Protein 4YE5 (pdb70)

Solvent-accessible surface area: 47043 Å² total

Radius of gyration: 37.93 Å; Cα contacts (8 Å, |Δi|>4): 2425; chains: 2; bounding box: 102×105×97 Å

Nearest PDB structures (foldseek):
  4ye5-assembly1_A  TM=1.002E+00  e=8.505E-103  Bifidobacterium adolescentis ATCC 15703
  4ye5-assembly2_B  TM=9.402E-01  e=5.310E-91  Bifidobacterium adolescentis ATCC 15703
  6i1h-assembly2_B  TM=8.668E-01  e=1.711E-26  Chlamydia trachomatis
  6syn-assembly1_A  TM=7.199E-01  e=2.274E-30  Yersinia pestis
  2z2m-assembly2_E  TM=8.566E-01  e=3.763E-21  Streptococcus pneumoniae

Structure (mmCIF, N/CA/C/O backbone):
data_4YE5
#
_entry.id   4YE5
#
_cell.length_a   85.956
_cell.length_b   85.709
_cell.length_c   227.476
_cell.angle_alpha   90.00
_cell.angle_beta   90.00
_cell.angle_gamma   90.00
#
_symmetry.space_group_name_H-M   'P 21 21 21'
#
loop_
_entity.id
_entity.type
_entity.pdbx_description
1 polymer 'Peptidoglycan synthetase penicillin-binding protein 3'
2 non-polymer GLYCEROL
3 non-polymer 'ACETATE ION'
4 water water
#
loop_
_atom_site.group_PDB
_atom_site.id
_atom_site.type_symbol
_atom_site.label_atom_id
_atom_site.label_alt_id
_atom_site.label_comp_id
_atom_site.label_asym_id
_atom_site.label_entity_id
_atom_site.label_seq_id
_atom_site.pdbx_PDB_ins_code
_atom_site.Cartn_x
_atom_site.Cartn_y
_atom_site.Cartn_z
_atom_site.occupancy
_atom_site.B_iso_or_equiv
_atom_site.auth_seq_id
_atom_site.auth_comp_id
_atom_site.auth_asym_id
_atom_site.auth_atom_id
_atom_site.pdbx_PDB_model_num
ATOM 1 N N . SER A 1 21 ? 8.802 42.038 110.976 1.00 70.21 55 SER A N 1
ATOM 2 C CA . SER A 1 21 ? 9.700 41.906 109.831 1.00 65.02 55 SER A CA 1
ATOM 3 C C . SER A 1 21 ? 9.893 43.235 109.090 1.00 67.50 55 SER A C 1
ATOM 4 O O . SER A 1 21 ? 9.457 44.295 109.555 1.00 62.84 55 SER A O 1
ATOM 6 N N . ARG A 1 22 ? 10.549 43.161 107.933 1.00 72.30 56 ARG A N 1
ATOM 7 C CA . ARG A 1 22 ? 10.836 44.332 107.106 1.00 72.11 56 ARG A CA 1
ATOM 8 C C . ARG A 1 22 ? 9.564 45.039 106.626 1.00 69.81 56 ARG A C 1
ATOM 9 O O . ARG A 1 22 ? 8.626 44.402 106.131 1.00 65.14 56 ARG A O 1
ATOM 11 N N . THR A 1 23 ? 9.548 46.359 106.778 1.00 69.71 57 THR A N 1
ATOM 12 C CA . THR A 1 23 ? 8.400 47.178 106.406 1.00 71.34 57 THR A CA 1
ATOM 13 C C . THR A 1 23 ? 8.847 48.501 105.777 1.00 70.57 57 THR A C 1
ATOM 14 O O . THR A 1 23 ? 9.936 49.006 106.059 1.00 66.40 57 THR A O 1
ATOM 18 N N . THR A 1 24 ? 7.997 49.053 104.920 1.00 65.31 58 THR A N 1
ATOM 19 C CA . THR A 1 24 ? 8.350 50.231 104.150 1.00 55.47 58 THR A CA 1
ATOM 20 C C . THR A 1 24 ? 7.184 51.202 104.121 1.00 47.08 58 THR A C 1
ATOM 21 O O . THR A 1 24 ? 6.065 50.820 103.783 1.00 38.83 58 THR A O 1
ATOM 25 N N . THR A 1 25 ? 7.437 52.458 104.479 1.00 40.18 59 THR A N 1
ATOM 26 C CA . THR A 1 25 ? 6.388 53.456 104.444 1.00 41.84 59 THR A CA 1
ATOM 27 C C . THR A 1 25 ? 6.645 54.475 103.347 1.00 44.48 59 THR A C 1
ATOM 28 O O . THR A 1 25 ? 7.740 55.028 103.229 1.00 45.70 59 THR A O 1
ATOM 32 N N . VAL A 1 26 ? 5.624 54.710 102.535 1.00 41.07 60 VAL A N 1
ATOM 33 C CA . VAL A 1 26 ? 5.723 55.672 101.454 1.00 29.77 60 VAL A CA 1
ATOM 34 C C . VAL A 1 26 ? 4.836 56.857 101.790 1.00 30.13 60 VAL A C 1
ATOM 35 O O . VAL A 1 26 ? 3.657 56.695 102.086 1.00 28.78 60 VAL A O 1
ATOM 39 N N . THR A 1 27 ? 5.407 58.053 101.741 1.00 29.53 61 THR A N 1
ATOM 40 C CA . THR A 1 27 ? 4.646 59.280 101.985 1.00 25.31 61 THR A CA 1
ATOM 41 C C . THR A 1 27 ? 3.862 59.708 100.754 1.00 23.93 61 THR A C 1
ATOM 42 O O . THR A 1 27 ? 4.406 59.793 99.655 1.00 26.69 61 THR A O 1
ATOM 46 N N . LEU A 1 28 ? 2.571 59.957 100.937 1.00 24.55 62 LEU A N 1
ATOM 47 C CA . LEU A 1 28 ? 1.761 60.536 99.880 1.00 26.80 62 LEU A CA 1
ATOM 48 C C . LEU A 1 28 ? 1.653 62.035 100.187 1.00 31.06 62 LEU A C 1
ATOM 49 O O . LEU A 1 28 ? 0.877 62.442 101.044 1.00 27.47 62 LEU A O 1
ATOM 54 N N . LYS A 1 29 ? 2.461 62.849 99.520 1.00 30.94 63 LYS A N 1
ATOM 55 C CA . LYS A 1 29 ? 2.513 64.269 99.875 1.00 28.12 63 LYS A CA 1
ATOM 56 C C . LYS A 1 29 ? 1.258 65.019 99.428 1.00 28.18 63 LYS A C 1
ATOM 57 O O . LYS A 1 29 ? 0.841 64.902 98.282 1.00 26.78 63 LYS A O 1
ATOM 63 N N . ALA A 1 30 ? 0.643 65.766 100.348 1.00 24.41 64 ALA A N 1
ATOM 64 C CA . ALA A 1 30 ? -0.475 66.642 100.004 1.00 28.71 64 ALA A CA 1
ATOM 65 C C . ALA A 1 30 ? -0.016 67.737 99.034 1.00 27.35 64 ALA A C 1
ATOM 66 O O . ALA A 1 30 ? 1.087 68.268 99.173 1.00 22.49 64 ALA A O 1
ATOM 68 N N . ARG A 1 31 ? -0.860 68.068 98.056 1.00 26.22 65 ARG A N 1
ATOM 69 C CA . ARG A 1 31 ? -0.564 69.171 97.134 1.00 25.78 65 ARG A CA 1
ATOM 70 C C . ARG A 1 31 ? -0.978 70.511 97.744 1.00 27.67 65 ARG A C 1
ATOM 71 O O . ARG A 1 31 ? -2.040 70.634 98.371 1.00 22.91 65 ARG A O 1
ATOM 79 N N . ARG A 1 32 ? -0.132 71.512 97.560 1.00 22.27 66 ARG A N 1
ATOM 80 C CA . ARG A 1 32 ? -0.379 72.817 98.154 1.00 25.02 66 ARG A CA 1
ATOM 81 C C . ARG A 1 32 ? -1.567 73.531 97.509 1.00 23.43 66 ARG A C 1
ATOM 82 O O . ARG A 1 32 ? -1.716 73.532 96.291 1.00 23.39 66 ARG A O 1
ATOM 90 N N . GLY A 1 33 ? -2.415 74.138 98.334 1.00 22.48 67 GLY A N 1
ATOM 91 C CA . GLY A 1 33 ? -3.537 74.911 97.834 1.00 26.29 67 GLY A CA 1
ATOM 92 C C . GLY A 1 33 ? -3.137 76.203 97.137 1.00 23.64 67 GLY A C 1
ATOM 93 O O . GLY A 1 33 ? -1.981 76.624 97.183 1.00 22.94 67 GLY A O 1
ATOM 94 N N . LYS A 1 34 ? -4.098 76.816 96.459 1.00 20.91 68 LYS A N 1
ATOM 95 C CA . LYS A 1 34 ? -3.850 78.068 95.750 1.00 24.67 68 LYS A CA 1
ATOM 96 C C . LYS A 1 34 ? -4.100 79.290 96.638 1.00 21.01 68 LYS A C 1
ATOM 97 O O . LYS A 1 34 ? -4.786 79.214 97.668 1.00 22.21 68 LYS A O 1
ATOM 103 N N . ILE A 1 35 ? -3.530 80.411 96.225 1.00 19.15 69 ILE A N 1
ATOM 104 C CA . ILE A 1 35 ? -3.912 81.711 96.764 1.00 20.41 69 ILE A CA 1
ATOM 105 C C . ILE A 1 35 ? -4.560 82.489 95.631 1.00 22.41 69 ILE A C 1
ATOM 106 O O . ILE A 1 35 ? -4.033 82.531 94.514 1.00 22.45 69 ILE A O 1
ATOM 119 N N . ASP A 1 37 ? -7.125 86.125 94.512 1.00 18.48 71 ASP A N 1
ATOM 120 C CA . ASP A 1 37 ? -7.571 87.444 94.956 1.00 18.25 71 ASP A CA 1
ATOM 121 C C . ASP A 1 37 ? -9.073 87.357 95.232 1.00 25.80 71 ASP A C 1
ATOM 122 O O . ASP A 1 37 ? -9.692 86.289 95.063 1.00 23.39 71 ASP A O 1
ATOM 127 N N . THR A 1 38 ? -9.653 88.485 95.617 1.00 21.93 72 THR A N 1
ATOM 128 C CA . THR A 1 38 ? -11.051 88.555 96.015 1.00 23.27 72 THR A CA 1
ATOM 129 C C . THR A 1 38 ? -12.037 88.037 94.953 1.00 24.59 72 THR A C 1
ATOM 130 O O . THR A 1 38 ? -13.129 87.607 95.296 1.00 21.67 72 THR A O 1
ATOM 134 N N . ASN A 1 39 ? -11.645 88.071 93.680 1.00 25.87 73 ASN A N 1
ATOM 135 C CA . ASN A 1 39 ? -12.514 87.614 92.594 1.00 28.06 73 ASN A CA 1
ATOM 136 C C . ASN A 1 39 ? -12.163 86.228 92.056 1.00 29.46 73 ASN A C 1
ATOM 137 O O . ASN A 1 39 ? -12.683 85.817 91.031 1.00 26.96 73 ASN A O 1
ATOM 142 N N . GLY A 1 40 ? -11.253 85.525 92.717 1.00 20.86 74 GLY A N 1
ATOM 143 C CA . GLY A 1 40 ? -10.925 84.170 92.294 1.00 20.58 74 GLY A CA 1
ATOM 144 C C . GLY A 1 40 ? -9.736 84.128 91.345 1.00 29.96 74 GLY A C 1
ATOM 145 O O . GLY A 1 40 ? -9.351 83.063 90.889 1.00 26.79 74 GLY A O 1
ATOM 146 N N . ALA A 1 41 ? -9.155 85.283 91.026 1.00 25.67 75 ALA A N 1
ATOM 147 C CA . ALA A 1 41 ? -7.989 85.288 90.151 1.00 29.09 75 ALA A CA 1
ATOM 148 C C . ALA A 1 41 ? -6.832 84.620 90.887 1.00 27.13 75 ALA A C 1
ATOM 149 O O . ALA A 1 41 ? -6.558 84.938 92.035 1.00 20.99 75 ALA A O 1
ATOM 151 N N . ILE A 1 42 ? -6.171 83.671 90.235 1.00 24.59 76 ILE A N 1
ATOM 152 C CA . ILE A 1 42 ? -5.111 82.903 90.877 1.00 23.77 76 ILE A CA 1
ATOM 153 C C . ILE A 1 42 ? -3.825 83.715 91.049 1.00 26.75 76 ILE A C 1
ATOM 154 O O . ILE A 1 42 ? -3.352 84.336 90.105 1.00 29.83 76 ILE A O 1
ATOM 159 N N . LEU A 1 43 ? -3.280 83.723 92.268 1.00 24.34 77 LEU A N 1
ATOM 160 C CA . LEU A 1 43 ? -2.077 84.507 92.585 1.00 21.04 77 LEU A CA 1
ATOM 161 C C . LEU A 1 43 ? -0.875 83.620 92.879 1.00 21.84 77 LEU A C 1
ATOM 162 O O . LEU A 1 43 ? 0.273 84.027 92.675 1.00 21.12 77 LEU A O 1
ATOM 167 N N . ALA A 1 44 ? -1.144 82.414 93.377 1.00 20.90 78 ALA A N 1
ATOM 168 C CA . ALA A 1 44 ? -0.089 81.454 93.700 1.00 20.08 78 ALA A CA 1
ATOM 169 C C . ALA A 1 44 ? -0.629 80.062 93.461 1.00 22.13 78 ALA A C 1
ATOM 170 O O . ALA A 1 44 ? -1.747 79.753 93.876 1.00 21.71 78 ALA A O 1
ATOM 172 N N . GLN A 1 45 ? 0.157 79.226 92.799 1.00 23.97 79 GLN A N 1
ATOM 173 C CA . GLN A 1 45 ? -0.210 77.819 92.675 1.00 32.04 79 GLN A CA 1
ATOM 174 C C . GLN A 1 45 ? 0.975 76.927 92.367 1.00 24.18 79 GLN A C 1
ATOM 175 O O . GLN A 1 45 ? 1.962 77.354 91.756 1.00 25.53 79 GLN A O 1
ATOM 181 N N . SER A 1 46 ? 0.858 75.675 92.795 1.00 23.10 80 SER A N 1
ATOM 182 C CA . SER A 1 46 ? 1.941 74.716 92.665 1.00 26.38 80 SER A CA 1
ATOM 183 C C . SER A 1 46 ? 1.780 73.874 91.395 1.00 26.99 80 SER A C 1
ATOM 184 O O . SER A 1 46 ? 0.669 73.625 90.935 1.00 33.81 80 SER A O 1
ATOM 187 N N . VAL A 1 47 ? 2.903 73.450 90.833 1.00 37.90 81 VAL A N 1
ATOM 188 C CA . VAL A 1 47 ? 2.922 72.609 89.641 1.00 37.91 81 VAL A CA 1
ATOM 189 C C . VAL A 1 47 ? 2.967 71.152 90.078 1.00 33.22 81 VAL A C 1
ATOM 190 O O . VAL A 1 47 ? 3.894 70.749 90.783 1.00 30.17 81 VAL A O 1
ATOM 194 N N . GLU A 1 48 ? 1.976 70.363 89.678 1.00 31.25 82 GLU A N 1
ATOM 195 C CA . GLU A 1 48 ? 1.983 68.943 90.014 1.00 27.93 82 GLU A CA 1
ATOM 196 C C . GLU A 1 48 ? 2.884 68.139 89.081 1.00 31.09 82 GLU A C 1
ATOM 197 O O . GLU A 1 48 ? 2.461 67.737 88.004 1.00 36.28 82 GLU A O 1
ATOM 203 N N . ARG A 1 49 ? 4.130 67.927 89.501 1.00 29.44 83 ARG A N 1
ATOM 204 C CA . ARG A 1 49 ? 5.068 67.045 88.807 1.00 31.94 83 ARG A CA 1
ATOM 205 C C . ARG A 1 49 ? 5.707 66.145 89.863 1.00 33.07 83 ARG A C 1
ATOM 206 O O . ARG A 1 49 ? 5.595 66.417 91.067 1.00 31.34 83 ARG A O 1
ATOM 214 N N . TYR A 1 50 ? 6.389 65.091 89.420 1.00 31.52 84 TYR A N 1
ATOM 215 C CA . TYR A 1 50 ? 6.915 64.087 90.343 1.00 24.28 84 TYR A CA 1
ATOM 216 C C . TYR A 1 50 ? 8.332 63.666 90.020 1.00 28.09 84 TYR A C 1
ATOM 217 O O . TYR A 1 50 ? 8.742 63.637 88.859 1.00 36.37 84 TYR A O 1
ATOM 226 N N . THR A 1 51 ? 9.094 63.339 91.054 1.00 26.01 85 THR A N 1
ATOM 227 C CA . THR A 1 51 ? 10.328 62.603 90.828 1.00 26.89 85 THR A CA 1
ATOM 228 C C . THR A 1 51 ? 10.049 61.132 91.131 1.00 27.86 85 THR A C 1
ATOM 229 O O . THR A 1 51 ? 9.488 60.807 92.185 1.00 27.88 85 THR A O 1
ATOM 233 N N . ILE A 1 52 ? 10.402 60.250 90.201 1.00 28.40 86 ILE A N 1
ATOM 234 C CA . ILE A 1 52 ? 10.186 58.818 90.401 1.00 28.69 86 ILE A CA 1
ATOM 235 C C . ILE A 1 52 ? 11.436 58.211 91.021 1.00 31.61 86 ILE A C 1
ATOM 236 O O . ILE A 1 52 ? 12.537 58.319 90.465 1.00 30.14 86 ILE A O 1
ATOM 241 N N . ILE A 1 53 ? 11.256 57.593 92.186 1.00 25.86 87 ILE A N 1
ATOM 242 C CA . ILE A 1 53 ? 12.357 57.048 92.971 1.00 23.95 87 ILE A CA 1
ATOM 243 C C . ILE A 1 53 ? 12.301 55.528 92.998 1.00 26.50 87 ILE A C 1
ATOM 244 O O . ILE A 1 53 ? 11.231 54.948 93.167 1.00 23.33 87 ILE A O 1
ATOM 249 N N . GLY A 1 54 ? 13.452 54.882 92.839 1.00 27.05 88 GLY A N 1
ATOM 250 C CA . GLY A 1 54 ? 13.554 53.449 93.063 1.00 30.20 88 GLY A CA 1
ATOM 251 C C . GLY A 1 54 ? 14.327 53.108 94.333 1.00 33.05 88 GLY A C 1
ATOM 252 O O . GLY A 1 54 ? 15.181 53.877 94.789 1.00 30.18 88 GLY A O 1
ATOM 253 N N . ASN A 1 55 ? 14.000 51.959 94.917 1.00 28.13 89 ASN A N 1
ATOM 254 C CA . ASN A 1 55 ? 14.734 51.388 96.043 1.00 29.17 89 ASN A CA 1
ATOM 255 C C . ASN A 1 55 ? 15.511 50.160 95.549 1.00 26.19 89 ASN A C 1
ATOM 256 O O . ASN A 1 55 ? 14.957 49.059 95.448 1.00 33.25 89 ASN A O 1
ATOM 261 N N . PRO A 1 56 ? 16.810 50.344 95.259 1.00 34.61 90 PRO A N 1
ATOM 262 C CA . PRO A 1 56 ? 17.623 49.288 94.638 1.00 30.90 90 PRO A CA 1
ATOM 263 C C . PRO A 1 56 ? 17.585 47.954 95.379 1.00 28.19 90 PRO A C 1
ATOM 264 O O . PRO A 1 56 ? 17.397 46.914 94.757 1.00 29.61 90 PRO A O 1
ATOM 268 N N . GLU A 1 57 ? 17.720 47.970 96.697 1.00 33.39 91 GLU A N 1
ATOM 269 C CA . GLU A 1 57 ? 17.782 46.693 97.404 1.00 38.23 91 GLU A CA 1
ATOM 270 C C . GLU A 1 57 ? 16.427 45.970 97.430 1.00 27.91 91 GLU A C 1
ATOM 271 O O . GLU A 1 57 ? 16.386 44.748 97.362 1.00 26.66 91 GLU A O 1
ATOM 277 N N . GLN A 1 58 ? 15.326 46.727 97.509 1.00 30.88 92 GLN A N 1
ATOM 278 C CA . GLN A 1 58 ? 14.004 46.121 97.366 1.00 30.91 92 GLN A CA 1
ATOM 279 C C . GLN A 1 58 ? 13.766 45.634 95.946 1.00 25.14 92 GLN A C 1
ATOM 280 O O . GLN A 1 58 ? 13.124 44.609 95.754 1.00 24.93 92 GLN A O 1
ATOM 286 N N . ALA A 1 59 ? 14.261 46.372 94.950 1.00 24.99 93 ALA A N 1
ATOM 287 C CA . ALA A 1 59 ? 14.143 45.917 93.560 1.00 24.65 93 ALA A CA 1
ATOM 288 C C . ALA A 1 59 ? 14.879 44.592 93.364 1.00 29.35 93 ALA A C 1
ATOM 289 O O . ALA A 1 59 ? 14.392 43.684 92.679 1.00 26.24 93 ALA A O 1
ATOM 291 N N . GLN A 1 60 ? 16.046 44.474 93.989 1.00 28.74 94 GLN A N 1
ATOM 292 C CA . GLN A 1 60 ? 16.871 43.268 93.830 1.00 27.69 94 GLN A CA 1
ATOM 293 C C . GLN A 1 60 ? 16.210 42.058 94.459 1.00 25.76 94 GLN A C 1
ATOM 294 O O . GLN A 1 60 ? 16.374 40.953 93.972 1.00 25.72 94 GLN A O 1
ATOM 300 N N . ALA A 1 61 ? 15.442 42.275 95.528 1.00 30.16 95 ALA A N 1
ATOM 301 C CA . ALA A 1 61 ? 14.678 41.198 96.172 1.00 29.10 95 ALA A CA 1
ATOM 302 C C . ALA A 1 61 ? 13.384 40.842 95.423 1.00 30.14 95 ALA A C 1
ATOM 303 O O . ALA A 1 61 ? 12.728 39.849 95.746 1.00 29.21 95 ALA A O 1
ATOM 305 N N . PHE A 1 62 ? 13.008 41.653 94.433 1.00 33.32 96 PHE A N 1
ATOM 306 C CA . PHE A 1 62 ? 11.709 41.499 93.750 1.00 24.14 96 PHE A CA 1
ATOM 307 C C . PHE A 1 62 ? 11.587 40.197 92.963 1.00 28.89 96 PHE A C 1
ATOM 308 O O . PHE A 1 62 ? 12.482 39.825 92.211 1.00 26.76 96 PHE A O 1
ATOM 316 N N . ILE A 1 63 ? 10.473 39.495 93.152 1.00 23.81 97 ILE A N 1
ATOM 317 C CA . ILE A 1 63 ? 10.138 38.337 92.326 1.00 24.29 97 ILE A CA 1
ATOM 318 C C . ILE A 1 63 ? 8.746 38.545 91.733 1.00 27.41 97 ILE A C 1
ATOM 319 O O . ILE A 1 63 ? 7.778 38.603 92.479 1.00 26.29 97 ILE A O 1
ATOM 324 N N . PRO A 1 64 ? 8.646 38.682 90.396 1.00 26.01 98 PRO A N 1
ATOM 325 C CA . PRO A 1 64 ? 7.337 39.000 89.802 1.00 25.39 98 PRO A CA 1
ATOM 326 C C . PRO A 1 64 ? 6.367 37.815 89.897 1.00 23.26 98 PRO A C 1
ATOM 327 O O . PRO A 1 64 ? 6.758 36.658 89.793 1.00 22.90 98 PRO A O 1
ATOM 331 N N . THR A 1 65 ? 5.098 38.145 90.094 1.00 23.96 99 THR A N 1
ATOM 332 C CA . THR A 1 65 ? 4.034 37.165 90.214 1.00 24.90 99 THR A CA 1
ATOM 333 C C . THR A 1 65 ? 3.464 36.818 88.845 1.00 23.39 99 THR A C 1
ATOM 334 O O . THR A 1 65 ? 3.108 37.702 88.070 1.00 23.67 99 THR A O 1
ATOM 338 N N . THR A 1 66 ? 3.385 35.525 88.561 1.00 22.95 100 THR A N 1
ATOM 339 C CA . THR A 1 66 ? 2.838 35.034 87.304 1.00 29.04 100 THR A CA 1
ATOM 340 C C . THR A 1 66 ? 1.310 35.143 87.311 1.00 34.49 100 THR A C 1
ATOM 341 O O . THR A 1 66 ? 0.651 34.766 88.294 1.00 28.24 100 THR A O 1
ATOM 345 N N . CYS A 1 67 ? 0.749 35.699 86.234 1.00 28.11 101 CYS A N 1
ATOM 346 C CA . CYS A 1 67 ? -0.705 35.821 86.122 1.00 28.88 101 CYS A CA 1
ATOM 347 C C . CYS A 1 67 ? -1.316 34.444 85.907 1.00 29.19 101 CYS A C 1
ATOM 348 O O . CYS A 1 67 ? -0.842 33.675 85.078 1.00 28.64 101 CYS A O 1
ATOM 351 N N . THR A 1 68 ? -2.333 34.106 86.695 1.00 27.34 102 THR A N 1
ATOM 352 C CA . THR A 1 68 ? -2.975 32.799 86.587 1.00 26.65 102 THR A CA 1
ATOM 353 C C . THR A 1 68 ? -4.435 33.050 86.892 1.00 25.09 102 THR A C 1
ATOM 354 O O . THR A 1 68 ? -4.827 34.182 87.149 1.00 26.49 102 THR A O 1
ATOM 358 N N . LYS A 1 69 ? -5.254 32.014 86.901 1.00 27.87 103 LYS A N 1
ATOM 359 C CA . LYS A 1 69 ? -6.652 32.262 87.238 1.00 33.93 103 LYS A CA 1
ATOM 360 C C . LYS A 1 69 ? -6.779 32.582 88.725 1.00 30.25 103 LYS A C 1
ATOM 361 O O . LYS A 1 69 ? -7.769 33.154 89.152 1.00 31.83 103 LYS A O 1
ATOM 367 N N . GLN A 1 70 ? -5.761 32.240 89.511 1.00 28.82 104 GLN A N 1
ATOM 368 C CA . GLN A 1 70 ? -5.807 32.537 90.947 1.00 26.35 104 GLN A CA 1
ATOM 369 C C . GLN A 1 70 ? -5.460 33.979 91.316 1.00 26.14 104 GLN A C 1
ATOM 370 O O . GLN A 1 70 ? -5.916 34.506 92.336 1.00 34.82 104 GLN A O 1
ATOM 376 N N . THR A 1 71 ? -4.633 34.623 90.505 1.00 25.53 105 THR A N 1
ATOM 377 C CA . THR A 1 71 ? -4.165 35.972 90.834 1.00 27.09 105 THR A CA 1
ATOM 378 C C . THR A 1 71 ? -5.063 37.088 90.285 1.00 31.71 105 THR A C 1
ATOM 379 O O . THR A 1 71 ? -5.024 38.236 90.764 1.00 29.83 105 THR A O 1
ATOM 383 N N . GLY A 1 72 ? -5.881 36.763 89.289 1.00 36.85 106 GLY A N 1
ATOM 384 C CA . GLY A 1 72 ? -6.581 37.812 88.568 1.00 35.71 106 GLY A CA 1
ATOM 385 C C . GLY A 1 72 ? -5.548 38.786 88.016 1.00 35.06 106 GLY A C 1
ATOM 386 O O . GLY A 1 72 ? -4.611 38.382 87.328 1.00 42.33 106 GLY A O 1
ATOM 387 N N . SER A 1 73 ? -5.685 40.056 88.376 1.00 34.07 107 SER A N 1
ATOM 388 C CA . SER A 1 73 ? -4.801 41.098 87.880 1.00 39.87 107 SER A CA 1
ATOM 389 C C . SER A 1 73 ? -3.770 41.445 88.942 1.00 37.11 107 SER A C 1
ATOM 390 O O . SER A 1 73 ? -3.008 42.395 88.790 1.00 32.51 107 SER A O 1
ATOM 393 N N . ASN A 1 74 ? -3.757 40.675 90.029 1.00 32.32 108 ASN A N 1
ATOM 394 C CA . ASN A 1 74 ? -2.777 40.885 91.093 1.00 32.23 108 ASN A CA 1
ATOM 395 C C . ASN A 1 74 ? -1.484 40.144 90.758 1.00 32.41 108 ASN A C 1
ATOM 396 O O . ASN A 1 74 ? -1.113 39.160 91.411 1.00 27.85 108 ASN A O 1
ATOM 401 N N . CYS A 1 75 ? -0.805 40.623 89.724 1.00 23.63 109 CYS A N 1
ATOM 402 C CA . CYS A 1 75 ? 0.317 39.889 89.147 1.00 23.36 109 CYS A CA 1
ATOM 403 C C . CYS A 1 75 ? 1.096 40.825 88.238 1.00 25.14 109 CYS A C 1
ATOM 404 O O . CYS A 1 75 ? 0.755 42.011 88.092 1.00 25.78 109 CYS A O 1
ATOM 407 N N . HIS A 1 76 ? 2.148 40.296 87.628 1.00 23.92 110 HIS A N 1
ATOM 408 C CA . HIS A 1 76 ? 2.993 41.119 86.793 1.00 26.27 110 HIS A CA 1
ATOM 409 C C . HIS A 1 76 ? 3.071 40.473 85.420 1.00 27.92 110 HIS A C 1
ATOM 410 O O . HIS A 1 76 ? 3.254 39.259 85.294 1.00 25.96 110 HIS A O 1
ATOM 417 N N . GLN A 1 77 ? 2.896 41.290 84.388 1.00 24.89 111 GLN A N 1
ATOM 418 C CA . GLN A 1 77 ? 2.982 40.799 83.018 1.00 32.34 111 GLN A CA 1
ATOM 419 C C . GLN A 1 77 ? 3.435 41.901 82.064 1.00 30.10 111 GLN A C 1
ATOM 420 O O . GLN A 1 77 ? 3.288 43.081 82.343 1.00 28.64 111 GLN A O 1
ATOM 426 N N . ILE A 1 78 ? 4.018 41.490 80.949 1.00 36.84 112 ILE A N 1
ATOM 427 C CA . ILE A 1 78 ? 4.369 42.421 79.889 1.00 40.48 112 ILE A CA 1
ATOM 428 C C . ILE A 1 78 ? 3.841 41.820 78.595 1.00 38.56 112 ILE A C 1
ATOM 429 O O . ILE A 1 78 ? 4.175 40.681 78.259 1.00 35.48 112 ILE A O 1
ATOM 434 N N . ASN A 1 79 ? 2.981 42.570 77.908 1.00 38.93 113 ASN A N 1
ATOM 435 C CA . ASN A 1 79 ? 2.345 42.086 76.688 1.00 43.82 113 ASN A CA 1
ATOM 436 C C . ASN A 1 79 ? 1.660 40.747 76.913 1.00 43.93 113 ASN A C 1
ATOM 437 O O . ASN A 1 79 ? 1.721 39.864 76.065 1.00 49.67 113 ASN A O 1
ATOM 442 N N . GLY A 1 80 ? 1.033 40.594 78.076 1.00 40.68 114 GLY A N 1
ATOM 443 C CA . GLY A 1 80 ? 0.255 39.405 78.380 1.00 37.36 114 GLY A CA 1
ATOM 444 C C . GLY A 1 80 ? 1.036 38.152 78.743 1.00 44.24 114 GLY A C 1
ATOM 445 O O . GLY A 1 80 ? 0.473 37.057 78.752 1.00 49.78 114 GLY A O 1
ATOM 446 N N . LYS A 1 81 ? 2.324 38.304 79.042 1.00 35.78 115 LYS A N 1
ATOM 447 C CA . LYS A 1 81 ? 3.191 37.164 79.362 1.00 34.68 115 LYS A CA 1
ATOM 448 C C . LYS A 1 81 ? 4.009 37.474 80.621 1.00 27.89 115 LYS A C 1
ATOM 449 O O . LYS A 1 81 ? 4.209 38.644 80.952 1.00 26.18 115 LYS A O 1
ATOM 455 N N . PRO A 1 82 ? 4.486 36.429 81.322 1.00 31.96 116 PRO A N 1
ATOM 456 C CA . PRO A 1 82 ? 5.299 36.650 82.527 1.00 33.26 116 PRO A CA 1
ATOM 457 C C . PRO A 1 82 ? 6.550 37.474 82.236 1.00 34.00 116 PRO A C 1
ATOM 458 O O . PRO A 1 82 ? 7.050 37.481 81.102 1.00 31.03 116 PRO A O 1
ATOM 462 N N . VAL A 1 83 ? 7.039 38.162 83.259 1.00 26.71 117 VAL A N 1
ATOM 463 C CA . VAL A 1 83 ? 8.172 39.072 83.110 1.00 27.73 117 VAL A CA 1
ATOM 464 C C . VAL A 1 83 ? 9.423 38.276 82.689 1.00 32.24 117 VAL A C 1
ATOM 465 O O . VAL A 1 83 ? 10.186 38.720 81.830 1.00 33.51 117 VAL A O 1
ATOM 469 N N . GLY A 1 84 ? 9.612 37.096 83.279 1.00 27.55 118 GLY A N 1
ATOM 470 C CA . GLY A 1 84 ? 10.645 36.172 82.819 1.00 30.84 118 GLY A CA 1
ATOM 471 C C . GLY A 1 84 ? 12.009 36.287 83.483 1.00 30.74 118 GLY A C 1
ATOM 472 O O . GLY A 1 84 ? 12.848 35.423 83.310 1.00 35.77 118 GLY A O 1
ATOM 473 N N . VAL A 1 85 ? 12.234 37.361 84.234 1.00 28.18 119 VAL A N 1
ATOM 474 C CA . VAL A 1 85 ? 13.467 37.526 84.998 1.00 33.60 119 VAL A CA 1
ATOM 475 C C . VAL A 1 85 ? 13.071 37.976 86.393 1.00 31.26 119 VAL A C 1
ATOM 476 O O . VAL A 1 85 ? 11.883 38.126 86.661 1.00 29.35 119 VAL A O 1
ATOM 480 N N . THR A 1 86 ? 14.051 38.190 87.271 1.00 27.96 120 THR A N 1
ATOM 481 C CA . THR A 1 86 ? 13.783 38.635 88.640 1.00 26.58 120 THR A CA 1
ATOM 482 C C . THR A 1 86 ? 14.601 39.852 88.980 1.00 28.80 120 THR A C 1
ATOM 483 O O . THR A 1 86 ? 15.434 40.300 88.181 1.00 29.40 120 THR A O 1
ATOM 487 N N . GLY A 1 87 ? 14.348 40.410 90.163 1.00 25.18 121 GLY A N 1
ATOM 488 C CA . GLY A 1 87 ? 15.174 41.482 90.693 1.00 24.63 121 GLY A CA 1
ATOM 489 C C . GLY A 1 87 ? 15.156 42.763 89.886 1.00 26.72 121 GLY A C 1
ATOM 490 O O . GLY A 1 87 ? 14.129 43.125 89.302 1.00 25.13 121 GLY A O 1
ATOM 491 N N . ALA A 1 88 ? 16.296 43.459 89.871 1.00 26.18 122 ALA A N 1
ATOM 492 C CA . ALA A 1 88 ? 16.433 44.745 89.171 1.00 26.76 122 ALA A CA 1
ATOM 493 C C . ALA A 1 88 ? 16.022 44.618 87.724 1.00 24.92 122 ALA A C 1
ATOM 494 O O . ALA A 1 88 ? 15.369 45.513 87.165 1.00 25.86 122 ALA A O 1
ATOM 496 N N . ALA A 1 89 ? 16.408 43.497 87.125 1.00 27.97 123 ALA A N 1
ATOM 497 C CA . ALA A 1 89 ? 16.092 43.240 85.733 1.00 29.88 123 ALA A CA 1
ATOM 498 C C . ALA A 1 89 ? 14.575 43.229 85.543 1.00 30.08 123 ALA A C 1
ATOM 499 O O . ALA A 1 89 ? 14.071 43.823 84.600 1.00 25.43 123 ALA A O 1
ATOM 501 N N . ALA A 1 90 ? 13.846 42.579 86.449 1.00 30.00 124 ALA A N 1
ATOM 502 C CA . ALA A 1 90 ? 12.385 42.525 86.332 1.00 25.89 124 ALA A CA 1
ATOM 503 C C . ALA A 1 90 ? 11.732 43.897 86.529 1.00 28.50 124 ALA A C 1
ATOM 504 O O . ALA A 1 90 ? 10.840 44.287 85.764 1.00 23.37 124 ALA A O 1
ATOM 506 N N . VAL A 1 91 ? 12.177 44.634 87.545 1.00 23.58 125 VAL A N 1
ATOM 507 C CA . VAL A 1 91 ? 11.637 45.959 87.791 1.00 23.43 125 VAL A CA 1
ATOM 508 C C . VAL A 1 91 ? 11.908 46.860 86.593 1.00 30.23 125 VAL A C 1
ATOM 509 O O . VAL A 1 91 ? 11.032 47.631 86.170 1.00 23.72 125 VAL A O 1
ATOM 513 N N . ALA A 1 92 ? 13.116 46.760 86.040 1.00 28.87 126 ALA A N 1
ATOM 514 C CA . ALA A 1 92 ? 13.503 47.617 84.918 1.00 34.85 126 ALA A CA 1
ATOM 515 C C . ALA A 1 92 ? 12.625 47.359 83.691 1.00 24.32 126 ALA A C 1
ATOM 516 O O . ALA A 1 92 ? 12.186 48.295 83.035 1.00 32.93 126 ALA A O 1
ATOM 518 N N . ARG A 1 93 ? 12.361 46.086 83.403 1.00 27.94 127 ARG A N 1
ATOM 519 C CA . ARG A 1 93 ? 11.525 45.706 82.259 1.00 29.23 127 ARG A CA 1
ATOM 520 C C . ARG A 1 93 ? 10.105 46.228 82.383 1.00 32.03 127 ARG A C 1
ATOM 521 O O . ARG A 1 93 ? 9.492 46.653 81.400 1.00 30.76 127 ARG A O 1
ATOM 529 N N . LEU A 1 94 ? 9.567 46.164 83.593 1.00 23.53 128 LEU A N 1
ATOM 530 C CA . LEU A 1 94 ? 8.224 46.668 83.843 1.00 23.27 128 LEU A CA 1
ATOM 531 C C . LEU A 1 94 ? 8.183 48.182 83.676 1.00 23.33 128 LEU A C 1
ATOM 532 O O . LEU A 1 94 ? 7.244 48.738 83.104 1.00 28.67 128 LEU A O 1
ATOM 537 N N . LEU A 1 95 ? 9.219 48.851 84.160 1.00 23.41 129 LEU A N 1
ATOM 538 C CA . LEU A 1 95 ? 9.238 50.311 84.209 1.00 23.42 129 LEU A CA 1
ATOM 539 C C . LEU A 1 95 ? 9.563 50.948 82.872 1.00 28.50 129 LEU A C 1
ATOM 540 O O . LEU A 1 95 ? 9.072 52.038 82.569 1.00 29.82 129 LEU A O 1
ATOM 545 N N . ALA A 1 96 ? 10.439 50.297 82.115 1.00 28.66 130 ALA A N 1
ATOM 546 C CA . ALA A 1 96 ? 11.012 50.900 80.902 1.00 34.43 130 ALA A CA 1
ATOM 547 C C . ALA A 1 96 ? 9.998 51.537 79.933 1.00 31.74 130 ALA A C 1
ATOM 548 O O . ALA A 1 96 ? 10.148 52.712 79.576 1.00 33.89 130 ALA A O 1
ATOM 550 N N . PRO A 1 97 ? 8.952 50.789 79.523 1.00 34.64 131 PRO A N 1
ATOM 551 C CA . PRO A 1 97 ? 7.991 51.412 78.596 1.00 35.84 131 PRO A CA 1
ATOM 552 C C . PRO A 1 97 ? 7.170 52.535 79.213 1.00 39.20 131 PRO A C 1
ATOM 553 O O . PRO A 1 97 ? 6.697 53.422 78.498 1.00 34.65 131 PRO A O 1
ATOM 557 N N . VAL A 1 98 ? 6.982 52.502 80.526 1.00 31.04 132 VAL A N 1
ATOM 558 C CA . VAL A 1 98 ? 6.190 53.545 81.159 1.00 28.05 132 VAL A CA 1
ATOM 559 C C . VAL A 1 98 ? 6.977 54.840 81.253 1.00 27.48 132 VAL A C 1
ATOM 560 O O . VAL A 1 98 ? 6.440 55.923 81.021 1.00 35.19 132 VAL A O 1
ATOM 564 N N . LEU A 1 99 ? 8.257 54.731 81.588 1.00 28.05 133 LEU A N 1
ATOM 565 C CA . LEU A 1 99 ? 9.108 55.912 81.741 1.00 33.61 133 LEU A CA 1
ATOM 566 C C . LEU A 1 99 ? 9.746 56.357 80.413 1.00 34.90 133 LEU A C 1
ATOM 567 O O . LEU A 1 99 ? 10.377 57.412 80.346 1.00 37.67 133 LEU A O 1
ATOM 572 N N . GLY A 1 100 ? 9.564 55.559 79.366 1.00 31.30 134 GLY A N 1
ATOM 573 C CA . GLY A 1 100 ? 10.203 55.819 78.085 1.00 35.36 134 GLY A CA 1
ATOM 574 C C . GLY A 1 100 ? 11.710 55.797 78.223 1.00 41.32 134 GLY A C 1
ATOM 575 O O . GLY A 1 100 ? 12.406 56.660 77.705 1.00 44.97 134 GLY A O 1
ATOM 584 N N . ASP A 1 102 ? 15.476 53.225 78.731 1.00 37.42 136 ASP A N 1
ATOM 585 C CA . ASP A 1 102 ? 16.084 51.957 78.357 1.00 37.71 136 ASP A CA 1
ATOM 586 C C . ASP A 1 102 ? 16.186 51.007 79.563 1.00 34.65 136 ASP A C 1
ATOM 587 O O . ASP A 1 102 ? 16.594 51.408 80.662 1.00 35.68 136 ASP A O 1
ATOM 592 N N . ALA A 1 103 ? 15.770 49.761 79.358 1.00 32.39 137 ALA A N 1
ATOM 593 C CA . ALA A 1 103 ? 15.695 48.785 80.438 1.00 34.48 137 ALA A CA 1
ATOM 594 C C . ALA A 1 103 ? 17.071 48.491 81.030 1.00 38.44 137 ALA A C 1
ATOM 595 O O . ALA A 1 103 ? 17.206 48.301 82.235 1.00 35.15 137 ALA A O 1
ATOM 597 N N . THR A 1 104 ? 18.091 48.452 80.177 1.00 38.12 138 THR A N 1
ATOM 598 C CA . THR A 1 104 ? 19.455 48.212 80.632 1.00 40.61 138 THR A CA 1
ATOM 599 C C . THR A 1 104 ? 19.891 49.296 81.602 1.00 37.96 138 THR A C 1
ATOM 600 O O . THR A 1 104 ? 20.409 49.008 82.676 1.00 47.06 138 THR A O 1
ATOM 604 N N . GLU A 1 105 ? 19.649 50.548 81.235 1.00 34.80 139 GLU A N 1
ATOM 605 C CA . GLU A 1 105 ? 20.006 51.664 82.095 1.00 32.86 139 GLU A CA 1
ATOM 606 C C . GLU A 1 105 ? 19.254 51.643 83.428 1.00 39.59 139 GLU A C 1
ATOM 607 O O . GLU A 1 105 ? 19.841 51.889 84.483 1.00 37.96 139 GLU A O 1
ATOM 613 N N . LEU A 1 106 ? 17.949 51.381 83.377 1.00 34.63 140 LEU A N 1
ATOM 614 C CA . LEU A 1 106 ? 17.166 51.287 84.601 1.00 31.70 140 LEU A CA 1
ATOM 615 C C . LEU A 1 106 ? 17.688 50.141 85.475 1.00 26.19 140 LEU A C 1
ATOM 616 O O . LEU A 1 106 ? 17.806 50.274 86.690 1.00 34.88 140 LEU A O 1
ATOM 621 N N . GLY A 1 107 ? 17.995 49.018 84.845 1.00 27.47 141 GLY A N 1
ATOM 622 C CA . GLY A 1 107 ? 18.491 47.857 85.565 1.00 32.90 141 GLY A CA 1
ATOM 623 C C . GLY A 1 107 ? 19.788 48.144 86.298 1.00 41.42 141 GLY A C 1
ATOM 624 O O . GLY A 1 107 ? 20.018 47.634 87.403 1.00 41.14 141 GLY A O 1
ATOM 625 N N . ALA A 1 108 ? 20.639 48.958 85.677 1.00 43.69 142 ALA A N 1
ATOM 626 C CA . ALA A 1 108 ? 21.906 49.361 86.281 1.00 43.49 142 ALA A CA 1
ATOM 627 C C . ALA A 1 108 ? 21.686 50.287 87.477 1.00 39.24 142 ALA A C 1
ATOM 628 O O . ALA A 1 108 ? 22.326 50.137 88.521 1.00 44.95 142 ALA A O 1
ATOM 630 N N . LYS A 1 109 ? 20.791 51.255 87.330 1.00 32.74 143 LYS A N 1
ATOM 631 C CA . LYS A 1 109 ? 20.476 52.126 88.453 1.00 34.90 143 LYS A CA 1
ATOM 632 C C . LYS A 1 109 ? 19.905 51.347 89.643 1.00 33.21 143 LYS A C 1
ATOM 633 O O . LYS A 1 109 ? 20.117 51.721 90.808 1.00 34.99 143 LYS A O 1
ATOM 639 N N . LEU A 1 110 ? 19.185 50.265 89.358 1.00 27.68 144 LEU A N 1
ATOM 640 C CA . LEU A 1 110 ? 18.532 49.504 90.427 1.00 34.90 144 LEU A CA 1
ATOM 641 C C . LEU A 1 110 ? 19.445 48.410 90.976 1.00 38.36 144 LEU A C 1
ATOM 642 O O . LEU A 1 110 ? 19.090 47.692 91.919 1.00 36.29 144 LEU A O 1
ATOM 647 N N . SER A 1 111 ? 20.621 48.287 90.371 1.00 35.90 145 SER A N 1
ATOM 648 C CA . SER A 1 111 ? 21.581 47.263 90.759 1.00 36.22 145 SER A CA 1
ATOM 649 C C . SER A 1 111 ? 22.663 47.822 91.679 1.00 42.97 145 SER A C 1
ATOM 650 O O . SER A 1 111 ? 23.583 47.101 92.064 1.00 49.63 145 SER A O 1
ATOM 653 N N . ILE A 1 112 ? 22.551 49.100 92.033 1.00 41.51 146 ILE A N 1
ATOM 654 C CA . ILE A 1 112 ? 23.481 49.695 92.995 1.00 46.42 146 ILE A CA 1
ATOM 655 C C . ILE A 1 112 ? 23.112 49.337 94.434 1.00 51.57 146 ILE A C 1
ATOM 656 O O . ILE A 1 112 ? 22.161 48.596 94.685 1.00 48.38 146 ILE A O 1
ATOM 661 N N . SER A 1 113 ? 23.876 49.869 95.380 1.00 54.79 147 SER A N 1
ATOM 662 C CA . SER A 1 113 ? 23.642 49.585 96.784 1.00 52.37 147 SER A CA 1
ATOM 663 C C . SER A 1 113 ? 22.806 50.697 97.395 1.00 44.37 147 SER A C 1
ATOM 664 O O . SER A 1 113 ? 22.784 51.821 96.895 1.00 46.70 147 SER A O 1
ATOM 667 N N . GLY A 1 114 ? 22.118 50.391 98.484 1.00 42.24 148 GLY A N 1
ATOM 668 C CA . GLY A 1 114 ? 21.325 51.403 99.155 1.00 40.07 148 GLY A CA 1
ATOM 669 C C . GLY A 1 114 ? 19.838 51.242 98.902 1.00 40.79 148 GLY A C 1
ATOM 670 O O . GLY A 1 114 ? 19.399 50.314 98.222 1.00 37.87 148 GLY A O 1
ATOM 671 N N . GLN A 1 115 ? 19.063 52.170 99.444 1.00 41.71 149 GLN A N 1
ATOM 672 C CA . GLN A 1 115 ? 17.616 52.087 99.388 1.00 43.16 149 GLN A CA 1
ATOM 673 C C . GLN A 1 115 ? 17.035 53.223 98.577 1.00 39.00 149 GLN A C 1
ATOM 674 O O . GLN A 1 115 ? 15.834 53.467 98.622 1.00 38.38 149 GLN A O 1
ATOM 680 N N . TYR A 1 116 ? 17.886 53.920 97.829 1.00 34.90 150 TYR A N 1
ATOM 681 C CA . TYR A 1 116 ? 17.461 55.144 97.159 1.00 33.09 150 TYR A CA 1
ATOM 682 C C . TYR A 1 116 ? 18.200 55.401 95.844 1.00 39.90 150 TYR A C 1
ATOM 683 O O . TYR A 1 116 ? 19.428 55.321 95.784 1.00 45.06 150 TYR A O 1
ATOM 692 N N . VAL A 1 117 ? 17.442 55.713 94.795 1.00 37.12 151 VAL A N 1
ATOM 693 C CA . VAL A 1 117 ? 18.014 56.128 93.510 1.00 35.72 151 VAL A CA 1
ATOM 694 C C . VAL A 1 117 ? 16.954 56.891 92.711 1.00 36.80 151 VAL A C 1
ATOM 695 O O . VAL A 1 117 ? 15.797 56.487 92.667 1.00 33.00 151 VAL A O 1
ATOM 699 N N . VAL A 1 118 ? 17.331 58.022 92.122 1.00 36.28 152 VAL A N 1
ATOM 700 C CA . VAL A 1 118 ? 16.418 58.735 91.235 1.00 38.51 152 VAL A CA 1
ATOM 701 C C . VAL A 1 118 ? 16.354 58.001 89.909 1.00 36.54 152 VAL A C 1
ATOM 702 O O . VAL A 1 118 ? 17.390 57.675 89.329 1.00 36.47 152 VAL A O 1
ATOM 706 N N . LEU A 1 119 ? 15.144 57.720 89.434 1.00 34.44 153 LEU A N 1
ATOM 707 C CA . LEU A 1 119 ? 14.983 57.024 88.161 1.00 31.57 153 LEU A CA 1
ATOM 708 C C . LEU A 1 119 ? 14.612 58.009 87.067 1.00 34.43 153 LEU A C 1
ATOM 709 O O . LEU A 1 119 ? 15.055 57.877 85.924 1.00 34.55 153 LEU A O 1
ATOM 714 N N . LYS A 1 120 ? 13.778 58.983 87.416 1.00 33.32 154 LYS A N 1
ATOM 715 C CA . LYS A 1 120 ? 13.392 60.028 86.474 1.00 35.08 154 LYS A CA 1
ATOM 716 C C . LYS A 1 120 ? 12.804 61.232 87.189 1.00 35.89 154 LYS A C 1
ATOM 717 O O . LYS A 1 120 ? 12.005 61.083 88.121 1.00 31.23 154 LYS A O 1
ATOM 723 N N . LYS A 1 121 ? 13.207 62.421 86.744 1.00 37.31 155 LYS A N 1
ATOM 724 C CA . LYS A 1 121 ? 12.725 63.677 87.306 1.00 36.43 155 LYS A CA 1
ATOM 725 C C . LYS A 1 121 ? 11.602 64.230 86.446 1.00 34.75 155 LYS A C 1
ATOM 726 O O . LYS A 1 121 ? 11.495 63.875 85.269 1.00 38.09 155 LYS A O 1
ATOM 732 N N . ASP A 1 122 ? 10.775 65.095 87.034 1.00 32.05 156 ASP A N 1
ATOM 733 C CA . ASP A 1 122 ? 9.818 65.898 86.276 1.00 41.19 156 ASP A CA 1
ATOM 734 C C . ASP A 1 122 ? 8.810 65.082 85.431 1.00 44.54 156 ASP A C 1
ATOM 735 O O . ASP A 1 122 ? 8.515 65.426 84.283 1.00 43.51 156 ASP A O 1
ATOM 740 N N . VAL A 1 123 ? 8.280 63.997 85.988 1.00 39.02 157 VAL A N 1
ATOM 741 C CA . VAL A 1 123 ? 7.261 63.230 85.273 1.00 33.24 157 VAL A CA 1
ATOM 742 C C . VAL A 1 123 ? 5.854 63.739 85.607 1.00 33.67 157 VAL A C 1
ATOM 743 O O . VAL A 1 123 ? 5.624 64.357 86.661 1.00 32.54 157 VAL A O 1
ATOM 747 N N . THR A 1 124 ? 4.917 63.473 84.704 1.00 26.78 158 THR A N 1
ATOM 748 C CA . THR A 1 124 ? 3.543 63.956 84.836 1.00 25.88 158 THR A CA 1
ATOM 749 C C . THR A 1 124 ? 2.709 63.097 85.772 1.00 28.19 158 THR A C 1
ATOM 750 O O . THR A 1 124 ? 3.044 61.938 86.029 1.00 30.52 158 THR A O 1
ATOM 754 N N . PRO A 1 125 ? 1.608 63.668 86.283 1.00 32.22 159 PRO A N 1
ATOM 755 C CA . PRO A 1 125 ? 0.637 62.913 87.069 1.00 31.80 159 PRO A CA 1
ATOM 756 C C . PRO A 1 125 ? 0.147 61.660 86.341 1.00 31.84 159 PRO A C 1
ATOM 757 O O . PRO A 1 125 ? -0.057 60.636 86.989 1.00 28.88 159 PRO A O 1
ATOM 761 N N . ALA A 1 126 ? -0.050 61.744 85.025 1.00 31.57 160 ALA A N 1
ATOM 762 C CA . ALA A 1 126 ? -0.517 60.594 84.251 1.00 32.67 160 ALA A CA 1
ATOM 763 C C . ALA A 1 126 ? 0.485 59.437 84.303 1.00 28.27 160 ALA A C 1
ATOM 764 O O . ALA A 1 126 ? 0.109 58.270 84.467 1.00 29.78 160 ALA A O 1
ATOM 766 N N . VAL A 1 127 ? 1.765 59.758 84.144 1.00 27.75 161 VAL A N 1
ATOM 767 C CA . VAL A 1 127 ? 2.802 58.736 84.207 1.00 26.76 161 VAL A CA 1
ATOM 768 C C . VAL A 1 127 ? 2.863 58.144 85.624 1.00 28.13 161 VAL A C 1
ATOM 769 O O . VAL A 1 127 ? 2.945 56.924 85.783 1.00 24.91 161 VAL A O 1
ATOM 773 N N . LYS A 1 128 ? 2.811 59.011 86.641 1.00 25.49 162 LYS A N 1
ATOM 774 C CA . LYS A 1 128 ? 2.770 58.570 88.042 1.00 30.13 162 LYS A CA 1
ATOM 775 C C . LYS A 1 128 ? 1.650 57.547 88.266 1.00 30.72 162 LYS A C 1
ATOM 776 O O . LYS A 1 128 ? 1.863 56.508 88.884 1.00 27.98 162 LYS A O 1
ATOM 782 N N . ARG A 1 129 ? 0.463 57.832 87.740 1.00 32.38 163 ARG A N 1
ATOM 783 C CA . ARG A 1 129 ? -0.642 56.875 87.822 1.00 35.32 163 ARG A CA 1
ATOM 784 C C . ARG A 1 129 ? -0.342 55.562 87.102 1.00 33.03 163 ARG A C 1
ATOM 785 O O . ARG A 1 129 ? -0.647 54.477 87.610 1.00 33.55 163 ARG A O 1
ATOM 793 N N . LYS A 1 130 ? 0.263 55.641 85.924 1.00 27.65 164 LYS A N 1
ATOM 794 C CA . LYS A 1 130 ? 0.617 54.413 85.221 1.00 28.38 164 LYS A CA 1
ATOM 795 C C . LYS A 1 130 ? 1.612 53.559 86.015 1.00 28.47 164 LYS A C 1
ATOM 796 O O . LYS A 1 130 ? 1.543 52.324 85.988 1.00 28.27 164 LYS A O 1
ATOM 802 N N . ILE A 1 131 ? 2.550 54.212 86.697 1.00 26.95 165 ILE A N 1
ATOM 803 C CA . ILE A 1 131 ? 3.543 53.472 87.484 1.00 28.33 165 ILE A CA 1
ATOM 804 C C . ILE A 1 131 ? 2.825 52.719 88.604 1.00 22.27 165 ILE A C 1
ATOM 805 O O . ILE A 1 131 ? 3.173 51.579 88.927 1.00 25.33 165 ILE A O 1
ATOM 810 N N A SER A 1 132 ? 1.809 53.359 89.180 0.40 27.16 166 SER A N 1
ATOM 811 N N B SER A 1 132 ? 1.821 53.352 89.203 0.60 26.07 166 SER A N 1
ATOM 812 C CA A SER A 1 132 ? 1.077 52.777 90.305 0.40 31.30 166 SER A CA 1
ATOM 813 C CA B SER A 1 132 ? 1.090 52.725 90.307 0.60 32.52 166 SER A CA 1
ATOM 814 C C A SER A 1 132 ? 0.299 51.528 89.903 0.40 36.57 166 SER A C 1
ATOM 815 C C B SER A 1 132 ? 0.441 51.425 89.875 0.60 38.07 166 SER A C 1
ATOM 816 O O A SER A 1 132 ? -0.075 50.732 90.759 0.40 42.18 166 SER A O 1
ATOM 817 O O B SER A 1 132 ? 0.309 50.488 90.666 0.60 41.98 166 SER A O 1
ATOM 822 N N . LYS A 1 133 ? 0.074 51.350 88.600 1.00 34.08 167 LYS A N 1
ATOM 823 C CA . LYS A 1 133 ? -0.576 50.146 88.091 1.00 39.91 167 LYS A CA 1
ATOM 824 C C . LYS A 1 133 ? 0.401 48.995 87.838 1.00 37.50 167 LYS A C 1
ATOM 825 O O . LYS A 1 133 ? -0.017 47.878 87.566 1.00 33.31 167 LYS A O 1
ATOM 831 N N . LEU A 1 134 ? 1.703 49.255 87.929 1.00 29.65 168 LEU A N 1
ATOM 832 C CA . LEU A 1 134 ? 2.678 48.190 87.684 1.00 27.15 168 LEU A CA 1
ATOM 833 C C . LEU A 1 134 ? 2.813 47.222 88.858 1.00 24.32 168 LEU A C 1
ATOM 834 O O . LEU A 1 134 ? 3.550 46.234 88.762 1.00 25.59 168 LEU A O 1
ATOM 839 N N . ASN A 1 135 ? 2.112 47.500 89.961 1.00 22.66 169 ASN A N 1
ATOM 840 C CA . ASN A 1 135 ? 2.147 46.636 91.157 1.00 26.24 169 ASN A CA 1
ATOM 841 C C . ASN A 1 135 ? 3.572 46.472 91.722 1.00 24.90 169 ASN A C 1
ATOM 842 O O . ASN A 1 135 ? 3.990 45.362 92.087 1.00 22.88 169 ASN A O 1
ATOM 847 N N . LEU A 1 136 ? 4.285 47.593 91.765 1.00 30.00 170 LEU A N 1
ATOM 848 C CA . LEU A 1 136 ? 5.627 47.715 92.337 1.00 39.82 170 LEU A CA 1
ATOM 849 C C . LEU A 1 136 ? 5.642 48.666 93.541 1.00 45.24 170 LEU A C 1
ATOM 850 O O . LEU A 1 136 ? 6.610 49.417 93.717 1.00 37.77 170 LEU A O 1
ATOM 855 N N . GLY A 1 137 ? 4.586 48.693 94.351 1.00 41.66 171 GLY A N 1
ATOM 856 C CA . GLY A 1 137 ? 4.557 49.654 95.457 1.00 24.03 171 GLY A CA 1
ATOM 857 C C . GLY A 1 137 ? 5.565 49.239 96.507 1.00 25.58 171 GLY A C 1
ATOM 858 O O . GLY A 1 137 ? 5.774 48.055 96.737 1.00 34.04 171 GLY A O 1
ATOM 859 N N . GLY A 1 138 ? 6.199 50.209 97.143 1.00 38.68 172 GLY A N 1
ATOM 860 C CA . GLY A 1 138 ? 7.319 49.916 98.004 1.00 41.30 172 GLY A CA 1
ATOM 861 C C . GLY A 1 138 ? 8.604 50.086 97.216 1.00 45.44 172 GLY A C 1
ATOM 862 O O . GLY A 1 138 ? 9.510 50.784 97.650 1.00 52.55 172 GLY A O 1
ATOM 863 N N . ILE A 1 139 ? 8.677 49.472 96.038 1.00 23.65 173 ILE A N 1
ATOM 864 C CA . ILE A 1 139 ? 9.938 49.452 95.287 1.00 26.56 173 ILE A CA 1
ATOM 865 C C . ILE A 1 139 ? 10.152 50.740 94.511 1.00 28.99 173 ILE A C 1
ATOM 866 O O . ILE A 1 139 ? 11.251 51.287 94.477 1.00 28.89 173 ILE A O 1
ATOM 871 N N . VAL A 1 140 ? 9.090 51.221 93.888 1.00 23.08 174 VAL A N 1
ATOM 872 C CA . VAL A 1 140 ? 9.147 52.468 93.147 1.00 22.89 174 VAL A CA 1
ATOM 873 C C . VAL A 1 140 ? 8.072 53.394 93.726 1.00 22.72 174 VAL A C 1
ATOM 874 O O . VAL A 1 140 ? 6.960 52.954 94.018 1.00 23.52 174 VAL A O 1
ATOM 878 N N . TYR A 1 141 ? 8.410 54.659 93.919 1.00 22.70 175 TYR A N 1
ATOM 879 C CA . TYR A 1 141 ? 7.423 55.631 94.383 1.00 23.85 175 TYR A CA 1
ATOM 880 C C . TYR A 1 141 ? 7.674 57.019 93.803 1.00 24.39 175 TYR A C 1
ATOM 881 O O . TYR A 1 141 ? 8.754 57.318 93.257 1.00 25.38 175 TYR A O 1
ATOM 890 N N . ALA A 1 142 ? 6.655 57.856 93.919 1.00 24.50 176 ALA A N 1
ATOM 891 C CA . ALA A 1 142 ? 6.672 59.193 93.351 1.00 26.23 176 ALA A CA 1
ATOM 892 C C . ALA A 1 142 ? 6.851 60.251 94.441 1.00 32.30 176 ALA A C 1
ATOM 893 O O . ALA A 1 142 ? 6.158 60.229 95.456 1.00 30.62 176 ALA A O 1
ATOM 895 N N . GLU A 1 143 ? 7.776 61.184 94.224 1.00 31.11 177 GLU A N 1
ATOM 896 C CA . GLU A 1 143 ? 7.934 62.315 95.137 1.00 32.37 177 GLU A CA 1
ATOM 897 C C . GLU A 1 143 ? 7.435 63.597 94.472 1.00 28.53 177 GLU A C 1
ATOM 898 O O . GLU A 1 143 ? 7.980 64.026 93.463 1.00 24.29 177 GLU A O 1
ATOM 904 N N . LEU A 1 144 ? 6.377 64.176 95.031 1.00 29.85 178 LEU A N 1
ATOM 905 C CA . LEU A 1 144 ? 5.759 65.388 94.496 1.00 32.99 178 LEU A CA 1
ATOM 906 C C . LEU A 1 144 ? 6.712 66.587 94.555 1.00 33.78 178 LEU A C 1
ATOM 907 O O . LEU A 1 144 ? 7.307 66.855 95.593 1.00 31.99 178 LEU A O 1
ATOM 912 N N . SER A 1 145 ? 6.870 67.289 93.436 1.00 31.52 179 SER A N 1
ATOM 913 C CA . SER A 1 145 ? 7.781 68.430 93.381 1.00 36.01 179 SER A CA 1
ATOM 914 C C . SER A 1 145 ? 7.092 69.632 94.021 1.00 31.26 179 SER A C 1
ATOM 915 O O . SER A 1 145 ? 5.862 69.664 94.144 1.00 31.63 179 SER A O 1
ATOM 918 N N . ASN A 1 146 ? 7.867 70.639 94.405 1.00 27.96 180 ASN A N 1
ATOM 919 C CA . ASN A 1 146 ? 7.268 71.765 95.136 1.00 27.82 180 ASN A CA 1
ATOM 920 C C . ASN A 1 146 ? 7.373 73.108 94.451 1.00 32.06 180 ASN A C 1
ATOM 921 O O . ASN A 1 146 ? 7.269 74.159 95.107 1.00 32.67 180 ASN A O 1
ATOM 926 N N . GLU A 1 147 ? 7.564 73.083 93.138 1.00 25.47 181 GLU A N 1
ATOM 927 C CA . GLU A 1 147 ? 7.609 74.319 92.373 1.00 30.10 181 GLU A CA 1
ATOM 928 C C . GLU A 1 147 ? 6.343 75.159 92.608 1.00 29.38 181 GLU A C 1
ATOM 929 O O . GLU A 1 147 ? 5.224 74.649 92.522 1.00 28.36 181 GLU A O 1
ATOM 935 N N . ARG A 1 148 ? 6.531 76.444 92.906 1.00 26.02 182 ARG A N 1
ATOM 936 C CA . ARG A 1 148 ? 5.421 77.355 93.208 1.00 24.96 182 ARG A CA 1
ATOM 937 C C . ARG A 1 148 ? 5.467 78.517 92.216 1.00 26.14 182 ARG A C 1
ATOM 938 O O . ARG A 1 148 ? 6.488 79.196 92.100 1.00 28.38 182 ARG A O 1
ATOM 946 N N . LEU A 1 149 ? 4.376 78.745 91.491 1.00 21.98 183 LEU A N 1
ATOM 947 C CA . LEU A 1 149 ? 4.348 79.812 90.490 1.00 26.27 183 LEU A CA 1
ATOM 948 C C . LEU A 1 149 ? 3.405 80.934 90.910 1.00 28.79 183 LEU A C 1
ATOM 949 O O . LEU A 1 149 ? 2.317 80.690 91.459 1.00 21.72 183 LEU A O 1
ATOM 954 N N . TYR A 1 150 ? 3.812 82.156 90.603 1.00 25.37 184 TYR A N 1
ATOM 955 C CA . TYR A 1 150 ? 3.026 83.339 90.930 1.00 24.04 184 TYR A CA 1
ATOM 956 C C . TYR A 1 150 ? 2.772 84.077 89.628 1.00 19.31 184 TYR A C 1
ATOM 957 O O . TYR A 1 150 ? 3.648 84.776 89.142 1.00 23.90 184 TYR A O 1
ATOM 966 N N . SER A 1 151 ? 1.575 83.921 89.063 1.00 22.57 185 SER A N 1
ATOM 967 C CA . SER A 1 151 ? 1.325 84.394 87.699 1.00 26.29 185 SER A CA 1
ATOM 968 C C . SER A 1 151 ? 1.421 85.904 87.526 1.00 24.42 185 SER A C 1
ATOM 969 O O . SER A 1 151 ? 1.645 86.376 86.419 1.00 21.96 185 SER A O 1
ATOM 972 N N . ASN A 1 152 ? 1.247 86.673 88.596 1.00 22.07 186 ASN A N 1
ATOM 973 C CA . ASN A 1 152 ? 1.364 88.133 88.467 1.00 23.22 186 ASN A CA 1
ATOM 974 C C . ASN A 1 152 ? 2.782 88.695 88.717 1.00 30.88 186 ASN A C 1
ATOM 975 O O . ASN A 1 152 ? 2.964 89.916 88.789 1.00 24.58 186 ASN A O 1
ATOM 980 N N . GLY A 1 153 ? 3.779 87.819 88.860 1.00 26.21 187 GLY A N 1
ATOM 981 C CA . GLY A 1 153 ? 5.167 88.267 88.984 1.00 24.86 187 GLY A CA 1
ATOM 982 C C . GLY A 1 153 ? 5.464 89.113 90.224 1.00 22.84 187 GLY A C 1
ATOM 983 O O . GLY A 1 153 ? 5.428 88.624 91.357 1.00 22.69 187 GLY A O 1
ATOM 984 N N . THR A 1 154 ? 5.742 90.393 90.006 1.00 23.21 188 THR A N 1
ATOM 985 C CA . THR A 1 154 ? 6.065 91.317 91.096 1.00 21.21 188 THR A CA 1
ATOM 986 C C . THR A 1 154 ? 4.874 91.848 91.884 1.00 22.62 188 THR A C 1
ATOM 987 O O . THR A 1 154 ? 5.063 92.456 92.954 1.00 23.06 188 THR A O 1
ATOM 991 N N . LEU A 1 155 ? 3.659 91.669 91.358 1.00 22.28 189 LEU A N 1
ATOM 992 C CA . LEU A 1 155 ? 2.471 92.191 92.050 1.00 23.99 189 LEU A CA 1
ATOM 993 C C . LEU A 1 155 ? 2.421 91.695 93.494 1.00 25.21 189 LEU A C 1
ATOM 994 O O . LEU A 1 155 ? 2.503 90.500 93.736 1.00 17.50 189 LEU A O 1
ATOM 1007 N N . GLY A 1 157 ? 4.487 91.197 95.714 1.00 18.62 191 GLY A N 1
ATOM 1008 C CA . GLY A 1 157 ? 5.427 90.085 95.835 1.00 19.39 191 GLY A CA 1
ATOM 1009 C C . GLY A 1 157 ? 5.807 89.744 97.265 1.00 21.76 191 GLY A C 1
ATOM 1010 O O . GLY A 1 157 ? 5.814 88.577 97.650 1.00 20.71 191 GLY A O 1
ATOM 1011 N N . SER A 1 158 ? 6.099 90.754 98.074 1.00 17.18 192 SER A N 1
ATOM 1012 C CA . SER A 1 158 ? 6.564 90.478 99.428 1.00 23.25 192 SER A CA 1
ATOM 1013 C C . SER A 1 158 ? 5.389 90.211 100.349 1.00 22.00 192 SER A C 1
ATOM 1014 O O . SER A 1 158 ? 5.547 89.585 101.422 1.00 20.75 192 SER A O 1
ATOM 1017 N N . LEU A 1 159 ? 4.203 90.666 99.949 1.00 16.85 193 LEU A N 1
ATOM 1018 C CA . LEU A 1 159 ? 2.994 90.323 100.706 1.00 20.79 193 LEU A CA 1
ATOM 1019 C C . LEU A 1 159 ? 2.628 88.841 100.518 1.00 22.58 193 LEU A C 1
ATOM 1020 O O . LEU A 1 159 ? 2.175 88.187 101.447 1.00 19.32 193 LEU A O 1
ATOM 1025 N N . LEU A 1 160 ? 2.761 88.344 99.296 1.00 17.13 194 LEU A N 1
ATOM 1026 C CA . LEU A 1 160 ? 2.537 86.925 99.024 1.00 22.88 194 LEU A CA 1
ATOM 1027 C C . LEU A 1 160 ? 3.622 86.103 99.713 1.00 21.79 194 LEU A C 1
ATOM 1028 O O . LEU A 1 160 ? 3.343 85.086 100.326 1.00 20.87 194 LEU A O 1
ATOM 1033 N N . GLY A 1 161 ? 4.865 86.571 99.626 1.00 21.20 195 GLY A N 1
ATOM 1034 C CA . GLY A 1 161 ? 5.974 85.911 100.282 1.00 18.34 195 GLY A CA 1
ATOM 1035 C C . GLY A 1 161 ? 6.590 84.842 99.393 1.00 18.61 195 GLY A C 1
ATOM 1036 O O . GLY A 1 161 ? 6.993 85.129 98.252 1.00 21.32 195 GLY A O 1
ATOM 1037 N N . GLY A 1 162 ? 6.646 83.608 99.901 1.00 18.94 196 GLY A N 1
ATOM 1038 C CA . GLY A 1 162 ? 7.251 82.512 99.153 1.00 19.22 196 GLY A CA 1
ATOM 1039 C C . GLY A 1 162 ? 7.326 81.229 99.969 1.00 23.67 196 GLY A C 1
ATOM 1040 O O . GLY A 1 162 ? 7.029 81.227 101.173 1.00 23.38 196 GLY A O 1
ATOM 1041 N N . VAL A 1 163 ? 7.703 80.137 99.309 1.00 23.75 197 VAL A N 1
ATOM 1042 C CA . VAL A 1 163 ? 7.892 78.849 99.981 1.00 29.90 197 VAL A CA 1
ATOM 1043 C C . VAL A 1 163 ? 9.346 78.363 99.865 1.00 31.98 197 VAL A C 1
ATOM 1044 O O . VAL A 1 163 ? 10.082 78.788 98.974 1.00 30.82 197 VAL A O 1
ATOM 1048 N N . ASP A 1 164 ? 9.774 77.481 100.763 1.00 33.81 198 ASP A N 1
ATOM 1049 C CA . ASP A 1 164 ? 11.115 76.899 100.628 1.00 35.49 198 ASP A CA 1
ATOM 1050 C C . ASP A 1 164 ? 11.099 75.689 99.680 1.00 33.04 198 ASP A C 1
ATOM 1051 O O . ASP A 1 164 ? 10.060 75.367 99.118 1.00 29.27 198 ASP A O 1
ATOM 1056 N N . ALA A 1 165 ? 12.240 75.019 99.505 1.00 36.90 199 ALA A N 1
ATOM 1057 C CA . ALA A 1 165 ? 12.318 73.890 98.559 1.00 33.25 199 ALA A CA 1
ATOM 1058 C C . ALA A 1 165 ? 11.410 72.712 98.907 1.00 34.33 199 ALA A C 1
ATOM 1059 O O . ALA A 1 165 ? 11.112 71.883 98.053 1.00 38.79 199 ALA A O 1
ATOM 1061 N N . ASP A 1 166 ? 10.974 72.642 100.160 1.00 31.71 200 ASP A N 1
ATOM 1062 C CA . ASP A 1 166 ? 10.029 71.626 100.609 1.00 32.96 200 ASP A CA 1
ATOM 1063 C C . ASP A 1 166 ? 8.568 72.075 100.483 1.00 38.05 200 ASP A C 1
ATOM 1064 O O . ASP A 1 166 ? 7.651 71.381 100.934 1.00 36.14 200 ASP A O 1
ATOM 1069 N N . GLY A 1 167 ? 8.350 73.248 99.897 1.00 39.71 201 GLY A N 1
ATOM 1070 C CA . GLY A 1 167 ? 7.000 73.755 99.723 1.00 32.38 201 GLY A CA 1
ATOM 1071 C C . GLY A 1 167 ? 6.384 74.349 100.978 1.00 33.27 201 GLY A C 1
ATOM 1072 O O . GLY A 1 167 ? 5.185 74.626 101.015 1.00 37.91 201 GLY A O 1
ATOM 1073 N N . LYS A 1 168 ? 7.194 74.558 102.011 1.00 27.77 202 LYS A N 1
ATOM 1074 C CA . LYS A 1 168 ? 6.699 75.191 103.228 1.00 28.38 202 LYS A CA 1
ATOM 1075 C C . LYS A 1 168 ? 6.710 76.728 103.124 1.00 22.15 202 LYS A C 1
ATOM 1076 O O . LYS A 1 168 ? 7.711 77.319 102.720 1.00 24.88 202 LYS A O 1
ATOM 1082 N N . GLY A 1 169 ? 5.610 77.370 103.500 1.00 23.91 203 GLY A N 1
ATOM 1083 C CA . GLY A 1 169 ? 5.545 78.838 103.490 1.00 24.97 203 GLY A CA 1
ATOM 1084 C C . GLY A 1 169 ? 6.497 79.485 104.485 1.00 26.60 203 GLY A C 1
ATOM 1085 O O . GLY A 1 169 ? 6.414 79.208 105.674 1.00 29.71 203 GLY A O 1
ATOM 1086 N N . VAL A 1 170 ? 7.418 80.330 104.013 1.00 24.51 204 VAL A N 1
ATOM 1087 C CA . VAL A 1 170 ? 8.390 80.956 104.915 1.00 23.68 204 VAL A CA 1
ATOM 1088 C C . VAL A 1 170 ? 8.344 82.501 104.961 1.00 29.65 204 VAL A C 1
ATOM 1089 O O . VAL A 1 170 ? 9.140 83.128 105.663 1.00 24.99 204 VAL A O 1
ATOM 1093 N N . ALA A 1 171 ? 7.410 83.106 104.234 1.00 24.30 205 ALA A N 1
ATOM 1094 C CA . ALA A 1 171 ? 7.199 84.554 104.317 1.00 23.48 205 ALA A CA 1
ATOM 1095 C C . ALA A 1 171 ? 5.799 84.872 103.846 1.00 23.13 205 ALA A C 1
ATOM 1096 O O . ALA A 1 171 ? 5.195 84.062 103.147 1.00 21.83 205 ALA A O 1
ATOM 1098 N N . GLY A 1 172 ? 5.298 86.054 104.224 1.00 23.14 206 GLY A N 1
ATOM 1099 C CA . GLY A 1 172 ? 4.058 86.582 103.688 1.00 21.59 206 GLY A CA 1
ATOM 1100 C C . GLY A 1 172 ? 2.857 85.695 103.938 1.00 19.89 206 GLY A C 1
ATOM 1101 O O . GLY A 1 172 ? 2.791 84.978 104.929 1.00 20.49 206 GLY A O 1
ATOM 1102 N N . ILE A 1 173 ? 1.884 85.781 103.042 1.00 18.47 207 ILE A N 1
ATOM 1103 C CA . ILE A 1 173 ? 0.659 85.002 103.152 1.00 20.14 207 ILE A CA 1
ATOM 1104 C C . ILE A 1 173 ? 0.924 83.474 103.111 1.00 19.38 207 ILE A C 1
ATOM 1105 O O . ILE A 1 173 ? 0.244 82.698 103.790 1.00 19.34 207 ILE A O 1
ATOM 1110 N N . GLU A 1 174 ? 1.942 83.065 102.360 1.00 20.13 208 GLU A N 1
ATOM 1111 C CA . GLU A 1 174 ? 2.321 81.634 102.294 1.00 23.96 208 GLU A CA 1
ATOM 1112 C C . GLU A 1 174 ? 2.594 81.097 103.689 1.00 22.72 208 GLU A C 1
ATOM 1113 O O . GLU A 1 174 ? 2.211 79.984 104.033 1.00 25.18 208 GLU A O 1
ATOM 1119 N N . GLN A 1 175 ? 3.245 81.914 104.509 1.00 22.37 209 GLN A N 1
ATOM 1120 C CA . GLN A 1 175 ? 3.578 81.504 105.859 1.00 22.97 209 GLN A CA 1
ATOM 1121 C C . GLN A 1 175 ? 2.356 81.602 106.763 1.00 28.43 209 GLN A C 1
ATOM 1122 O O . GLN A 1 175 ? 2.037 80.674 107.500 1.00 25.43 209 GLN A O 1
ATOM 1136 N N . GLU A 1 177 ? -0.818 81.518 106.129 1.00 22.53 211 GLU A N 1
ATOM 1137 C CA . GLU A 1 177 ? -1.878 80.568 105.796 1.00 23.21 211 GLU A CA 1
ATOM 1138 C C . GLU A 1 177 ? -1.315 79.169 105.534 1.00 27.38 211 GLU A C 1
ATOM 1139 O O . GLU A 1 177 ? -1.967 78.348 104.899 1.00 24.25 211 GLU A O 1
ATOM 1145 N N . ASN A 1 178 ? -0.110 78.909 106.025 1.00 25.43 212 ASN A N 1
ATOM 1146 C CA . ASN A 1 178 ? 0.599 77.674 105.696 1.00 30.57 212 ASN A CA 1
ATOM 1147 C C . ASN A 1 178 ? -0.171 76.418 106.086 1.00 30.50 212 ASN A C 1
ATOM 1148 O O . ASN A 1 178 ? -0.219 75.461 105.320 1.00 28.77 212 ASN A O 1
ATOM 1153 N N . LYS A 1 179 ? -0.774 76.428 107.269 1.00 27.96 213 LYS A N 1
ATOM 1154 C CA . LYS A 1 179 ? -1.487 75.252 107.759 1.00 35.91 213 LYS A CA 1
ATOM 1155 C C . LYS A 1 179 ? -2.597 74.885 106.784 1.00 37.83 213 LYS A C 1
ATOM 1156 O O . LYS A 1 179 ? -2.660 73.750 106.299 1.00 28.98 213 LYS A O 1
ATOM 1162 N N . THR A 1 180 ? -3.438 75.869 106.478 1.00 30.15 214 THR A N 1
ATOM 1163 C CA . THR A 1 180 ? -4.523 75.725 105.515 1.00 30.77 214 THR A CA 1
ATOM 1164 C C . THR A 1 180 ? -4.021 75.297 104.139 1.00 32.24 214 THR A C 1
ATOM 1165 O O . THR A 1 180 ? -4.563 74.362 103.538 1.00 31.40 214 THR A O 1
ATOM 1169 N N . LEU A 1 181 ? -2.994 75.982 103.634 1.00 24.16 215 LEU A N 1
ATOM 1170 C CA . LEU A 1 181 ? -2.449 75.682 102.296 1.00 20.97 215 LEU A CA 1
ATOM 1171 C C . LEU A 1 181 ? -1.723 74.320 102.168 1.00 23.38 215 LEU A C 1
ATOM 1172 O O . LEU A 1 181 ? -1.675 73.738 101.088 1.00 28.88 215 LEU A O 1
ATOM 1177 N N . THR A 1 182 ? -1.121 73.846 103.252 1.00 24.59 216 THR A N 1
ATOM 1178 C CA . THR A 1 182 ? -0.290 72.636 103.193 1.00 31.99 216 THR A CA 1
ATOM 1179 C C . THR A 1 182 ? -1.107 71.346 103.075 1.00 31.27 216 THR A C 1
ATOM 1180 O O . THR A 1 182 ? -0.737 70.435 102.335 1.00 33.25 216 THR A O 1
ATOM 1184 N N . GLY A 1 183 ? -2.221 71.279 103.793 1.00 30.36 217 GLY A N 1
ATOM 1185 C CA . GLY A 1 183 ? -3.003 70.051 103.856 1.00 31.69 217 GLY A CA 1
ATOM 1186 C C . GLY A 1 183 ? -2.324 69.040 104.765 1.00 35.71 217 GLY A C 1
ATOM 1187 O O . GLY A 1 183 ? -1.539 69.412 105.643 1.00 29.64 217 GLY A O 1
ATOM 1188 N N . ARG A 1 184 ? -2.614 67.755 104.566 1.00 34.30 218 ARG A N 1
ATOM 1189 C CA . ARG A 1 184 ? -2.040 66.720 105.424 1.00 32.76 218 ARG A CA 1
ATOM 1190 C C . ARG A 1 184 ? -1.597 65.529 104.587 1.00 31.26 218 ARG A C 1
ATOM 1191 O O . ARG A 1 184 ? -2.394 64.956 103.855 1.00 24.34 218 ARG A O 1
ATOM 1199 N N . ASP A 1 185 ? -0.322 65.186 104.693 1.00 29.82 219 ASP A N 1
ATOM 1200 C CA . ASP A 1 185 ? 0.247 64.063 103.971 1.00 30.87 219 ASP A CA 1
ATOM 1201 C C . ASP A 1 185 ? -0.497 62.763 104.298 1.00 34.40 219 ASP A C 1
ATOM 1202 O O . ASP A 1 185 ? -1.062 62.601 105.383 1.00 31.06 219 ASP A O 1
ATOM 1207 N N . GLY A 1 186 ? -0.519 61.849 103.340 1.00 34.44 220 GLY A N 1
ATOM 1208 C CA . GLY A 1 186 ? -1.005 60.503 103.604 1.00 30.27 220 GLY A CA 1
ATOM 1209 C C . GLY A 1 186 ? 0.167 59.553 103.570 1.00 35.78 220 GLY A C 1
ATOM 1210 O O . GLY A 1 186 ? 1.322 60.001 103.543 1.00 27.18 220 GLY A O 1
ATOM 1211 N N . TYR A 1 187 ? -0.107 58.243 103.562 1.00 29.21 221 TYR A N 1
ATOM 1212 C CA . TYR A 1 187 ? 0.980 57.285 103.475 1.00 25.37 221 TYR A CA 1
ATOM 1213 C C . TYR A 1 187 ? 0.495 55.892 103.034 1.00 25.49 221 TYR A C 1
ATOM 1214 O O . TYR A 1 187 ? -0.709 55.616 103.030 1.00 25.75 221 TYR A O 1
ATOM 1223 N N . GLN A 1 188 ? 1.445 55.040 102.659 1.00 27.29 222 GLN A N 1
ATOM 1224 C CA . GLN A 1 188 ? 1.192 53.624 102.362 1.00 28.43 222 GLN A CA 1
ATOM 1225 C C . GLN A 1 188 ? 2.261 52.819 103.066 1.00 31.44 222 GLN A C 1
ATOM 1226 O O . GLN A 1 188 ? 3.431 53.198 103.066 1.00 32.79 222 GLN A O 1
ATOM 1232 N N . VAL A 1 189 ? 1.872 51.694 103.653 1.00 28.55 223 VAL A N 1
ATOM 1233 C CA . VAL A 1 189 ? 2.844 50.824 104.287 1.00 29.93 223 VAL A CA 1
ATOM 1234 C C . VAL A 1 189 ? 2.877 49.494 103.549 1.00 31.35 223 VAL A C 1
ATOM 1235 O O . VAL A 1 189 ? 1.834 48.901 103.296 1.00 28.90 223 VAL A O 1
ATOM 1239 N N . TYR A 1 190 ? 4.069 49.036 103.180 1.00 27.80 224 TYR A N 1
ATOM 1240 C CA . TYR A 1 190 ? 4.205 47.799 102.411 1.00 26.33 224 TYR A CA 1
ATOM 1241 C C . TYR A 1 190 ? 4.970 46.753 103.200 1.00 33.94 224 TYR A C 1
ATOM 1242 O O . TYR A 1 190 ? 5.939 47.086 103.856 1.00 33.49 224 TYR A O 1
ATOM 1251 N N . GLN A 1 191 ? 4.556 45.490 103.128 1.00 27.13 225 GLN A N 1
ATOM 1252 C CA . GLN A 1 191 ? 5.391 44.437 103.679 1.00 31.61 225 GLN A CA 1
ATOM 1253 C C . GLN A 1 191 ? 6.320 43.980 102.568 1.00 37.01 225 GLN A C 1
ATOM 1254 O O . GLN A 1 191 ? 5.881 43.348 101.615 1.00 42.88 225 GLN A O 1
ATOM 1260 N N . GLN A 1 192 ? 7.600 44.315 102.665 1.00 40.85 226 GLN A N 1
ATOM 1261 C CA . GLN A 1 192 ? 8.512 43.959 101.584 1.00 50.98 226 GLN A CA 1
ATOM 1262 C C . GLN A 1 192 ? 9.328 42.732 101.941 1.00 55.53 226 GLN A C 1
ATOM 1263 O O . GLN A 1 192 ? 9.915 42.095 101.067 1.00 61.12 226 GLN A O 1
ATOM 1269 N N . GLY A 1 193 ? 9.347 42.396 103.226 1.00 50.72 227 GLY A N 1
ATOM 1270 C CA . GLY A 1 193 ? 10.027 41.199 103.673 1.00 49.51 227 GLY A CA 1
ATOM 1271 C C . GLY A 1 193 ? 9.151 39.961 103.541 1.00 50.72 227 GLY A C 1
ATOM 1272 O O . GLY A 1 193 ? 8.164 39.963 102.797 1.00 43.69 227 GLY A O 1
ATOM 1273 N N . ASN A 1 194 ? 9.521 38.908 104.267 1.00 40.39 228 ASN A N 1
ATOM 1274 C CA . ASN A 1 194 ? 8.735 37.686 104.331 1.00 48.15 228 ASN A CA 1
ATOM 1275 C C . ASN A 1 194 ? 8.353 37.375 105.765 1.00 52.33 228 ASN A C 1
ATOM 1276 O O . ASN A 1 194 ? 9.036 36.616 106.444 1.00 65.30 228 ASN A O 1
ATOM 1281 N N . SER A 1 195 ? 7.257 37.964 106.220 1.00 50.07 229 SER A N 1
ATOM 1282 C CA . SER A 1 195 ? 6.758 37.762 107.580 1.00 45.20 229 SER A CA 1
ATOM 1283 C C . SER A 1 195 ? 6.099 36.404 107.730 1.00 44.22 229 SER A C 1
ATOM 1284 O O . SER A 1 195 ? 6.009 35.860 108.831 1.00 50.27 229 SER A O 1
ATOM 1287 N N . GLY A 1 196 ? 5.624 35.861 106.616 1.00 35.07 230 GLY A N 1
ATOM 1288 C CA . GLY A 1 196 ? 4.798 34.669 106.658 1.00 37.99 230 GLY A CA 1
ATOM 1289 C C . GLY A 1 196 ? 3.298 34.933 106.786 1.00 44.20 230 GLY A C 1
ATOM 1290 O O . GLY A 1 196 ? 2.514 33.980 106.717 1.00 43.59 230 GLY A O 1
ATOM 1291 N N . VAL A 1 197 ? 2.878 36.192 106.980 1.00 34.16 231 VAL A N 1
ATOM 1292 C CA . VAL A 1 197 ? 1.431 36.471 107.018 1.00 32.11 231 VAL A CA 1
ATOM 1293 C C . VAL A 1 197 ? 0.874 37.294 105.837 1.00 35.40 231 VAL A C 1
ATOM 1294 O O . VAL A 1 197 ? -0.342 37.368 105.658 1.00 31.22 231 VAL A O 1
ATOM 1298 N N . GLU A 1 198 ? 1.747 37.940 105.073 1.00 30.15 232 GLU A N 1
ATOM 1299 C CA . GLU A 1 198 ? 1.361 38.561 103.809 1.00 29.17 232 GLU A CA 1
ATOM 1300 C C . GLU A 1 198 ? 2.475 38.262 102.817 1.00 30.58 232 GLU A C 1
ATOM 1301 O O . GLU A 1 198 ? 3.608 38.055 103.220 1.00 28.48 232 GLU A O 1
ATOM 1307 N N . ILE A 1 199 ? 2.165 38.227 101.530 1.00 27.55 233 ILE A N 1
ATOM 1308 C CA . ILE A 1 199 ? 3.214 38.011 100.549 1.00 26.83 233 ILE A CA 1
ATOM 1309 C C . ILE A 1 199 ? 4.021 39.309 100.387 1.00 26.47 233 ILE A C 1
ATOM 1310 O O . ILE A 1 199 ? 3.505 40.397 100.664 1.00 26.53 233 ILE A O 1
ATOM 1315 N N . PRO A 1 200 ? 5.293 39.190 99.963 1.00 26.17 234 PRO A N 1
ATOM 1316 C CA . PRO A 1 200 ? 6.149 40.367 99.734 1.00 28.03 234 PRO A CA 1
ATOM 1317 C C . PRO A 1 200 ? 5.465 41.355 98.801 1.00 25.32 234 PRO A C 1
ATOM 1318 O O . PRO A 1 200 ? 4.893 40.939 97.791 1.00 27.32 234 PRO A O 1
ATOM 1322 N N . GLY A 1 201 ? 5.505 42.641 99.127 1.00 25.32 235 GLY A N 1
ATOM 1323 C CA . GLY A 1 201 ? 4.908 43.649 98.270 1.00 24.82 235 GLY A CA 1
ATOM 1324 C C . GLY A 1 201 ? 3.493 44.049 98.693 1.00 25.04 235 GLY A C 1
ATOM 1325 O O . GLY A 1 201 ? 2.933 45.030 98.183 1.00 28.42 235 GLY A O 1
ATOM 1326 N N . THR A 1 202 ? 2.903 43.306 99.624 1.00 25.63 236 THR A N 1
ATOM 1327 C CA . THR A 1 202 ? 1.535 43.604 100.059 1.00 26.00 236 THR A CA 1
ATOM 1328 C C . THR A 1 202 ? 1.418 44.955 100.777 1.00 26.18 236 THR A C 1
ATOM 1329 O O . THR A 1 202 ? 2.143 45.225 101.732 1.00 31.16 236 THR A O 1
ATOM 1341 N N . THR A 1 204 ? -0.279 46.879 103.434 1.00 27.71 238 THR A N 1
ATOM 1342 C CA . THR A 1 204 ? -1.122 46.496 104.577 1.00 34.87 238 THR A CA 1
ATOM 1343 C C . THR A 1 204 ? -1.886 47.639 105.217 1.00 43.93 238 THR A C 1
ATOM 1344 O O . THR A 1 204 ? -2.836 47.420 105.969 1.00 38.50 238 THR A O 1
ATOM 1348 N N . GLU A 1 205 ? -1.469 48.866 104.938 1.00 41.32 239 GLU A N 1
ATOM 1349 C CA . GLU A 1 205 ? -2.277 50.000 105.350 1.00 42.56 239 GLU A CA 1
ATOM 1350 C C . GLU A 1 205 ? -1.989 51.215 104.495 1.00 42.35 239 GLU A C 1
ATOM 1351 O O . GLU A 1 205 ? -0.914 51.345 103.888 1.00 27.21 239 GLU A O 1
ATOM 1357 N N . SER A 1 206 ? -2.979 52.087 104.414 1.00 35.97 240 SER A N 1
ATOM 1358 C CA . SER A 1 206 ? -2.787 53.330 103.717 1.00 37.85 240 SER A CA 1
ATOM 1359 C C . SER A 1 206 ? -3.705 54.366 104.325 1.00 40.28 240 SER A C 1
ATOM 1360 O O . SER A 1 206 ? -4.724 54.036 104.937 1.00 33.80 240 SER A O 1
ATOM 1363 N N . LYS A 1 207 ? -3.312 55.619 104.159 1.00 35.30 241 LYS A N 1
ATOM 1364 C CA . LYS A 1 207 ? -4.099 56.752 104.599 1.00 32.67 241 LYS A CA 1
ATOM 1365 C C . LYS A 1 207 ? -3.968 57.784 103.489 1.00 30.25 241 LYS A C 1
ATOM 1366 O O . LYS A 1 207 ? -2.861 58.127 103.102 1.00 25.72 241 LYS A O 1
ATOM 1372 N N . ASP A 1 208 ? -5.098 58.237 102.955 1.00 35.63 242 ASP A N 1
ATOM 1373 C CA . ASP A 1 208 ? -5.106 59.212 101.870 1.00 40.83 242 ASP A CA 1
ATOM 1374 C C . ASP A 1 208 ? -4.573 60.555 102.323 1.00 35.89 242 ASP A C 1
ATOM 1375 O O . ASP A 1 208 ? -4.813 60.972 103.456 1.00 34.56 242 ASP A O 1
ATOM 1380 N N . ALA A 1 209 ? -3.865 61.236 101.428 1.00 29.73 243 ALA A N 1
ATOM 1381 C CA . ALA A 1 209 ? -3.515 62.639 101.649 1.00 28.66 243 ALA A CA 1
ATOM 1382 C C . ALA A 1 209 ? -4.778 63.480 101.615 1.00 31.96 243 ALA A C 1
ATOM 1383 O O . ALA A 1 209 ? -5.738 63.139 100.925 1.00 33.46 243 ALA A O 1
ATOM 1385 N N . VAL A 1 210 ? -4.780 64.583 102.360 1.00 35.23 244 VAL A N 1
ATOM 1386 C CA . VAL A 1 210 ? -5.802 65.604 102.201 1.00 33.50 244 VAL A CA 1
ATOM 1387 C C . VAL A 1 210 ? -5.061 66.809 101.632 1.00 29.16 244 VAL A C 1
ATOM 1388 O O . VAL A 1 210 ? -4.158 67.346 102.274 1.00 26.67 244 VAL A O 1
ATOM 1392 N N . ASN A 1 211 ? -5.395 67.198 100.410 1.00 26.09 245 ASN A N 1
ATOM 1393 C CA . ASN A 1 211 ? -4.635 68.247 99.740 1.00 31.24 245 ASN A CA 1
ATOM 1394 C C . ASN A 1 211 ? -4.950 69.578 100.401 1.00 28.94 245 ASN A C 1
ATOM 1395 O O . ASN A 1 211 ? -5.960 69.691 101.094 1.00 27.76 245 ASN A O 1
ATOM 1400 N N . GLY A 1 212 ? -4.079 70.564 100.230 1.00 31.99 246 GLY A N 1
ATOM 1401 C CA . GLY A 1 212 ? -4.293 71.849 100.884 1.00 28.13 246 GLY A CA 1
ATOM 1402 C C . GLY A 1 212 ? -5.570 72.503 100.411 1.00 27.43 246 GLY A C 1
ATOM 1403 O O . GLY A 1 212 ? -6.040 72.233 99.307 1.00 29.39 246 GLY A O 1
ATOM 1404 N N . SER A 1 213 ? -6.131 73.378 101.237 1.00 27.07 247 SER A N 1
ATOM 1405 C CA . SER A 1 213 ? -7.289 74.155 100.826 1.00 31.80 247 SER A CA 1
ATOM 1406 C C . SER A 1 213 ? -6.828 75.436 100.122 1.00 31.74 247 SER A C 1
ATOM 1407 O O . SER A 1 213 ? -5.674 75.830 100.255 1.00 26.02 247 SER A O 1
ATOM 1410 N N . ASP A 1 214 ? -7.712 76.060 99.353 1.00 30.38 248 ASP A N 1
ATOM 1411 C CA . ASP A 1 214 ? -7.374 77.307 98.668 1.00 27.18 248 ASP A CA 1
ATOM 1412 C C . ASP A 1 214 ? -7.780 78.501 99.525 1.00 28.49 248 ASP A C 1
ATOM 1413 O O . ASP A 1 214 ? -8.760 78.440 100.262 1.00 28.46 248 ASP A O 1
ATOM 1418 N N . VAL A 1 215 ? -7.026 79.586 99.402 1.00 23.75 249 VAL A N 1
ATOM 1419 C CA . VAL A 1 215 ? -7.239 80.778 100.204 1.00 21.83 249 VAL A CA 1
ATOM 1420 C C . VAL A 1 215 ? -7.593 81.940 99.284 1.00 22.47 249 VAL A C 1
ATOM 1421 O O . VAL A 1 215 ? -6.869 82.229 98.319 1.00 21.87 249 VAL A O 1
ATOM 1425 N N . THR A 1 216 ? -8.710 82.596 99.572 1.00 21.61 250 THR A N 1
ATOM 1426 C CA . THR A 1 216 ? -9.128 83.793 98.842 1.00 20.98 250 THR A CA 1
ATOM 1427 C C . THR A 1 216 ? -8.887 85.045 99.688 1.00 22.92 250 THR A C 1
ATOM 1428 O O . THR A 1 216 ? -9.370 85.128 100.823 1.00 20.43 250 THR A O 1
ATOM 1432 N N . LEU A 1 217 ? -8.140 86.006 99.137 1.00 20.03 251 LEU A N 1
ATOM 1433 C CA . LEU A 1 217 ? -7.805 87.253 99.837 1.00 18.47 251 LEU A CA 1
ATOM 1434 C C . LEU A 1 217 ? -8.918 88.271 99.636 1.00 22.67 251 LEU A C 1
ATOM 1435 O O . LEU A 1 217 ? -9.694 88.150 98.696 1.00 19.06 251 LEU A O 1
ATOM 1440 N N . THR A 1 218 ? -8.986 89.275 100.506 1.00 20.61 252 THR A N 1
ATOM 1441 C CA . THR A 1 218 ? -9.833 90.434 100.245 1.00 20.31 252 THR A CA 1
ATOM 1442 C C . THR A 1 218 ? -9.175 91.382 99.223 1.00 20.27 252 THR A C 1
ATOM 1443 O O . THR A 1 218 ? -9.838 92.269 98.680 1.00 20.06 252 THR A O 1
ATOM 1447 N N . ILE A 1 219 ? -7.875 91.199 98.988 1.00 17.26 253 ILE A N 1
ATOM 1448 C CA . ILE A 1 219 ? -7.140 92.037 98.040 1.00 19.69 253 ILE A CA 1
ATOM 1449 C C . ILE A 1 219 ? -7.729 91.889 96.640 1.00 20.45 253 ILE A C 1
ATOM 1450 O O . ILE A 1 219 ? -7.998 90.779 96.188 1.00 18.91 253 ILE A O 1
ATOM 1455 N N . ASP A 1 220 ? -7.920 93.015 95.963 1.00 19.96 254 ASP A N 1
ATOM 1456 C CA . ASP A 1 220 ? -8.342 93.030 94.558 1.00 17.98 254 ASP A CA 1
ATOM 1457 C C . ASP A 1 220 ? -7.121 93.311 93.694 1.00 18.92 254 ASP A C 1
ATOM 1458 O O . ASP A 1 220 ? -6.459 94.329 93.871 1.00 16.43 254 ASP A O 1
ATOM 1463 N N . ARG A 1 221 ? -6.866 92.414 92.745 1.00 17.80 255 ARG A N 1
ATOM 1464 C CA . ARG A 1 221 ? -5.679 92.440 91.885 1.00 22.70 255 ARG A CA 1
ATOM 1465 C C . ARG A 1 221 ? -5.581 93.774 91.149 1.00 17.07 255 ARG A C 1
ATOM 1466 O O . ARG A 1 221 ? -4.503 94.339 91.037 1.00 19.21 255 ARG A O 1
ATOM 1474 N N . ASP A 1 222 ? -6.710 94.280 90.655 1.00 17.76 256 ASP A N 1
ATOM 1475 C CA . ASP A 1 222 ? -6.724 95.548 89.910 1.00 20.72 256 ASP A CA 1
ATOM 1476 C C . ASP A 1 222 ? -6.464 96.763 90.802 1.00 18.18 256 ASP A C 1
ATOM 1477 O O . ASP A 1 222 ? -5.742 97.686 90.412 1.00 20.75 256 ASP A O 1
ATOM 1482 N N . VAL A 1 223 ? -7.045 96.788 91.994 1.00 17.51 257 VAL A N 1
ATOM 1483 C CA . VAL A 1 223 ? -6.749 97.903 92.909 1.00 15.84 257 VAL A CA 1
ATOM 1484 C C . VAL A 1 223 ? -5.290 97.831 93.387 1.00 19.07 257 VAL A C 1
ATOM 1485 O O . VAL A 1 223 ? -4.600 98.849 93.492 1.00 19.49 257 VAL A O 1
ATOM 1489 N N . GLN A 1 224 ? -4.828 96.625 93.697 1.00 15.63 258 GLN A N 1
ATOM 1490 C CA . GLN A 1 224 ? -3.453 96.446 94.158 1.00 17.58 258 GLN A CA 1
ATOM 1491 C C . GLN A 1 224 ? -2.475 96.888 93.071 1.00 15.52 258 GLN A C 1
ATOM 1492 O O . GLN A 1 224 ? -1.509 97.602 93.331 1.00 15.28 258 GLN A O 1
ATOM 1498 N N . TRP A 1 225 ? -2.733 96.467 91.844 1.00 15.97 259 TRP A N 1
ATOM 1499 C CA . TRP A 1 225 ? -1.854 96.828 90.731 1.00 16.24 259 TRP A CA 1
ATOM 1500 C C . TRP A 1 225 ? -1.821 98.334 90.536 1.00 18.80 259 TRP A C 1
ATOM 1501 O O . TRP A 1 225 ? -0.743 98.910 90.380 1.00 16.43 259 TRP A O 1
ATOM 1512 N N . TYR A 1 226 ? -2.988 98.978 90.542 1.00 15.90 260 TYR A N 1
ATOM 1513 C CA . TYR A 1 226 ? -3.000 100.435 90.321 1.00 15.69 260 TYR A CA 1
ATOM 1514 C C . TYR A 1 226 ? -2.318 101.188 91.469 1.00 16.87 260 TYR A C 1
ATOM 1515 O O . TYR A 1 226 ? -1.636 102.201 91.270 1.00 16.37 260 TYR A O 1
ATOM 1524 N N . THR A 1 227 ? -2.506 100.695 92.690 1.00 16.70 261 THR A N 1
ATOM 1525 C CA . THR A 1 227 ? -1.903 101.359 93.832 1.00 15.93 261 THR A CA 1
ATOM 1526 C C . THR A 1 227 ? -0.370 101.254 93.758 1.00 17.49 261 THR A C 1
ATOM 1527 O O . THR A 1 227 ? 0.338 102.232 94.022 1.00 15.17 261 THR A O 1
ATOM 1531 N N . GLU A 1 228 ? 0.132 100.080 93.378 1.00 14.80 262 GLU A N 1
ATOM 1532 C CA . GLU A 1 228 ? 1.578 99.908 93.202 1.00 16.54 262 GLU A CA 1
ATOM 1533 C C . GLU A 1 228 ? 2.100 100.792 92.069 1.00 15.94 262 GLU A C 1
ATOM 1534 O O . GLU A 1 228 ? 3.183 101.372 92.171 1.00 18.81 262 GLU A O 1
ATOM 1540 N N . LYS A 1 229 ? 1.309 100.911 91.010 1.00 15.54 263 LYS A N 1
ATOM 1541 C CA . LYS A 1 229 ? 1.636 101.788 89.890 1.00 15.88 263 LYS A CA 1
ATOM 1542 C C . LYS A 1 229 ? 1.689 103.276 90.330 1.00 15.42 263 LYS A C 1
ATOM 1543 O O . LYS A 1 229 ? 2.598 104.026 89.956 1.00 17.45 263 LYS A O 1
ATOM 1549 N N . VAL A 1 230 ? 0.718 103.699 91.132 1.00 15.44 264 VAL A N 1
ATOM 1550 C CA . VAL A 1 230 ? 0.732 105.066 91.649 1.00 15.81 264 VAL A CA 1
ATOM 1551 C C . VAL A 1 230 ? 1.970 105.300 92.508 1.00 16.69 264 VAL A C 1
ATOM 1552 O O . VAL A 1 230 ? 2.623 106.341 92.421 1.00 15.92 264 VAL A O 1
ATOM 1556 N N . LEU A 1 231 ? 2.318 104.325 93.336 1.00 15.45 265 LEU A N 1
ATOM 1557 C CA . LEU A 1 231 ? 3.521 104.488 94.158 1.00 14.16 265 LEU A CA 1
ATOM 1558 C C . LEU A 1 231 ? 4.794 104.542 93.306 1.00 17.77 265 LEU A C 1
ATOM 1559 O O . LEU A 1 231 ? 5.727 105.289 93.626 1.00 18.13 265 LEU A O 1
ATOM 1564 N N A SER A 1 232 ? 4.831 103.745 92.242 0.51 15.28 266 SER A N 1
ATOM 1565 N N B SER A 1 232 ? 4.853 103.760 92.232 0.49 19.55 266 SER A N 1
ATOM 1566 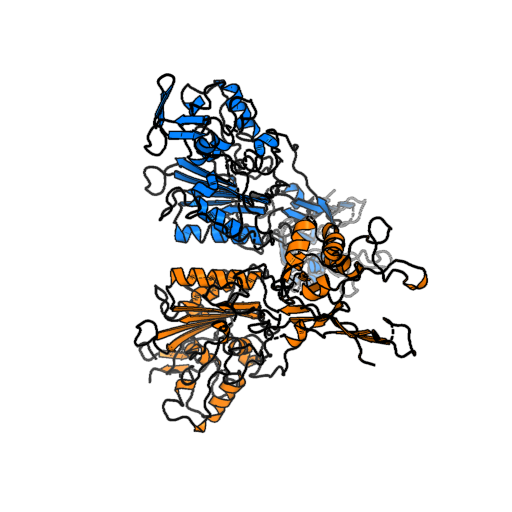C CA A SER A 1 232 ? 5.984 103.740 91.343 0.51 19.98 266 SER A CA 1
ATOM 1567 C CA B SER A 1 232 ? 6.052 103.791 91.388 0.49 19.49 266 SER A CA 1
ATOM 1568 C C A SER A 1 232 ? 6.091 105.078 90.607 0.51 19.09 266 SER A C 1
ATOM 1569 C C B SER A 1 232 ? 6.116 105.078 90.557 0.49 18.76 266 SER A C 1
ATOM 1570 O O A SER A 1 232 ? 7.152 105.682 90.559 0.51 18.87 266 SER A O 1
ATOM 1571 O O B SER A 1 232 ? 7.183 105.650 90.388 0.49 19.20 266 SER A O 1
ATOM 1576 N N . ASP A 1 233 ? 4.972 105.546 90.061 1.00 19.81 267 ASP A N 1
ATOM 1577 C CA . ASP A 1 233 ? 4.941 106.825 89.360 1.00 22.29 267 ASP A CA 1
ATOM 1578 C C . ASP A 1 233 ? 5.293 107.958 90.335 1.00 24.37 267 ASP A C 1
ATOM 1579 O O . ASP A 1 233 ? 5.982 108.912 89.965 1.00 22.83 267 ASP A O 1
ATOM 1584 N N . SER A 1 234 ? 4.834 107.847 91.582 1.00 18.88 268 SER A N 1
ATOM 1585 C CA . SER A 1 234 ? 5.145 108.854 92.594 1.00 17.74 268 SER A CA 1
ATOM 1586 C C . SER A 1 234 ? 6.630 108.870 92.967 1.00 17.96 268 SER A C 1
ATOM 1587 O O . SER A 1 234 ? 7.184 109.921 93.328 1.00 20.07 268 SER A O 1
ATOM 1590 N N . GLU A 1 235 ? 7.278 107.714 92.907 1.00 15.12 269 GLU A N 1
ATOM 1591 C CA . GLU A 1 235 ? 8.727 107.667 93.113 1.00 19.22 269 GLU A CA 1
ATOM 1592 C C . GLU A 1 235 ? 9.460 108.413 91.969 1.00 19.68 269 GLU A C 1
ATOM 1593 O O . GLU A 1 235 ? 10.455 109.118 92.191 1.00 21.55 269 GLU A O 1
ATOM 1599 N N . ASN A 1 236 ? 8.976 108.246 90.738 1.00 23.10 270 ASN A N 1
ATOM 1600 C CA . ASN A 1 236 ? 9.568 108.952 89.596 1.00 22.17 270 ASN A CA 1
ATOM 1601 C C . ASN A 1 236 ? 9.372 110.459 89.693 1.00 21.59 270 ASN A C 1
ATOM 1602 O O . ASN A 1 236 ? 10.273 111.237 89.391 1.00 28.53 270 ASN A O 1
ATOM 1607 N N . LYS A 1 237 ? 8.194 110.869 90.141 1.00 18.12 271 LYS A N 1
ATOM 1608 C CA . LYS A 1 237 ? 7.883 112.293 90.299 1.00 25.71 271 LYS A CA 1
ATOM 1609 C C . LYS A 1 237 ? 8.547 112.962 91.510 1.00 27.75 271 LYS A C 1
ATOM 1610 O O . LYS A 1 237 ? 9.075 114.064 91.391 1.00 25.05 271 LYS A O 1
ATOM 1616 N N . TYR A 1 238 ? 8.499 112.304 92.670 1.00 22.85 272 TYR A N 1
ATOM 1617 C CA . TYR A 1 238 ? 8.846 112.948 93.951 1.00 17.23 272 TYR A CA 1
ATOM 1618 C C . TYR A 1 238 ? 10.056 112.345 94.651 1.00 23.66 272 TYR A C 1
ATOM 1619 O O . TYR A 1 238 ? 10.523 112.881 95.663 1.00 22.38 272 TYR A O 1
ATOM 1628 N N . HIS A 1 239 ? 10.536 111.215 94.136 1.00 23.16 273 HIS A N 1
ATOM 1629 C CA . HIS A 1 239 ? 11.784 110.608 94.606 1.00 24.53 273 HIS A CA 1
ATOM 1630 C C . HIS A 1 239 ? 11.853 110.293 96.103 1.00 19.93 273 HIS A C 1
ATOM 1631 O O . HIS A 1 239 ? 12.931 110.342 96.697 1.00 21.19 273 HIS A O 1
ATOM 1638 N N . SER A 1 240 ? 10.709 109.958 96.696 1.00 18.13 274 SER A N 1
ATOM 1639 C CA . SER A 1 240 ? 10.661 109.521 98.085 1.00 20.81 274 SER A CA 1
ATOM 1640 C C . SER A 1 240 ? 11.595 108.356 98.310 1.00 20.48 274 SER A C 1
ATOM 1641 O O . SER A 1 240 ? 11.812 107.553 97.401 1.00 22.86 274 SER A O 1
ATOM 1644 N N . ALA A 1 241 ? 12.160 108.249 99.515 1.00 15.93 275 ALA A N 1
ATOM 1645 C CA . ALA A 1 241 ? 12.991 107.078 99.821 1.00 22.13 275 ALA A CA 1
ATOM 1646 C C . ALA A 1 241 ? 12.136 105.808 99.700 1.00 23.85 275 ALA A C 1
ATOM 1647 O O . ALA A 1 241 ? 12.616 104.755 99.287 1.00 19.41 275 ALA A O 1
ATOM 1649 N N . TRP A 1 242 ? 10.864 105.921 100.062 1.00 16.38 276 TRP A N 1
ATOM 1650 C CA . TRP A 1 242 ? 9.921 104.814 99.905 1.00 18.29 276 TRP A CA 1
ATOM 1651 C C . TRP A 1 242 ? 8.526 105.358 100.082 1.00 19.24 276 TRP A C 1
ATOM 1652 O O . TRP A 1 242 ? 8.359 106.479 100.568 1.00 14.68 276 TRP A O 1
ATOM 1663 N N . GLY A 1 243 ? 7.533 104.584 99.653 1.00 14.45 277 GLY A N 1
ATOM 1664 C CA . GLY A 1 243 ? 6.146 104.970 99.842 1.00 14.29 277 GLY A CA 1
ATOM 1665 C C . GLY A 1 243 ? 5.345 103.714 100.128 1.00 16.43 277 GLY A C 1
ATOM 1666 O O . GLY A 1 243 ? 5.683 102.635 99.623 1.00 14.29 277 GLY A O 1
ATOM 1667 N N . ILE A 1 244 ? 4.316 103.840 100.960 1.00 16.06 278 ILE A N 1
ATOM 1668 C CA . ILE A 1 244 ? 3.399 102.720 101.204 1.00 14.66 278 ILE A CA 1
ATOM 1669 C C . ILE A 1 244 ? 1.976 103.262 101.135 1.00 16.92 278 ILE A C 1
ATOM 1670 O O . ILE A 1 244 ? 1.753 104.446 101.358 1.00 14.52 278 ILE A O 1
ATOM 1675 N N . ALA A 1 245 ? 1.012 102.408 100.805 1.00 13.39 279 ALA A N 1
ATOM 1676 C CA . ALA A 1 245 ? -0.367 102.851 100.634 1.00 13.09 279 ALA A CA 1
ATOM 1677 C C . ALA A 1 245 ? -1.280 101.709 100.978 1.00 17.44 279 ALA A C 1
ATOM 1678 O O . ALA A 1 245 ? -0.926 100.535 100.779 1.00 16.64 279 ALA A O 1
ATOM 1688 N N . VAL A 1 247 ? -5.675 100.597 100.997 1.00 14.02 281 VAL A N 1
ATOM 1689 C CA . VAL A 1 247 ? -7.069 100.920 100.727 1.00 14.16 281 VAL A CA 1
ATOM 1690 C C . VAL A 1 247 ? -7.950 99.974 101.539 1.00 15.60 281 VAL A C 1
ATOM 1691 O O . VAL A 1 247 ? -7.812 98.750 101.433 1.00 15.92 281 VAL A O 1
ATOM 1695 N N . GLN A 1 248 ? -8.846 100.526 102.348 1.00 14.85 282 GLN A N 1
ATOM 1696 C CA . GLN A 1 248 ? -9.735 99.714 103.175 1.00 15.51 282 GLN A CA 1
ATOM 1697 C C . GLN A 1 248 ? -11.215 100.011 102.888 1.00 15.88 282 GLN A C 1
ATOM 1698 O O . GLN A 1 248 ? -11.599 101.174 102.732 1.00 15.58 282 GLN A O 1
ATOM 1704 N N . ASP A 1 249 ? -12.030 98.963 102.797 1.00 16.57 283 ASP A N 1
ATOM 1705 C CA . ASP A 1 249 ? -13.486 99.116 102.666 1.00 19.01 283 ASP A CA 1
ATOM 1706 C C . ASP A 1 249 ? -14.103 99.527 103.999 1.00 22.06 283 ASP A C 1
ATOM 1707 O O . ASP A 1 249 ? -14.005 98.788 104.984 1.00 21.07 283 ASP A O 1
ATOM 1712 N N . VAL A 1 250 ? -14.759 100.685 104.022 1.00 17.69 284 VAL A N 1
ATOM 1713 C CA . VAL A 1 250 ? -15.262 101.265 105.265 1.00 19.98 284 VAL A CA 1
ATOM 1714 C C . VAL A 1 250 ? -16.195 100.345 106.036 1.00 21.63 284 VAL A C 1
ATOM 1715 O O . VAL A 1 250 ? -16.022 100.137 107.233 1.00 28.06 284 VAL A O 1
ATOM 1719 N N . GLN A 1 251 ? -17.196 99.794 105.371 1.00 20.42 285 GLN A N 1
ATOM 1720 C CA . GLN A 1 251 ? -18.223 99.094 106.135 1.00 29.10 285 GLN A CA 1
ATOM 1721 C C . GLN A 1 251 ? -17.800 97.712 106.635 1.00 33.29 285 GLN A C 1
ATOM 1722 O O . GLN A 1 251 ? -18.253 97.273 107.684 1.00 30.84 285 GLN A O 1
ATOM 1728 N N . SER A 1 252 ? -16.904 97.045 105.911 1.00 24.92 286 SER A N 1
ATOM 1729 C CA . SER A 1 252 ? -16.525 95.680 106.277 1.00 23.26 286 SER A CA 1
ATOM 1730 C C . SER A 1 252 ? -15.181 95.569 107.008 1.00 24.58 286 SER A C 1
ATOM 1731 O O . SER A 1 252 ? -14.954 94.609 107.734 1.00 29.25 286 SER A O 1
ATOM 1734 N N . GLY A 1 253 ? -14.298 96.541 106.810 1.00 21.24 287 GLY A N 1
ATOM 1735 C CA . GLY A 1 253 ? -12.936 96.432 107.294 1.00 19.71 287 GLY A CA 1
ATOM 1736 C C . GLY A 1 253 ? -12.040 95.575 106.413 1.00 21.33 287 GLY A C 1
ATOM 1737 O O . GLY A 1 253 ? -10.909 95.269 106.786 1.00 21.13 287 GLY A O 1
ATOM 1738 N N . ASP A 1 254 ? -12.535 95.187 105.241 1.00 19.69 288 ASP A N 1
ATOM 1739 C CA . ASP A 1 254 ? -11.738 94.402 104.289 1.00 18.42 288 ASP A CA 1
ATOM 1740 C C . ASP A 1 254 ? -10.649 95.217 103.631 1.00 27.11 288 ASP A C 1
ATOM 1741 O O . ASP A 1 254 ? -10.863 96.376 103.272 1.00 17.12 288 ASP A O 1
ATOM 1746 N N . ILE A 1 255 ? -9.491 94.589 103.441 1.00 17.29 289 ILE A N 1
ATOM 1747 C CA . ILE A 1 255 ? -8.335 95.268 102.855 1.00 19.73 289 ILE A CA 1
ATOM 1748 C C . ILE A 1 255 ? -8.261 95.016 101.352 1.00 19.76 289 ILE A C 1
ATOM 1749 O O . ILE A 1 255 ? -8.045 93.898 100.923 1.00 20.84 289 ILE A O 1
ATOM 1754 N N . LEU A 1 256 ? -8.460 96.059 100.552 1.00 19.41 290 LEU A N 1
ATOM 1755 C CA . LEU A 1 256 ? -8.520 95.881 99.104 1.00 16.94 290 LEU A CA 1
ATOM 1756 C C . LEU A 1 256 ? -7.162 96.023 98.451 1.00 18.34 290 LEU A C 1
ATOM 1757 O O . LEU A 1 256 ? -6.963 95.533 97.333 1.00 16.10 290 LEU A O 1
ATOM 1762 N N . ALA A 1 257 ? -6.255 96.743 99.119 1.00 15.25 291 ALA A N 1
ATOM 1763 C CA . ALA A 1 257 ? -4.870 96.876 98.667 1.00 17.27 291 ALA A CA 1
ATOM 1764 C C . ALA A 1 257 ? -3.979 97.229 99.839 1.00 17.87 291 ALA A C 1
ATOM 1765 O O . ALA A 1 257 ? -4.381 97.982 100.729 1.00 14.64 291 ALA A O 1
ATOM 1767 N N . LEU A 1 258 ? -2.756 96.700 99.818 1.00 14.83 292 LEU A N 1
ATOM 1768 C CA . LEU A 1 258 ? -1.756 97.011 100.832 1.00 14.76 292 LEU A CA 1
ATOM 1769 C C . LEU A 1 258 ? -0.425 96.955 100.122 1.00 18.10 292 LEU A C 1
ATOM 1770 O O . LEU A 1 258 ? 0.070 95.865 99.801 1.00 15.24 292 LEU A O 1
ATOM 1775 N N . ALA A 1 259 ? 0.148 98.121 99.860 1.00 16.09 293 ALA A N 1
ATOM 1776 C CA . ALA A 1 259 ? 1.180 98.227 98.826 1.00 14.88 293 ALA A CA 1
ATOM 1777 C C . ALA A 1 259 ? 2.388 99.016 99.286 1.00 17.38 293 ALA A C 1
ATOM 1778 O O . ALA A 1 259 ? 2.275 99.887 100.157 1.00 14.43 293 ALA A O 1
ATOM 1780 N N . ASP A 1 260 ? 3.550 98.701 98.714 1.00 16.01 294 ASP A N 1
ATOM 1781 C CA . ASP A 1 260 ? 4.742 99.496 98.963 1.00 14.83 294 ASP A CA 1
ATOM 1782 C C . ASP A 1 260 ? 5.453 99.768 97.633 1.00 15.05 294 ASP A C 1
ATOM 1783 O O . ASP A 1 260 ? 5.103 99.185 96.604 1.00 15.20 294 ASP A O 1
ATOM 1788 N N . SER A 1 261 ? 6.408 100.688 97.656 1.00 15.13 295 SER A N 1
ATOM 1789 C CA . SER A 1 261 ? 7.122 101.101 96.447 1.00 17.21 295 SER A CA 1
ATOM 1790 C C . SER A 1 261 ? 8.275 100.167 96.090 1.00 20.20 295 SER A C 1
ATOM 1791 O O . SER A 1 261 ? 8.965 100.392 95.099 1.00 19.34 295 SER A O 1
ATOM 1794 N N . ASP A 1 262 ? 8.535 99.140 96.888 1.00 16.33 296 ASP A N 1
ATOM 1795 C CA . ASP A 1 262 ? 9.637 98.244 96.495 1.00 24.84 296 ASP A CA 1
ATOM 1796 C C . ASP A 1 262 ? 9.142 97.277 95.434 1.00 28.55 296 ASP A C 1
ATOM 1797 O O . ASP A 1 262 ? 7.951 97.000 95.341 1.00 24.68 296 ASP A O 1
ATOM 1802 N N . THR A 1 263 ? 10.052 96.746 94.639 1.00 25.19 297 THR A N 1
ATOM 1803 C CA . THR A 1 263 ? 9.649 95.868 93.552 1.00 28.42 297 THR A CA 1
ATOM 1804 C C . THR A 1 263 ? 10.336 94.513 93.694 1.00 29.66 297 THR A C 1
ATOM 1805 O O . THR A 1 263 ? 11.539 94.409 93.517 1.00 28.12 297 THR A O 1
ATOM 1809 N N . THR A 1 264 ? 9.583 93.483 94.075 1.00 24.34 298 THR A N 1
ATOM 1810 C CA . THR A 1 264 ? 10.164 92.149 94.212 1.00 23.38 298 THR A CA 1
ATOM 1811 C C . THR A 1 264 ? 9.258 91.109 93.565 1.00 23.43 298 THR A C 1
ATOM 1812 O O . THR A 1 264 ? 8.023 91.205 93.651 1.00 23.53 298 THR A O 1
ATOM 1816 N N . GLU A 1 265 ? 9.864 90.131 92.896 1.00 21.18 299 GLU A N 1
ATOM 1817 C CA . GLU A 1 265 ? 9.119 88.998 92.354 1.00 22.26 299 GLU A CA 1
ATOM 1818 C C . GLU A 1 265 ? 8.533 88.183 93.500 1.00 21.64 299 GLU A C 1
ATOM 1819 O O . GLU A 1 265 ? 9.240 87.882 94.469 1.00 26.19 299 GLU A O 1
ATOM 1825 N N . ALA A 1 266 ? 7.250 87.824 93.401 1.00 19.65 300 ALA A N 1
ATOM 1826 C CA . ALA A 1 266 ? 6.655 86.965 94.419 1.00 25.09 300 ALA A CA 1
ATOM 1827 C C . ALA A 1 266 ? 7.415 85.642 94.445 1.00 25.67 300 ALA A C 1
ATOM 1828 O O . ALA A 1 266 ? 7.746 85.106 93.393 1.00 19.00 300 ALA A O 1
ATOM 1830 N N . GLY A 1 267 ? 7.712 85.127 95.637 1.00 19.55 301 GLY A N 1
ATOM 1831 C CA . GLY A 1 267 ? 8.409 83.844 95.735 1.00 25.62 301 GLY A CA 1
ATOM 1832 C C . GLY A 1 267 ? 9.927 83.896 95.588 1.00 27.50 301 GLY A C 1
ATOM 1833 O O . GLY A 1 267 ? 10.592 82.882 95.743 1.00 27.67 301 GLY A O 1
ATOM 1834 N N . SER A 1 268 ? 10.475 85.075 95.302 1.00 26.78 302 SER A N 1
ATOM 1835 C CA . SER A 1 268 ? 11.925 85.247 95.164 1.00 24.79 302 SER A CA 1
ATOM 1836 C C . SER A 1 268 ? 12.628 85.325 96.524 1.00 27.52 302 SER A C 1
ATOM 1837 O O . SER A 1 268 ? 11.981 85.477 97.559 1.00 24.30 302 SER A O 1
ATOM 1840 N N . ASP A 1 269 ? 13.959 85.226 96.519 1.00 30.16 303 ASP A N 1
ATOM 1841 C CA . ASP A 1 269 ? 14.754 85.380 97.744 1.00 26.06 303 ASP A CA 1
ATOM 1842 C C . ASP A 1 269 ? 14.494 86.745 98.376 1.00 21.43 303 ASP A C 1
ATOM 1843 O O . ASP A 1 269 ? 14.373 86.867 99.599 1.00 33.47 303 ASP A O 1
ATOM 1848 N N . GLN A 1 270 ? 14.437 87.770 97.532 1.00 22.06 304 GLN A N 1
ATOM 1849 C CA . GLN A 1 270 ? 14.132 89.143 97.966 1.00 30.68 304 GLN A CA 1
ATOM 1850 C C . GLN A 1 270 ? 12.813 89.193 98.720 1.00 30.86 304 GLN A C 1
ATOM 1851 O O . GLN A 1 270 ? 12.701 89.835 99.767 1.00 28.63 304 GLN A O 1
ATOM 1857 N N . ALA A 1 271 ? 11.800 88.537 98.161 1.00 26.20 305 ALA A N 1
ATOM 1858 C CA . ALA A 1 271 ? 10.467 88.555 98.766 1.00 27.18 305 ALA A CA 1
ATOM 1859 C C . ALA A 1 271 ? 10.497 87.821 100.087 1.00 29.83 305 ALA A C 1
ATOM 1860 O O . ALA A 1 271 ? 9.868 88.236 101.047 1.00 30.75 305 ALA A O 1
ATOM 1862 N N . LYS A 1 272 ? 11.261 86.731 100.141 1.00 30.38 306 LYS A N 1
ATOM 1863 C CA . LYS A 1 272 ? 11.344 85.929 101.355 1.00 29.18 306 LYS A CA 1
ATOM 1864 C C . LYS A 1 272 ? 12.231 86.572 102.426 1.00 29.70 306 LYS A C 1
ATOM 1865 O O . LYS A 1 272 ? 12.155 86.208 103.596 1.00 31.28 306 LYS A O 1
ATOM 1879 N N . GLY A 1 274 ? 12.226 89.551 103.774 1.00 34.05 308 GLY A N 1
ATOM 1880 C CA . GLY A 1 274 ? 11.567 90.374 104.765 1.00 29.05 308 GLY A CA 1
ATOM 1881 C C . GLY A 1 274 ? 10.154 90.730 104.352 1.00 26.26 308 GLY A C 1
ATOM 1882 O O . GLY A 1 274 ? 9.811 90.697 103.164 1.00 27.80 308 GLY A O 1
ATOM 1883 N N . ALA A 1 275 ? 9.345 91.070 105.346 1.00 26.52 309 ALA A N 1
ATOM 1884 C CA . ALA A 1 275 ? 7.985 91.540 105.134 1.00 28.25 309 ALA A CA 1
ATOM 1885 C C . ALA A 1 275 ? 7.968 92.780 104.252 1.00 25.48 309 ALA A C 1
ATOM 1886 O O . ALA A 1 275 ? 8.950 93.540 104.194 1.00 18.96 309 ALA A O 1
ATOM 1888 N N . SER A 1 276 ? 6.841 92.981 103.582 1.00 17.46 310 SER A N 1
ATOM 1889 C CA . SER A 1 276 ? 6.572 94.223 102.877 1.00 19.99 310 SER A CA 1
ATOM 1890 C C . SER A 1 276 ? 6.769 95.368 103.842 1.00 16.86 310 SER A C 1
ATOM 1891 O O . SER A 1 276 ? 6.337 95.289 105.006 1.00 21.58 310 SER A O 1
ATOM 1894 N N . ARG A 1 277 ? 7.405 96.438 103.382 1.00 16.69 311 ARG A N 1
ATOM 1895 C CA . ARG A 1 277 ? 7.519 97.633 104.220 1.00 16.57 311 ARG A CA 1
ATOM 1896 C C . ARG A 1 277 ? 6.149 98.154 104.714 1.00 16.09 311 ARG A C 1
ATOM 1897 O O . ARG A 1 277 ? 6.045 98.677 105.811 1.00 16.55 311 ARG A O 1
ATOM 1905 N N . ALA A 1 278 ? 5.106 98.031 103.892 1.00 15.94 312 ALA A N 1
ATOM 1906 C CA . ALA A 1 278 ? 3.752 98.414 104.326 1.00 18.11 312 ALA A CA 1
ATOM 1907 C C . ALA A 1 278 ? 3.323 97.665 105.593 1.00 20.45 312 ALA A C 1
ATOM 1908 O O . ALA A 1 278 ? 2.650 98.227 106.460 1.00 20.77 312 ALA A O 1
ATOM 1910 N N . VAL A 1 279 ? 3.716 96.395 105.706 1.00 16.27 313 VAL A N 1
ATOM 1911 C CA . VAL A 1 279 ? 3.403 95.601 106.902 1.00 16.82 313 VAL A CA 1
ATOM 1912 C C . VAL A 1 279 ? 4.238 95.998 108.119 1.00 23.22 313 VAL A C 1
ATOM 1913 O O . VAL A 1 279 ? 3.706 96.134 109.232 1.00 21.75 313 VAL A O 1
ATOM 1917 N N . SER A 1 280 ? 5.550 96.178 107.922 1.00 17.46 314 SER A N 1
ATOM 1918 C CA . SER A 1 280 ? 6.471 96.336 109.058 1.00 18.12 314 SER A CA 1
ATOM 1919 C C . SER A 1 280 ? 6.716 97.767 109.557 1.00 20.15 314 SER A C 1
ATOM 1920 O O . SER A 1 280 ? 6.991 97.979 110.736 1.00 25.29 314 SER A O 1
ATOM 1923 N N . GLU A 1 281 ? 6.648 98.749 108.667 1.00 17.24 315 GLU A N 1
ATOM 1924 C CA . GLU A 1 281 ? 7.040 100.108 109.046 1.00 17.43 315 GLU A CA 1
ATOM 1925 C C . GLU A 1 281 ? 6.183 100.687 110.186 1.00 24.05 315 GLU A C 1
ATOM 1926 O O . GLU A 1 281 ? 4.953 100.606 110.151 1.00 20.14 315 GLU A O 1
ATOM 1932 N N . THR A 1 282 ? 6.823 101.268 111.201 1.00 20.47 316 THR A N 1
ATOM 1933 C CA . THR A 1 282 ? 6.069 102.032 112.185 1.00 20.17 316 THR A CA 1
ATOM 1934 C C . THR A 1 282 ? 6.616 103.454 112.248 1.00 25.94 316 THR A C 1
ATOM 1935 O O . THR A 1 282 ? 7.762 103.694 111.905 1.00 18.61 316 THR A O 1
ATOM 1939 N N . PHE A 1 283 ? 5.786 104.394 112.681 1.00 16.80 317 PHE A N 1
ATOM 1940 C CA . PHE A 1 283 ? 6.142 105.808 112.650 1.00 19.14 317 PHE A CA 1
ATOM 1941 C C . PHE A 1 283 ? 5.145 106.558 113.513 1.00 25.86 317 PHE A C 1
ATOM 1942 O O . PHE A 1 283 ? 4.029 106.066 113.756 1.00 18.95 317 PHE A O 1
ATOM 1950 N N . GLU A 1 284 ? 5.531 107.751 113.956 1.00 16.10 318 GLU A N 1
ATOM 1951 C CA . GLU A 1 284 ? 4.592 108.635 114.623 1.00 18.53 318 GLU A CA 1
ATOM 1952 C C . GLU A 1 284 ? 3.660 109.157 113.567 1.00 20.14 318 GLU A C 1
ATOM 1953 O O . GLU A 1 284 ? 4.113 109.540 112.480 1.00 19.98 318 GLU A O 1
ATOM 1959 N N . PRO A 1 285 ? 2.344 109.175 113.867 1.00 16.92 319 PRO A N 1
ATOM 1960 C CA . PRO A 1 285 ? 1.370 109.617 112.866 1.00 19.89 319 PRO A CA 1
ATOM 1961 C C . PRO A 1 285 ? 1.298 111.144 112.725 1.00 21.47 319 PRO A C 1
ATOM 1962 O O . PRO A 1 285 ? 0.690 111.607 111.769 1.00 14.44 319 PRO A O 1
ATOM 1966 N N . GLY A 1 286 ? 1.892 111.901 113.649 1.00 21.29 320 GLY A N 1
ATOM 1967 C CA . GLY A 1 286 ? 1.793 113.350 113.598 1.00 17.13 320 GLY A CA 1
ATOM 1968 C C . GLY A 1 286 ? 0.344 113.833 113.691 1.00 19.32 320 GLY A C 1
ATOM 1969 O O . GLY A 1 286 ? -0.491 113.192 114.331 1.00 20.05 320 GLY A O 1
ATOM 1970 N N . SER A 1 287 ? 0.032 114.930 113.008 1.00 15.94 321 SER A N 1
ATOM 1971 C CA . SER A 1 287 ? -1.247 115.630 113.190 1.00 15.27 321 SER A CA 1
ATOM 1972 C C . SER A 1 287 ? -2.500 114.783 112.876 1.00 21.70 321 SER A C 1
ATOM 1973 O O . SER A 1 287 ? -3.585 115.066 113.381 1.00 16.56 321 SER A O 1
ATOM 1976 N N . ILE A 1 288 ? -2.358 113.728 112.070 1.00 17.58 322 ILE A N 1
ATOM 1977 C CA . ILE A 1 288 ? -3.485 112.809 111.876 1.00 17.36 322 ILE A CA 1
ATOM 1978 C C . ILE A 1 288 ? -3.961 112.262 113.231 1.00 16.43 322 ILE A C 1
ATOM 1979 O O . ILE A 1 288 ? -5.148 112.038 113.443 1.00 18.94 322 ILE A O 1
ATOM 1984 N N . GLY A 1 289 ? -3.018 112.065 114.146 1.00 14.89 323 GLY A N 1
ATOM 1985 C CA . GLY A 1 289 ? -3.332 111.653 115.507 1.00 18.81 323 GLY A CA 1
ATOM 1986 C C . GLY A 1 289 ? -4.262 112.574 116.302 1.00 20.93 323 GLY A C 1
ATOM 1987 O O . GLY A 1 289 ? -4.850 112.139 117.307 1.00 20.33 323 GLY A O 1
ATOM 1988 N N . LYS A 1 290 ? -4.401 113.831 115.871 1.00 19.04 324 LYS A N 1
ATOM 1989 C CA . LYS A 1 290 ? -5.307 114.766 116.545 1.00 17.98 324 LYS A CA 1
ATOM 1990 C C . LYS A 1 290 ? -6.742 114.278 116.418 1.00 22.90 324 LYS A C 1
ATOM 1991 O O . LYS A 1 290 ? -7.592 114.611 117.256 1.00 19.51 324 LYS A O 1
ATOM 1997 N N . VAL A 1 291 ? -7.032 113.526 115.352 1.00 18.88 325 VAL A N 1
ATOM 1998 C CA . VAL A 1 291 ? -8.390 112.990 115.178 1.00 15.36 325 VAL A CA 1
ATOM 1999 C C . VAL A 1 291 ? -8.785 112.138 116.376 1.00 19.91 325 VAL A C 1
ATOM 2000 O O . VAL A 1 291 ? -9.911 112.228 116.873 1.00 22.47 325 VAL A O 1
ATOM 2004 N N . LEU A 1 292 ? -7.842 111.332 116.854 1.00 15.63 326 LEU A N 1
ATOM 2005 C CA . LEU A 1 292 ? -8.115 110.428 117.978 1.00 19.65 326 LEU A CA 1
ATOM 2006 C C . LEU A 1 292 ? -8.328 111.182 119.282 1.00 24.31 326 LEU A C 1
ATOM 2007 O O . LEU A 1 292 ? -9.274 110.891 120.033 1.00 24.54 326 LEU A O 1
ATOM 2012 N N . ALA A 1 293 ? -7.450 112.139 119.575 1.00 22.45 327 ALA A N 1
ATOM 2013 C CA . ALA A 1 293 ? -7.549 112.858 120.858 1.00 26.02 327 ALA A CA 1
ATOM 2014 C C . ALA A 1 293 ? -8.795 113.739 120.924 1.00 21.55 327 ALA A C 1
ATOM 2015 O O . ALA A 1 293 ? -9.463 113.829 121.969 1.00 28.90 327 ALA A O 1
ATOM 2025 N N . SER A 1 295 ? -11.617 113.384 119.148 1.00 17.04 329 SE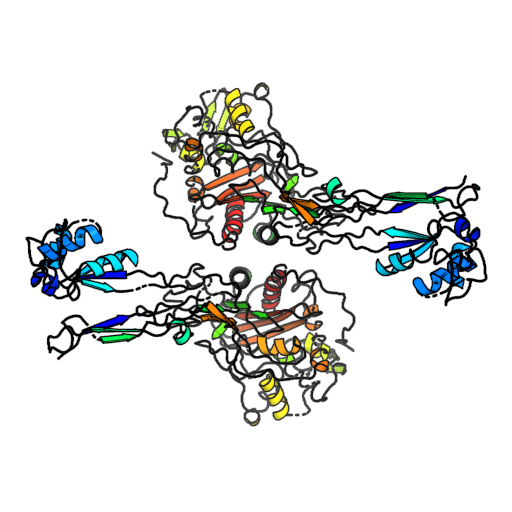R A N 1
ATOM 2026 C CA . SER A 1 295 ? -12.768 112.510 119.280 1.00 18.14 329 SER A CA 1
ATOM 2027 C C . SER A 1 295 ? -13.044 112.244 120.762 1.00 22.60 329 SER A C 1
ATOM 2028 O O . SER A 1 295 ? -14.210 112.267 121.209 1.00 24.30 329 SER A O 1
ATOM 2031 N N . GLY A 1 296 ? -11.971 112.005 121.518 1.00 23.18 330 GLY A N 1
ATOM 2032 C CA . GLY A 1 296 ? -12.065 111.787 122.959 1.00 26.75 330 GLY A CA 1
ATOM 2033 C C . GLY A 1 296 ? -12.647 113.003 123.689 1.00 27.19 330 GLY A C 1
ATOM 2034 O O . GLY A 1 296 ? -13.516 112.866 124.557 1.00 30.67 330 GLY A O 1
ATOM 2043 N N . LEU A 1 298 ? -14.626 115.355 122.538 1.00 30.16 332 LEU A N 1
ATOM 2044 C CA . LEU A 1 298 ? -16.049 115.481 122.240 1.00 30.09 332 LEU A CA 1
ATOM 2045 C C . LEU A 1 298 ? -16.832 114.430 123.009 1.00 29.33 332 LEU A C 1
ATOM 2046 O O . LEU A 1 298 ? -17.813 114.747 123.647 1.00 30.04 332 LEU A O 1
ATOM 2051 N N . GLN A 1 299 ? -16.384 113.178 122.934 1.00 26.63 333 GLN A N 1
ATOM 2052 C CA . GLN A 1 299 ? -17.063 112.076 123.594 1.00 27.05 333 GLN A CA 1
ATOM 2053 C C . GLN A 1 299 ? -17.256 112.320 125.092 1.00 35.16 333 GLN A C 1
ATOM 2054 O O . GLN A 1 299 ? -18.318 112.012 125.641 1.00 32.00 333 GLN A O 1
ATOM 2060 N N . LEU A 1 300 ? -16.226 112.868 125.733 1.00 29.55 334 LEU A N 1
ATOM 2061 C CA . LEU A 1 300 ? -16.219 113.088 127.174 1.00 31.52 334 LEU A CA 1
ATOM 2062 C C . LEU A 1 300 ? -16.967 114.355 127.530 1.00 32.76 334 LEU A C 1
ATOM 2063 O O . LEU A 1 300 ? -17.166 114.650 128.709 1.00 32.78 334 LEU A O 1
ATOM 2068 N N . GLY A 1 301 ? -17.359 115.118 126.508 1.00 28.66 335 GLY A N 1
ATOM 2069 C CA . GLY A 1 301 ? -18.081 116.360 126.725 1.00 30.72 335 GLY A CA 1
ATOM 2070 C C . GLY A 1 301 ? -17.166 117.450 127.260 1.00 32.61 335 GLY A C 1
ATOM 2071 O O . GLY A 1 301 ? -17.607 118.392 127.918 1.00 32.13 335 GLY A O 1
ATOM 2072 N N . LEU A 1 302 ? -15.877 117.316 126.986 1.00 31.68 336 LEU A N 1
ATOM 2073 C CA . LEU A 1 302 ? -14.914 118.317 127.433 1.00 35.76 336 LEU A CA 1
ATOM 2074 C C . LEU A 1 302 ? -15.073 119.578 126.621 1.00 34.73 336 LEU A C 1
ATOM 2075 O O . LEU A 1 302 ? -14.958 120.678 127.142 1.00 34.36 336 LEU A O 1
ATOM 2080 N N . HIS A 1 303 ? -15.349 119.411 125.335 1.00 30.98 337 HIS A N 1
ATOM 2081 C CA . HIS A 1 303 ? -15.666 120.548 124.483 1.00 35.27 337 HIS A CA 1
ATOM 2082 C C . HIS A 1 303 ? -16.740 120.147 123.488 1.00 36.46 337 HIS A C 1
ATOM 2083 O O . HIS A 1 303 ? -17.026 118.956 123.322 1.00 31.44 337 HIS A O 1
ATOM 2090 N N . LYS A 1 304 ? -17.359 121.143 122.860 1.00 34.94 338 LYS A N 1
ATOM 2091 C CA . LYS A 1 304 ? -18.168 120.900 121.669 1.00 32.32 338 LYS A CA 1
ATOM 2092 C C . LYS A 1 304 ? -17.353 121.289 120.444 1.00 27.90 338 LYS A C 1
ATOM 2093 O O . LYS A 1 304 ? -16.420 122.092 120.536 1.00 27.86 338 LYS A O 1
ATOM 2099 N N . ILE A 1 305 ? -17.731 120.732 119.301 1.00 29.52 339 ILE A N 1
ATOM 2100 C CA . ILE A 1 305 ? -16.952 120.851 118.071 1.00 29.34 339 ILE A CA 1
ATOM 2101 C C . ILE A 1 305 ? -16.868 122.309 117.606 1.00 28.37 339 ILE A C 1
ATOM 2102 O O . ILE A 1 305 ? -15.914 122.712 116.948 1.00 28.14 339 ILE A O 1
ATOM 2107 N N . ASP A 1 306 ? -17.861 123.111 117.962 1.00 30.17 340 ASP A N 1
ATOM 2108 C CA . ASP A 1 306 ? -17.839 124.507 117.551 1.00 33.76 340 ASP A CA 1
ATOM 2109 C C . ASP A 1 306 ? -17.418 125.484 118.659 1.00 35.00 340 ASP A C 1
ATOM 2110 O O . ASP A 1 306 ? -17.641 126.682 118.529 1.00 36.17 340 ASP A O 1
ATOM 2115 N N . ASP A 1 307 ? -16.799 124.975 119.729 1.00 33.64 341 ASP A N 1
ATOM 2116 C CA . ASP A 1 307 ? -16.290 125.840 120.807 1.00 37.57 341 ASP A CA 1
ATOM 2117 C C . ASP A 1 307 ? -15.225 126.786 120.273 1.00 35.95 341 ASP A C 1
ATOM 2118 O O . ASP A 1 307 ? -14.407 126.395 119.452 1.00 29.34 341 ASP A O 1
ATOM 2123 N N . LYS A 1 308 ? -15.227 128.021 120.757 1.00 33.76 342 LYS A N 1
ATOM 2124 C CA . LYS A 1 308 ? -14.351 129.057 120.226 1.00 37.47 342 LYS A CA 1
ATOM 2125 C C . LYS A 1 308 ? -13.099 129.217 121.074 1.00 39.27 342 LYS A C 1
ATOM 2126 O O . LYS A 1 308 ? -13.173 129.312 122.300 1.00 37.72 342 LYS A O 1
ATOM 2132 N N . PHE A 1 309 ? -11.950 129.266 120.412 1.00 31.19 343 PHE A N 1
ATOM 2133 C CA . PHE A 1 309 ? -10.684 129.464 121.102 1.00 31.61 343 PHE A CA 1
ATOM 2134 C C . PHE A 1 309 ? -9.908 130.641 120.513 1.00 43.25 343 PHE A C 1
ATOM 2135 O O . PHE A 1 309 ? -10.048 130.977 119.330 1.00 38.62 343 PHE A O 1
ATOM 2143 N N . THR A 1 310 ? -9.089 131.259 121.358 1.00 39.46 344 THR A N 1
ATOM 2144 C CA . THR A 1 310 ? -8.046 132.164 120.901 1.00 38.46 344 THR A CA 1
ATOM 2145 C C . THR A 1 310 ? -6.728 131.420 121.000 1.00 38.39 344 THR A C 1
ATOM 2146 O O . THR A 1 310 ? -6.289 131.051 122.088 1.00 41.40 344 THR A O 1
ATOM 2150 N N . VAL A 1 311 ? -6.100 131.186 119.860 1.00 34.86 345 VAL A N 1
ATOM 2151 C CA . VAL A 1 311 ? -4.951 130.297 119.809 1.00 36.11 345 VAL A CA 1
ATOM 2152 C C . VAL A 1 311 ? -3.716 131.087 119.410 1.00 37.37 345 VAL A C 1
ATOM 2153 O O . VAL A 1 311 ? -3.565 131.451 118.249 1.00 37.22 345 VAL A O 1
ATOM 2157 N N . PRO A 1 312 ? -2.837 131.367 120.382 1.00 42.87 346 PRO A N 1
ATOM 2158 C CA . PRO A 1 312 ? -1.597 132.113 120.135 1.00 47.54 346 PRO A CA 1
ATOM 2159 C C . PRO A 1 312 ? -0.610 131.184 119.459 1.00 47.77 346 PRO A C 1
ATOM 2160 O O . PRO A 1 312 ? -0.909 129.992 119.355 1.00 44.33 346 PRO A O 1
ATOM 2164 N N . ASN A 1 313 ? 0.533 131.667 118.987 1.00 46.29 347 ASN A N 1
ATOM 2165 C CA . ASN A 1 313 ? 1.402 130.726 118.279 1.00 46.77 347 ASN A CA 1
ATOM 2166 C C . ASN A 1 313 ? 2.311 129.920 119.200 1.00 41.02 347 ASN A C 1
ATOM 2167 O O . ASN A 1 313 ? 2.982 128.998 118.765 1.00 39.05 347 ASN A O 1
ATOM 2172 N N . THR A 1 314 ? 2.337 130.264 120.480 1.00 44.04 348 THR A N 1
ATOM 2173 C CA . THR A 1 314 ? 2.987 129.388 121.442 1.00 46.70 348 THR A CA 1
ATOM 2174 C C . THR A 1 314 ? 2.163 129.340 122.703 1.00 39.92 348 THR A C 1
ATOM 2175 O O . THR A 1 314 ? 1.385 130.240 122.968 1.00 41.24 348 THR A O 1
ATOM 2179 N N . VAL A 1 315 ? 2.337 128.281 123.480 1.00 37.27 349 VAL A N 1
ATOM 2180 C CA . VAL A 1 315 ? 1.780 128.255 124.820 1.00 36.67 349 VAL A CA 1
ATOM 2181 C C . VAL A 1 315 ? 2.741 127.522 125.744 1.00 41.54 349 VAL A C 1
ATOM 2182 O O . VAL A 1 315 ? 3.397 126.560 125.344 1.00 42.41 349 VAL A O 1
ATOM 2186 N N . THR A 1 316 ? 2.848 128.010 126.973 1.00 45.32 350 THR A N 1
ATOM 2187 C CA . THR A 1 316 ? 3.718 127.390 127.952 1.00 51.21 350 THR A CA 1
ATOM 2188 C C . THR A 1 316 ? 2.902 126.790 129.092 1.00 49.61 350 THR A C 1
ATOM 2189 O O . THR A 1 316 ? 2.097 127.468 129.719 1.00 45.92 350 THR A O 1
ATOM 2193 N N . VAL A 1 317 ? 3.101 125.505 129.340 1.00 47.40 351 VAL A N 1
ATOM 2194 C CA . VAL A 1 317 ? 2.362 124.818 130.384 1.00 51.74 351 VAL A CA 1
ATOM 2195 C C . VAL A 1 317 ? 3.336 124.032 131.239 1.00 50.41 351 VAL A C 1
ATOM 2196 O O . VAL A 1 317 ? 4.141 123.260 130.715 1.00 50.35 351 VAL A O 1
ATOM 2200 N N . GLU A 1 318 ? 3.271 124.243 132.550 1.00 48.70 352 GLU A N 1
ATOM 2201 C CA . GLU A 1 318 ? 4.159 123.559 133.490 1.00 55.01 352 GLU A CA 1
ATOM 2202 C C . GLU A 1 318 ? 5.622 123.582 133.048 1.00 52.47 352 GLU A C 1
ATOM 2203 O O . GLU A 1 318 ? 6.287 122.544 133.026 1.00 54.95 352 GLU A O 1
ATOM 2209 N N . GLY A 1 319 ? 6.105 124.761 132.669 1.00 52.32 353 GLY A N 1
ATOM 2210 C CA . GLY A 1 319 ? 7.480 124.922 132.232 1.00 53.41 353 GLY A CA 1
ATOM 2211 C C . GLY A 1 319 ? 7.778 124.382 130.844 1.00 53.60 353 GLY A C 1
ATOM 2212 O O . GLY A 1 319 ? 8.918 124.430 130.387 1.00 54.55 353 GLY A O 1
ATOM 2213 N N . GLN A 1 320 ? 6.763 123.864 130.162 1.00 49.06 354 GLN A N 1
ATOM 2214 C CA . GLN A 1 320 ? 6.972 123.325 128.821 1.00 48.90 354 GLN A CA 1
ATOM 2215 C C . GLN A 1 320 ? 6.354 124.233 127.766 1.00 50.30 354 GLN A C 1
ATOM 2216 O O . GLN A 1 320 ? 5.216 124.674 127.914 1.00 52.23 354 GLN A O 1
ATOM 2222 N N . THR A 1 321 ? 7.104 124.508 126.702 1.00 45.71 355 THR A N 1
ATOM 2223 C CA . THR A 1 321 ? 6.620 125.389 125.646 1.00 44.90 355 THR A CA 1
ATOM 2224 C C . THR A 1 321 ? 6.288 124.619 124.380 1.00 47.15 355 THR A C 1
ATOM 2225 O O . THR A 1 321 ? 7.083 123.800 123.907 1.00 46.98 355 THR A O 1
ATOM 2229 N N . TYR A 1 322 ? 5.092 124.864 123.850 1.00 45.01 356 TYR A N 1
ATOM 2230 C CA . TYR A 1 322 ? 4.644 124.201 122.625 1.00 38.64 356 TYR A CA 1
ATOM 2231 C C . TYR A 1 322 ? 4.418 125.209 121.508 1.00 35.95 356 TYR A C 1
ATOM 2232 O O . TYR A 1 322 ? 3.916 126.309 121.747 1.00 34.57 356 TYR A O 1
ATOM 2241 N N . LYS A 1 323 ? 4.799 124.826 120.291 1.00 39.06 357 LYS A N 1
ATOM 2242 C CA . LYS A 1 323 ? 4.686 125.705 119.133 1.00 44.02 357 LYS A CA 1
ATOM 2243 C C . LYS A 1 323 ? 3.973 125.004 117.984 1.00 35.32 357 LYS A C 1
ATOM 2244 O O . LYS A 1 323 ? 4.021 123.779 117.862 1.00 37.16 357 LYS A O 1
ATOM 2250 N N . ASP A 1 324 ? 3.310 125.785 117.140 1.00 32.77 358 ASP A N 1
ATOM 2251 C CA . ASP A 1 324 ? 2.787 125.244 115.890 1.00 36.32 358 ASP A CA 1
ATOM 2252 C C . ASP A 1 324 ? 3.902 125.285 114.847 1.00 30.97 358 ASP A C 1
ATOM 2253 O O . ASP A 1 324 ? 4.904 125.963 115.045 1.00 33.29 358 ASP A O 1
ATOM 2258 N N . ALA A 1 325 ? 3.719 124.566 113.747 1.00 29.92 359 ALA A N 1
ATOM 2259 C CA . ALA A 1 325 ? 4.730 124.466 112.699 1.00 36.25 359 ALA A CA 1
ATOM 2260 C C . ALA A 1 325 ? 5.043 125.823 112.089 1.00 42.93 359 ALA A C 1
ATOM 2261 O O . ALA A 1 325 ? 6.151 126.063 111.603 1.00 47.05 359 ALA A O 1
ATOM 2263 N N . VAL A 1 326 ? 4.052 126.705 112.136 1.00 43.18 360 VAL A N 1
ATOM 2264 C CA . VAL A 1 326 ? 4.116 128.003 111.490 1.00 53.24 360 VAL A CA 1
ATOM 2265 C C . VAL A 1 326 ? 3.867 129.119 112.507 1.00 54.29 360 VAL A C 1
ATOM 2266 O O . VAL A 1 326 ? 3.059 128.961 113.422 1.00 53.46 360 VAL A O 1
ATOM 2270 N N . ASP A 1 327 ? 4.572 130.235 112.357 1.00 57.96 361 ASP A N 1
ATOM 2271 C CA . ASP A 1 327 ? 4.254 131.445 113.114 1.00 60.09 361 ASP A CA 1
ATOM 2272 C C . ASP A 1 327 ? 2.901 131.999 112.687 1.00 57.36 361 ASP A C 1
ATOM 2273 O O . ASP A 1 327 ? 2.678 132.284 111.512 1.00 62.61 361 ASP A O 1
ATOM 2278 N N . HIS A 1 328 ? 1.986 132.129 113.637 1.00 55.56 362 HIS A N 1
ATOM 2279 C CA . HIS A 1 328 ? 0.760 132.879 113.399 1.00 49.27 362 HIS A CA 1
ATOM 2280 C C . HIS A 1 328 ? 0.544 133.809 114.585 1.00 46.29 362 HIS A C 1
ATOM 2281 O O . HIS A 1 328 ? 1.341 133.812 115.514 1.00 44.84 362 HIS A O 1
ATOM 2288 N N . GLY A 1 329 ? -0.512 134.612 114.549 1.00 44.36 363 GLY A N 1
ATOM 2289 C CA . GLY A 1 329 ? -0.826 135.485 115.665 1.00 43.54 363 GLY A CA 1
ATOM 2290 C C . GLY A 1 329 ? -1.824 134.801 116.582 1.00 48.45 363 GLY A C 1
ATOM 2291 O O . GLY A 1 329 ? -1.898 133.574 116.613 1.00 49.59 363 GLY A O 1
ATOM 2292 N N . ASN A 1 330 ? -2.588 135.588 117.330 1.00 45.32 364 ASN A N 1
ATOM 2293 C CA . ASN A 1 330 ? -3.672 135.055 118.148 1.00 49.52 364 ASN A CA 1
ATOM 2294 C C . ASN A 1 330 ? -4.913 134.743 117.305 1.00 48.98 364 ASN A C 1
ATOM 2295 O O . ASN A 1 330 ? -5.756 135.609 117.085 1.00 52.20 364 ASN A O 1
ATOM 2300 N N . GLU A 1 331 ? -5.026 133.497 116.852 1.00 44.59 365 GLU A N 1
ATOM 2301 C CA . GLU A 1 331 ? -6.059 133.122 115.892 1.00 38.85 365 GLU A CA 1
ATOM 2302 C C . GLU A 1 331 ? -7.394 132.787 116.543 1.00 37.38 365 GLU A C 1
ATOM 2303 O O . GLU A 1 331 ? -7.437 132.227 117.643 1.00 34.60 365 GLU A O 1
ATOM 2309 N N . HIS A 1 332 ? -8.474 133.131 115.840 1.00 35.47 366 HIS A N 1
ATOM 2310 C CA . HIS A 1 332 ? -9.840 132.889 116.294 1.00 37.94 366 HIS A CA 1
ATOM 2311 C C . HIS A 1 332 ? -10.373 131.620 115.639 1.00 37.94 366 HIS A C 1
ATOM 2312 O O . HIS A 1 332 ? -11.111 131.682 114.655 1.00 36.05 366 HIS A O 1
ATOM 2319 N N . TRP A 1 333 ? -9.994 130.473 116.189 1.00 33.57 367 TRP A N 1
ATOM 2320 C CA . TRP A 1 333 ? -10.377 129.181 115.635 1.00 29.24 367 TRP A CA 1
ATOM 2321 C C . TRP A 1 333 ? -11.368 128.459 116.533 1.00 30.51 367 TRP A C 1
ATOM 2322 O O . TRP A 1 333 ? -11.288 128.561 117.759 1.00 28.29 367 TRP A O 1
ATOM 2333 N N . THR A 1 334 ? -12.300 127.733 115.925 1.00 26.64 368 THR A N 1
ATOM 2334 C CA . THR A 1 334 ? -13.122 126.795 116.680 1.00 26.90 368 THR A CA 1
ATOM 2335 C C . THR A 1 334 ? -12.344 125.506 116.896 1.00 29.89 368 THR A C 1
ATOM 2336 O O . THR A 1 334 ? -11.232 125.355 116.393 1.00 25.64 368 THR A O 1
ATOM 2340 N N . LEU A 1 335 ? -12.923 124.567 117.642 1.00 29.44 369 LEU A N 1
ATOM 2341 C CA . LEU A 1 335 ? -12.246 123.294 117.851 1.00 25.85 369 LEU A CA 1
ATOM 2342 C C . LEU A 1 335 ? -12.025 122.591 116.507 1.00 27.72 369 LEU A C 1
ATOM 2343 O O . LEU A 1 335 ? -10.959 122.030 116.269 1.00 23.13 369 LEU A O 1
ATOM 2348 N N . ALA A 1 336 ? -13.026 122.649 115.628 1.00 23.52 370 ALA A N 1
ATOM 2349 C CA . ALA A 1 336 ? -12.879 122.110 114.279 1.00 24.05 370 ALA A CA 1
ATOM 2350 C C . ALA A 1 336 ? -11.706 122.775 113.539 1.00 20.59 370 ALA A C 1
ATOM 2351 O O . ALA A 1 336 ? -10.932 122.104 112.849 1.00 23.46 370 ALA A O 1
ATOM 2353 N N . GLY A 1 337 ? -11.560 124.086 113.702 1.00 21.72 371 GLY A N 1
ATOM 2354 C CA . GLY A 1 337 ? -10.461 124.810 113.067 1.00 23.59 371 GLY A CA 1
ATOM 2355 C C . GLY A 1 337 ? -9.085 124.432 113.599 1.00 22.59 371 GLY A C 1
ATOM 2356 O O . GLY A 1 337 ? -8.100 124.444 112.861 1.00 25.15 371 GLY A O 1
ATOM 2357 N N . ILE A 1 338 ? -9.003 124.107 114.888 1.00 23.36 372 ILE A N 1
ATOM 2358 C CA . ILE A 1 338 ? -7.743 123.614 115.455 1.00 22.95 372 ILE A CA 1
ATOM 2359 C C . ILE A 1 338 ? -7.292 122.334 114.725 1.00 24.85 372 ILE A C 1
ATOM 2360 O O . ILE A 1 338 ? -6.091 122.139 114.450 1.00 19.97 372 ILE A O 1
ATOM 2365 N N . LEU A 1 339 ? -8.255 121.474 114.400 1.00 24.00 373 LEU A N 1
ATOM 2366 C CA . LEU A 1 339 ? -7.976 120.267 113.622 1.00 24.68 373 LEU A CA 1
ATOM 2367 C C . LEU A 1 339 ? -7.522 120.648 112.205 1.00 23.25 373 LEU A C 1
ATOM 2368 O O . LEU A 1 339 ? -6.478 120.202 111.719 1.00 20.91 373 LEU A O 1
ATOM 2373 N N . GLU A 1 340 ? -8.334 121.473 111.553 1.00 18.90 374 GLU A N 1
ATOM 2374 C CA . GLU A 1 340 ? -8.092 121.889 110.178 1.00 23.93 374 GLU A CA 1
ATOM 2375 C C . GLU A 1 340 ? -6.727 122.577 110.009 1.00 25.64 374 GLU A C 1
ATOM 2376 O O . GLU A 1 340 ? -6.032 122.399 108.996 1.00 20.47 374 GLU A O 1
ATOM 2382 N N . GLN A 1 341 ? -6.342 123.353 111.012 1.00 19.75 375 GLN A N 1
ATOM 2383 C CA . GLN A 1 341 ? -5.087 124.103 110.952 1.00 24.29 375 GLN A CA 1
ATOM 2384 C C . GLN A 1 341 ? -3.917 123.341 111.566 1.00 28.31 375 GLN A C 1
ATOM 2385 O O . GLN A 1 341 ? -2.821 123.873 111.659 1.00 21.81 375 GLN A O 1
ATOM 2391 N N . SER A 1 342 ? -4.147 122.095 111.978 1.00 22.18 376 SER A N 1
ATOM 2392 C CA . SER A 1 342 ? -3.087 121.289 112.579 1.00 21.03 376 SER A CA 1
ATOM 2393 C C . SER A 1 342 ? -2.416 122.004 113.766 1.00 25.26 376 SER A C 1
ATOM 2394 O O . SER A 1 342 ? -1.209 121.948 113.927 1.00 21.63 376 SER A O 1
ATOM 2397 N N . SER A 1 343 ? -3.194 122.665 114.606 1.00 23.56 377 SER A N 1
ATOM 2398 C CA . SER A 1 343 ? -2.590 123.446 115.682 1.00 21.90 377 SER A CA 1
ATOM 2399 C C . SER A 1 343 ? -2.334 122.627 116.943 1.00 24.15 377 SER A C 1
ATOM 2400 O O . SER A 1 343 ? -3.262 122.335 117.715 1.00 23.67 377 SER A O 1
ATOM 2403 N N . ASN A 1 344 ? -1.068 122.277 117.141 1.00 22.86 378 ASN A N 1
ATOM 2404 C CA . ASN A 1 344 ? -0.599 121.659 118.378 1.00 28.85 378 ASN A CA 1
ATOM 2405 C C . ASN A 1 344 ? -0.979 122.505 119.568 1.00 23.37 378 ASN A C 1
ATOM 2406 O O . ASN A 1 344 ? -1.415 121.997 120.601 1.00 34.20 378 ASN A O 1
ATOM 2411 N N . VAL A 1 345 ? -0.797 123.811 119.419 1.00 24.97 379 VAL A N 1
ATOM 2412 C CA . VAL A 1 345 ? -1.041 124.736 120.512 1.00 26.12 379 VAL A CA 1
ATOM 2413 C C . VAL A 1 345 ? -2.528 124.689 120.877 1.00 35.70 379 VAL A C 1
ATOM 2414 O O . VAL A 1 345 ? -2.879 124.554 122.043 1.00 27.00 379 VAL A O 1
ATOM 2418 N N . GLY A 1 346 ? -3.396 124.756 119.873 1.00 30.08 380 GLY A N 1
ATOM 2419 C CA . GLY A 1 346 ? -4.825 124.614 120.108 1.00 30.00 380 GLY A CA 1
ATOM 2420 C C . GLY A 1 346 ? -5.200 123.325 120.833 1.00 26.16 380 GLY A C 1
ATOM 2421 O O . GLY A 1 346 ? -6.068 123.331 121.708 1.00 30.52 380 GLY A O 1
ATOM 2430 N N . VAL A 1 348 ? -3.294 121.539 122.879 1.00 25.21 382 VAL A N 1
ATOM 2431 C CA . VAL A 1 348 ? -2.863 121.675 124.273 1.00 29.03 382 VAL A CA 1
ATOM 2432 C C . VAL A 1 348 ? -3.846 122.503 125.088 1.00 31.42 382 VAL A C 1
ATOM 2433 O O . VAL A 1 348 ? -4.214 122.127 126.202 1.00 29.74 382 VAL A O 1
ATOM 2437 N N . ILE A 1 349 ? -4.276 123.627 124.531 1.00 28.49 383 ILE A N 1
ATOM 2438 C CA . ILE A 1 349 ? -5.263 124.455 125.207 1.00 33.11 383 ILE A CA 1
ATOM 2439 C C . ILE A 1 349 ? -6.595 123.717 125.371 1.00 33.67 383 ILE A C 1
ATOM 2440 O O . ILE A 1 349 ? -7.137 123.649 126.472 1.00 36.53 383 ILE A O 1
ATOM 2445 N N . ALA A 1 350 ? -7.107 123.149 124.281 1.00 28.28 384 ALA A N 1
ATOM 2446 C CA . ALA A 1 350 ? -8.388 122.444 124.319 1.00 27.99 384 ALA A CA 1
ATOM 2447 C C . ALA A 1 350 ? -8.372 121.253 125.276 1.00 32.86 384 ALA A C 1
ATOM 2448 O O . ALA A 1 350 ? -9.369 120.958 125.918 1.00 33.63 384 ALA A O 1
ATOM 2450 N N . GLY A 1 351 ? -7.238 120.568 125.363 1.00 32.78 385 GLY A N 1
ATOM 2451 C CA . GLY A 1 351 ? -7.168 119.328 126.115 1.00 29.17 385 GLY A CA 1
ATOM 2452 C C . GLY A 1 351 ? -6.890 119.521 127.591 1.00 33.64 385 GLY A C 1
ATOM 2453 O O . GLY A 1 351 ? -6.659 118.548 128.310 1.00 32.51 385 GLY A O 1
ATOM 2454 N N . ASP A 1 352 ? -6.927 120.776 128.033 1.00 33.56 386 ASP A N 1
ATOM 2455 C CA . ASP A 1 352 ? -6.538 121.163 129.395 1.00 39.05 386 ASP A CA 1
ATOM 2456 C C . ASP A 1 352 ? -7.102 120.246 130.478 1.00 43.60 386 ASP A C 1
ATOM 2457 O O . ASP A 1 352 ? -6.372 119.823 131.382 1.00 43.96 386 ASP A O 1
ATOM 2462 N N . LYS A 1 353 ? -8.396 119.936 130.378 1.00 38.11 387 LYS A N 1
ATOM 2463 C CA . LYS A 1 353 ? -9.087 119.189 131.430 1.00 37.77 387 LYS A CA 1
ATOM 2464 C C . LYS A 1 353 ? -9.070 117.674 131.196 1.00 38.84 387 LYS A C 1
ATOM 2465 O O . LYS A 1 353 ? -9.514 116.900 132.044 1.00 39.59 387 LYS A O 1
ATOM 2479 N N . THR A 1 355 ? -7.679 114.248 131.431 1.00 35.24 389 THR A N 1
ATOM 2480 C CA . THR A 1 355 ? -6.675 113.616 132.283 1.00 35.58 389 THR A CA 1
ATOM 2481 C C . THR A 1 355 ? -5.806 112.679 131.474 1.00 34.65 389 THR A C 1
ATOM 2482 O O . THR A 1 355 ? -6.218 112.226 130.408 1.00 32.73 389 THR A O 1
ATOM 2486 N N . ASN A 1 356 ? -4.605 112.401 131.987 1.00 36.16 390 ASN A N 1
ATOM 2487 C CA . ASN A 1 356 ? -3.700 111.405 131.407 1.00 33.83 390 ASN A CA 1
ATOM 2488 C C . ASN A 1 356 ? -4.422 110.099 131.069 1.00 35.19 390 ASN A C 1
ATOM 2489 O O . ASN A 1 356 ? -4.247 109.539 129.987 1.00 34.38 390 ASN A O 1
ATOM 2494 N N . GLU A 1 357 ? -5.240 109.617 131.998 1.00 36.79 391 GLU A N 1
ATOM 2495 C CA . GLU A 1 357 ? -5.935 108.354 131.795 1.00 39.64 391 GLU A CA 1
ATOM 2496 C C . GLU A 1 357 ? -6.902 108.432 130.617 1.00 28.59 391 GLU A C 1
ATOM 2497 O O . GLU A 1 357 ? -6.985 107.505 129.817 1.00 29.53 391 GLU A O 1
ATOM 2503 N N . GLN A 1 358 ? -7.629 109.541 130.516 1.00 34.32 392 GLN A N 1
ATOM 2504 C CA . GLN A 1 358 ? -8.547 109.749 129.403 1.00 32.16 392 GLN A CA 1
ATOM 2505 C C . GLN A 1 358 ? -7.796 109.836 128.080 1.00 34.81 392 GLN A C 1
ATOM 2506 O O . GLN A 1 358 ? -8.214 109.244 127.084 1.00 28.72 392 GLN A O 1
ATOM 2512 N N . ARG A 1 359 ? -6.681 110.567 128.072 1.00 31.61 393 ARG A N 1
ATOM 2513 C CA . ARG A 1 359 ? -5.856 110.650 126.863 1.00 31.72 393 ARG A CA 1
ATOM 2514 C C . ARG A 1 359 ? -5.433 109.261 126.401 1.00 30.60 393 ARG A C 1
ATOM 2515 O O . ARG A 1 359 ? -5.655 108.900 125.249 1.00 25.73 393 ARG A O 1
ATOM 2523 N N . TYR A 1 360 ? -4.835 108.482 127.302 1.00 31.89 394 TYR A N 1
ATOM 2524 C CA . TYR A 1 360 ? -4.384 107.133 126.960 1.00 25.75 394 TYR A CA 1
ATOM 2525 C C . TYR A 1 360 ? -5.565 106.295 126.445 1.00 30.81 394 TYR A C 1
ATOM 2526 O O . TYR A 1 360 ? -5.456 105.605 125.431 1.00 25.12 394 TYR A O 1
ATOM 2535 N N . ASN A 1 361 ? -6.683 106.355 127.173 1.00 25.97 395 ASN A N 1
ATOM 2536 C CA . ASN A 1 361 ? -7.849 105.537 126.872 1.00 30.96 395 ASN A CA 1
ATOM 2537 C C . ASN A 1 361 ? -8.364 105.756 125.467 1.00 25.87 395 ASN A C 1
ATOM 2538 O O . ASN A 1 361 ? -8.619 104.804 124.754 1.00 23.48 395 ASN A O 1
ATOM 2543 N N . PHE A 1 362 ? -8.510 107.008 125.053 1.00 25.85 396 PHE A N 1
ATOM 2544 C CA . PHE A 1 362 ? -9.039 107.231 123.714 1.00 27.60 396 PHE A CA 1
ATOM 2545 C C . PHE A 1 362 ? -8.080 106.871 122.603 1.00 35.33 396 PHE A C 1
ATOM 2546 O O . PHE A 1 362 ? -8.492 106.312 121.598 1.00 41.16 396 PHE A O 1
ATOM 2554 N N . ILE A 1 363 ? -6.795 107.115 122.802 1.00 27.26 397 ILE A N 1
ATOM 2555 C CA . ILE A 1 363 ? -5.838 106.673 121.797 1.00 23.92 397 ILE A CA 1
ATOM 2556 C C . ILE A 1 363 ? -5.840 105.145 121.692 1.00 22.52 397 ILE A C 1
ATOM 2557 O O . ILE A 1 363 ? -5.954 104.583 120.600 1.00 19.26 397 ILE A O 1
ATOM 2562 N N . SER A 1 364 ? -5.758 104.479 122.836 1.00 20.99 398 SER A N 1
ATOM 2563 C CA . SER A 1 364 ? -5.771 103.022 122.880 1.00 23.20 398 SER A CA 1
ATOM 2564 C C . SER A 1 364 ? -7.076 102.452 122.308 1.00 21.64 398 SER A C 1
ATOM 2565 O O . SER A 1 364 ? -7.064 101.465 121.572 1.00 22.31 398 SER A O 1
ATOM 2568 N N . LYS A 1 365 ? -8.200 103.070 122.662 1.00 19.59 399 LYS A N 1
ATOM 2569 C CA . LYS A 1 365 ? -9.510 102.625 122.176 1.00 24.58 399 LYS A CA 1
ATOM 2570 C C . LYS A 1 365 ? -9.589 102.577 120.641 1.00 25.51 399 LYS A C 1
ATOM 2571 O O . LYS A 1 365 ? -10.334 101.773 120.079 1.00 22.53 399 LYS A O 1
ATOM 2577 N N . PHE A 1 366 ? -8.846 103.444 119.964 1.00 20.44 400 PHE A N 1
ATOM 2578 C CA . PHE A 1 366 ? -8.832 103.439 118.487 1.00 16.96 400 PHE A CA 1
ATOM 2579 C C . PHE A 1 366 ? -7.962 102.319 117.908 1.00 18.61 400 PHE A C 1
ATOM 2580 O O . PHE A 1 366 ? -7.819 102.195 116.682 1.00 21.47 400 PHE A O 1
ATOM 2588 N N . GLY A 1 367 ? -7.382 101.494 118.777 1.00 25.51 401 GLY A N 1
ATOM 2589 C CA . GLY A 1 367 ? -6.573 100.357 118.332 1.00 22.23 401 GLY A CA 1
ATOM 2590 C C . GLY A 1 367 ? -5.063 100.599 118.335 1.00 24.19 401 GLY A C 1
ATOM 2591 O O . GLY A 1 367 ? -4.283 99.737 117.911 1.00 19.84 401 GLY A O 1
ATOM 2592 N N . ILE A 1 368 ? -4.641 101.768 118.805 1.00 23.43 402 ILE A N 1
ATOM 2593 C CA . ILE A 1 368 ? -3.205 102.115 118.802 1.00 18.30 402 ILE A CA 1
ATOM 2594 C C . ILE A 1 368 ? -2.497 101.303 119.873 1.00 23.80 402 ILE A C 1
ATOM 2595 O O . ILE A 1 368 ? -2.997 101.191 120.992 1.00 23.12 402 ILE A O 1
ATOM 2600 N N . GLY A 1 369 ? -1.337 100.736 119.538 1.00 18.12 403 GLY A N 1
ATOM 2601 C CA . GLY A 1 369 ? -0.566 99.956 120.496 1.00 21.25 403 GLY A CA 1
ATOM 2602 C C . GLY A 1 369 ? -1.022 98.505 120.602 1.00 25.99 403 GLY A C 1
ATOM 2603 O O . GLY A 1 369 ? -0.490 97.735 121.391 1.00 27.24 403 GLY A O 1
ATOM 2604 N N . GLN A 1 370 ? -2.014 98.126 119.801 1.00 25.23 404 GLN A N 1
ATOM 2605 C CA . GLN A 1 370 ? -2.526 96.761 119.827 1.00 28.49 404 GLN A CA 1
ATOM 2606 C C . GLN A 1 370 ? -2.394 96.087 118.462 1.00 25.18 404 GLN A C 1
ATOM 2607 O O . GLN A 1 370 ? -2.448 96.748 117.414 1.00 20.49 404 GLN A O 1
ATOM 2613 N N . ALA A 1 371 ? -2.235 94.771 118.469 1.00 24.90 405 ALA A N 1
ATOM 2614 C CA . ALA A 1 371 ? -2.137 94.023 117.230 1.00 26.62 405 ALA A CA 1
ATOM 2615 C C . ALA A 1 371 ? -3.397 94.257 116.390 1.00 23.38 405 ALA A C 1
ATOM 2616 O O . ALA A 1 371 ? -4.502 94.352 116.927 1.00 26.73 405 ALA A O 1
ATOM 2618 N N . THR A 1 372 ? -3.240 94.391 115.080 1.00 20.31 406 THR A N 1
ATOM 2619 C CA . THR A 1 372 ? -4.415 94.494 114.205 1.00 26.35 406 THR A CA 1
ATOM 2620 C C . THR A 1 372 ? -5.258 93.223 114.259 1.00 25.33 406 THR A C 1
ATOM 2621 O O . THR A 1 372 ? -6.461 93.244 113.995 1.00 28.58 406 THR A O 1
ATOM 2625 N N . GLY A 1 373 ? -4.616 92.113 114.598 1.00 22.82 407 GLY A N 1
ATOM 2626 C CA . GLY A 1 373 ? -5.279 90.820 114.554 1.00 26.86 407 GLY A CA 1
ATOM 2627 C C . GLY A 1 373 ? -5.139 90.168 113.185 1.00 30.00 407 GLY A C 1
ATOM 2628 O O . GLY A 1 373 ? -5.561 89.038 112.995 1.00 25.84 407 GLY A O 1
ATOM 2629 N N . LEU A 1 374 ? -4.535 90.871 112.228 1.00 23.84 408 LEU A N 1
ATOM 2630 C CA . LEU A 1 374 ? -4.317 90.294 110.891 1.00 25.19 408 LEU A CA 1
ATOM 2631 C C . LEU A 1 374 ? -3.280 89.169 110.876 1.00 27.07 408 LEU A C 1
ATOM 2632 O O . LEU A 1 374 ? -3.279 88.335 109.967 1.00 30.01 408 LEU A O 1
ATOM 2637 N N . ASN A 1 375 ? -2.388 89.173 111.862 1.00 26.40 409 ASN A N 1
ATOM 2638 C CA . ASN A 1 375 ? -1.315 88.173 111.974 1.00 32.38 409 ASN A CA 1
ATOM 2639 C C . ASN A 1 375 ? -0.356 88.120 110.788 1.00 31.82 409 ASN A C 1
ATOM 2640 O O . ASN A 1 375 ? 0.162 87.060 110.459 1.00 30.18 409 ASN A O 1
ATOM 2645 N N . LEU A 1 376 ? -0.119 89.253 110.141 1.00 23.34 410 LEU A N 1
ATOM 2646 C CA . LEU A 1 376 ? 0.879 89.320 109.073 1.00 21.42 410 LEU A CA 1
ATOM 2647 C C . LEU A 1 376 ? 2.256 89.103 109.683 1.00 26.94 410 LEU A C 1
ATOM 2648 O O . LEU A 1 376 ? 2.563 89.681 110.734 1.00 27.81 410 LEU A O 1
ATOM 2653 N N . PRO A 1 377 ? 3.084 88.242 109.057 1.00 28.41 411 PRO A N 1
ATOM 2654 C CA . PRO A 1 377 ? 4.450 88.070 109.575 1.00 27.13 411 PRO A CA 1
ATOM 2655 C C . PRO A 1 377 ? 5.206 89.400 109.518 1.00 25.86 411 PRO A C 1
ATOM 2656 O O . PRO A 1 377 ? 5.117 90.097 108.510 1.00 22.57 411 PRO A O 1
ATOM 2660 N N . GLY A 1 378 ? 5.907 89.760 110.592 1.00 26.20 412 GLY A N 1
ATOM 2661 C CA . GLY A 1 378 ? 6.735 90.956 110.583 1.00 29.14 412 GLY A CA 1
ATOM 2662 C C . GLY A 1 378 ? 5.976 92.215 110.977 1.00 26.16 412 GLY A C 1
ATOM 2663 O O . GLY A 1 378 ? 6.530 93.309 110.995 1.00 28.06 412 GLY A O 1
ATOM 2664 N N . GLU A 1 379 ? 4.700 92.049 111.292 1.00 21.31 413 GLU A N 1
ATOM 2665 C CA . GLU A 1 379 ? 3.855 93.144 111.734 1.00 24.89 413 GLU A CA 1
ATOM 2666 C C . GLU A 1 379 ? 4.170 93.512 113.188 1.00 30.40 413 GLU A C 1
ATOM 2667 O O . GLU A 1 379 ? 4.278 92.633 114.033 1.00 25.91 413 GLU A O 1
ATOM 2673 N N . SER A 1 380 ? 4.296 94.802 113.484 1.00 24.01 414 SER A N 1
ATOM 2674 C CA . SER A 1 380 ? 4.534 95.255 114.865 1.00 32.42 414 SER A CA 1
ATOM 2675 C C . SER A 1 380 ? 3.229 95.695 115.537 1.00 30.90 414 SER A C 1
ATOM 2676 O O . SER A 1 380 ? 2.261 96.026 114.857 1.00 26.43 414 SER A O 1
ATOM 2679 N N . GLU A 1 381 ? 3.200 95.732 116.866 1.00 25.09 415 GLU A N 1
ATOM 2680 C CA . GLU A 1 381 ? 2.024 96.264 117.552 1.00 27.16 415 GLU A CA 1
ATOM 2681 C C . GLU A 1 381 ? 2.110 97.779 117.716 1.00 25.30 415 GLU A C 1
ATOM 2682 O O . GLU A 1 381 ? 1.161 98.407 118.174 1.00 28.54 415 GLU A O 1
ATOM 2688 N N . GLY A 1 382 ? 3.246 98.362 117.353 1.00 27.39 416 GLY A N 1
ATOM 2689 C CA . GLY A 1 382 ? 3.460 99.785 117.558 1.00 26.42 416 GLY A CA 1
ATOM 2690 C C . GLY A 1 382 ? 3.749 100.058 119.020 1.00 29.85 416 GLY A C 1
ATOM 2691 O O . GLY A 1 382 ? 3.768 99.145 119.840 1.00 27.86 416 GLY A O 1
ATOM 2692 N N . VAL A 1 383 ? 3.962 101.321 119.366 1.00 26.49 417 VAL A N 1
ATOM 2693 C CA . VAL A 1 383 ? 4.318 101.658 120.739 1.00 27.45 417 VAL A CA 1
ATOM 2694 C C . VAL A 1 383 ? 3.407 102.743 121.278 1.00 26.48 417 VAL A C 1
ATOM 2695 O O . VAL A 1 383 ? 3.265 103.793 120.672 1.00 24.12 417 VAL A O 1
ATOM 2699 N N . LEU A 1 384 ? 2.775 102.465 122.408 1.00 22.81 418 LEU A N 1
ATOM 2700 C CA . LEU A 1 384 ? 2.043 103.476 123.154 1.00 24.09 418 LEU A CA 1
ATOM 2701 C C . LEU A 1 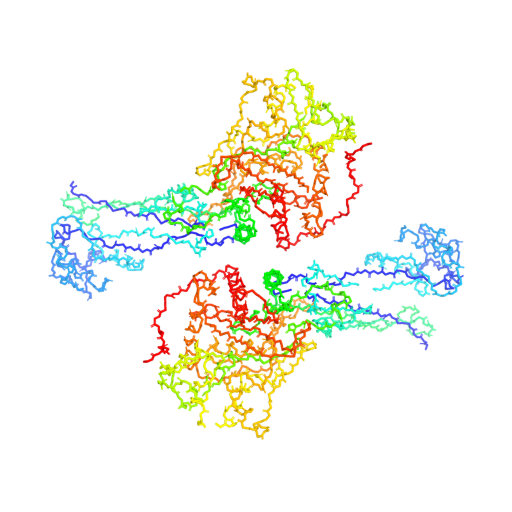384 ? 2.292 103.208 124.627 1.00 31.79 418 LEU A C 1
ATOM 2702 O O . LEU A 1 384 ? 1.785 102.228 125.175 1.00 32.45 418 LEU A O 1
ATOM 2707 N N . HIS A 1 385 ? 3.083 104.066 125.268 1.00 29.67 419 HIS A N 1
ATOM 2708 C CA . HIS A 1 385 ? 3.460 103.858 126.667 1.00 26.47 419 HIS A CA 1
ATOM 2709 C C . HIS A 1 385 ? 2.310 104.125 127.627 1.00 31.15 419 HIS A C 1
ATOM 2710 O O . HIS A 1 385 ? 1.505 105.023 127.387 1.00 30.42 419 HIS A O 1
ATOM 2717 N N . PRO A 1 386 ? 2.230 103.337 128.720 1.00 32.51 420 PRO A N 1
ATOM 2718 C CA . PRO A 1 386 ? 1.223 103.564 129.766 1.00 34.23 420 PRO A CA 1
ATOM 2719 C C . PRO A 1 386 ? 1.282 105.001 130.276 1.00 35.61 420 PRO A C 1
ATOM 2720 O O . PRO A 1 386 ? 2.369 105.575 130.366 1.00 33.66 420 PRO A O 1
ATOM 2724 N N . SER A 1 387 ? 0.125 105.579 130.581 1.00 33.43 421 SER A N 1
ATOM 2725 C CA . SER A 1 387 ? 0.064 106.993 130.944 1.00 40.36 421 SER A CA 1
ATOM 2726 C C . SER A 1 387 ? 0.858 107.341 132.202 1.00 44.41 421 SER A C 1
ATOM 2727 O O . SER A 1 387 ? 1.367 108.450 132.323 1.00 46.09 421 SER A O 1
ATOM 2730 N N . ASP A 1 388 ? 0.987 106.411 133.140 1.00 50.86 422 ASP A N 1
ATOM 2731 C CA . ASP A 1 388 ? 1.770 106.739 134.329 1.00 58.46 422 ASP A CA 1
ATOM 2732 C C . ASP A 1 388 ? 3.277 106.832 134.049 1.00 50.58 422 ASP A C 1
ATOM 2733 O O . ASP A 1 388 ? 4.032 107.297 134.892 1.00 54.47 422 ASP A O 1
ATOM 2738 N N . SER A 1 389 ? 3.706 106.415 132.861 1.00 38.40 423 SER A N 1
ATOM 2739 C CA . SER A 1 389 ? 5.112 106.558 132.476 1.00 39.10 423 SER A CA 1
ATOM 2740 C C . SER A 1 389 ? 5.372 107.861 131.729 1.00 42.70 423 SER A C 1
ATOM 2741 O O . SER A 1 389 ? 6.517 108.173 131.420 1.00 42.60 423 SER A O 1
ATOM 2744 N N . TRP A 1 390 ? 4.315 108.602 131.404 1.00 41.18 424 TRP A N 1
ATOM 2745 C CA . TRP A 1 390 ? 4.462 109.850 130.653 1.00 37.64 424 TRP A CA 1
ATOM 2746 C C . TRP A 1 390 ? 5.079 110.906 131.549 1.00 39.18 424 TRP A C 1
ATOM 2747 O O . TRP A 1 390 ? 4.882 110.883 132.760 1.00 38.27 424 TRP A O 1
ATOM 2758 N N . ASP A 1 391 ? 5.809 111.847 130.960 1.00 46.33 425 ASP A N 1
ATOM 2759 C CA . ASP A 1 391 ? 6.278 112.999 131.726 1.00 52.40 425 ASP A CA 1
ATOM 2760 C C . ASP A 1 391 ? 5.432 114.205 131.348 1.00 52.61 425 ASP A C 1
ATOM 2761 O O . ASP A 1 391 ? 4.506 114.079 130.547 1.00 48.63 425 ASP A O 1
ATOM 2766 N N . ARG A 1 392 ? 5.759 115.370 131.902 1.00 47.81 426 ARG A N 1
ATOM 2767 C CA . ARG A 1 392 ? 4.936 116.562 131.704 1.00 51.33 426 ARG A CA 1
ATOM 2768 C C . ARG A 1 392 ? 4.858 117.044 130.254 1.00 48.68 426 ARG A C 1
ATOM 2769 O O . ARG A 1 392 ? 3.925 117.758 129.885 1.00 53.62 426 ARG A O 1
ATOM 2777 N N . ARG A 1 393 ? 5.827 116.658 129.433 1.00 41.19 427 ARG A N 1
ATOM 2778 C CA . ARG A 1 393 ? 5.777 117.014 128.017 1.00 40.88 427 ARG A CA 1
ATOM 2779 C C . ARG A 1 393 ? 5.030 115.982 127.156 1.00 36.30 427 ARG A C 1
ATOM 2780 O O . ARG A 1 393 ? 4.132 116.329 126.381 1.00 33.58 427 ARG A O 1
ATOM 2788 N N . THR A 1 394 ? 5.398 114.713 127.289 1.00 36.27 428 THR A N 1
ATOM 2789 C CA . THR A 1 394 ? 4.815 113.675 126.443 1.00 35.85 428 THR A CA 1
ATOM 2790 C C . THR A 1 394 ? 3.319 113.501 126.698 1.00 33.40 428 THR A C 1
ATOM 2791 O O . THR A 1 394 ? 2.603 113.042 125.824 1.00 32.12 428 THR A O 1
ATOM 2795 N N . ARG A 1 395 ? 2.845 113.875 127.889 1.00 31.26 429 ARG A N 1
ATOM 2796 C CA . ARG A 1 395 ? 1.405 113.818 128.163 1.00 34.04 429 ARG A CA 1
ATOM 2797 C C . ARG A 1 395 ? 0.662 114.772 127.227 1.00 33.99 429 ARG A C 1
ATOM 2798 O O . ARG A 1 395 ? -0.524 114.589 126.960 1.00 33.73 429 ARG A O 1
ATOM 2806 N N . ASN A 1 396 ? 1.371 115.780 126.718 1.00 35.54 430 ASN A N 1
ATOM 2807 C CA . ASN A 1 396 ? 0.784 116.743 125.779 1.00 34.34 430 ASN A CA 1
ATOM 2808 C C . ASN A 1 396 ? 1.025 116.435 124.303 1.00 32.35 430 ASN A C 1
ATOM 2809 O O . ASN A 1 396 ? 0.116 116.561 123.467 1.00 29.23 430 ASN A O 1
ATOM 2814 N N . THR A 1 397 ? 2.242 116.015 123.971 1.00 24.28 431 THR A N 1
ATOM 2815 C CA . THR A 1 397 ? 2.557 115.642 122.586 1.00 22.76 431 THR A CA 1
ATOM 2816 C C . THR A 1 397 ? 1.689 114.473 122.107 1.00 24.23 431 THR A C 1
ATOM 2817 O O . THR A 1 397 ? 1.425 114.329 120.912 1.00 22.38 431 THR A O 1
ATOM 2821 N N . VAL A 1 398 ? 1.223 113.647 123.038 1.00 27.74 432 VAL A N 1
ATOM 2822 C CA . VAL A 1 398 ? 0.358 112.524 122.665 1.00 23.93 432 VAL A CA 1
ATOM 2823 C C . VAL A 1 398 ? -0.953 113.037 122.038 1.00 24.27 432 VAL A C 1
ATOM 2824 O O . VAL A 1 398 ? -1.603 112.327 121.266 1.00 24.45 432 VAL A O 1
ATOM 2828 N N . LEU A 1 399 ? -1.323 114.278 122.357 1.00 24.31 433 LEU A N 1
ATOM 2829 C CA . LEU A 1 399 ? -2.529 114.896 121.796 1.00 22.32 433 LEU A CA 1
ATOM 2830 C C . LEU A 1 399 ? -2.382 115.147 120.310 1.00 26.73 433 LEU A C 1
ATOM 2831 O O . LEU A 1 399 ? -3.376 115.193 119.588 1.00 25.26 433 LEU A O 1
ATOM 2836 N N . PHE A 1 400 ? -1.151 115.337 119.846 1.00 22.90 434 PHE A N 1
ATOM 2837 C CA . PHE A 1 400 ? -0.958 115.622 118.423 1.00 23.25 434 PHE A CA 1
ATOM 2838 C C . PHE A 1 400 ? -0.074 114.633 117.662 1.00 26.04 434 PHE A C 1
ATOM 2839 O O . PHE A 1 400 ? 0.701 115.013 116.787 1.00 23.14 434 PHE A O 1
ATOM 2847 N N . GLY A 1 401 ? -0.227 113.350 117.979 1.00 23.00 435 GLY A N 1
ATOM 2848 C CA . GLY A 1 401 ? 0.379 112.304 117.177 1.00 15.92 435 GLY A CA 1
ATOM 2849 C C . GLY A 1 401 ? 1.869 112.139 117.362 1.00 23.40 435 GLY A C 1
ATOM 2850 O O . GLY A 1 401 ? 2.522 111.624 116.468 1.00 19.54 435 GLY A O 1
ATOM 2851 N N . GLN A 1 402 ? 2.403 112.558 118.515 1.00 22.96 436 GLN A N 1
ATOM 2852 C CA . GLN A 1 402 ? 3.830 112.377 118.810 1.00 22.43 436 GLN A CA 1
ATOM 2853 C C . GLN A 1 402 ? 4.053 111.548 120.070 1.00 25.12 436 GLN A C 1
ATOM 2854 O O . GLN A 1 402 ? 3.269 111.602 121.024 1.00 25.26 436 GLN A O 1
ATOM 2860 N N . GLY A 1 403 ? 5.137 110.786 120.074 1.00 23.35 437 GLY A N 1
ATOM 2861 C CA . GLY A 1 403 ? 5.549 110.045 121.256 1.00 27.02 437 GLY A CA 1
ATOM 2862 C C . GLY A 1 403 ? 4.921 108.658 121.340 1.00 25.51 437 GLY A C 1
ATOM 2863 O O . GLY A 1 403 ? 5.077 107.957 122.342 1.00 24.08 437 GLY A O 1
ATOM 2864 N N . TYR A 1 404 ? 4.194 108.279 120.295 1.00 22.55 438 TYR A N 1
ATOM 2865 C CA . TYR A 1 404 ? 3.694 106.913 120.144 1.00 19.91 438 TYR A CA 1
ATOM 2866 C C . TYR A 1 404 ? 3.771 106.591 118.671 1.00 18.70 438 TYR A C 1
ATOM 2867 O O . TYR A 1 404 ? 3.852 107.507 117.854 1.00 20.19 438 TYR A O 1
ATOM 2876 N N . THR A 1 405 ? 3.792 105.309 118.319 1.00 16.78 439 THR A N 1
ATOM 2877 C CA . THR A 1 405 ? 3.974 104.952 116.913 1.00 16.02 439 THR A CA 1
ATOM 2878 C C . THR A 1 405 ? 2.877 104.015 116.433 1.00 22.72 439 THR A C 1
ATOM 2879 O O . THR A 1 405 ? 2.303 103.269 117.229 1.00 22.52 439 THR A O 1
ATOM 2883 N N . VAL A 1 406 ? 2.621 104.043 115.123 1.00 14.01 440 VAL A N 1
ATOM 2884 C CA . VAL A 1 406 ? 1.592 103.220 114.506 1.00 19.40 440 VAL A CA 1
ATOM 2885 C C . VAL A 1 406 ? 2.138 102.588 113.225 1.00 20.50 440 VAL A C 1
ATOM 2886 O O . VAL A 1 406 ? 3.115 103.078 112.668 1.00 17.56 440 VAL A O 1
ATOM 2890 N N . ASN A 1 407 ? 1.515 101.506 112.751 1.00 19.27 441 ASN A N 1
ATOM 2891 C CA . ASN A 1 407 ? 1.752 101.105 111.364 1.00 17.24 441 ASN A CA 1
ATOM 2892 C C . ASN A 1 407 ? 0.604 101.601 110.503 1.00 16.05 441 ASN A C 1
ATOM 2893 O O . ASN A 1 407 ? -0.384 102.149 111.027 1.00 13.26 441 ASN A O 1
ATOM 2898 N N . VAL A 1 408 ? 0.726 101.439 109.191 1.00 11.45 442 VAL A N 1
ATOM 2899 C CA . VAL A 1 408 ? -0.292 101.975 108.308 1.00 11.91 442 VAL A CA 1
ATOM 2900 C C . VAL A 1 408 ? -1.663 101.323 108.516 1.00 16.22 442 VAL A C 1
ATOM 2901 O O . VAL A 1 408 ? -2.697 101.985 108.344 1.00 14.88 442 VAL A O 1
ATOM 2913 N N . GLN A 1 410 ? -2.958 100.147 111.407 1.00 13.76 444 GLN A N 1
ATOM 2914 C CA . GLN A 1 410 ? -3.539 100.707 112.626 1.00 15.89 444 GLN A CA 1
ATOM 2915 C C . GLN A 1 410 ? -4.053 102.133 112.391 1.00 16.37 444 GLN A C 1
ATOM 2916 O O . GLN A 1 410 ? -5.139 102.498 112.839 1.00 16.96 444 GLN A O 1
ATOM 2922 N N . LEU A 1 411 ? -3.270 102.939 111.688 1.00 15.85 445 LEU A N 1
ATOM 2923 C CA . LEU A 1 411 ? -3.682 104.311 111.409 1.00 17.05 445 LEU A CA 1
ATOM 2924 C C . LEU A 1 411 ? -4.967 104.309 110.571 1.00 14.04 445 LEU A C 1
ATOM 2925 O O . LEU A 1 411 ? -5.904 105.059 110.822 1.00 15.46 445 LEU A O 1
ATOM 2930 N N . THR A 1 412 ? -5.003 103.424 109.585 1.00 15.28 446 THR A N 1
ATOM 2931 C CA . THR A 1 412 ? -6.099 103.356 108.652 1.00 13.68 446 THR A CA 1
ATOM 2932 C C . THR A 1 412 ? -7.359 102.858 109.367 1.00 17.06 446 THR A C 1
ATOM 2933 O O . THR A 1 412 ? -8.442 103.380 109.141 1.00 14.71 446 THR A O 1
ATOM 2937 N N . ASN A 1 413 ? -7.211 101.859 110.236 1.00 16.75 447 ASN A N 1
ATOM 2938 C CA . ASN A 1 413 ? -8.344 101.381 111.009 1.00 14.76 447 ASN A CA 1
ATOM 2939 C C . ASN A 1 413 ? -8.890 102.446 111.974 1.00 17.45 447 ASN A C 1
ATOM 2940 O O . ASN A 1 413 ? -10.099 102.548 112.161 1.00 18.59 447 ASN A O 1
ATOM 2945 N N . ALA A 1 414 ? -8.004 103.227 112.578 1.00 15.67 448 ALA A N 1
ATOM 2946 C CA . ALA A 1 414 ? -8.437 104.295 113.496 1.00 17.66 448 ALA A CA 1
ATOM 2947 C C . ALA A 1 414 ? -9.254 105.346 112.744 1.00 15.52 448 ALA A C 1
ATOM 2948 O O . ALA A 1 414 ? -10.306 105.788 113.198 1.00 18.33 448 ALA A O 1
ATOM 2950 N N . ILE A 1 415 ? -8.767 105.753 111.580 1.00 14.16 449 ILE A N 1
ATOM 2951 C CA . ILE A 1 415 ? -9.528 106.674 110.742 1.00 15.32 449 ILE A CA 1
ATOM 2952 C C . ILE A 1 415 ? -10.859 106.076 110.264 1.00 17.71 449 ILE A C 1
ATOM 2953 O O . ILE A 1 415 ? -11.870 106.785 110.155 1.00 13.95 449 ILE A O 1
ATOM 2958 N N A SER A 1 416 ? -10.873 104.775 109.995 0.57 17.01 450 SER A N 1
ATOM 2959 N N B SER A 1 416 ? -10.863 104.772 110.007 0.43 16.88 450 SER A N 1
ATOM 2960 C CA A SER A 1 416 ? -12.106 104.116 109.567 0.57 16.01 450 SER A CA 1
ATOM 2961 C CA B SER A 1 416 ? -12.079 104.083 109.573 0.43 16.33 450 SER A CA 1
ATOM 2962 C C A SER A 1 416 ? -13.206 104.290 110.613 0.57 17.03 450 SER A C 1
ATOM 2963 C C B SER A 1 416 ? -13.181 104.115 110.635 0.43 16.58 450 SER A C 1
ATOM 2964 O O A SER A 1 416 ? -14.397 104.329 110.276 0.57 15.95 450 SER A O 1
ATOM 2965 O O B SER A 1 416 ? -14.348 103.877 110.327 0.43 15.71 450 SER A O 1
ATOM 2970 N N . VAL A 1 417 ? -12.811 104.404 111.878 1.00 19.39 451 VAL A N 1
ATOM 2971 C CA . VAL A 1 417 ? -13.800 104.563 112.964 1.00 17.93 451 VAL A CA 1
ATOM 2972 C C . VAL A 1 417 ? -14.681 105.790 112.714 1.00 22.84 451 VAL A C 1
ATOM 2973 O O . VAL A 1 417 ? -15.903 105.746 112.914 1.00 20.09 451 VAL A O 1
ATOM 2977 N N . ILE A 1 418 ? -14.060 106.885 112.277 1.00 17.47 452 ILE A N 1
ATOM 2978 C CA . ILE A 1 418 ? -14.813 108.104 111.959 1.00 15.52 452 ILE A CA 1
ATOM 2979 C C . ILE A 1 418 ? -15.717 107.918 110.728 1.00 20.01 452 ILE A C 1
ATOM 2980 O O . ILE A 1 418 ? -16.789 108.521 110.615 1.00 20.29 452 ILE A O 1
ATOM 2985 N N . ALA A 1 419 ? -15.244 107.131 109.778 1.00 15.66 453 ALA A N 1
ATOM 2986 C CA . ALA A 1 419 ? -16.007 106.844 108.551 1.00 16.48 453 ALA A CA 1
ATOM 2987 C C . ALA A 1 419 ? -17.167 105.901 108.788 1.00 20.44 453 ALA A C 1
ATOM 2988 O O . ALA A 1 419 ? -18.160 105.911 108.040 1.00 20.55 453 ALA A O 1
ATOM 2990 N N . ASN A 1 420 ? -17.022 105.045 109.798 1.00 16.56 454 ASN A N 1
ATOM 2991 C CA . ASN A 1 420 ? -17.959 103.957 110.028 1.00 18.40 454 ASN A CA 1
ATOM 2992 C C . ASN A 1 420 ? -18.856 104.210 111.256 1.00 21.07 454 ASN A C 1
ATOM 2993 O O . ASN A 1 420 ? -19.139 103.300 112.038 1.00 19.05 454 ASN A O 1
ATOM 2998 N N . LYS A 1 421 ? -19.266 105.461 111.435 1.00 19.14 455 LYS A N 1
ATOM 2999 C CA . LYS A 1 421 ? -20.248 105.821 112.463 1.00 19.63 455 LYS A CA 1
ATOM 3000 C C . LYS A 1 421 ? -19.770 105.543 113.888 1.00 21.03 455 LYS A C 1
ATOM 3001 O O . LYS A 1 421 ? -20.588 105.314 114.781 1.00 20.36 455 LYS A O 1
ATOM 3007 N N . GLY A 1 422 ? -18.452 105.545 114.094 1.00 18.23 456 GLY A N 1
ATOM 3008 C CA . GLY A 1 422 ? -17.897 105.417 115.436 1.00 18.47 456 GLY A CA 1
ATOM 3009 C C . GLY A 1 422 ? -17.578 103.998 115.862 1.00 19.84 456 GLY A C 1
ATOM 3010 O O . GLY A 1 422 ? -17.214 103.751 117.019 1.00 19.06 456 GLY A O 1
ATOM 3011 N N . VAL A 1 423 ? -17.719 103.062 114.920 1.00 18.35 457 VAL A N 1
ATOM 3012 C CA . VAL A 1 423 ? -17.537 101.641 115.194 1.00 18.66 457 VAL A CA 1
ATOM 3013 C C . VAL A 1 423 ? -16.207 101.171 114.588 1.00 25.52 457 VAL A C 1
ATOM 3014 O O . VAL A 1 423 ? -15.878 101.496 113.445 1.00 16.67 457 VAL A O 1
ATOM 3018 N N . LYS A 1 424 ? -15.421 100.450 115.377 1.00 22.77 458 LYS A N 1
ATOM 3019 C CA . LYS A 1 424 ? -14.187 99.856 114.860 1.00 26.33 458 LYS A CA 1
ATOM 3020 C C . LYS A 1 424 ? -14.385 98.362 114.643 1.00 22.30 458 LYS A C 1
ATOM 3021 O O . LYS A 1 424 ? -14.749 97.633 115.573 1.00 21.04 458 LYS A O 1
ATOM 3027 N N . LYS A 1 425 ? -14.151 97.909 113.416 1.00 27.47 459 LYS A N 1
ATOM 3028 C CA . LYS A 1 425 ? -14.150 96.481 113.116 1.00 31.64 459 LYS A CA 1
ATOM 3029 C C . LYS A 1 425 ? -12.748 95.899 113.074 1.00 28.32 459 LYS A C 1
ATOM 3030 O O . LYS A 1 425 ? -11.789 96.601 112.771 1.00 26.82 459 LYS A O 1
ATOM 3036 N N . PRO A 1 426 ? -12.617 94.597 113.369 1.00 28.06 460 PRO A N 1
ATOM 3037 C CA . PRO A 1 426 ? -11.315 93.991 113.089 1.00 28.92 460 PRO A CA 1
ATOM 3038 C C . PRO A 1 426 ? -11.092 94.014 111.571 1.00 27.48 460 PRO A C 1
ATOM 3039 O O . PRO A 1 426 ? -12.021 93.743 110.818 1.00 26.44 460 PRO A O 1
ATOM 3043 N N . GLN A 1 427 ? -9.898 94.364 111.115 1.00 19.01 461 GLN A N 1
ATOM 3044 C CA . GLN A 1 427 ? -9.643 94.325 109.677 1.00 16.77 461 GLN A CA 1
ATOM 3045 C C . GLN A 1 427 ? -9.555 92.893 109.191 1.00 19.96 461 GLN A C 1
ATOM 3046 O O . GLN A 1 427 ? -9.292 91.983 109.980 1.00 18.60 461 GLN A O 1
ATOM 3052 N N . ARG A 1 428 ? -9.771 92.699 107.894 1.00 16.52 462 ARG A N 1
ATOM 3053 C CA . ARG A 1 428 ? -9.716 91.357 107.305 1.00 21.57 462 ARG A CA 1
ATOM 3054 C C . ARG A 1 428 ? -8.892 91.363 106.027 1.00 17.06 462 ARG A C 1
ATOM 3055 O O . ARG A 1 428 ? -9.024 92.265 105.215 1.00 17.65 462 ARG A O 1
ATOM 3063 N N . ILE A 1 429 ? -8.045 90.356 105.854 1.00 18.94 463 ILE A N 1
ATOM 3064 C CA . ILE A 1 429 ? -7.351 90.187 104.596 1.00 19.46 463 ILE A CA 1
ATOM 3065 C C . ILE A 1 429 ? -7.597 88.791 104.001 1.00 24.92 463 ILE A C 1
ATOM 3066 O O . ILE A 1 429 ? -7.462 88.597 102.781 1.00 20.77 463 ILE A O 1
ATOM 3071 N N . ILE A 1 430 ? -7.959 87.826 104.851 1.00 22.92 464 ILE A N 1
ATOM 3072 C CA . ILE A 1 430 ? -8.372 86.506 104.369 1.00 21.01 464 ILE A CA 1
ATOM 3073 C C . ILE A 1 430 ? -9.899 86.447 104.281 1.00 22.84 464 ILE A C 1
ATOM 3074 O O . ILE A 1 430 ? -10.586 86.456 105.296 1.00 24.01 464 ILE A O 1
ATOM 3079 N N . LYS A 1 431 ? -10.424 86.401 103.066 1.00 21.84 465 LYS A N 1
ATOM 3080 C CA . LYS A 1 431 ? -11.862 86.460 102.838 1.00 24.68 465 LYS A CA 1
ATOM 3081 C C . LYS A 1 431 ? -12.524 85.084 103.007 1.00 33.30 465 LYS A C 1
ATOM 3082 O O . LYS A 1 431 ? -13.553 84.953 103.678 1.00 28.08 465 LYS A O 1
ATOM 3088 N N . SER A 1 432 ? -11.936 84.060 102.398 1.00 23.45 466 SER A N 1
ATOM 3089 C CA . SER A 1 432 ? -12.513 82.716 102.480 1.00 27.79 466 SER A CA 1
ATOM 3090 C C . SER A 1 432 ? -11.507 81.595 102.275 1.00 32.95 466 SER A C 1
ATOM 3091 O O . SER A 1 432 ? -10.382 81.817 101.815 1.00 27.38 466 SER A O 1
ATOM 3094 N N . ILE A 1 433 ? -11.917 80.391 102.663 1.00 29.95 467 ILE A N 1
ATOM 3095 C CA . ILE A 1 433 ? -11.129 79.198 102.437 1.00 33.21 467 ILE A CA 1
ATOM 3096 C C . ILE A 1 433 ? -12.012 78.185 101.723 1.00 37.97 467 ILE A C 1
ATOM 3097 O O . ILE A 1 433 ? -13.156 77.975 102.131 1.00 34.98 467 ILE A O 1
ATOM 3102 N N . THR A 1 434 ? -11.497 77.591 100.642 1.00 31.28 468 THR A N 1
ATOM 3103 C CA . THR A 1 434 ? -12.235 76.593 99.874 1.00 33.27 468 THR A CA 1
ATOM 3104 C C . THR A 1 434 ? -11.609 75.223 100.108 1.00 34.84 468 THR A C 1
ATOM 3105 O O . THR A 1 434 ? -10.436 75.017 99.777 1.00 34.51 468 THR A O 1
ATOM 3109 N N . ASP A 1 435 ? -12.375 74.300 100.687 1.00 39.30 469 ASP A N 1
ATOM 3110 C CA . ASP A 1 435 ? -11.837 72.981 101.020 1.00 45.29 469 ASP A CA 1
ATOM 3111 C C . ASP A 1 435 ? -11.739 72.057 99.802 1.00 40.64 469 ASP A C 1
ATOM 3112 O O . ASP A 1 435 ? -12.055 72.462 98.686 1.00 39.72 469 ASP A O 1
ATOM 3117 N N . THR A 1 436 ? -11.294 70.825 100.024 1.00 41.73 470 THR A N 1
ATOM 3118 C CA . THR A 1 436 ? -11.065 69.878 98.930 1.00 47.56 470 THR A CA 1
ATOM 3119 C C . THR A 1 436 ? -12.357 69.398 98.259 1.00 51.81 470 THR A C 1
ATOM 3120 O O . THR A 1 436 ? -12.324 68.903 97.134 1.00 48.49 470 THR A O 1
ATOM 3124 N N . ALA A 1 437 ? -13.487 69.538 98.947 1.00 50.26 471 ALA A N 1
ATOM 3125 C CA . ALA A 1 437 ? -14.774 69.203 98.344 1.00 57.56 471 ALA A CA 1
ATOM 3126 C C . ALA A 1 437 ? -15.308 70.364 97.505 1.00 55.45 471 ALA A C 1
ATOM 3127 O O . ALA A 1 437 ? -16.307 70.228 96.810 1.00 56.89 471 ALA A O 1
ATOM 3129 N N . GLY A 1 438 ? -14.631 71.506 97.570 1.00 50.23 472 GLY A N 1
ATOM 3130 C CA . GLY A 1 438 ? -15.046 72.676 96.816 1.00 44.70 472 GLY A CA 1
ATOM 3131 C C . GLY A 1 438 ? -15.963 73.592 97.607 1.00 45.65 472 GLY A C 1
ATOM 3132 O O . GLY A 1 438 ? -16.529 74.545 97.064 1.00 46.77 472 GLY A O 1
ATOM 3133 N N . HIS A 1 439 ? -16.118 73.304 98.895 1.00 42.86 473 HIS A N 1
ATOM 3134 C CA . HIS A 1 439 ? -16.948 74.143 99.747 1.00 45.43 473 HIS A CA 1
ATOM 3135 C C . HIS A 1 439 ? -16.226 75.415 100.179 1.00 44.95 473 HIS A C 1
ATOM 3136 O O . HIS A 1 439 ? -15.152 75.338 100.784 1.00 39.48 473 HIS A O 1
ATOM 3143 N N . VAL A 1 440 ? -16.834 76.566 99.881 1.00 44.45 474 VAL A N 1
ATOM 3144 C CA . VAL A 1 440 ? -16.280 77.882 100.227 1.00 44.02 474 VAL A CA 1
ATOM 3145 C C . VAL A 1 440 ? -16.763 78.338 101.603 1.00 43.55 474 VAL A C 1
ATOM 3146 O O . VAL A 1 440 ? -17.953 78.562 101.806 1.00 45.79 474 VAL A O 1
ATOM 3150 N N . GLU A 1 441 ? -15.841 78.461 102.550 1.00 39.71 475 GLU A N 1
ATOM 3151 C CA . GLU A 1 441 ? -16.182 78.929 103.891 1.00 41.35 475 GLU A CA 1
ATOM 3152 C C . GLU A 1 441 ? -15.660 80.346 104.133 1.00 39.31 475 GLU A C 1
ATOM 3153 O O . GLU A 1 441 ? -14.447 80.554 104.240 1.00 37.50 475 GLU A O 1
ATOM 3159 N N . GLU A 1 442 ? -16.570 81.315 104.226 1.00 35.44 476 GLU A N 1
ATOM 3160 C CA . GLU A 1 442 ? -16.169 82.694 104.474 1.00 40.05 476 GLU A CA 1
ATOM 3161 C C . GLU A 1 442 ? -15.450 82.765 105.807 1.00 36.81 476 GLU A C 1
ATOM 3162 O O . GLU A 1 442 ? -15.841 82.103 106.757 1.00 36.17 476 GLU A O 1
ATOM 3168 N N . GLN A 1 443 ? -14.374 83.540 105.864 1.00 30.27 477 GLN A N 1
ATOM 3169 C CA . GLN A 1 443 ? -13.614 83.664 107.093 1.00 34.74 477 GLN A CA 1
ATOM 3170 C C . GLN A 1 443 ? -13.983 84.961 107.803 1.00 38.77 477 GLN A C 1
ATOM 3171 O O . GLN A 1 443 ? -14.309 85.960 107.170 1.00 35.15 477 GLN A O 1
ATOM 3177 N N . GLN A 1 444 ? -13.951 84.942 109.125 1.00 51.02 478 GLN A N 1
ATOM 3178 C CA . GLN A 1 444 ? -14.197 86.158 109.883 1.00 63.47 478 GLN A CA 1
ATOM 3179 C C . GLN A 1 444 ? -13.109 86.335 110.925 1.00 70.31 478 GLN A C 1
ATOM 3180 O O . GLN A 1 444 ? -12.806 85.411 111.681 1.00 71.56 478 GLN A O 1
ATOM 3186 N N . SER A 1 445 ? -12.512 87.521 110.949 1.00 68.94 479 SER A N 1
ATOM 3187 C CA . SER A 1 445 ? -11.445 87.816 111.895 1.00 69.28 479 SER A CA 1
ATOM 3188 C C . SER A 1 445 ? -11.895 87.613 113.341 1.00 69.24 479 SER A C 1
ATOM 3189 O O . SER A 1 445 ? -13.078 87.746 113.662 1.00 70.35 479 SER A O 1
ATOM 3192 N N . LYS A 1 446 ? -10.944 87.260 114.200 1.00 69.62 480 LYS A N 1
ATOM 3193 C CA . LYS A 1 446 ? -11.209 87.105 115.622 1.00 70.54 480 LYS A CA 1
ATOM 3194 C C . LYS A 1 446 ? -11.525 88.476 116.208 1.00 67.85 480 LYS A C 1
ATOM 3195 O O . LYS A 1 446 ? -11.229 89.500 115.596 1.00 65.20 480 LYS A O 1
ATOM 3197 N N . GLY A 1 447 ? -12.139 88.502 117.384 1.00 70.45 481 GLY A N 1
ATOM 3198 C CA . GLY A 1 447 ? -12.496 89.768 118.001 1.00 73.28 481 GLY A CA 1
ATOM 3199 C C . GLY A 1 447 ? -13.672 90.443 117.313 1.00 67.57 481 GLY A C 1
ATOM 3200 O O . GLY A 1 447 ? -13.954 90.198 116.140 1.00 67.57 481 GLY A O 1
ATOM 3201 N N . GLU A 1 448 ? -14.356 91.311 118.044 1.00 60.80 482 GLU A N 1
ATOM 3202 C CA . GLU A 1 448 ? -15.617 91.853 117.562 1.00 54.57 482 GLU A CA 1
ATOM 3203 C C . GLU A 1 448 ? -15.597 93.343 117.262 1.00 41.41 482 GLU A C 1
ATOM 3204 O O . GLU A 1 448 ? -14.693 94.078 117.675 1.00 38.87 482 GLU A O 1
ATOM 3210 N N . ALA A 1 449 ? -16.608 93.779 116.521 1.00 35.17 483 ALA A N 1
ATOM 3211 C CA . ALA A 1 449 ? -16.849 95.197 116.329 1.00 34.41 483 ALA A CA 1
ATOM 3212 C C . ALA A 1 449 ? -17.065 95.846 117.697 1.00 28.85 483 ALA A C 1
ATOM 3213 O O . ALA A 1 449 ? -17.746 95.289 118.549 1.00 32.24 483 ALA A O 1
ATOM 3215 N N . THR A 1 450 ? -16.472 97.014 117.918 1.00 27.29 484 THR A N 1
ATOM 3216 C CA . THR A 1 450 ? -16.686 97.718 119.177 1.00 30.10 484 THR A CA 1
ATOM 3217 C C . THR A 1 450 ? -17.011 99.172 118.903 1.00 24.98 484 THR A C 1
ATOM 3218 O O . THR A 1 450 ? -16.446 99.772 117.989 1.00 21.98 484 THR A O 1
ATOM 3222 N N . ARG A 1 451 ? -17.884 99.759 119.709 1.00 23.84 485 ARG A N 1
ATOM 3223 C CA . ARG A 1 451 ? -18.125 101.189 119.561 1.00 25.81 485 ARG A CA 1
ATOM 3224 C C . ARG A 1 451 ? -17.007 101.966 120.242 1.00 26.98 485 ARG A C 1
ATOM 3225 O O . ARG A 1 451 ? -16.777 101.797 121.445 1.00 23.10 485 ARG A O 1
ATOM 3233 N N . VAL A 1 452 ? -16.342 102.840 119.488 1.00 20.32 486 VAL A N 1
ATOM 3234 C CA . VAL A 1 452 ? -15.266 103.665 120.046 1.00 21.32 486 VAL A CA 1
ATOM 3235 C C . VAL A 1 452 ? -15.811 105.003 120.557 1.00 26.49 486 VAL A C 1
ATOM 3236 O O . VAL A 1 452 ? -15.425 105.470 121.635 1.00 23.25 486 VAL A O 1
ATOM 3240 N N . ILE A 1 453 ? -16.710 105.608 119.776 1.00 23.24 487 ILE A N 1
ATOM 3241 C CA . ILE A 1 453 ? -17.328 106.896 120.097 1.00 21.06 487 ILE A CA 1
ATOM 3242 C C . ILE A 1 453 ? -18.779 106.874 119.614 1.00 21.74 487 ILE A C 1
ATOM 3243 O O . ILE A 1 453 ? -19.145 106.044 118.767 1.00 21.43 487 ILE A O 1
ATOM 3248 N N . ASP A 1 454 ? -19.587 107.798 120.128 1.00 22.77 488 ASP A N 1
ATOM 3249 C CA . ASP A 1 454 ? -20.962 107.928 119.662 1.00 28.97 488 ASP A CA 1
ATOM 3250 C C . ASP A 1 454 ? -20.977 108.242 118.168 1.00 27.78 488 ASP A C 1
ATOM 3251 O O . ASP A 1 454 ? -20.069 108.909 117.661 1.00 25.42 488 ASP A O 1
ATOM 3256 N N . GLU A 1 455 ? -22.017 107.776 117.476 1.00 25.02 489 GLU A N 1
ATOM 3257 C CA . GLU A 1 455 ? -22.216 108.091 116.063 1.00 27.65 489 GLU A CA 1
ATOM 3258 C C . GLU A 1 455 ? -22.286 109.608 115.814 1.00 27.65 489 GLU A C 1
ATOM 3259 O O . GLU A 1 455 ? -21.780 110.123 114.814 1.00 24.12 489 GLU A O 1
ATOM 3265 N N . SER A 1 456 ? -22.887 110.337 116.739 1.00 25.03 490 SER A N 1
ATOM 3266 C CA . SER A 1 456 ? -22.985 111.774 116.564 1.00 24.03 490 SER A CA 1
ATOM 3267 C C . SER A 1 456 ? -21.580 112.420 116.663 1.00 26.28 490 SER A C 1
ATOM 3268 O O . SER A 1 456 ? -21.263 113.371 115.958 1.00 24.29 490 SER A O 1
ATOM 3271 N N . VAL A 1 457 ? -20.720 111.869 117.506 1.00 26.95 491 VAL A N 1
ATOM 3272 C CA . VAL A 1 457 ? -19.361 112.391 117.623 1.00 24.19 491 VAL A CA 1
ATOM 3273 C C . VAL A 1 457 ? -18.568 112.077 116.354 1.00 23.77 491 VAL A C 1
ATOM 3274 O O . VAL A 1 457 ? -17.841 112.929 115.834 1.00 24.46 491 VAL A O 1
ATOM 3278 N N . ALA A 1 458 ? -18.713 110.849 115.861 1.00 20.48 492 ALA A N 1
ATOM 3279 C CA . ALA A 1 458 ? -18.128 110.467 114.590 1.00 18.54 492 ALA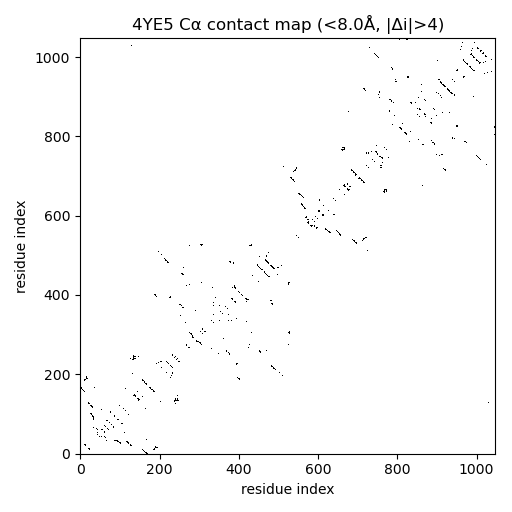 A CA 1
ATOM 3280 C C . ALA A 1 458 ? -18.565 111.405 113.450 1.00 19.19 492 ALA A C 1
ATOM 3281 O O . ALA A 1 458 ? -17.743 111.785 112.612 1.00 20.23 492 ALA A O 1
ATOM 3283 N N . SER A 1 459 ? -19.852 111.761 113.411 1.00 19.68 493 SER A N 1
ATOM 3284 C CA . SER A 1 459 ? -20.354 112.663 112.382 1.00 22.88 493 SER A CA 1
ATOM 3285 C C . SER A 1 459 ? -19.692 114.025 112.446 1.00 21.37 493 SER A C 1
ATOM 3286 O O . SER A 1 459 ? -19.398 114.621 111.415 1.00 22.33 493 SER A O 1
ATOM 3289 N N . GLN A 1 460 ? -19.521 114.543 113.656 1.00 24.02 494 GLN A N 1
ATOM 3290 C CA . GLN A 1 460 ? -18.921 115.869 113.832 1.00 24.62 494 GLN A CA 1
ATOM 3291 C C . GLN A 1 460 ? -17.448 115.863 113.441 1.00 20.20 494 GLN A C 1
ATOM 3292 O O . GLN A 1 460 ? -16.947 116.833 112.870 1.00 19.22 494 GLN A O 1
ATOM 3306 N N . LEU A 1 462 ? -16.099 113.748 111.222 1.00 18.42 496 LEU A N 1
ATOM 3307 C CA . LEU A 1 462 ? -16.078 113.597 109.770 1.00 16.21 496 LEU A CA 1
ATOM 3308 C C . LEU A 1 462 ? -16.254 114.969 109.108 1.00 17.96 496 LEU A C 1
ATOM 3309 O O . LEU A 1 462 ? -15.571 115.310 108.131 1.00 19.68 496 LEU A O 1
ATOM 3314 N N . ASN A 1 463 ? -17.188 115.745 109.650 1.00 21.50 497 ASN A N 1
ATOM 3315 C CA . ASN A 1 463 ? -17.431 117.116 109.222 1.00 18.73 497 ASN A CA 1
ATOM 3316 C C . ASN A 1 463 ? -16.156 117.984 109.375 1.00 18.21 497 ASN A C 1
ATOM 3317 O O . ASN A 1 463 ? -15.779 118.721 108.467 1.00 18.23 497 ASN A O 1
ATOM 3322 N N . ALA A 1 464 ? -15.482 117.880 110.514 1.00 23.94 498 ALA A N 1
ATOM 3323 C CA . ALA A 1 464 ? -14.236 118.637 110.727 1.00 23.13 498 ALA A CA 1
ATOM 3324 C C . ALA A 1 464 ? -13.117 118.143 109.803 1.00 20.95 498 ALA A C 1
ATOM 3325 O O . ALA A 1 464 ? -12.292 118.942 109.332 1.00 20.21 498 ALA A O 1
ATOM 3335 N N . GLU A 1 466 ? -13.653 116.907 106.810 1.00 16.83 500 GLU A N 1
ATOM 3336 C CA . GLU A 1 466 ? -13.977 117.429 105.502 1.00 18.01 500 GLU A CA 1
ATOM 3337 C C . GLU A 1 466 ? -13.491 118.885 105.382 1.00 20.21 500 GLU A C 1
ATOM 3338 O O . GLU A 1 466 ? -12.965 119.287 104.336 1.00 17.35 500 GLU A O 1
ATOM 3344 N N . SER A 1 467 ? -13.641 119.669 106.453 1.00 17.32 501 SER A N 1
ATOM 3345 C CA . SER A 1 467 ? -13.056 121.015 106.461 1.00 29.49 501 SER A CA 1
ATOM 3346 C C . SER A 1 467 ? -11.527 120.919 106.364 1.00 25.90 501 SER A C 1
ATOM 3347 O O . SER A 1 467 ? -10.891 121.714 105.669 1.00 21.66 501 SER A O 1
ATOM 3350 N N . SER A 1 468 ? -10.939 119.930 107.032 1.00 19.90 502 SER A N 1
ATOM 3351 C CA . SER A 1 468 ? -9.484 119.729 106.945 1.00 15.61 502 SER A CA 1
ATOM 3352 C C . SER A 1 468 ? -9.043 119.409 105.497 1.00 17.03 502 SER A C 1
ATOM 3353 O O . SER A 1 468 ? -8.024 119.907 105.049 1.00 18.11 502 SER A O 1
ATOM 3356 N N . ALA A 1 469 ? -9.812 118.588 104.775 1.00 16.91 503 ALA A N 1
ATOM 3357 C CA . ALA A 1 469 ? -9.506 118.279 103.361 1.00 19.90 503 ALA A CA 1
ATOM 3358 C C . ALA A 1 469 ? -9.615 119.528 102.470 1.00 16.57 503 ALA A C 1
ATOM 3359 O O . ALA A 1 469 ? -8.771 119.778 101.608 1.00 20.07 503 ALA A O 1
ATOM 3361 N N . GLU A 1 470 ? -10.664 120.304 102.674 1.00 16.36 504 GLU A N 1
ATOM 3362 C CA . GLU A 1 470 ? -10.860 121.516 101.881 1.00 21.45 504 GLU A CA 1
ATOM 3363 C C . GLU A 1 470 ? -9.719 122.514 102.070 1.00 25.46 504 GLU A C 1
ATOM 3364 O O . GLU A 1 470 ? -9.434 123.311 101.185 1.00 20.15 504 GLU A O 1
ATOM 3370 N N . HIS A 1 471 ? -9.063 122.461 103.220 1.00 22.90 505 HIS A N 1
ATOM 3371 C CA . HIS A 1 471 ? -7.887 123.298 103.460 1.00 26.31 505 HIS A CA 1
ATOM 3372 C C . HIS A 1 471 ? -6.792 123.107 102.380 1.00 20.84 505 HIS A C 1
ATOM 3373 O O . HIS A 1 471 ? -6.022 124.026 102.109 1.00 24.46 505 HIS A O 1
ATOM 3380 N N . TYR A 1 472 ? -6.746 121.922 101.769 1.00 20.55 506 TYR A N 1
ATOM 3381 C CA . TYR A 1 472 ? -5.746 121.586 100.742 1.00 16.16 506 TYR A CA 1
ATOM 3382 C C . TYR A 1 472 ? -6.339 121.407 99.340 1.00 19.07 506 TYR A C 1
ATOM 3383 O O . TYR A 1 472 ? -5.693 120.847 98.456 1.00 19.84 506 TYR A O 1
ATOM 3392 N N . ASN A 1 473 ? -7.549 121.905 99.117 1.00 17.14 507 ASN A N 1
ATOM 3393 C CA . ASN A 1 473 ? -8.217 121.589 97.864 1.00 21.80 507 ASN A CA 1
ATOM 3394 C C . ASN A 1 473 ? -7.673 122.341 96.652 1.00 24.92 507 ASN A C 1
ATOM 3395 O O . ASN A 1 473 ? -8.140 122.119 95.540 1.00 26.12 507 ASN A O 1
ATOM 3400 N N . THR A 1 474 ? -6.693 123.225 96.858 1.00 25.30 508 THR A N 1
ATOM 3401 C CA . THR A 1 474 ? -6.017 123.855 95.720 1.00 26.88 508 THR A CA 1
ATOM 3402 C C . THR A 1 474 ? -5.108 122.852 94.995 1.00 24.04 508 THR A C 1
ATOM 3403 O O . THR A 1 474 ? -4.769 123.055 93.827 1.00 24.79 508 THR A O 1
ATOM 3407 N N . PHE A 1 475 ? -4.705 121.777 95.681 1.00 20.82 509 PHE A N 1
ATOM 3408 C CA . PHE A 1 475 ? -3.823 120.773 95.070 1.00 18.85 509 PHE A CA 1
ATOM 3409 C C . PHE A 1 475 ? -4.205 119.310 95.365 1.00 21.48 509 PHE A C 1
ATOM 3410 O O . PHE A 1 475 ? -3.575 118.379 94.843 1.00 19.78 509 PHE A O 1
ATOM 3418 N N . VAL A 1 476 ? -5.226 119.098 96.197 1.00 20.96 510 VAL A N 1
ATOM 3419 C CA . VAL A 1 476 ? -5.687 117.725 96.481 1.00 20.06 510 VAL A CA 1
ATOM 3420 C C . VAL A 1 476 ? -7.182 117.659 96.144 1.00 20.63 510 VAL A C 1
ATOM 3421 O O . VAL A 1 476 ? -8.008 118.247 96.839 1.00 18.24 510 VAL A O 1
ATOM 3425 N N . LYS A 1 477 ? -7.521 116.964 95.065 1.00 20.03 511 LYS A N 1
ATOM 3426 C CA . LYS A 1 477 ? -8.873 117.006 94.515 1.00 20.30 511 LYS A CA 1
ATOM 3427 C C . LYS A 1 477 ? -9.206 115.670 93.886 1.00 22.79 511 LYS A C 1
ATOM 3428 O O . LYS A 1 477 ? -8.362 115.083 93.232 1.00 17.61 511 LYS A O 1
ATOM 3434 N N . VAL A 1 478 ? -10.447 115.215 94.050 1.00 18.77 512 VAL A N 1
ATOM 3435 C CA . VAL A 1 478 ? -10.972 114.148 93.216 1.00 18.74 512 VAL A CA 1
ATOM 3436 C C . VAL A 1 478 ? -12.274 114.699 92.660 1.00 22.91 512 VAL A C 1
ATOM 3437 O O . VAL A 1 478 ? -13.261 114.832 93.392 1.00 24.61 512 VAL A O 1
ATOM 3441 N N . ASP A 1 479 ? -12.258 115.055 91.377 1.00 22.15 513 ASP A N 1
ATOM 3442 C CA . ASP A 1 479 ? -13.361 115.804 90.775 1.00 28.73 513 ASP A CA 1
ATOM 3443 C C . ASP A 1 479 ? -14.699 115.084 90.951 1.00 25.82 513 ASP A C 1
ATOM 3444 O O . ASP A 1 479 ? -14.818 113.900 90.629 1.00 26.11 513 ASP A O 1
ATOM 3449 N N . GLY A 1 480 ? -15.676 115.796 91.500 1.00 27.51 514 GLY A N 1
ATOM 3450 C CA . GLY A 1 480 ? -17.001 115.246 91.728 1.00 32.60 514 GLY A CA 1
ATOM 3451 C C . GLY A 1 480 ? -17.194 114.642 93.114 1.00 32.77 514 GLY A C 1
ATOM 3452 O O . GLY A 1 480 ? -18.294 114.236 93.466 1.00 27.12 514 GLY A O 1
ATOM 3453 N N . TYR A 1 481 ? -16.141 114.570 93.923 1.00 24.29 515 TYR A N 1
ATOM 3454 C CA . TYR A 1 481 ? -16.288 113.864 95.198 1.00 22.14 515 TYR A CA 1
ATOM 3455 C C . TYR A 1 481 ? -15.799 114.654 96.396 1.00 27.52 515 TYR A C 1
ATOM 3456 O O . TYR A 1 481 ? -14.719 115.252 96.366 1.00 29.17 515 TYR A O 1
ATOM 3465 N N . ARG A 1 482 ? -16.584 114.628 97.463 1.00 23.60 516 ARG A N 1
ATOM 3466 C CA . ARG A 1 482 ? -16.170 115.236 98.729 1.00 23.12 516 ARG A CA 1
ATOM 3467 C C . ARG A 1 482 ? -15.245 114.288 99.479 1.00 23.18 516 ARG A C 1
ATOM 3468 O O . ARG A 1 482 ? -15.481 113.085 99.469 1.00 21.02 516 ARG A O 1
ATOM 3484 N N . ALA A 1 484 ? -12.971 113.607 103.267 1.00 17.32 518 ALA A N 1
ATOM 3485 C CA . ALA A 1 484 ? -12.694 113.973 104.647 1.00 18.94 518 ALA A CA 1
ATOM 3486 C C . ALA A 1 484 ? -11.308 113.414 104.902 1.00 20.40 518 ALA A C 1
ATOM 3487 O O . ALA A 1 484 ? -11.089 112.209 104.746 1.00 21.17 518 ALA A O 1
ATOM 3489 N N . ALA A 1 485 ? -10.373 114.272 105.288 1.00 16.67 519 ALA A N 1
ATOM 3490 C CA . ALA A 1 485 ? -8.991 113.809 105.369 1.00 20.23 519 ALA A CA 1
ATOM 3491 C C . ALA A 1 485 ? -8.182 114.569 106.388 1.00 19.51 519 ALA A C 1
ATOM 3492 O O . ALA A 1 485 ? -8.554 115.667 106.776 1.00 15.74 519 ALA A O 1
ATOM 3494 N N . LYS A 1 486 ? -7.046 114.002 106.779 1.00 13.10 520 LYS A N 1
ATOM 3495 C CA . LYS A 1 486 ? -6.071 114.723 107.586 1.00 15.47 520 LYS A CA 1
ATOM 3496 C C . LYS A 1 486 ? -4.672 114.451 107.072 1.00 14.42 520 LYS A C 1
ATOM 3497 O O . LYS A 1 486 ? -4.385 113.341 106.632 1.00 12.77 520 LYS A O 1
ATOM 3503 N N . SER A 1 487 ? -3.798 115.453 107.168 1.00 15.14 521 SER A N 1
ATOM 3504 C CA . SER A 1 487 ? -2.381 115.293 106.847 1.00 14.08 521 SER A CA 1
ATOM 3505 C C . SER A 1 487 ? -1.507 115.342 108.093 1.00 19.22 521 SER A C 1
ATOM 3506 O O . SER A 1 487 ? -1.923 115.865 109.133 1.00 15.41 521 SER A O 1
ATOM 3509 N N . GLY A 1 488 ? -0.276 114.834 107.972 1.00 16.24 522 GLY A N 1
ATOM 3510 C CA . GLY A 1 488 ? 0.705 114.949 109.037 1.00 13.15 522 GLY A CA 1
ATOM 3511 C C . GLY A 1 488 ? 2.130 114.791 108.513 1.00 15.53 522 GLY A C 1
ATOM 3512 O O . GLY A 1 488 ? 2.329 114.444 107.353 1.00 13.91 522 GLY A O 1
ATOM 3513 N N . THR A 1 489 ? 3.110 115.065 109.368 1.00 16.01 523 THR A N 1
ATOM 3514 C CA . THR A 1 489 ? 4.506 114.731 109.116 1.00 18.20 523 THR A CA 1
ATOM 3515 C C . THR A 1 489 ? 5.072 114.305 110.445 1.00 22.41 523 THR A C 1
ATOM 3516 O O . THR A 1 489 ? 4.507 114.626 111.500 1.00 21.00 523 THR A O 1
ATOM 3520 N N . ALA A 1 490 ? 6.199 113.602 110.396 1.00 16.61 524 ALA A N 1
ATOM 3521 C CA . ALA A 1 490 ? 6.890 113.176 111.594 1.00 21.57 524 ALA A CA 1
ATOM 3522 C C . ALA A 1 490 ? 8.332 112.875 111.243 1.00 21.90 524 ALA A C 1
ATOM 3523 O O . ALA A 1 490 ? 8.620 112.409 110.134 1.00 19.39 524 ALA A O 1
ATOM 3525 N N . GLU A 1 491 ? 9.239 113.139 112.179 1.00 17.10 525 GLU A N 1
ATOM 3526 C CA . GLU A 1 491 ? 10.624 112.740 111.994 1.00 20.44 525 GLU A CA 1
ATOM 3527 C C . GLU A 1 491 ? 10.765 111.222 112.121 1.00 24.33 525 GLU A C 1
ATOM 3528 O O . GLU A 1 491 ? 10.130 110.593 112.979 1.00 20.03 525 GLU A O 1
ATOM 3534 N N . VAL A 1 492 ? 11.571 110.648 111.232 1.00 18.92 526 VAL A N 1
ATOM 3535 C CA . VAL A 1 492 ? 11.896 109.231 111.258 1.00 19.94 526 VAL A CA 1
ATOM 3536 C C . VAL A 1 492 ? 13.417 109.110 111.156 1.00 26.39 526 VAL A C 1
ATOM 3537 O O . VAL A 1 492 ? 14.132 110.123 111.157 1.00 22.95 526 VAL A O 1
ATOM 3541 N N . ALA A 1 493 ? 13.904 107.873 111.099 1.00 21.77 527 ALA A N 1
ATOM 3542 C CA . ALA A 1 493 ? 15.339 107.584 111.080 1.00 26.04 527 ALA A CA 1
ATOM 3543 C C . ALA A 1 493 ? 16.003 108.265 109.883 1.00 21.08 527 ALA A C 1
ATOM 3544 O O . ALA A 1 493 ? 15.578 108.075 108.733 1.00 21.05 527 ALA A O 1
ATOM 3546 N N . GLY A 1 494 ? 17.010 109.090 110.147 1.00 21.46 528 GLY A N 1
ATOM 3547 C CA . GLY A 1 494 ? 17.696 109.825 109.092 1.00 21.88 528 GLY A CA 1
ATOM 3548 C C . GLY A 1 494 ? 18.386 108.918 108.083 1.00 28.62 528 GLY A C 1
ATOM 3549 O O . GLY A 1 494 ? 19.034 107.947 108.460 1.00 25.86 528 GLY A O 1
ATOM 3550 N N . ALA A 1 495 ? 18.260 109.234 106.798 1.00 22.74 529 ALA A N 1
ATOM 3551 C CA . ALA A 1 495 ? 18.798 108.380 105.745 1.00 26.35 529 ALA A CA 1
ATOM 3552 C C . ALA A 1 495 ? 19.141 109.191 104.515 1.00 24.22 529 ALA A C 1
ATOM 3553 O O . ALA A 1 495 ? 18.637 110.309 104.337 1.00 26.46 529 ALA A O 1
ATOM 3555 N N . ASN A 1 496 ? 20.009 108.618 103.688 1.00 26.73 530 ASN A N 1
ATOM 3556 C CA . ASN A 1 496 ? 20.390 109.177 102.391 1.00 30.00 530 ASN A CA 1
ATOM 3557 C C . ASN A 1 496 ? 20.870 110.626 102.420 1.00 33.23 530 ASN A C 1
ATOM 3558 O O . ASN A 1 496 ? 20.459 111.436 101.587 1.00 40.64 530 ASN A O 1
ATOM 3563 N N . GLY A 1 497 ? 21.740 110.957 103.369 1.00 32.68 531 GLY A N 1
ATOM 3564 C CA . GLY A 1 497 ? 22.338 112.285 103.396 1.00 33.86 531 GLY A CA 1
ATOM 3565 C C . GLY A 1 497 ? 21.444 113.385 103.968 1.00 32.89 531 GLY A C 1
ATOM 3566 O O . GLY A 1 497 ? 21.904 114.504 104.180 1.00 40.08 531 GLY A O 1
ATOM 3567 N N . GLN A 1 498 ? 20.179 113.071 104.227 1.00 32.27 532 GLN A N 1
ATOM 3568 C CA . GLN A 1 498 ? 19.280 114.013 104.901 1.00 35.64 532 GLN A CA 1
ATOM 3569 C C . GLN A 1 498 ? 19.637 114.092 106.379 1.00 32.53 532 GLN A C 1
ATOM 3570 O O . GLN A 1 498 ? 19.540 113.097 107.085 1.00 24.35 532 GLN A O 1
ATOM 3576 N N . LEU A 1 499 ? 19.998 115.277 106.850 1.00 25.91 533 LEU A N 1
ATOM 3577 C CA . LEU A 1 499 ? 20.258 115.492 108.265 1.00 26.89 533 LEU A CA 1
ATOM 3578 C C . LEU A 1 499 ? 19.082 115.001 109.119 1.00 25.58 533 LEU A C 1
ATOM 3579 O O . LEU A 1 499 ? 19.260 114.283 110.107 1.00 28.84 533 LEU A O 1
ATOM 3584 N N . THR A 1 500 ? 17.876 115.377 108.720 1.00 24.23 534 THR A N 1
ATOM 3585 C CA . THR A 1 500 ? 16.684 114.960 109.426 1.00 23.02 534 THR A CA 1
ATOM 3586 C C . THR A 1 500 ? 15.752 114.388 108.364 1.00 27.72 534 THR A C 1
ATOM 3587 O O . THR A 1 500 ? 15.509 115.030 107.350 1.00 28.71 534 THR A O 1
ATOM 3591 N N . SER A 1 501 ? 15.266 113.167 108.562 1.00 23.03 535 SER A N 1
ATOM 3592 C CA . SER A 1 501 ? 14.297 112.609 107.623 1.00 18.86 535 SER A CA 1
ATOM 3593 C C . SER A 1 501 ? 12.904 112.739 108.198 1.00 17.90 535 SER A C 1
ATOM 3594 O O . SER A 1 501 ? 12.722 112.726 109.422 1.00 22.23 535 SER A O 1
ATOM 3597 N N . ILE A 1 502 ? 11.919 112.860 107.317 1.00 16.85 536 ILE A N 1
ATOM 3598 C CA . ILE A 1 502 ? 10.532 112.909 107.750 1.00 18.86 536 ILE A CA 1
ATOM 3599 C C . ILE A 1 502 ? 9.677 111.992 106.881 1.00 24.07 536 ILE A C 1
ATOM 3600 O O . ILE A 1 502 ? 10.097 111.586 105.800 1.00 20.46 536 ILE A O 1
ATOM 3605 N N . ILE A 1 503 ? 8.491 111.641 107.374 1.00 16.51 537 ILE A N 1
ATOM 3606 C CA . ILE A 1 503 ? 7.476 111.058 106.527 1.00 15.19 537 ILE A CA 1
ATOM 3607 C C . ILE A 1 503 ? 6.402 112.111 106.330 1.00 19.16 537 ILE A C 1
ATOM 3608 O O . ILE A 1 503 ? 6.215 112.979 107.194 1.00 18.31 537 ILE A O 1
ATOM 3613 N N . SER A 1 504 ? 5.739 112.037 105.181 1.00 18.04 538 SER A N 1
ATOM 3614 C CA . SER A 1 504 ? 4.492 112.737 104.896 1.00 17.02 538 SER A CA 1
ATOM 3615 C C . SER A 1 504 ? 3.388 111.683 104.923 1.00 19.66 538 SER A C 1
ATOM 3616 O O . SER A 1 504 ? 3.463 110.700 104.185 1.00 13.79 538 SER A O 1
ATOM 3619 N N . ASP A 1 505 ? 2.374 111.866 105.768 1.00 16.88 539 ASP A N 1
ATOM 3620 C CA . ASP A 1 505 ? 1.255 110.923 105.795 1.00 14.60 539 ASP A CA 1
ATOM 3621 C C . ASP A 1 505 ? -0.052 111.632 105.527 1.00 16.15 539 ASP A C 1
ATOM 3622 O O . ASP A 1 505 ? -0.174 112.847 105.723 1.00 11.56 539 ASP A O 1
ATOM 3627 N N . TYR A 1 506 ? -1.030 110.873 105.059 1.00 12.88 540 TYR A N 1
ATOM 3628 C CA . TYR A 1 506 ? -2.280 111.473 104.635 1.00 14.23 540 TYR A CA 1
ATOM 3629 C C . TYR A 1 506 ? -3.284 110.353 104.587 1.00 15.72 540 TYR A C 1
ATOM 3630 O O . TYR A 1 506 ? -2.997 109.299 104.041 1.00 14.78 540 TYR A O 1
ATOM 3639 N N . SER A 1 507 ? -4.451 110.570 105.179 1.00 12.18 541 SER A N 1
ATOM 3640 C CA . SER A 1 507 ? -5.468 109.550 105.197 1.00 13.43 541 SER A CA 1
ATOM 3641 C C . SER A 1 507 ? -6.800 110.196 104.834 1.00 17.21 541 SER A C 1
ATOM 3642 O O . SER A 1 507 ? -7.200 111.208 105.417 1.00 17.04 541 SER A O 1
ATOM 3645 N N . THR A 1 508 ? -7.473 109.591 103.862 1.00 16.40 542 THR A N 1
ATOM 3646 C CA . THR A 1 508 ? -8.665 110.154 103.274 1.00 13.34 542 THR A CA 1
ATOM 3647 C C . THR A 1 508 ? -9.851 109.191 103.357 1.00 12.56 542 THR A C 1
ATOM 3648 O O . THR A 1 508 ? -9.714 107.990 103.084 1.00 15.11 542 THR A O 1
ATOM 3652 N N . ILE A 1 509 ? -11.008 109.732 103.714 1.00 13.87 543 ILE A N 1
ATOM 3653 C CA . ILE A 1 509 ? -12.270 108.992 103.685 1.00 15.92 543 ILE A CA 1
ATOM 3654 C C . ILE A 1 509 ? -13.019 109.503 102.471 1.00 20.77 543 ILE A C 1
ATOM 3655 O O . ILE A 1 509 ? -13.169 110.708 102.307 1.00 17.85 543 ILE A O 1
ATOM 3660 N N . ILE A 1 510 ? -13.479 108.604 101.608 1.00 13.32 544 ILE A N 1
ATOM 3661 C CA . ILE A 1 510 ? -14.095 109.049 100.367 1.00 16.19 544 ILE A CA 1
ATOM 3662 C C . ILE A 1 510 ? -15.235 108.099 99.923 1.00 16.01 544 ILE A C 1
ATOM 3663 O O . ILE A 1 510 ? -15.142 106.889 100.117 1.00 20.35 544 ILE A O 1
ATOM 3668 N N . PRO A 1 511 ? -16.362 108.651 99.422 1.00 18.77 545 PRO A N 1
ATOM 3669 C CA . PRO A 1 511 ? -16.726 110.078 99.499 1.00 19.55 545 PRO A CA 1
ATOM 3670 C C . PRO A 1 511 ? -17.196 110.438 100.903 1.00 26.99 545 PRO A C 1
ATOM 3671 O O . PRO A 1 511 ? -17.788 109.583 101.574 1.00 22.45 545 PRO A O 1
ATOM 3675 N N . ALA A 1 512 ? -16.942 111.673 101.338 1.00 21.43 546 ALA A N 1
ATOM 3676 C CA . ALA A 1 512 ? -17.294 112.085 102.700 1.00 23.93 546 ALA A CA 1
ATOM 3677 C C . ALA A 1 512 ? -18.786 111.931 103.023 1.00 28.09 546 ALA A C 1
ATOM 3678 O O . ALA A 1 512 ? -19.156 111.679 104.171 1.00 23.88 546 ALA A O 1
ATOM 3680 N N . ASP A 1 513 ? -19.642 112.083 102.020 1.00 23.05 547 ASP A N 1
ATOM 3681 C CA . ASP A 1 513 ? -21.081 112.104 102.294 1.00 26.60 547 ASP A CA 1
ATOM 3682 C C . ASP A 1 513 ? -21.736 110.711 102.271 1.00 29.07 547 ASP A C 1
ATOM 3683 O O . ASP A 1 513 ? -22.913 110.574 102.557 1.00 30.32 547 ASP A O 1
ATOM 3688 N N . ASN A 1 514 ? -20.949 109.683 101.965 1.00 25.79 548 ASN A N 1
ATOM 3689 C CA . ASN A 1 514 ? -21.409 108.288 101.995 1.00 23.98 548 ASN A CA 1
ATOM 3690 C C . ASN A 1 514 ? -20.178 107.418 101.952 1.00 21.60 548 ASN A C 1
ATOM 3691 O O . ASN A 1 514 ? -19.896 106.813 100.923 1.00 21.63 548 ASN A O 1
ATOM 3696 N N . PRO A 1 515 ? -19.406 107.398 103.054 1.00 21.24 549 PRO A N 1
ATOM 3697 C CA . PRO A 1 515 ? -18.030 106.878 103.021 1.00 19.34 549 PRO A CA 1
ATOM 3698 C C . PRO A 1 515 ? -17.955 105.459 102.482 1.00 24.01 549 PRO A C 1
ATOM 3699 O O . PRO A 1 515 ? -18.711 104.592 102.892 1.00 22.92 549 PRO A O 1
ATOM 3703 N N . ARG A 1 516 ? -17.027 105.231 101.571 1.00 19.89 550 ARG A N 1
ATOM 3704 C CA . ARG A 1 516 ? -16.882 103.922 100.955 1.00 16.28 550 ARG A CA 1
ATOM 3705 C C . ARG A 1 516 ? -15.494 103.344 101.221 1.00 19.27 550 ARG A C 1
ATOM 3706 O O . ARG A 1 516 ? -15.351 102.162 101.542 1.00 18.11 550 ARG A O 1
ATOM 3714 N N . PHE A 1 517 ? -14.467 104.180 101.084 1.00 16.46 551 PHE A N 1
ATOM 3715 C CA . PHE A 1 517 ? -13.093 103.740 101.310 1.00 12.69 551 PHE A CA 1
ATOM 3716 C C . PHE A 1 517 ? -12.337 104.640 102.246 1.00 16.86 551 PHE A C 1
ATOM 3717 O O . PHE A 1 517 ? -12.611 105.833 102.336 1.00 17.29 551 PHE A O 1
ATOM 3725 N N . VAL A 1 518 ? -11.336 104.060 102.898 1.00 12.06 552 VAL A N 1
ATOM 3726 C CA . VAL A 1 518 ? -10.270 104.841 103.491 1.00 13.33 552 VAL A CA 1
ATOM 3727 C C . VAL A 1 518 ? -8.975 104.498 102.774 1.00 13.21 552 VAL A C 1
ATOM 3728 O O . VAL A 1 518 ? -8.681 103.322 102.489 1.00 13.80 552 VAL A O 1
ATOM 3732 N N . ILE A 1 519 ? -8.223 105.535 102.462 1.00 11.80 553 ILE A N 1
ATOM 3733 C CA . ILE A 1 519 ? -7.010 105.410 101.680 1.00 12.22 553 ILE A CA 1
ATOM 3734 C C . ILE A 1 519 ? -5.959 106.142 102.452 1.00 13.51 553 ILE A C 1
ATOM 3735 O O . ILE A 1 519 ? -6.095 107.335 102.718 1.00 12.63 553 ILE A O 1
ATOM 3740 N N . THR A 1 520 ? -4.896 105.444 102.803 1.00 11.05 554 THR A N 1
ATOM 3741 C CA . THR A 1 520 ? -3.831 106.092 103.538 1.00 12.05 554 THR A CA 1
ATOM 3742 C C . THR A 1 520 ? -2.527 105.948 102.773 1.00 14.83 554 THR A C 1
ATOM 3743 O O . THR A 1 520 ? -2.228 104.877 102.253 1.00 13.79 554 THR A O 1
ATOM 3747 N N . VAL A 1 521 ? -1.752 107.024 102.707 1.00 12.66 555 VAL A N 1
ATOM 3748 C CA . VAL A 1 521 ? -0.455 107.010 102.037 1.00 11.70 555 VAL A CA 1
ATOM 3749 C C . VAL A 1 521 ? 0.610 107.574 102.980 1.00 14.30 555 VAL A C 1
ATOM 3750 O O . VAL A 1 521 ? 0.363 108.560 103.676 1.00 14.36 555 VAL A O 1
ATOM 3754 N N . VAL A 1 522 ? 1.774 106.930 103.022 1.00 13.52 556 VAL A N 1
ATOM 3755 C CA . VAL A 1 522 ? 2.921 107.429 103.783 1.00 12.92 556 VAL A CA 1
ATOM 3756 C C . VAL A 1 522 ? 4.145 107.432 102.882 1.00 17.39 556 VAL A C 1
ATOM 3757 O O . VAL A 1 522 ? 4.472 106.400 102.295 1.00 13.12 556 VAL A O 1
ATOM 3761 N N . LEU A 1 523 ? 4.816 108.579 102.766 1.00 10.68 557 LEU A N 1
ATOM 3762 C CA . LEU A 1 523 ? 6.020 108.706 101.935 1.00 16.37 557 LEU A CA 1
ATOM 3763 C C . LEU A 1 523 ? 7.161 109.206 102.789 1.00 22.16 557 LEU A C 1
ATOM 3764 O O . LEU A 1 523 ? 6.978 110.121 103.594 1.00 16.32 557 LEU A O 1
ATOM 3769 N N . LYS A 1 524 ? 8.340 108.624 102.607 1.00 13.62 558 LYS A N 1
ATOM 3770 C CA . LYS A 1 524 ? 9.525 109.071 103.331 1.00 13.13 558 LYS A CA 1
ATOM 3771 C C . LYS A 1 524 ? 10.348 110.027 102.488 1.00 17.01 558 LYS A C 1
ATOM 3772 O O . LYS A 1 524 ? 10.693 109.716 101.354 1.00 14.04 558 LYS A O 1
ATOM 3778 N N . ASP A 1 525 ? 10.634 111.194 103.053 1.00 14.42 559 ASP A N 1
ATOM 3779 C CA . ASP A 1 525 ? 11.424 112.219 102.388 1.00 19.90 559 ASP A CA 1
ATOM 3780 C C . ASP A 1 525 ? 10.986 112.552 100.949 1.00 17.75 559 ASP A C 1
ATOM 3781 O O . ASP A 1 525 ? 11.820 112.538 100.035 1.00 15.69 559 ASP A O 1
ATOM 3786 N N . PRO A 1 526 ? 9.686 112.856 100.733 1.00 14.36 560 PRO A N 1
ATOM 3787 C CA . PRO A 1 526 ? 9.297 113.268 99.373 1.00 14.40 560 PRO A CA 1
ATOM 3788 C C . PRO A 1 526 ? 9.926 114.606 98.972 1.00 17.72 560 PRO A C 1
ATOM 3789 O O . PRO A 1 526 ? 10.146 115.453 99.825 1.00 17.19 560 PRO A O 1
ATOM 3793 N N . GLN A 1 527 ? 10.228 114.775 97.690 1.00 18.52 561 GLN A N 1
ATOM 3794 C CA . GLN A 1 527 ? 10.811 116.002 97.162 1.00 24.35 561 GLN A CA 1
ATOM 3795 C C . GLN A 1 527 ? 9.782 116.650 96.239 1.00 26.45 561 GLN A C 1
ATOM 3796 O O . GLN A 1 527 ? 8.811 116.017 95.874 1.00 21.36 561 GLN A O 1
ATOM 3802 N N . GLY A 1 528 ? 10.003 117.894 95.835 1.00 23.12 562 GLY A N 1
ATOM 3803 C CA . GLY A 1 528 ? 9.140 118.517 94.844 1.00 26.97 562 GLY A CA 1
ATOM 3804 C C . GLY A 1 528 ? 8.228 119.593 95.406 1.00 26.37 562 GLY A C 1
ATOM 3805 O O . GLY A 1 528 ? 8.377 120.013 96.543 1.00 21.67 562 GLY A O 1
ATOM 3806 N N . SER A 1 529 ? 7.268 120.037 94.609 1.00 19.14 563 SER A N 1
ATOM 3807 C CA . SER A 1 529 ? 6.575 121.284 94.907 1.00 23.96 563 SER A CA 1
ATOM 3808 C C . SER A 1 529 ? 5.623 121.166 96.087 1.00 22.75 563 SER A C 1
ATOM 3809 O O . SER A 1 529 ? 5.207 122.194 96.629 1.00 20.80 563 SER A O 1
ATOM 3812 N N . PHE A 1 530 ? 5.285 119.934 96.492 1.00 17.02 564 PHE A N 1
ATOM 3813 C CA . PHE A 1 530 ? 4.327 119.736 97.587 1.00 16.24 564 PHE A CA 1
ATOM 3814 C C . PHE A 1 530 ? 5.001 119.453 98.917 1.00 22.02 564 PHE A C 1
ATOM 3815 O O . PHE A 1 530 ? 4.343 119.439 99.952 1.00 22.55 564 PHE A O 1
ATOM 3823 N N . GLY A 1 531 ? 6.314 119.252 98.892 1.00 21.17 565 GLY A N 1
ATOM 3824 C CA . GLY A 1 531 ? 7.072 119.074 100.125 1.00 21.76 565 GLY A CA 1
ATOM 3825 C C . GLY A 1 531 ? 6.429 118.066 101.066 1.00 24.28 565 GLY A C 1
ATOM 3826 O O . GLY A 1 531 ? 6.103 116.951 100.670 1.00 20.46 565 GLY A O 1
ATOM 3827 N N . GLY A 1 532 ? 6.174 118.475 102.302 1.00 18.42 566 GLY A N 1
ATOM 3828 C CA . GLY A 1 532 ? 5.673 117.544 103.295 1.00 17.80 566 GLY A CA 1
ATOM 3829 C C . GLY A 1 532 ? 4.206 117.182 103.153 1.00 17.06 566 GLY A C 1
ATOM 3830 O O . GLY A 1 532 ? 3.695 116.359 103.923 1.00 17.39 566 GLY A O 1
ATOM 3831 N N . LEU A 1 533 ? 3.529 117.769 102.165 1.00 17.86 567 LEU A N 1
ATOM 3832 C CA . LEU A 1 533 ? 2.125 117.434 101.872 1.00 15.66 567 LEU A CA 1
ATOM 3833 C C . LEU A 1 533 ? 1.960 116.526 100.643 1.00 14.33 567 LEU A C 1
ATOM 3834 O O . LEU A 1 533 ? 0.854 116.304 100.153 1.00 15.78 567 LEU A O 1
ATOM 3839 N N . THR A 1 534 ? 3.070 115.998 100.154 1.00 14.70 568 THR A N 1
ATOM 3840 C CA . THR A 1 534 ? 3.065 115.179 98.947 1.00 17.10 568 THR A CA 1
ATOM 3841 C C . THR A 1 534 ? 2.139 113.952 99.058 1.00 16.57 568 THR A C 1
ATOM 3842 O O . THR A 1 534 ? 1.560 113.522 98.066 1.00 16.68 568 THR A O 1
ATOM 3846 N N . ALA A 1 535 ? 1.986 113.393 100.253 1.00 12.53 569 ALA A N 1
ATOM 3847 C CA . ALA A 1 535 ? 1.111 112.220 100.372 1.00 17.10 569 ALA A CA 1
ATOM 3848 C C . ALA A 1 535 ? -0.349 112.517 99.994 1.00 16.41 569 ALA A C 1
ATOM 3849 O O . ALA A 1 535 ? -1.060 111.626 99.548 1.00 11.92 569 ALA A O 1
ATOM 3851 N N . GLY A 1 536 ? -0.782 113.767 100.149 1.00 11.21 570 GLY A N 1
ATOM 3852 C CA . GLY A 1 536 ? -2.143 114.160 99.774 1.00 17.91 570 GLY A CA 1
ATOM 3853 C C . GLY A 1 536 ? -2.563 113.872 98.331 1.00 16.35 570 GLY A C 1
ATOM 3854 O O . GLY A 1 536 ? -3.511 113.135 98.099 1.00 13.72 570 GLY A O 1
ATOM 3855 N N . PRO A 1 537 ? -1.870 114.466 97.347 1.00 14.58 571 PRO A N 1
ATOM 3856 C CA . PRO A 1 537 ? -2.224 114.224 95.934 1.00 17.26 571 PRO A CA 1
ATOM 3857 C C . PRO A 1 537 ? -2.115 112.735 95.583 1.00 14.73 571 PRO A C 1
ATOM 3858 O O . PRO A 1 537 ? -2.850 112.252 94.741 1.00 19.34 571 PRO A O 1
ATOM 3862 N N . VAL A 1 538 ? -1.203 112.022 96.233 1.00 16.30 572 VAL A N 1
ATOM 3863 C CA . VAL A 1 538 ? -1.071 110.581 95.998 1.00 18.43 572 VAL A CA 1
ATOM 3864 C C . VAL A 1 538 ? -2.340 109.845 96.448 1.00 17.27 572 VAL A C 1
ATOM 3865 O O . VAL A 1 538 ? -2.819 108.987 95.730 1.00 18.69 572 VAL A O 1
ATOM 3869 N N . THR A 1 539 ? -2.929 110.202 97.596 1.00 15.23 573 THR A N 1
ATOM 3870 C CA . THR A 1 539 ? -4.156 109.506 97.997 1.00 16.52 573 THR A CA 1
ATOM 3871 C C . THR A 1 539 ? -5.264 109.820 97.008 1.00 14.80 573 THR A C 1
ATOM 3872 O O . THR A 1 539 ? -6.108 108.983 96.732 1.00 18.36 573 THR A O 1
ATOM 3876 N N . ALA A 1 540 ? -5.261 111.051 96.496 1.00 14.27 574 ALA A N 1
ATOM 3877 C CA . ALA A 1 540 ? -6.272 111.486 95.536 1.00 21.11 574 ALA A CA 1
ATOM 3878 C C . ALA A 1 540 ? -6.189 110.788 94.166 1.00 18.40 574 ALA A C 1
ATOM 3879 O O . ALA A 1 540 ? -7.213 110.568 93.509 1.00 17.47 574 ALA A O 1
ATOM 3881 N N . GLU A 1 541 ? -4.980 110.452 93.731 1.00 17.67 575 GLU A N 1
ATOM 3882 C CA . GLU A 1 541 ? -4.804 109.655 92.509 1.00 18.52 575 GLU A CA 1
ATOM 3883 C C . GLU A 1 541 ? -5.438 108.263 92.690 1.00 22.42 575 GLU A C 1
ATOM 3884 O O . GLU A 1 541 ? -6.105 107.744 91.805 1.00 19.05 575 GLU A O 1
ATOM 3890 N N . ILE A 1 542 ? -5.218 107.658 93.846 1.00 17.67 576 ILE A N 1
ATOM 3891 C CA . ILE A 1 542 ? -5.838 106.372 94.152 1.00 15.76 576 ILE A CA 1
ATOM 3892 C C . ILE A 1 542 ? -7.351 106.559 94.252 1.00 18.89 576 ILE A C 1
ATOM 3893 O O . ILE A 1 542 ? -8.118 105.800 93.655 1.00 18.84 576 ILE A O 1
ATOM 3898 N N . GLY A 1 543 ? -7.767 107.593 94.981 1.00 15.13 577 GLY A N 1
ATOM 3899 C CA . GLY A 1 543 ? -9.180 107.932 95.104 1.00 18.29 577 GLY A CA 1
ATOM 3900 C C . GLY A 1 543 ? -9.898 108.072 93.765 1.00 18.71 577 GLY A C 1
ATOM 3901 O O . GLY A 1 543 ? -10.965 107.487 93.555 1.00 20.40 577 GLY A O 1
ATOM 3902 N N . GLU A 1 544 ? -9.308 108.830 92.847 1.00 21.34 578 GLU A N 1
ATOM 3903 C CA . GLU A 1 544 ? -9.867 108.968 91.503 1.00 26.38 578 GLU A CA 1
ATOM 3904 C C . GLU A 1 544 ? -10.092 107.615 90.822 1.00 23.52 578 GLU A C 1
ATOM 3905 O O . GLU A 1 544 ? -11.140 107.369 90.242 1.00 21.22 578 GLU A O 1
ATOM 3911 N N . PHE A 1 545 ? -9.095 106.741 90.878 1.00 19.90 579 PHE A N 1
ATOM 3912 C CA . PHE A 1 545 ? -9.228 105.418 90.258 1.00 23.04 579 PHE A CA 1
ATOM 3913 C C . PHE A 1 545 ? -10.387 104.622 90.880 1.00 20.11 579 PHE A C 1
ATOM 3914 O O . PHE A 1 545 ? -11.136 103.980 90.169 1.00 18.22 579 PHE A O 1
ATOM 3922 N N . LEU A 1 546 ? -10.510 104.663 92.211 1.00 18.89 580 LEU A N 1
ATOM 3923 C CA . LEU A 1 546 ? -11.542 103.889 92.921 1.00 21.33 580 LEU A CA 1
ATOM 3924 C C . LEU A 1 546 ? -12.966 104.339 92.629 1.00 19.59 580 LEU A C 1
ATOM 3925 O O . LEU A 1 546 ? -13.866 103.511 92.508 1.00 17.65 580 LEU A O 1
ATOM 3938 N N . GLN A 1 548 ? -13.946 105.717 89.867 1.00 23.71 582 GLN A N 1
ATOM 3939 C CA . GLN A 1 548 ? -14.222 105.300 88.479 1.00 25.73 582 GLN A CA 1
ATOM 3940 C C . GLN A 1 548 ? -14.425 103.789 88.395 1.00 24.47 582 GLN A C 1
ATOM 3941 O O . GLN A 1 548 ? -15.365 103.323 87.766 1.00 26.03 582 GLN A O 1
ATOM 3947 N N . LYS A 1 549 ? -13.539 103.020 89.037 1.00 21.46 583 LYS A N 1
ATOM 3948 C CA . LYS A 1 549 ? -13.647 101.561 88.987 1.00 25.33 583 LYS A CA 1
ATOM 3949 C C . LYS A 1 549 ? -14.972 101.071 89.546 1.00 25.99 583 LYS A C 1
ATOM 3950 O O . LYS A 1 549 ? -15.627 100.238 88.945 1.00 27.50 583 LYS A O 1
ATOM 3956 N N . TYR A 1 550 ? -15.361 101.576 90.706 1.00 23.61 584 TYR A N 1
ATOM 3957 C CA . TYR A 1 550 ? -16.586 101.078 91.336 1.00 24.64 584 TYR A CA 1
ATOM 3958 C C . TYR A 1 550 ? -17.807 101.907 90.977 1.00 25.93 584 TYR A C 1
ATOM 3959 O O . TYR A 1 550 ? -18.898 101.682 91.513 1.00 30.04 584 TYR A O 1
ATOM 3968 N N . GLU A 1 551 ? -17.629 102.846 90.045 1.00 23.58 585 GLU A N 1
ATOM 3969 C CA . GLU A 1 551 ? -18.748 103.652 89.552 1.00 25.70 585 GLU A CA 1
ATOM 3970 C C . GLU A 1 551 ? -19.514 104.291 90.708 1.00 27.44 585 GLU A C 1
ATOM 3971 O O . GLU A 1 551 ? -20.738 104.183 90.796 1.00 31.04 585 GLU A O 1
ATOM 3977 N N . VAL A 1 552 ? -18.779 104.935 91.609 1.00 26.02 586 VAL A N 1
ATOM 3978 C CA . VAL A 1 552 ? -19.379 105.534 92.801 1.00 24.47 586 VAL A CA 1
ATOM 3979 C C . VAL A 1 552 ? -20.154 106.790 92.387 1.00 28.27 586 VAL A C 1
ATOM 3980 O O . VAL A 1 552 ? -19.625 107.631 91.661 1.00 29.20 586 VAL A O 1
ATOM 3984 N N . PRO A 1 553 ? -21.415 106.919 92.837 1.00 28.39 587 PRO A N 1
ATOM 3985 C CA . PRO A 1 553 ? -22.162 108.133 92.502 1.00 29.44 587 PRO A CA 1
ATOM 3986 C C . PRO A 1 553 ? -21.474 109.389 93.038 1.00 25.62 587 PRO A C 1
ATOM 3987 O O . PRO A 1 553 ? -20.954 109.362 94.157 1.00 28.01 587 PRO A O 1
ATOM 3991 N N . ALA A 1 554 ? -21.467 110.457 92.242 1.00 25.37 588 ALA A N 1
ATOM 3992 C CA . ALA A 1 554 ? -20.886 111.735 92.640 1.00 28.34 588 ALA A CA 1
ATOM 3993 C C . ALA A 1 554 ? -21.487 112.268 93.944 1.00 32.83 588 ALA A C 1
ATOM 3994 O O . ALA A 1 554 ? -22.642 111.999 94.263 1.00 30.24 588 ALA A O 1
ATOM 3996 N N . SER A 1 555 ? -20.702 113.029 94.698 1.00 29.02 589 SER A N 1
ATOM 3997 C CA . SER A 1 555 ? -21.191 113.607 95.950 1.00 27.40 589 SER A CA 1
ATOM 3998 C C . SER A 1 555 ? -22.307 114.616 95.730 1.00 26.95 589 SER A C 1
ATOM 3999 O O . SER A 1 555 ? -22.399 115.232 94.675 1.00 28.40 589 SER A O 1
ATOM 4002 N N . SER A 1 556 ? -23.138 114.793 96.750 1.00 32.56 590 SER A N 1
ATOM 4003 C CA . SER A 1 556 ? -24.080 115.902 96.817 1.00 38.88 590 SER A CA 1
ATOM 4004 C C . SER A 1 556 ? -23.397 117.137 97.411 1.00 37.74 590 SER A C 1
ATOM 4005 O O . SER A 1 556 ? -22.373 117.019 98.087 1.00 35.37 590 SER A O 1
ATOM 4008 N N . PRO A 1 557 ? -23.952 118.333 97.152 1.00 37.97 591 PRO A N 1
ATOM 4009 C CA . PRO A 1 557 ? -23.347 119.549 97.705 1.00 31.89 591 PRO A CA 1
ATOM 4010 C C . PRO A 1 557 ? -23.253 119.511 99.233 1.00 32.24 591 PRO A C 1
ATOM 4011 O O . PRO A 1 557 ? -24.153 119.004 99.909 1.00 27.80 591 PRO A O 1
ATOM 4015 N N . ARG A 1 558 ? -22.150 120.022 99.767 1.00 30.18 592 ARG A N 1
ATOM 4016 C CA . ARG A 1 558 ? -21.982 120.172 101.210 1.00 28.33 592 ARG A CA 1
ATOM 4017 C C . ARG A 1 558 ? -22.851 121.322 101.754 1.00 35.29 592 ARG A C 1
ATOM 4018 O O . ARG A 1 558 ? -22.721 122.459 101.311 1.00 35.77 592 ARG A O 1
ATOM 4026 N N . THR A 1 559 ? -23.727 121.036 102.718 1.00 37.51 593 THR A N 1
ATOM 4027 C CA . THR A 1 559 ? -24.610 122.076 103.244 1.00 41.87 593 THR A CA 1
ATOM 4028 C C . THR A 1 559 ? -24.527 122.276 104.749 1.00 38.80 593 THR A C 1
ATOM 4029 O O . THR A 1 559 ? -25.228 123.116 105.292 1.00 42.51 593 THR A O 1
ATOM 4033 N N . ASP A 1 560 ? -23.705 121.499 105.437 1.00 33.55 594 ASP A N 1
ATOM 4034 C CA . ASP A 1 560 ? -23.733 121.549 106.898 1.00 38.24 594 ASP A CA 1
ATOM 4035 C C . ASP A 1 560 ? -22.363 121.774 107.552 1.00 34.21 594 ASP A C 1
ATOM 4036 O O . ASP A 1 560 ? -22.120 121.285 108.656 1.00 26.52 594 ASP A O 1
ATOM 4041 N N . ALA A 1 561 ? -21.481 122.514 106.886 1.00 31.56 595 ALA A N 1
ATOM 4042 C CA . ALA A 1 561 ? -20.113 122.665 107.385 1.00 34.65 595 ALA A CA 1
ATOM 4043 C C . ALA A 1 561 ? -20.102 123.260 108.788 1.00 35.16 595 ALA A C 1
ATOM 4044 O O . ALA A 1 561 ? -20.771 124.242 109.044 1.00 30.79 595 ALA A O 1
ATOM 4046 N N . ILE A 1 562 ? -19.353 122.659 109.700 1.00 28.29 596 ILE A N 1
ATOM 4047 C CA . ILE A 1 562 ? -19.198 123.247 111.019 1.00 29.51 596 ILE A CA 1
ATOM 4048 C C . ILE A 1 562 ? -18.113 124.312 110.891 1.00 33.17 596 ILE A C 1
ATOM 4049 O O . ILE A 1 562 ? -17.071 124.053 110.308 1.00 26.05 596 ILE A O 1
ATOM 4054 N N . PRO A 1 563 ? -18.379 125.531 111.391 1.00 33.66 597 PRO A N 1
ATOM 4055 C CA . PRO A 1 563 ? -17.415 126.633 111.244 1.00 30.08 597 PRO A CA 1
ATOM 4056 C C . PRO A 1 563 ? -16.042 126.323 111.829 1.00 31.34 597 PRO A C 1
ATOM 4057 O O . PRO A 1 563 ? -15.928 125.707 112.900 1.00 24.98 597 PRO A O 1
ATOM 4061 N N . VAL A 1 564 ? -15.004 126.748 111.118 1.00 24.86 598 VAL A N 1
ATOM 4062 C CA . VAL A 1 564 ? -13.623 126.512 111.547 1.00 24.68 598 VAL A CA 1
ATOM 4063 C C . VAL A 1 564 ? -13.021 127.754 112.214 1.00 26.66 598 VAL A C 1
ATOM 4064 O O . VAL A 1 564 ? -11.944 127.707 112.820 1.00 26.76 598 VAL A O 1
ATOM 4068 N N . ASN A 1 565 ? -13.707 128.877 112.087 1.00 28.52 599 ASN A N 1
ATOM 4069 C CA . ASN A 1 565 ? -13.280 130.081 112.798 1.00 33.03 599 ASN A CA 1
ATOM 4070 C C . ASN A 1 565 ? -14.463 130.854 113.349 1.00 34.09 599 ASN A C 1
ATOM 4071 O O . ASN A 1 565 ? -15.612 130.457 113.157 1.00 33.97 599 ASN A O 1
ATOM 4076 N N . TRP A 1 566 ? -14.175 131.946 114.052 1.00 33.32 600 TRP A N 1
ATOM 4077 C CA . TRP A 1 566 ? -15.220 132.811 114.574 1.00 38.80 600 TRP A CA 1
ATOM 4078 C C . TRP A 1 566 ? -14.712 134.250 114.535 1.00 44.60 600 TRP A C 1
ATOM 4079 O O . TRP A 1 566 ? -13.528 134.479 114.257 1.00 41.35 600 TRP A O 1
ATOM 4091 N N . SER B 1 21 ? -65.032 115.398 59.582 1.00 115.40 55 SER B N 1
ATOM 4092 C CA . SER B 1 21 ? -64.820 116.103 60.841 1.00 113.64 55 SER B CA 1
ATOM 4093 C C . SER B 1 21 ? -63.345 116.064 61.240 1.00 114.91 55 SER B C 1
ATOM 4094 O O . SER B 1 21 ? -62.728 114.997 61.258 1.00 113.92 55 SER B O 1
ATOM 4096 N N . ARG B 1 22 ? -62.788 117.233 61.551 1.00 117.42 56 ARG B N 1
ATOM 4097 C CA . ARG B 1 22 ? -61.381 117.349 61.931 1.00 119.20 56 ARG B CA 1
ATOM 4098 C C . ARG B 1 22 ? -61.066 116.488 63.151 1.00 118.53 56 ARG B C 1
ATOM 4099 O O . ARG B 1 22 ? -61.910 116.310 64.035 1.00 117.13 56 ARG B O 1
ATOM 4101 N N . THR B 1 23 ? -59.849 115.955 63.192 1.00 117.16 57 THR B N 1
ATOM 4102 C CA . THR B 1 23 ? -59.469 114.999 64.225 1.00 112.36 57 THR B CA 1
ATOM 4103 C C . THR B 1 23 ? -58.664 115.636 65.352 1.00 107.75 57 THR B C 1
ATOM 4104 O O . THR B 1 23 ? -58.610 116.859 65.493 1.00 105.39 57 THR B O 1
ATOM 4108 N N . THR B 1 24 ? -58.050 114.777 66.156 1.00 105.56 58 THR B N 1
ATOM 4109 C CA . THR B 1 24 ? -57.099 115.186 67.180 1.00 101.74 58 THR B CA 1
ATOM 4110 C C . THR B 1 24 ? -56.058 114.084 67.295 1.00 103.59 58 THR B C 1
ATOM 4111 O O . THR B 1 24 ? -56.392 112.900 67.272 1.00 102.38 58 THR B O 1
ATOM 4115 N N . THR B 1 25 ? -54.794 114.469 67.404 1.00 107.27 59 THR B N 1
ATOM 4116 C CA . THR B 1 25 ? -53.720 113.491 67.343 1.00 111.41 59 THR B CA 1
ATOM 4117 C C . THR B 1 25 ? -52.709 113.656 68.474 1.00 108.68 59 THR B C 1
ATOM 4118 O O . THR B 1 25 ? -52.328 114.770 68.836 1.00 108.33 59 THR B O 1
ATOM 4122 N N . VAL B 1 26 ? -52.290 112.529 69.032 1.00 103.90 60 VAL B N 1
ATOM 4123 C CA . VAL B 1 26 ? -51.252 112.511 70.046 1.00 98.48 60 VAL B CA 1
ATOM 4124 C C . VAL B 1 26 ? -49.980 111.951 69.425 1.00 92.89 60 VAL B C 1
ATOM 4125 O O . VAL B 1 26 ? -50.029 110.982 68.672 1.00 93.34 60 VAL B O 1
ATOM 4129 N N . THR B 1 27 ? -48.845 112.573 69.721 1.00 89.20 61 THR B N 1
ATOM 4130 C CA . THR B 1 27 ? -47.558 112.022 69.312 1.00 85.11 61 THR B CA 1
ATOM 4131 C C . THR B 1 27 ? -46.952 111.210 70.452 1.00 86.12 61 THR B C 1
ATOM 4132 O O . THR B 1 27 ? -46.802 111.706 71.571 1.00 88.01 61 THR B O 1
ATOM 4136 N N . LEU B 1 28 ? -46.618 109.956 70.167 1.00 84.74 62 LEU B N 1
ATOM 4137 C CA . LEU B 1 28 ? -45.967 109.094 71.145 1.00 81.50 62 LEU B CA 1
ATOM 4138 C C . LEU B 1 28 ? -44.459 109.074 70.895 1.00 81.92 62 LEU B C 1
ATOM 4139 O O . LEU B 1 28 ? -43.966 108.283 70.093 1.00 80.60 62 LEU B O 1
ATOM 4144 N N . LYS B 1 29 ? -43.737 109.954 71.584 1.00 82.95 63 LYS B N 1
ATOM 4145 C CA . LYS B 1 29 ? -42.294 110.097 71.390 1.00 86.31 63 LYS B CA 1
ATOM 4146 C C . LYS B 1 29 ? -41.498 108.884 71.874 1.00 84.57 63 LYS B C 1
ATOM 4147 O O . LYS B 1 29 ? -41.536 108.535 73.055 1.00 85.37 63 LYS B O 1
ATOM 4149 N N . ALA B 1 30 ? -40.786 108.247 70.948 1.00 80.74 64 ALA B N 1
ATOM 4150 C CA . ALA B 1 30 ? -39.912 107.123 71.268 1.00 75.04 64 ALA B CA 1
ATOM 4151 C C . ALA B 1 30 ? -38.815 107.572 72.230 1.00 70.63 64 ALA B C 1
ATOM 4152 O O . ALA B 1 30 ? -38.396 108.728 72.209 1.00 65.64 64 ALA B O 1
ATOM 4154 N N . ARG B 1 31 ? -38.358 106.667 73.084 1.00 69.85 65 ARG B N 1
ATOM 4155 C CA . ARG B 1 31 ? -37.322 107.025 74.050 1.00 78.47 65 ARG B CA 1
ATOM 4156 C C . ARG B 1 31 ? -35.909 106.562 73.641 1.00 78.68 65 ARG B C 1
ATOM 4157 O O . ARG B 1 31 ? -35.679 105.380 73.357 1.00 75.56 65 ARG B O 1
ATOM 4165 N N . ARG B 1 32 ? -34.970 107.507 73.611 1.00 78.62 66 ARG B N 1
ATOM 4166 C CA . ARG B 1 32 ? -33.610 107.233 73.128 1.00 77.73 66 ARG B CA 1
ATOM 4167 C C . ARG B 1 32 ? -32.883 106.148 73.920 1.00 76.36 66 ARG B C 1
ATOM 4168 O O . ARG B 1 32 ? -32.873 106.157 75.155 1.00 75.30 66 ARG B O 1
ATOM 4176 N N . GLY B 1 33 ? -32.272 105.222 73.189 1.00 66.74 67 GLY B N 1
ATOM 4177 C CA . GLY B 1 33 ? -31.569 104.102 73.783 1.00 84.38 67 GLY B CA 1
ATOM 4178 C C . GLY B 1 33 ? -30.283 104.510 74.472 1.00 66.58 67 GLY B C 1
ATOM 4179 O O . GLY B 1 33 ? -29.872 105.672 74.447 1.00 66.69 67 GLY B O 1
ATOM 4180 N N . LYS B 1 34 ? -29.639 103.545 75.103 1.00 69.65 68 LYS B N 1
ATOM 4181 C CA . LYS B 1 34 ? -28.386 103.820 75.784 1.00 69.43 68 LYS B CA 1
ATOM 4182 C C . LYS B 1 34 ? -27.202 103.576 74.840 1.00 71.36 68 LYS B C 1
ATOM 4183 O O . LYS B 1 34 ? -27.344 102.905 73.819 1.00 68.04 68 LYS B O 1
ATOM 4185 N N . ILE B 1 35 ? -26.048 104.151 75.171 1.00 75.62 69 ILE B N 1
ATOM 4186 C CA . ILE B 1 35 ? -24.781 103.750 74.560 1.00 68.49 69 ILE B CA 1
ATOM 4187 C C . ILE B 1 35 ? -23.960 103.177 75.701 1.00 68.18 69 ILE B C 1
ATOM 4188 O O . ILE B 1 35 ? -23.777 103.829 76.733 1.00 67.68 69 ILE B O 1
ATOM 4201 N N . ASP B 1 37 ? -20.548 100.489 77.056 1.00 69.00 71 ASP B N 1
ATOM 4202 C CA . ASP B 1 37 ? -19.265 99.899 76.711 1.00 69.74 71 ASP B CA 1
ATOM 4203 C C . ASP B 1 37 ? -19.434 98.391 76.541 1.00 69.90 71 ASP B C 1
ATOM 4204 O O . ASP B 1 37 ? -20.515 97.855 76.763 1.00 77.32 71 ASP B O 1
ATOM 4209 N N . THR B 1 38 ? -18.370 97.711 76.152 1.00 70.60 72 THR B N 1
ATOM 4210 C CA . THR B 1 38 ? -18.445 96.288 75.839 1.00 81.05 72 THR B CA 1
ATOM 4211 C C . THR B 1 38 ? -18.888 95.401 77.008 1.00 80.84 72 THR B C 1
ATOM 4212 O O . THR B 1 38 ? -19.127 94.209 76.827 1.00 80.10 72 THR B O 1
ATOM 4216 N N . ASN B 1 39 ? -18.990 95.983 78.199 1.00 78.07 73 ASN B N 1
ATOM 4217 C CA . ASN B 1 39 ? -19.478 95.263 79.371 1.00 77.32 73 ASN B CA 1
ATOM 4218 C C . ASN B 1 39 ? -20.799 95.828 79.880 1.00 73.31 73 ASN B C 1
ATOM 4219 O O . ASN B 1 39 ? -21.286 95.450 80.944 1.00 72.46 73 ASN B O 1
ATOM 4224 N N . GLY B 1 40 ? -21.363 96.753 79.113 1.00 71.78 74 GLY B N 1
ATOM 4225 C CA . GLY B 1 40 ? -22.670 97.297 79.403 1.00 67.50 74 GLY B CA 1
ATOM 4226 C C . GLY B 1 40 ? -22.677 98.536 80.273 1.00 75.23 74 GLY B C 1
ATOM 4227 O O . GLY B 1 40 ? -23.745 99.006 80.670 1.00 66.27 74 GLY B O 1
ATOM 4228 N N . ALA B 1 41 ? -21.504 99.078 80.578 1.00 67.18 75 ALA B N 1
ATOM 4229 C CA . ALA B 1 41 ? -21.459 100.271 81.419 1.00 66.72 75 ALA B CA 1
ATOM 4230 C C . ALA B 1 41 ? -22.047 101.459 80.673 1.00 66.66 75 ALA B C 1
ATOM 4231 O O . ALA B 1 41 ? -21.660 101.754 79.541 1.00 67.29 75 ALA B O 1
ATOM 4233 N N . ILE B 1 42 ? -22.996 102.137 81.305 1.00 65.94 76 ILE B N 1
ATOM 4234 C CA . ILE B 1 42 ? -23.712 103.218 80.639 1.00 73.44 76 ILE B CA 1
ATOM 4235 C C . ILE B 1 42 ? -22.813 104.424 80.429 1.00 70.76 76 ILE B C 1
ATOM 4236 O O . ILE B 1 42 ? -22.321 105.023 81.381 1.00 66.08 76 ILE B O 1
ATOM 4241 N N . LEU B 1 43 ? -22.594 104.758 79.165 1.00 66.95 77 LEU B N 1
ATOM 4242 C CA . LEU B 1 43 ? -21.786 105.908 78.796 1.00 67.50 77 LEU B CA 1
ATOM 4243 C C . LEU B 1 43 ? -22.739 107.023 78.453 1.00 70.79 77 LEU B C 1
ATOM 4244 O O . LEU B 1 43 ? -22.478 108.191 78.732 1.00 67.35 77 LEU B O 1
ATOM 4249 N N . ALA B 1 44 ? -23.841 106.632 77.817 1.00 67.11 78 ALA B N 1
ATOM 4250 C CA . ALA B 1 44 ? -24.888 107.549 77.398 1.00 77.82 78 ALA B CA 1
ATOM 4251 C C . ALA B 1 44 ? -26.254 106.987 77.780 1.00 71.52 78 ALA B C 1
ATOM 4252 O O . ALA B 1 44 ? -26.482 105.778 77.692 1.00 69.07 78 ALA B O 1
ATOM 4254 N N . GLN B 1 45 ? -27.158 107.863 78.201 1.00 71.59 79 GLN B N 1
ATOM 4255 C CA . GLN B 1 45 ? -28.547 107.467 78.453 1.00 72.70 79 GLN B CA 1
ATOM 4256 C C . GLN B 1 45 ? -29.441 108.676 78.624 1.00 75.07 79 GLN B C 1
ATOM 4257 O O . GLN B 1 45 ? -28.986 109.755 79.018 1.00 64.50 79 GLN B O 1
ATOM 4263 N N . SER B 1 46 ? -30.722 108.479 78.326 1.00 74.22 80 SER B N 1
ATOM 4264 C CA . SER B 1 46 ? -31.722 109.510 78.519 1.00 80.47 80 SER B CA 1
ATOM 4265 C C . SER B 1 46 ? -32.441 109.271 79.844 1.00 75.38 80 SER B C 1
ATOM 4266 O O . SER B 1 46 ? -32.767 108.133 80.192 1.00 70.93 80 SER B O 1
ATOM 4269 N N . VAL B 1 47 ? -32.656 110.347 80.592 1.00 70.75 81 VAL B N 1
ATOM 4270 C CA . VAL B 1 47 ? -33.440 110.277 81.814 1.00 72.14 81 VAL B CA 1
ATOM 4271 C C . VAL B 1 47 ? -34.845 110.748 81.476 1.00 73.50 81 VAL B C 1
ATOM 4272 O O . VAL B 1 47 ? -35.034 111.907 81.100 1.00 71.58 81 VAL B O 1
ATOM 4274 N N . GLU B 1 48 ? -35.825 109.852 81.583 1.00 76.61 82 GLU B N 1
ATOM 4275 C CA . GLU B 1 48 ? -37.201 110.203 81.233 1.00 76.46 82 GLU B CA 1
ATOM 4276 C C . GLU B 1 48 ? -37.764 111.257 82.177 1.00 69.84 82 GLU B C 1
ATOM 4277 O O . GLU B 1 48 ? -38.195 110.942 83.283 1.00 70.60 82 GLU B O 1
ATOM 4283 N N . ARG B 1 49 ? -37.738 112.511 81.731 1.00 71.80 83 ARG B N 1
ATOM 4284 C CA . ARG B 1 49 ? -38.270 113.637 82.501 1.00 74.03 83 ARG B CA 1
ATOM 4285 C C . ARG B 1 49 ? -39.111 114.559 81.607 1.00 75.11 83 ARG B C 1
ATOM 4286 O O . ARG B 1 49 ? -38.962 114.546 80.385 1.00 72.47 83 ARG B O 1
ATOM 4294 N N . TYR B 1 50 ? -39.986 115.361 82.217 1.00 77.00 84 TYR B N 1
ATOM 4295 C CA . TYR B 1 50 ? -40.909 116.208 81.458 1.00 69.06 84 TYR B CA 1
ATOM 4296 C C . TYR B 1 50 ? -41.019 117.643 81.990 1.00 67.69 84 TYR B C 1
ATOM 4297 O O . TYR B 1 50 ? -40.914 117.879 83.195 1.00 64.91 84 TYR B O 1
ATOM 4306 N N . THR B 1 51 ? -41.240 118.595 81.084 1.00 71.10 85 THR B N 1
ATOM 4307 C CA . THR B 1 51 ? -41.527 119.981 81.471 1.00 76.88 85 THR B CA 1
ATOM 4308 C C . THR B 1 51 ? -42.995 120.346 81.200 1.00 72.88 85 THR B C 1
ATOM 4309 O O . THR B 1 51 ? -43.518 120.095 80.110 1.00 72.92 85 THR B O 1
ATOM 4313 N N . ILE B 1 52 ? -43.649 120.954 82.187 1.00 71.03 86 ILE B N 1
ATOM 4314 C CA . ILE B 1 52 ? -45.087 121.231 82.103 1.00 62.81 86 ILE B CA 1
ATOM 4315 C C . ILE B 1 52 ? -45.420 122.660 81.675 1.00 64.64 86 ILE B C 1
ATOM 4316 O O . ILE B 1 52 ? -45.064 123.627 82.358 1.00 58.60 86 ILE B O 1
ATOM 4321 N N . ILE B 1 53 ? -46.123 122.778 80.551 1.00 59.12 87 ILE B N 1
ATOM 4322 C CA . ILE B 1 53 ? -46.453 124.074 79.971 1.00 59.75 87 ILE B CA 1
ATOM 4323 C C . ILE B 1 53 ? -47.969 124.307 79.966 1.00 66.20 87 ILE B C 1
ATOM 4324 O O . ILE B 1 53 ? -48.744 123.399 79.661 1.00 58.95 87 ILE B O 1
ATOM 4329 N N . GLY B 1 54 ? -48.382 125.521 80.320 1.00 65.93 88 GLY B N 1
ATOM 4330 C CA . GLY B 1 54 ? -49.776 125.918 80.236 1.00 65.68 88 GLY B CA 1
ATOM 4331 C C . GLY B 1 54 ? -50.043 126.971 79.172 1.00 67.66 88 GLY B C 1
ATOM 4332 O O . GLY B 1 54 ? -49.171 127.778 78.838 1.00 64.73 88 GLY B O 1
ATOM 4333 N N . ASN B 1 55 ? -51.263 126.949 78.640 1.00 69.35 89 ASN B N 1
ATOM 4334 C CA . ASN B 1 55 ? -51.726 127.901 77.633 1.00 61.15 89 ASN B CA 1
ATOM 4335 C C . ASN B 1 55 ? -52.734 128.845 78.283 1.00 67.79 89 ASN B C 1
ATOM 4336 O O . ASN B 1 55 ? -53.906 128.494 78.432 1.00 69.46 89 ASN B O 1
ATOM 4341 N N . PRO B 1 56 ? -52.274 130.045 78.672 1.00 68.26 90 PRO B N 1
ATOM 4342 C CA . PRO B 1 56 ? -53.054 131.035 79.427 1.00 68.17 90 PRO B CA 1
ATOM 4343 C C . PRO B 1 56 ? -54.407 131.359 78.805 1.00 71.98 90 PRO B C 1
ATOM 4344 O O . PRO B 1 56 ? -55.412 131.380 79.520 1.00 69.23 90 PRO B O 1
ATOM 4348 N N . GLU B 1 57 ? -54.438 131.603 77.501 1.00 62.00 91 GLU B N 1
ATOM 4349 C CA . GLU B 1 57 ? -55.694 131.922 76.840 1.00 73.15 91 GLU B CA 1
ATOM 4350 C C . GLU B 1 57 ? -56.700 130.775 76.925 1.00 67.75 91 GLU B C 1
ATOM 4351 O O . GLU B 1 57 ? -57.897 131.007 77.113 1.00 62.27 91 GLU B O 1
ATOM 4357 N N . GLN B 1 58 ? -56.213 129.544 76.796 1.00 61.61 92 GLN B N 1
ATOM 4358 C CA . GLN B 1 58 ? -57.081 128.378 76.917 1.00 70.05 92 GLN B CA 1
ATOM 4359 C C . GLN B 1 58 ? -57.552 128.186 78.357 1.00 59.17 92 GLN B C 1
ATOM 4360 O O . GLN B 1 58 ? -58.718 127.866 78.600 1.00 58.58 92 GLN B O 1
ATOM 4366 N N . ALA B 1 59 ? -56.633 128.389 79.298 1.00 58.42 93 ALA B N 1
ATOM 4367 C CA . ALA B 1 59 ? -56.954 128.328 80.713 1.00 56.85 93 ALA B CA 1
ATOM 4368 C C . ALA B 1 59 ? -58.070 129.320 81.039 1.00 62.64 93 ALA B C 1
ATOM 4369 O O . ALA B 1 59 ? -59.013 128.992 81.762 1.00 61.40 93 ALA B O 1
ATOM 4371 N N . GLN B 1 60 ? -57.969 130.524 80.480 1.00 57.56 94 GLN B N 1
ATOM 4372 C CA . GLN B 1 60 ? -58.961 131.576 80.722 1.00 64.59 94 GLN B CA 1
ATOM 4373 C C . GLN B 1 60 ? -60.330 131.244 80.139 1.00 57.61 94 GLN B C 1
ATOM 4374 O O . GLN B 1 60 ? -61.356 131.704 80.639 1.00 57.00 94 GLN B O 1
ATOM 4380 N N . ALA B 1 61 ? -60.338 130.445 79.080 1.00 58.50 95 ALA B N 1
ATOM 4381 C CA . ALA B 1 61 ? -61.577 130.044 78.429 1.00 58.84 95 ALA B CA 1
ATOM 4382 C C . ALA B 1 61 ? -62.180 128.788 79.064 1.00 57.66 95 ALA B C 1
ATOM 4383 O O . ALA B 1 61 ? -63.291 128.389 78.730 1.00 57.72 95 ALA B O 1
ATOM 4385 N N . PHE B 1 62 ? -61.445 128.181 79.990 1.00 56.62 96 PHE B N 1
ATOM 4386 C CA . PHE B 1 62 ? -61.824 126.890 80.564 1.00 55.62 96 PHE B CA 1
ATOM 4387 C C . PHE B 1 62 ? -63.086 126.931 81.442 1.00 54.47 96 PHE B C 1
ATOM 4388 O O . PHE B 1 62 ? -63.227 127.786 82.315 1.00 53.72 96 PHE B O 1
ATOM 4396 N N . ILE B 1 63 ? -63.994 125.994 81.186 1.00 54.38 97 ILE B N 1
ATOM 4397 C CA . ILE B 1 63 ? -65.164 125.764 82.027 1.00 53.26 97 ILE B CA 1
ATOM 4398 C C . ILE B 1 63 ? -65.218 124.282 82.402 1.00 62.36 97 ILE B C 1
ATOM 4399 O O . ILE B 1 63 ? -65.343 123.424 81.530 1.00 53.39 97 ILE B O 1
ATOM 4404 N N . PRO B 1 64 ? -65.123 123.969 83.702 1.00 51.52 98 PRO B N 1
ATOM 4405 C CA . PRO B 1 64 ? -65.001 122.558 84.091 1.00 51.18 98 PRO B CA 1
ATOM 4406 C C . PRO B 1 64 ? -66.230 121.713 83.734 1.00 51.20 98 PRO B C 1
ATOM 4407 O O . PRO B 1 64 ? -67.350 122.223 83.641 1.00 51.07 98 PRO B O 1
ATOM 4411 N N . THR B 1 65 ? -65.998 120.422 83.531 1.00 51.42 99 THR B N 1
ATOM 4412 C CA . THR B 1 65 ? -67.051 119.481 83.167 1.00 51.59 99 THR B CA 1
ATOM 4413 C C . THR B 1 65 ? -67.498 118.679 84.389 1.00 50.69 99 THR B C 1
ATOM 4414 O O . THR B 1 65 ? -66.676 118.021 85.041 1.00 53.11 99 THR B O 1
ATOM 4418 N N . THR B 1 66 ? -68.792 118.739 84.688 1.00 50.29 100 THR B N 1
ATOM 4419 C CA . THR B 1 66 ? -69.382 118.008 85.808 1.00 49.51 100 THR B CA 1
ATOM 4420 C C . THR B 1 66 ? -69.341 116.498 85.563 1.00 56.06 100 THR B C 1
ATOM 4421 O O . THR B 1 66 ? -69.623 116.039 84.459 1.00 59.62 100 THR B O 1
ATOM 4425 N N . CYS B 1 67 ? -68.976 115.727 86.583 1.00 52.42 101 CYS B N 1
ATOM 4426 C CA . CYS B 1 67 ? -68.956 114.265 86.472 1.00 53.19 101 CYS B CA 1
ATOM 4427 C C . CYS B 1 67 ? -70.362 113.669 86.455 1.00 53.73 101 CYS B C 1
ATOM 4428 O O . CYS B 1 67 ? -71.179 113.966 87.315 1.00 49.21 101 CYS B O 1
ATOM 4431 N N . THR B 1 68 ? -70.635 112.835 85.456 1.00 58.23 102 THR B N 1
ATOM 4432 C CA . THR B 1 68 ? -71.911 112.124 85.362 1.00 60.26 102 THR B CA 1
ATOM 4433 C C . THR B 1 68 ? -71.644 110.701 84.901 1.00 62.87 102 THR B C 1
ATOM 4434 O O . THR B 1 68 ? -70.493 110.326 84.652 1.00 57.70 102 THR B O 1
ATOM 4438 N N . LYS B 1 69 ? -72.704 109.913 84.759 1.00 66.01 103 LYS B N 1
ATOM 4439 C CA . LYS B 1 69 ? -72.528 108.562 84.253 1.00 69.65 103 LYS B CA 1
ATOM 4440 C C . LYS B 1 69 ? -72.011 108.599 82.815 1.00 63.32 103 LYS B C 1
ATOM 4441 O O . LYS B 1 69 ? -71.163 107.800 82.441 1.00 61.51 103 LYS B O 1
ATOM 4447 N N . GLN B 1 70 ? -72.503 109.546 82.020 1.00 64.28 104 GLN B N 1
ATOM 4448 C CA . GLN B 1 70 ? -72.135 109.607 80.604 1.00 64.42 104 GLN B CA 1
ATOM 4449 C C . GLN B 1 70 ? -70.693 110.052 80.338 1.00 65.52 104 GLN B C 1
ATOM 4450 O O . GLN B 1 70 ? -70.071 109.601 79.372 1.00 71.13 104 GLN B O 1
ATOM 4456 N N . THR B 1 71 ? -70.148 110.917 81.188 1.00 58.81 105 THR B N 1
ATOM 4457 C CA . THR B 1 71 ? -68.788 111.402 80.964 1.00 56.25 105 THR B CA 1
ATOM 4458 C C . THR B 1 71 ? -67.755 110.399 81.445 1.00 54.64 105 THR B C 1
ATOM 4459 O O . THR B 1 71 ? -66.576 110.514 81.122 1.00 54.88 105 THR B O 1
ATOM 4463 N N . GLY B 1 72 ? -68.193 109.427 82.237 1.00 54.36 106 GLY B N 1
ATOM 4464 C CA . GLY B 1 72 ? -67.257 108.550 82.919 1.00 64.69 106 GLY B CA 1
ATOM 4465 C C . GLY B 1 72 ? -66.272 109.369 83.735 1.00 53.34 106 GLY B C 1
ATOM 4466 O O . GLY B 1 72 ? -66.656 110.253 84.505 1.00 58.66 106 GLY B O 1
ATOM 4467 N N . SER B 1 73 ? -64.994 109.094 83.548 1.00 53.62 107 SER B N 1
ATOM 4468 C CA . SER B 1 73 ? -63.945 109.821 84.246 1.00 52.98 107 SER B CA 1
ATOM 4469 C C . SER B 1 73 ? -63.423 110.980 83.395 1.00 57.56 107 SER B C 1
ATOM 4470 O O . SER B 1 73 ? -62.464 111.667 83.769 1.00 52.93 107 SER B O 1
ATOM 4473 N N . ASN B 1 74 ? -64.061 111.198 82.249 1.00 55.55 108 ASN B N 1
ATOM 4474 C CA . ASN B 1 74 ? -63.733 112.345 81.417 1.00 59.11 108 ASN B CA 1
ATOM 4475 C C . ASN B 1 74 ? -64.459 113.598 81.923 1.00 56.76 108 ASN B C 1
ATOM 4476 O O . ASN B 1 74 ? -65.404 114.085 81.299 1.00 53.93 108 ASN B O 1
ATOM 4481 N N . CYS B 1 75 ? -64.006 114.101 83.068 1.00 56.48 109 CYS B N 1
ATOM 4482 C CA . CYS B 1 75 ? -64.659 115.210 83.759 1.00 58.75 109 CYS B CA 1
ATOM 4483 C C . CYS B 1 75 ? -63.698 115.821 84.770 1.00 51.31 109 CYS B C 1
ATOM 4484 O O . CYS B 1 75 ? -62.568 115.358 84.924 1.00 51.44 109 CYS B O 1
ATOM 4487 N N . HIS B 1 76 ? -64.152 116.861 85.458 1.00 50.63 110 HIS B N 1
ATOM 4488 C CA . HIS B 1 76 ? -63.310 117.564 86.418 1.00 50.84 110 HIS B CA 1
ATOM 4489 C C . HIS B 1 76 ? -63.943 117.540 87.806 1.00 49.06 110 HIS B C 1
ATOM 4490 O O . HIS B 1 76 ? -65.140 117.746 87.968 1.00 48.72 110 HIS B O 1
ATOM 4497 N N . GLN B 1 77 ? -63.113 117.290 88.806 1.00 48.64 111 GLN B N 1
ATOM 4498 C CA . GLN B 1 77 ? -63.585 116.935 90.125 1.00 58.98 111 GLN B CA 1
ATOM 4499 C C . GLN B 1 77 ? -62.540 117.361 91.139 1.00 53.18 111 GLN B C 1
ATOM 4500 O O . GLN B 1 77 ? -61.352 117.186 90.913 1.00 47.85 111 GLN B O 1
ATOM 4506 N N . ILE B 1 78 ? -62.982 117.936 92.250 1.00 52.59 112 ILE B N 1
ATOM 4507 C CA . ILE B 1 78 ? -62.096 118.180 93.385 1.00 51.61 112 ILE B CA 1
ATOM 4508 C C . ILE B 1 78 ? -62.814 117.730 94.649 1.00 48.58 112 ILE B C 1
ATOM 4509 O O . ILE B 1 78 ? -63.983 118.054 94.840 1.00 48.58 112 ILE B O 1
ATOM 4514 N N . ASN B 1 79 ? -62.129 116.959 95.492 1.00 51.99 113 ASN B N 1
ATOM 4515 C CA . ASN B 1 79 ? -62.765 116.351 96.668 1.00 57.33 113 ASN B CA 1
ATOM 4516 C C . ASN B 1 79 ? -63.988 115.507 96.297 1.00 52.06 113 ASN B C 1
ATOM 4517 O O . ASN B 1 79 ? -64.949 115.434 97.059 1.00 55.87 113 ASN B O 1
ATOM 4519 N N . GLY B 1 80 ? -63.947 114.881 95.123 1.00 48.59 114 GLY B N 1
ATOM 4520 C CA . GLY B 1 80 ? -65.071 114.108 94.629 1.00 52.38 114 GLY B CA 1
ATOM 4521 C C . GLY B 1 80 ? -66.292 114.940 94.254 1.00 61.16 114 GLY B C 1
ATOM 4522 O O . GLY B 1 80 ? -67.378 114.394 94.068 1.00 64.98 114 GLY B O 1
ATOM 4523 N N . LYS B 1 81 ? -66.119 116.258 94.145 1.00 59.81 115 LYS B N 1
ATOM 4524 C CA . LYS B 1 81 ? -67.226 117.168 93.846 1.00 55.23 115 LYS B CA 1
ATOM 4525 C C . LYS B 1 81 ? -66.876 118.092 92.664 1.00 45.61 115 LYS B C 1
ATOM 4526 O O . LYS B 1 81 ? -65.696 118.311 92.379 1.00 45.97 115 LYS B O 1
ATOM 4532 N N . PRO B 1 82 ? -67.895 118.628 91.965 1.00 45.72 116 PRO B N 1
ATOM 4533 C CA . PRO B 1 82 ? -67.635 119.526 90.828 1.00 50.21 116 PRO B CA 1
ATOM 4534 C C . PRO B 1 82 ? -66.853 120.779 91.228 1.00 46.12 116 PRO B C 1
ATOM 4535 O O . PRO B 1 82 ? -66.934 121.207 92.371 1.00 45.42 116 PRO B O 1
ATOM 4539 N N . VAL B 1 83 ? -66.097 121.341 90.291 1.00 46.81 117 VAL B N 1
ATOM 4540 C CA . VAL B 1 83 ? -65.287 122.527 90.544 1.00 46.84 117 VAL B CA 1
ATOM 4541 C C . VAL B 1 83 ? -66.180 123.766 90.448 1.00 46.70 117 VAL B C 1
ATOM 4542 O O . VAL B 1 83 ? -66.795 124.004 89.414 1.00 47.19 117 VAL B O 1
ATOM 4546 N N . GLY B 1 84 ? -66.245 124.545 91.528 1.00 46.07 118 GLY B N 1
ATOM 4547 C CA . GLY B 1 84 ? -67.153 125.682 91.613 1.00 45.85 118 GLY B CA 1
ATOM 4548 C C . GLY B 1 84 ? -66.602 126.987 91.064 1.00 46.48 118 GLY B C 1
ATOM 4549 O O . GLY B 1 84 ? -67.305 127.995 91.023 1.00 46.45 118 GLY B O 1
ATOM 4550 N N . VAL B 1 85 ? -65.337 126.980 90.652 1.00 47.12 119 VAL B N 1
ATOM 4551 C CA . VAL B 1 85 ? -64.774 128.132 89.956 1.00 47.92 119 VAL B CA 1
ATOM 4552 C C . VAL B 1 85 ? -64.527 127.797 88.494 1.00 52.93 119 VAL B C 1
ATOM 4553 O O . VAL B 1 85 ? -64.762 126.669 88.055 1.00 48.88 119 VAL B O 1
ATOM 4557 N N . THR B 1 86 ? -64.053 128.787 87.746 1.00 49.71 120 THR B N 1
ATOM 4558 C CA . THR B 1 86 ? -63.902 128.645 86.307 1.00 50.69 120 THR B CA 1
ATOM 4559 C C . THR B 1 86 ? -62.643 129.364 85.847 1.00 51.59 120 THR B C 1
ATOM 4560 O O . THR B 1 86 ? -61.999 130.053 86.637 1.00 55.43 120 THR B O 1
ATOM 4564 N N . GLY B 1 87 ? -62.274 129.180 84.581 1.00 52.54 121 GLY B N 1
ATOM 4565 C CA . GLY B 1 87 ? -61.127 129.863 84.018 1.00 53.51 121 GLY B CA 1
ATOM 4566 C C . GLY B 1 87 ? -59.804 129.437 84.630 1.00 55.86 121 GLY B C 1
ATOM 4567 O O . GLY B 1 87 ? -59.625 128.282 85.030 1.00 52.84 121 GLY B O 1
ATOM 4568 N N . ALA B 1 88 ? -58.870 130.378 84.707 1.00 53.98 122 ALA B N 1
ATOM 4569 C CA . ALA B 1 88 ? -57.547 130.086 85.239 1.00 55.11 122 ALA B CA 1
ATOM 4570 C C . ALA B 1 88 ? -57.630 129.645 86.695 1.00 56.45 122 ALA B C 1
ATOM 4571 O O . ALA B 1 88 ? -56.782 128.888 87.170 1.00 56.03 122 ALA B O 1
ATOM 4573 N N . ALA B 1 89 ? -58.665 130.108 87.394 1.00 56.15 123 ALA B N 1
ATOM 4574 C CA . ALA B 1 89 ? -58.871 129.728 88.787 1.00 54.10 123 ALA B CA 1
ATOM 4575 C C . ALA B 1 89 ? -59.081 128.216 88.923 1.00 50.53 123 ALA B C 1
ATOM 4576 O O . ALA B 1 89 ? -58.447 127.562 89.751 1.00 50.10 123 ALA B O 1
ATOM 4578 N N . ALA B 1 90 ? -59.961 127.669 88.093 1.00 50.58 124 ALA B N 1
ATOM 4579 C CA . ALA B 1 90 ? -60.221 126.235 88.079 1.00 50.19 124 ALA B CA 1
ATOM 4580 C C . ALA B 1 90 ? -58.961 125.428 87.688 1.00 53.84 124 ALA B C 1
ATOM 4581 O O . ALA B 1 90 ? -58.590 124.469 88.370 1.00 50.24 124 ALA B O 1
ATOM 4583 N N . VAL B 1 91 ? -58.311 125.831 86.598 1.00 51.66 125 VAL B N 1
ATOM 4584 C CA . VAL B 1 91 ? -57.091 125.166 86.128 1.00 52.23 125 VAL B CA 1
ATOM 4585 C C . VAL B 1 91 ? -56.020 125.107 87.221 1.00 58.48 125 VAL B C 1
ATOM 4586 O O . VAL B 1 91 ? -55.446 124.047 87.490 1.00 51.74 125 VAL B O 1
ATOM 4590 N N . ALA B 1 92 ? -55.781 126.244 87.864 1.00 52.02 126 ALA B N 1
ATOM 4591 C CA . ALA B 1 92 ? -54.782 126.345 88.924 1.00 53.16 126 ALA B CA 1
ATOM 4592 C C . ALA B 1 92 ? -55.098 125.441 90.110 1.00 54.08 126 ALA B C 1
ATOM 4593 O O . ALA B 1 92 ? -54.200 124.869 90.722 1.00 54.06 126 ALA B O 1
ATOM 4595 N N . ARG B 1 93 ? -56.378 125.319 90.441 1.00 49.98 127 ARG B N 1
ATOM 4596 C CA . ARG B 1 93 ? -56.776 124.509 91.582 1.00 49.92 127 ARG B CA 1
ATOM 4597 C C . ARG B 1 93 ? -56.677 123.025 91.273 1.00 52.58 127 ARG B C 1
ATOM 4598 O O . ARG B 1 93 ? -56.383 122.222 92.156 1.00 55.12 127 ARG B O 1
ATOM 4606 N N . LEU B 1 94 ? -56.930 122.664 90.022 1.00 49.60 128 LEU B N 1
ATOM 4607 C CA . LEU B 1 94 ? -56.780 121.284 89.593 1.00 50.04 128 LEU B CA 1
ATOM 4608 C C . LEU B 1 94 ? -55.302 120.892 89.609 1.00 55.49 128 LEU B C 1
ATOM 4609 O O . LEU B 1 94 ? -54.935 119.791 90.030 1.00 54.22 128 LEU B O 1
ATOM 4614 N N . LEU B 1 95 ? -54.460 121.816 89.164 1.00 57.37 129 LEU B N 1
ATOM 4615 C CA . LEU B 1 95 ? -53.036 121.562 89.023 1.00 58.72 129 LEU B CA 1
ATOM 4616 C C . LEU B 1 95 ? -52.266 121.569 90.335 1.00 58.29 129 LEU B C 1
ATOM 4617 O O . LEU B 1 95 ? -51.311 120.809 90.494 1.00 51.12 129 LEU B O 1
ATOM 4622 N N . ALA B 1 96 ? -52.679 122.429 91.261 1.00 60.68 130 ALA B N 1
ATOM 4623 C CA . ALA B 1 96 ? -51.929 122.666 92.497 1.00 61.60 130 ALA B CA 1
ATOM 4624 C C . ALA B 1 96 ? -51.483 121.403 93.256 1.00 59.92 130 ALA B C 1
ATOM 4625 O O . ALA B 1 96 ? -50.295 121.238 93.514 1.00 55.45 130 ALA B O 1
ATOM 4627 N N . PRO B 1 97 ? -52.420 120.502 93.606 1.00 61.89 131 PRO B N 1
ATOM 4628 C CA . PRO B 1 97 ? -51.913 119.332 94.335 1.00 60.11 131 PRO B CA 1
ATOM 4629 C C . PRO B 1 97 ? -51.006 118.418 93.499 1.00 59.15 131 PRO B C 1
ATOM 4630 O O . PRO B 1 97 ? -50.049 117.864 94.036 1.00 58.89 131 PRO B O 1
ATOM 4634 N N . VAL B 1 98 ? -51.291 118.271 92.209 1.00 57.88 132 VAL B N 1
ATOM 4635 C CA . VAL B 1 98 ? -50.512 117.371 91.363 1.00 54.65 132 VAL B CA 1
ATOM 4636 C C . VAL B 1 98 ? -49.073 117.861 91.181 1.00 59.45 132 VAL B C 1
ATOM 4637 O O . VAL B 1 98 ? -48.126 117.061 91.177 1.00 59.95 132 VAL B O 1
ATOM 4641 N N . LEU B 1 99 ? -48.909 119.175 91.054 1.00 59.23 133 LEU B N 1
ATOM 4642 C CA . LEU B 1 99 ? -47.587 119.757 90.817 1.00 65.46 133 LEU B CA 1
ATOM 4643 C C . LEU B 1 99 ? -46.912 120.235 92.099 1.00 68.26 133 LEU B C 1
ATOM 4644 O O . LEU B 1 99 ? -45.777 120.720 92.066 1.00 68.19 133 LEU B O 1
ATOM 4649 N N . GLY B 1 100 ? -47.616 120.104 93.218 1.00 67.93 134 GLY B N 1
ATOM 4650 C CA . GLY B 1 100 ? -47.115 120.554 94.505 1.00 70.39 134 GLY B CA 1
ATOM 4651 C C . GLY B 1 100 ? -46.842 122.046 94.572 1.00 74.33 134 GLY B C 1
ATOM 4652 O O . GLY B 1 100 ? -45.845 122.470 95.148 1.00 80.30 134 GLY B O 1
ATOM 4661 N N . ASP B 1 102 ? -48.578 126.321 94.788 1.00 76.18 136 ASP B N 1
ATOM 4662 C CA . ASP B 1 102 ? -49.667 127.138 95.306 1.00 73.24 136 ASP B CA 1
ATOM 4663 C C . ASP B 1 102 ? -50.576 127.562 94.161 1.00 73.78 136 ASP B C 1
ATOM 4664 O O . ASP B 1 102 ? -50.097 128.042 93.130 1.00 73.24 136 ASP B O 1
ATOM 4666 N N . ALA B 1 103 ? -51.884 127.386 94.351 1.00 70.46 137 ALA B N 1
ATOM 4667 C CA . ALA B 1 103 ? -52.878 127.673 93.317 1.00 73.94 137 ALA B CA 1
ATOM 4668 C C . ALA B 1 103 ? -52.911 129.140 92.896 1.00 79.19 137 ALA B C 1
ATOM 4669 O O . ALA B 1 103 ? -53.148 129.445 91.728 1.00 80.62 137 ALA B O 1
ATOM 4671 N N . THR B 1 104 ? -52.689 130.043 93.848 1.00 83.03 138 THR B N 1
ATOM 4672 C CA . THR B 1 104 ? -52.657 131.474 93.547 1.00 86.03 138 THR B CA 1
ATOM 4673 C C . THR B 1 104 ? -51.517 131.819 92.596 1.00 87.54 138 THR B C 1
ATOM 4674 O O . THR B 1 104 ? -51.662 132.681 91.730 1.00 91.07 138 THR B O 1
ATOM 4678 N N . GLU B 1 105 ? -50.386 131.140 92.757 1.00 83.06 139 GLU B N 1
ATOM 4679 C CA . GLU B 1 105 ? -49.237 131.363 91.886 1.00 84.10 139 GLU B CA 1
ATOM 4680 C C . GLU B 1 105 ? -49.517 130.864 90.470 1.00 84.93 139 GLU B C 1
ATOM 4681 O O . GLU B 1 105 ? -49.178 131.526 89.487 1.00 88.56 139 GLU B O 1
ATOM 4683 N N . LEU B 1 106 ? -50.134 129.690 90.375 1.00 77.97 140 LEU B N 1
ATOM 4684 C CA . LEU B 1 106 ? -50.481 129.105 89.087 1.00 72.46 140 LEU B CA 1
ATOM 4685 C C . LEU B 1 106 ? -51.537 129.940 88.373 1.00 71.41 140 LEU B C 1
ATOM 4686 O O . LEU B 1 106 ? -51.492 130.102 87.153 1.00 72.09 140 LEU B O 1
ATOM 4691 N N . GLY B 1 107 ? -52.490 130.463 89.140 1.00 72.87 141 GLY B N 1
ATOM 4692 C CA . GLY B 1 107 ? -53.561 131.268 88.581 1.00 71.70 141 GLY B CA 1
ATOM 4693 C C . GLY B 1 107 ? -53.053 132.548 87.949 1.00 76.07 141 GLY B C 1
ATOM 4694 O O . GLY B 1 107 ? -53.453 132.909 86.843 1.00 76.96 141 GLY B O 1
ATOM 4695 N N . ALA B 1 108 ? -52.161 133.233 88.656 1.00 80.86 142 ALA B N 1
ATOM 4696 C CA . ALA B 1 108 ? -51.590 134.483 88.175 1.00 82.56 142 ALA B CA 1
ATOM 4697 C C . ALA B 1 108 ? -50.748 134.255 86.923 1.00 81.60 142 ALA B C 1
ATOM 4698 O O . ALA B 1 108 ? -50.726 135.088 86.017 1.00 85.90 142 ALA B O 1
ATOM 4700 N N . LYS B 1 109 ? -50.063 133.117 86.881 1.00 75.73 143 LYS B N 1
ATOM 4701 C CA . LYS B 1 109 ? -49.232 132.743 85.739 1.00 71.03 143 LYS B CA 1
ATOM 4702 C C . LYS B 1 109 ? -50.073 132.339 84.521 1.00 73.65 143 LYS B C 1
ATOM 4703 O O . LYS B 1 109 ? -49.606 132.404 83.381 1.00 72.89 143 LYS B O 1
ATOM 4705 N N . LEU B 1 110 ? -51.311 131.917 84.771 1.00 68.75 144 LEU B N 1
ATOM 4706 C CA . LEU B 1 110 ? -52.220 131.505 83.709 1.00 65.40 144 LEU B CA 1
ATOM 4707 C C . LEU B 1 110 ? -53.185 132.635 83.360 1.00 69.75 144 LEU B C 1
ATOM 4708 O O . LEU B 1 110 ? -54.106 132.465 82.553 1.00 64.39 144 LEU B O 1
ATOM 4713 N N . SER B 1 111 ? -52.974 133.788 83.987 1.00 75.40 145 SER B N 1
ATOM 4714 C CA . SER B 1 111 ? -53.818 134.954 83.756 1.00 73.98 145 SER B CA 1
ATOM 4715 C C . SER B 1 111 ? -53.158 135.961 82.812 1.00 79.32 145 SER B C 1
ATOM 4716 O O . SER B 1 111 ? -53.733 137.004 82.506 1.00 83.90 145 SER B O 1
ATOM 4719 N N . ILE B 1 112 ? -51.951 135.650 82.351 1.00 81.22 146 ILE B N 1
ATOM 4720 C CA . ILE B 1 112 ? -51.241 136.546 81.441 1.00 83.29 146 ILE B CA 1
ATOM 4721 C C . ILE B 1 112 ? -51.779 136.411 80.022 1.00 85.08 146 ILE B C 1
ATOM 4722 O O . ILE B 1 112 ? -52.564 135.508 79.729 1.00 86.86 146 ILE B O 1
ATOM 4727 N N . SER B 1 113 ? -51.360 137.316 79.144 1.00 82.06 147 SER B N 1
ATOM 4728 C CA . SER B 1 113 ? -51.720 137.226 77.735 1.00 81.46 147 SER B CA 1
ATOM 4729 C C . SER B 1 113 ? -50.854 136.167 77.064 1.00 82.05 147 SER B C 1
ATOM 4730 O O . SER B 1 113 ? -49.900 135.661 77.661 1.00 81.85 147 SER B O 1
ATOM 4732 N N . GLY B 1 114 ? -51.187 135.830 75.823 1.00 81.95 148 GLY B N 1
ATOM 4733 C CA . GLY B 1 114 ? -50.407 134.863 75.074 1.00 81.04 148 GLY B CA 1
ATOM 4734 C C . GLY B 1 114 ? -50.868 133.432 75.272 1.00 81.37 148 GLY B C 1
ATOM 4735 O O . GLY B 1 114 ? -51.855 133.164 75.964 1.00 82.46 148 GLY B O 1
ATOM 4736 N N . GLN B 1 115 ? -50.140 132.503 74.664 1.00 77.56 149 GLN B N 1
ATOM 4737 C CA . GLN B 1 115 ? -50.533 131.101 74.669 1.00 73.72 149 GLN B CA 1
ATOM 4738 C C . GLN B 1 115 ? -49.439 130.220 75.248 1.00 68.89 149 GLN B C 1
ATOM 4739 O O . GLN B 1 115 ? -49.475 128.994 75.113 1.00 66.29 149 GLN B O 1
ATOM 4745 N N . TYR B 1 116 ? -48.465 130.850 75.896 1.00 66.32 150 TYR B N 1
ATOM 4746 C CA . TYR B 1 116 ? -47.345 130.118 76.462 1.00 68.64 150 TYR B CA 1
ATOM 4747 C C . TYR B 1 116 ? -46.984 130.648 77.836 1.00 72.47 150 TYR B C 1
ATOM 4748 O O . TYR B 1 116 ? -46.954 131.858 78.061 1.00 81.53 150 TYR B O 1
ATOM 4757 N N . VAL B 1 117 ? -46.727 129.726 78.755 1.00 66.08 151 VAL B N 1
ATOM 4758 C CA . VAL B 1 117 ? -46.189 130.059 80.064 1.00 68.56 151 VAL B CA 1
ATOM 4759 C C . VAL B 1 117 ? -45.637 128.775 80.668 1.00 76.49 151 VAL B C 1
ATOM 4760 O O . VAL B 1 117 ? -46.193 127.692 80.471 1.00 78.82 151 VAL B O 1
ATOM 4764 N N . VAL B 1 118 ? -44.506 128.886 81.355 1.00 78.10 152 VAL B N 1
ATOM 4765 C CA . VAL B 1 118 ? -43.895 127.720 81.963 1.00 72.53 152 VAL B CA 1
ATOM 4766 C C . VAL B 1 118 ? -44.556 127.501 83.314 1.00 71.60 152 VAL B C 1
ATOM 4767 O O . VAL B 1 118 ? -44.811 128.460 84.046 1.00 70.94 152 VAL B O 1
ATOM 4771 N N . LEU B 1 119 ? -44.879 126.250 83.626 1.00 72.03 153 LEU B N 1
ATOM 4772 C CA . LEU B 1 119 ? -45.484 125.936 84.918 1.00 71.36 153 LEU B CA 1
ATOM 4773 C C . LEU B 1 119 ? -44.479 125.234 85.836 1.00 72.22 153 LEU B C 1
ATOM 4774 O O . LEU B 1 119 ? -44.194 125.709 86.936 1.00 74.54 153 LEU B O 1
ATOM 4779 N N . LYS B 1 120 ? -43.935 124.112 85.380 1.00 71.17 154 LYS B N 1
ATOM 4780 C CA . LYS B 1 120 ? -42.933 123.393 86.161 1.00 74.58 154 LYS B CA 1
ATOM 4781 C C . LYS B 1 120 ? -41.971 122.632 85.258 1.00 77.28 154 LYS B C 1
ATOM 4782 O O . LYS B 1 120 ? -42.372 122.095 84.226 1.00 74.05 154 LYS B O 1
ATOM 4788 N N . LYS B 1 121 ? -40.700 122.604 85.655 1.00 85.32 155 LYS B N 1
ATOM 4789 C CA . LYS B 1 121 ? -39.663 121.889 84.922 1.00 88.11 155 LYS B CA 1
ATOM 4790 C C . LYS B 1 121 ? -39.270 120.607 85.649 1.00 87.94 155 LYS B C 1
ATOM 4791 O O . LYS B 1 121 ? -39.344 120.528 86.876 1.00 79.86 155 LYS B O 1
ATOM 4797 N N . ASP B 1 122 ? -38.842 119.612 84.877 1.00 97.28 156 ASP B N 1
ATOM 4798 C CA . ASP B 1 122 ? -38.298 118.370 85.420 1.00 102.20 156 ASP B CA 1
ATOM 4799 C C . ASP B 1 122 ? -39.262 117.672 86.379 1.00 95.78 156 ASP B C 1
ATOM 4800 O O . ASP B 1 122 ? -39.061 117.682 87.594 1.00 97.92 156 ASP B O 1
ATOM 4805 N N . VAL B 1 123 ? -40.314 117.078 85.828 1.00 83.57 157 VAL B N 1
ATOM 4806 C CA . VAL B 1 123 ? -41.227 116.272 86.623 1.00 72.57 157 VAL B CA 1
ATOM 4807 C C . VAL B 1 123 ? -41.137 114.818 86.167 1.00 66.01 157 VAL B C 1
ATOM 4808 O O . VAL B 1 123 ? -40.797 114.541 85.015 1.00 65.30 157 VAL B O 1
ATOM 4812 N N . THR B 1 124 ? -41.423 113.895 87.080 1.00 61.13 158 THR B N 1
ATOM 4813 C CA . THR B 1 124 ? -41.310 112.462 86.806 1.00 62.08 158 THR B CA 1
ATOM 4814 C C . THR B 1 124 ? -42.422 111.953 85.877 1.00 62.44 158 THR B C 1
ATOM 4815 O O . THR B 1 124 ? -43.479 112.575 85.779 1.00 55.77 158 THR B O 1
ATOM 4819 N N . PRO B 1 125 ? -42.179 110.823 85.183 1.00 62.80 159 PRO B N 1
ATOM 4820 C CA . PRO B 1 125 ? -43.219 110.210 84.349 1.00 60.94 159 PRO B CA 1
ATOM 4821 C C . PRO B 1 125 ? -44.490 110.014 85.156 1.00 61.63 159 PRO B C 1
ATOM 4822 O O . PRO B 1 125 ? -45.597 110.267 84.662 1.00 55.83 159 PRO B O 1
ATOM 4826 N N . ALA B 1 126 ? -44.316 109.565 86.395 1.00 61.10 160 ALA B N 1
ATOM 4827 C CA . ALA B 1 126 ? -45.429 109.358 87.320 1.00 66.93 160 ALA B CA 1
ATOM 4828 C C . ALA B 1 126 ? -46.320 110.601 87.465 1.00 72.25 160 ALA B C 1
ATOM 4829 O O . ALA B 1 126 ? -47.550 110.503 87.426 1.00 71.40 160 ALA B O 1
ATOM 4831 N N . VAL B 1 127 ? -45.686 111.762 87.632 1.00 74.56 161 VAL B N 1
ATOM 4832 C CA . VAL B 1 127 ? -46.394 113.039 87.745 1.00 73.37 161 VAL B CA 1
ATOM 4833 C C . VAL B 1 127 ? -47.048 113.433 86.419 1.00 71.04 161 VAL B C 1
ATOM 4834 O O . VAL B 1 127 ? -48.198 113.887 86.394 1.00 63.51 161 VAL B O 1
ATOM 4838 N N . LYS B 1 128 ? -46.310 113.263 85.324 1.00 65.48 162 LYS B N 1
ATOM 4839 C CA . LYS B 1 128 ? -46.847 113.526 83.991 1.00 66.89 162 LYS B CA 1
ATOM 4840 C C . LYS B 1 128 ? -48.116 112.711 83.739 1.00 66.13 162 LYS B C 1
ATOM 4841 O O . LYS B 1 128 ? -49.094 113.223 83.184 1.00 69.31 162 LYS B O 1
ATOM 4845 N N . ARG B 1 129 ? -48.102 111.449 84.166 1.00 61.40 163 ARG B N 1
ATOM 4846 C CA . ARG B 1 129 ? -49.296 110.605 84.107 1.00 63.99 163 ARG B CA 1
ATOM 4847 C C . ARG B 1 129 ? -50.422 111.135 85.005 1.00 61.52 163 ARG B C 1
ATOM 4848 O O . ARG B 1 129 ? -51.607 110.927 84.723 1.00 57.22 163 ARG B O 1
ATOM 4856 N N . LYS B 1 130 ? -50.049 111.817 86.084 1.00 61.38 164 LYS B N 1
ATOM 4857 C CA . LYS B 1 130 ? -51.030 112.393 87.002 1.00 65.98 164 LYS B CA 1
ATOM 4858 C C . LYS B 1 130 ? -51.728 113.602 86.376 1.00 68.26 164 LYS B C 1
ATOM 4859 O O . LYS B 1 130 ? -52.924 113.814 86.580 1.00 66.64 164 LYS B O 1
ATOM 4863 N N . ILE B 1 131 ? -50.975 114.384 85.606 1.00 66.92 165 ILE B N 1
ATOM 4864 C CA . ILE B 1 131 ? -51.515 115.563 84.936 1.00 64.85 165 ILE B CA 1
ATOM 4865 C C . ILE B 1 131 ? -52.507 115.172 83.837 1.00 64.14 165 ILE B C 1
ATOM 4866 O O . ILE B 1 131 ? -53.565 115.802 83.680 1.00 55.69 165 ILE B O 1
ATOM 4871 N N . SER B 1 132 ? -52.171 114.114 83.105 1.00 65.51 166 SER B N 1
ATOM 4872 C CA . SER B 1 132 ? -53.041 113.560 82.071 1.00 67.88 166 SER B CA 1
ATOM 4873 C C . SER B 1 132 ? -54.434 113.255 82.609 1.00 64.44 166 SER B C 1
ATOM 4874 O O . SER B 1 132 ? -55.434 113.501 81.938 1.00 65.18 166 SER B O 1
ATOM 4877 N N . LYS B 1 133 ? -54.487 112.721 83.826 1.00 62.02 167 LYS B N 1
ATOM 4878 C CA . LYS B 1 133 ? -55.746 112.343 84.449 1.00 60.48 167 LYS B CA 1
ATOM 4879 C C . LYS B 1 133 ? -56.575 113.554 84.882 1.00 57.36 167 LYS B C 1
ATOM 4880 O O . LYS B 1 133 ? -57.703 113.394 85.340 1.00 56.55 167 LYS B O 1
ATOM 4882 N N . LEU B 1 134 ? -56.019 114.757 84.737 1.00 57.37 168 LEU B N 1
ATOM 4883 C CA . LEU B 1 134 ? -56.766 115.977 85.060 1.00 59.75 168 LEU B CA 1
ATOM 4884 C C . LEU B 1 134 ? -57.673 116.411 83.909 1.00 64.28 168 LEU B C 1
ATOM 4885 O O . LEU B 1 134 ? -58.516 117.289 84.086 1.00 52.56 168 LEU B O 1
ATOM 4890 N N . ASN B 1 135 ? -57.497 115.793 82.741 1.00 53.74 169 ASN B N 1
ATOM 4891 C CA . ASN B 1 135 ? -58.306 116.108 81.565 1.00 58.29 169 ASN B CA 1
ATOM 4892 C C . ASN B 1 135 ? -58.241 117.593 81.196 1.00 59.17 169 ASN B C 1
ATOM 4893 O O . ASN B 1 135 ? -59.264 118.241 80.968 1.00 54.57 169 ASN B O 1
ATOM 4898 N N . LEU B 1 136 ? -57.023 118.118 81.154 1.00 59.55 170 LEU B N 1
ATOM 4899 C CA . LEU B 1 136 ? -56.772 119.509 80.806 1.00 62.60 170 LEU B CA 1
ATOM 4900 C C . LEU B 1 136 ? -56.009 119.608 79.485 1.00 68.94 170 LEU B C 1
ATOM 4901 O O . LEU B 1 136 ? -55.168 120.490 79.317 1.00 72.56 170 LEU B O 1
ATOM 4906 N N . GLY B 1 137 ? -56.290 118.694 78.559 1.00 71.93 171 GLY B N 1
ATOM 4907 C CA . GLY B 1 137 ? -55.613 118.678 77.271 1.00 71.04 171 GLY B CA 1
ATOM 4908 C C . GLY B 1 137 ? -55.961 119.908 76.456 1.00 69.73 171 GLY B C 1
ATOM 4909 O O . GLY B 1 137 ? -57.123 120.313 76.400 1.00 72.70 171 GLY B O 1
ATOM 4910 N N . GLY B 1 138 ? -54.955 120.517 75.838 1.00 63.67 172 GLY B N 1
ATOM 4911 C CA . GLY B 1 138 ? -55.162 121.737 75.079 1.00 69.13 172 GLY B CA 1
ATOM 4912 C C . GLY B 1 138 ? -55.025 122.976 75.945 1.00 76.85 172 GLY B C 1
ATOM 4913 O O . GLY B 1 138 ? -55.113 124.104 75.454 1.00 79.92 172 GLY B O 1
ATOM 4914 N N . ILE B 1 139 ? -54.826 122.763 77.243 1.00 72.79 173 ILE B N 1
ATOM 4915 C CA . ILE B 1 139 ? -54.578 123.849 78.184 1.00 66.30 173 ILE B CA 1
ATOM 4916 C C . ILE B 1 139 ? -53.216 123.663 78.825 1.00 58.34 173 ILE B C 1
ATOM 4917 O O . ILE B 1 139 ? -52.469 124.619 79.021 1.00 58.54 173 ILE B O 1
ATOM 4922 N N . VAL B 1 140 ? -52.913 122.418 79.168 1.00 57.77 174 VAL B N 1
ATOM 4923 C CA . VAL B 1 140 ? -51.629 122.079 79.761 1.00 62.96 174 VAL B CA 1
ATOM 4924 C C . VAL B 1 140 ? -51.030 120.891 79.009 1.00 61.36 174 VAL B C 1
ATOM 4925 O O . VAL B 1 140 ? -51.755 120.024 78.521 1.00 61.21 174 VAL B O 1
ATOM 4929 N N . TYR B 1 141 ? -49.710 120.872 78.879 1.00 61.32 175 TYR B N 1
ATOM 4930 C CA . TYR B 1 141 ? -49.041 119.745 78.232 1.00 65.37 175 TYR B CA 1
ATOM 4931 C C . TYR B 1 141 ? -47.625 119.553 78.743 1.00 67.28 175 TYR B C 1
ATOM 4932 O O . TYR B 1 141 ? -47.054 120.445 79.378 1.00 59.06 175 TYR B O 1
ATOM 4941 N N . ALA B 1 142 ? -47.075 118.373 78.471 1.00 64.92 176 ALA B N 1
ATOM 4942 C CA . ALA B 1 142 ? -45.777 117.983 79.007 1.00 67.25 176 ALA B CA 1
ATOM 4943 C C . ALA B 1 142 ? -44.728 117.920 77.905 1.00 68.82 176 ALA B C 1
ATOM 4944 O O . ALA B 1 142 ? -44.862 117.140 76.964 1.00 63.87 176 ALA B O 1
ATOM 4946 N N . GLU B 1 143 ? -43.691 118.749 78.022 1.00 74.81 177 GLU B N 1
ATOM 4947 C CA . GLU B 1 143 ? -42.602 118.772 77.041 1.00 82.90 177 GLU B CA 1
ATOM 4948 C C . GLU B 1 143 ? -41.470 117.815 77.439 1.00 81.69 177 GLU B C 1
ATOM 4949 O O . GLU B 1 143 ? -40.681 118.110 78.337 1.00 77.21 177 GLU B O 1
ATOM 4955 N N . LEU B 1 144 ? -41.403 116.671 76.759 1.00 83.99 178 LEU B N 1
ATOM 4956 C CA . LEU B 1 144 ? -40.470 115.591 77.112 1.00 85.65 178 LEU B CA 1
ATOM 4957 C C . LEU B 1 144 ? -38.989 115.967 77.023 1.00 76.73 178 LEU B C 1
ATOM 4958 O O . LEU B 1 144 ? -38.618 116.918 76.340 1.00 75.76 178 LEU B O 1
ATOM 4960 N N . GLU B 1 147 ? -33.058 114.947 78.135 1.00 78.93 181 GLU B N 1
ATOM 4961 C CA . GLU B 1 147 ? -31.652 115.293 78.326 1.00 78.21 181 GLU B CA 1
ATOM 4962 C C . GLU B 1 147 ? -30.791 114.040 78.414 1.00 73.33 181 GLU B C 1
ATOM 4963 O O . GLU B 1 147 ? -31.233 112.996 78.910 1.00 63.97 181 GLU B O 1
ATOM 4965 N N . ARG B 1 148 ? -29.554 114.168 77.942 1.00 71.17 182 ARG B N 1
ATOM 4966 C CA . ARG B 1 148 ? -28.644 113.043 77.781 1.00 69.77 182 ARG B CA 1
ATOM 4967 C C . ARG B 1 148 ? -27.598 113.037 78.898 1.00 70.68 182 ARG B C 1
ATOM 4968 O O . ARG B 1 148 ? -26.839 113.997 79.063 1.00 69.32 182 ARG B O 1
ATOM 4976 N N . LEU B 1 149 ? -27.573 111.958 79.675 1.00 69.15 183 LEU B N 1
ATOM 4977 C CA . LEU B 1 149 ? -26.608 111.828 80.763 1.00 70.58 183 LEU B CA 1
ATOM 4978 C C . LEU B 1 149 ? -25.336 111.105 80.301 1.00 69.10 183 LEU B C 1
ATOM 4979 O O . LEU B 1 149 ? -25.403 110.087 79.613 1.00 73.02 183 LEU B O 1
ATOM 4981 N N . TYR B 1 150 ? -24.181 111.645 80.672 1.00 66.00 184 TYR B N 1
ATOM 4982 C CA . TYR B 1 150 ? -22.904 110.993 80.375 1.00 66.67 184 TYR B CA 1
ATOM 4983 C C . TYR B 1 150 ? -22.118 110.805 81.668 1.00 66.43 184 TYR B C 1
ATOM 4984 O O . TYR B 1 150 ? -21.396 111.699 82.117 1.00 66.73 184 TYR B O 1
ATOM 4993 N N . SER B 1 151 ? -22.268 109.634 82.272 1.00 65.95 185 SER B N 1
ATOM 4994 C CA . SER B 1 151 ? -21.827 109.438 83.643 1.00 65.59 185 SER B CA 1
ATOM 4995 C C . SER B 1 151 ? -20.306 109.457 83.813 1.00 66.30 185 SER B C 1
ATOM 4996 O O . SER B 1 151 ? -19.808 109.852 84.865 1.00 66.21 185 SER B O 1
ATOM 4999 N N . ASN B 1 152 ? -19.574 109.056 82.780 1.00 67.03 186 ASN B N 1
ATOM 5000 C CA . ASN B 1 152 ? -18.114 109.051 82.847 1.00 67.76 186 ASN B CA 1
ATOM 5001 C C . ASN B 1 152 ? -17.482 110.395 82.487 1.00 69.69 186 ASN B C 1
ATOM 5002 O O . ASN B 1 152 ? -16.259 110.534 82.483 1.00 69.09 186 ASN B O 1
ATOM 5007 N N . GLY B 1 153 ? -18.326 111.377 82.177 1.00 68.24 187 GLY B N 1
ATOM 5008 C CA . GLY B 1 153 ? -17.873 112.735 81.936 1.00 68.84 187 GLY B CA 1
ATOM 5009 C C . GLY B 1 153 ? -16.969 112.906 80.731 1.00 71.25 187 GLY B C 1
ATOM 5010 O O . GLY B 1 153 ? -17.387 112.666 79.592 1.00 70.15 187 GLY B O 1
ATOM 5011 N N . THR B 1 154 ? -15.724 113.312 80.993 1.00 70.56 188 THR B N 1
ATOM 5012 C CA . THR B 1 154 ? -14.762 113.647 79.943 1.00 77.61 188 THR B CA 1
ATOM 5013 C C . THR B 1 154 ? -14.166 112.414 79.266 1.00 71.99 188 THR B C 1
ATOM 5014 O O . THR B 1 154 ? -13.451 112.532 78.271 1.00 72.89 188 THR B O 1
ATOM 5018 N N . LEU B 1 155 ? -14.463 111.240 79.814 1.00 71.32 189 LEU B N 1
ATOM 5019 C CA . LEU B 1 155 ? -14.050 109.990 79.204 1.00 74.25 189 LEU B CA 1
ATOM 5020 C C . LEU B 1 155 ? -14.539 109.947 77.765 1.00 71.99 189 LEU B C 1
ATOM 5021 O O . LEU B 1 155 ? -15.733 110.075 77.513 1.00 71.51 189 LEU B O 1
ATOM 5034 N N . GLY B 1 157 ? -14.841 111.909 75.389 1.00 73.47 191 GLY B N 1
ATOM 5035 C CA . GLY B 1 157 ? -15.832 112.937 75.140 1.00 81.45 191 GLY B CA 1
ATOM 5036 C C . GLY B 1 157 ? -16.085 113.219 73.675 1.00 79.62 191 GLY B C 1
ATOM 5037 O O . GLY B 1 157 ? -17.220 113.136 73.208 1.00 73.83 191 GLY B O 1
ATOM 5038 N N . SER B 1 158 ? -15.025 113.541 72.944 1.00 76.92 192 SER B N 1
ATOM 5039 C CA . SER B 1 158 ? -15.165 113.892 71.540 1.00 76.15 192 SER B CA 1
ATOM 5040 C C . SER B 1 158 ? -15.697 112.720 70.732 1.00 76.07 192 SER B C 1
ATOM 5041 O O . SER B 1 158 ? -16.325 112.910 69.695 1.00 76.50 192 SER B O 1
ATOM 5044 N N . LEU B 1 159 ? -15.452 111.509 71.217 1.00 85.45 193 LEU B N 1
ATOM 5045 C CA . LEU B 1 159 ? -15.890 110.308 70.522 1.00 75.52 193 LEU B CA 1
ATOM 5046 C C . LEU B 1 159 ? -17.384 110.059 70.717 1.00 74.62 193 LEU B C 1
ATOM 5047 O O . LEU B 1 159 ? -18.090 109.733 69.767 1.00 74.86 193 LEU B O 1
ATOM 5052 N N . LEU B 1 160 ? -17.864 110.204 71.948 1.00 73.62 194 LEU B N 1
ATOM 5053 C CA . LEU B 1 160 ? -19.295 110.060 72.208 1.00 72.75 194 LEU B CA 1
ATOM 5054 C C . LEU B 1 160 ? -20.060 111.114 71.422 1.00 73.11 194 LEU B C 1
ATOM 5055 O O . LEU B 1 160 ? -21.069 110.818 70.781 1.00 73.02 194 LEU B O 1
ATOM 5060 N N . GLY B 1 161 ? -19.543 112.336 71.436 1.00 73.62 195 GLY B N 1
ATOM 5061 C CA . GLY B 1 161 ? -20.156 113.417 70.693 1.00 74.10 195 GLY B CA 1
ATOM 5062 C C . GLY B 1 161 ? -21.274 114.031 71.506 1.00 80.09 195 GLY B C 1
ATOM 5063 O O . GLY B 1 161 ? -21.015 114.724 72.493 1.00 72.84 195 GLY B O 1
ATOM 5064 N N . GLY B 1 162 ? -22.514 113.761 71.103 1.00 72.81 196 GLY B N 1
ATOM 5065 C CA . GLY B 1 162 ? -23.671 114.243 71.832 1.00 79.61 196 GLY B CA 1
ATOM 5066 C C . GLY B 1 162 ? -24.891 114.432 70.953 1.00 80.86 196 GLY B C 1
ATOM 5067 O O . GLY B 1 162 ? -24.828 114.242 69.736 1.00 75.65 196 GLY B O 1
ATOM 5068 N N . VAL B 1 163 ? -26.002 114.809 71.580 1.00 85.16 197 VAL B N 1
ATOM 5069 C CA . VAL B 1 163 ? -27.264 115.035 70.886 1.00 89.14 197 VAL B CA 1
ATOM 5070 C C . VAL B 1 163 ? -27.627 116.520 70.909 1.00 94.45 197 VAL B C 1
ATOM 5071 O O . VAL B 1 163 ? -27.063 117.293 71.686 1.00 95.16 197 VAL B O 1
ATOM 5075 N N . ASP B 1 164 ? -28.573 116.916 70.062 1.00 93.77 198 ASP B N 1
ATOM 5076 C CA . ASP B 1 164 ? -29.040 118.299 70.051 1.00 90.18 198 ASP B CA 1
ATOM 5077 C C . ASP B 1 164 ? -30.252 118.487 70.955 1.00 83.55 198 ASP B C 1
ATOM 5078 O O . ASP B 1 164 ? -30.798 117.514 71.478 1.00 80.24 198 ASP B O 1
ATOM 5083 N N . ALA B 1 165 ? -30.680 119.736 71.113 1.00 83.48 199 ALA B N 1
ATOM 5084 C CA . ALA B 1 165 ? -31.825 120.069 71.968 1.00 81.60 199 ALA B CA 1
ATOM 5085 C C . ALA B 1 165 ? -33.091 119.282 71.622 1.00 78.36 199 ALA B C 1
ATOM 5086 O O . ALA B 1 165 ? -33.952 119.065 72.476 1.00 78.54 199 ALA B O 1
ATOM 5088 N N . ASP B 1 166 ? -33.197 118.849 70.370 1.00 83.67 200 ASP B N 1
ATOM 5089 C CA . ASP B 1 166 ? -34.344 118.062 69.928 1.00 94.96 200 ASP B CA 1
ATOM 5090 C C . ASP B 1 166 ? -34.136 116.558 70.127 1.00 98.63 200 ASP B C 1
ATOM 5091 O O . ASP B 1 166 ? -35.042 115.761 69.887 1.00 97.56 200 ASP B O 1
ATOM 5096 N N . GLY B 1 167 ? -32.939 116.175 70.561 1.00 104.69 201 GLY B N 1
ATOM 5097 C CA . GLY B 1 167 ? -32.644 114.782 70.851 1.00 102.14 201 GLY B CA 1
ATOM 5098 C C . GLY B 1 167 ? -32.089 113.988 69.682 1.00 99.41 201 GLY B C 1
ATOM 5099 O O . GLY B 1 167 ? -32.042 112.758 69.729 1.00 100.77 201 GLY B O 1
ATOM 5100 N N . LYS B 1 168 ? -31.679 114.684 68.627 1.00 93.17 202 LYS B N 1
ATOM 5101 C CA . LYS B 1 168 ? -31.038 114.036 67.485 1.00 88.54 202 LYS B CA 1
ATOM 5102 C C . LYS B 1 168 ? -29.521 113.978 67.685 1.00 84.99 202 LYS B C 1
ATOM 5103 O O . LYS B 1 168 ? -28.912 114.958 68.121 1.00 72.59 202 LYS B O 1
ATOM 5109 N N . GLY B 1 169 ? -28.919 112.835 67.363 1.00 79.45 203 GLY B N 1
ATOM 5110 C CA . GLY B 1 169 ? -27.481 112.673 67.497 1.00 78.20 203 GLY B CA 1
ATOM 5111 C C . GLY B 1 169 ? -26.766 113.478 66.435 1.00 77.94 203 GLY B C 1
ATOM 5112 O O . GLY B 1 169 ? -26.962 113.240 65.240 1.00 76.93 203 GLY B O 1
ATOM 5113 N N . VAL B 1 170 ? -25.951 114.441 66.859 1.00 74.65 204 VAL B N 1
ATOM 5114 C CA . VAL B 1 170 ? -25.268 115.324 65.911 1.00 79.70 204 VAL B CA 1
ATOM 5115 C C . VAL B 1 170 ? -23.738 115.209 65.923 1.00 80.81 204 VAL B C 1
ATOM 5116 O O . VAL B 1 170 ? -23.053 115.963 65.228 1.00 78.88 204 VAL B O 1
ATOM 5120 N N . ALA B 1 171 ? -23.206 114.278 66.709 1.00 75.89 205 ALA B N 1
ATOM 5121 C CA . ALA B 1 171 ? -21.758 114.045 66.743 1.00 78.75 205 ALA B CA 1
ATOM 5122 C C . ALA B 1 171 ? -21.415 112.678 67.317 1.00 76.93 205 ALA B C 1
ATOM 5123 O O . ALA B 1 171 ? -22.210 112.084 68.053 1.00 74.72 205 ALA B O 1
ATOM 5125 N N . GLY B 1 172 ? -20.227 112.184 66.970 1.00 76.44 206 GLY B N 1
ATOM 5126 C CA . GLY B 1 172 ? -19.714 110.953 67.536 1.00 75.95 206 GLY B CA 1
ATOM 5127 C C . GLY B 1 172 ? -20.580 109.738 67.285 1.00 75.51 206 GLY B C 1
ATOM 5128 O O . GLY B 1 172 ? -21.198 109.615 66.231 1.00 76.02 206 GLY B O 1
ATOM 5129 N N . ILE B 1 173 ? -20.625 108.838 68.258 1.00 74.62 207 ILE B N 1
ATOM 5130 C CA . ILE B 1 173 ? -21.445 107.633 68.155 1.00 74.17 207 ILE B CA 1
ATOM 5131 C C . ILE B 1 173 ? -22.947 107.971 68.146 1.00 85.46 207 ILE B C 1
ATOM 5132 O O . ILE B 1 173 ? -23.761 107.221 67.606 1.00 73.60 207 ILE B O 1
ATOM 5137 N N . GLU B 1 174 ? -23.300 109.112 68.730 1.00 73.20 208 GLU B N 1
ATOM 5138 C CA . GLU B 1 174 ? -24.685 109.568 68.748 1.00 79.84 208 GLU B CA 1
ATOM 5139 C C . GLU B 1 174 ? -25.171 109.824 67.329 1.00 83.31 208 GLU B C 1
ATOM 5140 O O . GLU B 1 174 ? -26.285 109.448 66.966 1.00 88.84 208 GLU B O 1
ATOM 5146 N N . GLN B 1 175 ? -24.316 110.459 66.532 1.00 74.67 209 GLN B N 1
ATOM 5147 C CA . GLN B 1 175 ? -24.653 110.811 65.165 1.00 75.69 209 GLN B CA 1
ATOM 5148 C C . GLN B 1 175 ? -24.624 109.590 64.262 1.00 83.45 209 GLN B C 1
ATOM 5149 O O . GLN B 1 175 ? -25.456 109.443 63.373 1.00 81.62 209 GLN B O 1
ATOM 5163 N N . GLU B 1 177 ? -25.027 106.314 65.044 1.00 75.03 211 GLU B N 1
ATOM 5164 C CA . GLU B 1 177 ? -26.046 105.315 65.320 1.00 80.00 211 GLU B CA 1
ATOM 5165 C C . GLU B 1 177 ? -27.361 105.966 65.740 1.00 73.66 211 GLU B C 1
ATOM 5166 O O . GLU B 1 177 ? -28.107 105.404 66.545 1.00 72.77 211 GLU B O 1
ATOM 5172 N N . ASN B 1 178 ? -27.642 107.144 65.186 1.00 76.99 212 ASN B N 1
ATOM 5173 C CA . ASN B 1 178 ? -28.868 107.862 65.526 1.00 82.76 212 ASN B CA 1
ATOM 5174 C C . ASN B 1 178 ? -30.127 107.041 65.280 1.00 85.04 212 ASN B C 1
ATOM 5175 O O . ASN B 1 178 ? -30.908 106.809 66.204 1.00 80.99 212 ASN B O 1
ATOM 5180 N N . LYS B 1 179 ? -30.302 106.603 64.035 1.00 88.80 213 LYS B N 1
ATOM 5181 C CA . LYS B 1 179 ? -31.472 105.827 63.624 1.00 88.75 213 LYS B CA 1
ATOM 5182 C C . LYS B 1 179 ? -31.733 104.666 64.578 1.00 84.15 213 LYS B C 1
ATOM 5183 O O . LYS B 1 179 ? -32.865 104.446 65.013 1.00 82.66 213 LYS B O 1
ATOM 5189 N N . THR B 1 180 ? -30.670 103.940 64.909 1.00 78.64 214 THR B N 1
ATOM 5190 C CA . THR B 1 180 ? -30.763 102.813 65.821 1.00 81.15 214 THR B CA 1
ATOM 5191 C C . THR B 1 180 ? -31.148 103.273 67.227 1.00 81.86 214 THR B C 1
ATOM 5192 O O . THR B 1 180 ? -32.025 102.683 67.872 1.00 74.61 214 THR B O 1
ATOM 5196 N N . LEU B 1 181 ? -30.504 104.339 67.694 1.00 87.11 215 LEU B N 1
ATOM 5197 C CA . LEU B 1 181 ? -30.775 104.871 69.030 1.00 85.99 215 LEU B CA 1
ATOM 5198 C C . LEU B 1 181 ? -32.086 105.654 69.093 1.00 79.58 215 LEU B C 1
ATOM 5199 O O . LEU B 1 181 ? -32.731 105.701 70.144 1.00 82.38 215 LEU B O 1
ATOM 5204 N N . THR B 1 182 ? -32.470 106.273 67.979 1.00 71.13 216 THR B N 1
ATOM 5205 C CA . THR B 1 182 ? -33.687 107.100 67.937 1.00 79.28 216 THR B CA 1
ATOM 5206 C C . THR B 1 182 ? -34.991 106.303 68.088 1.00 79.91 216 THR B C 1
ATOM 5207 O O . THR B 1 182 ? -35.864 106.671 68.881 1.00 82.91 216 THR B O 1
ATOM 5211 N N . GLY B 1 183 ? -35.117 105.216 67.333 1.00 79.00 217 GLY B N 1
ATOM 5212 C CA . GLY B 1 183 ? -36.331 104.419 67.346 1.00 83.56 217 GLY B CA 1
ATOM 5213 C C . GLY B 1 183 ? -37.430 105.034 66.498 1.00 87.04 217 GLY B C 1
ATOM 5214 O O . GLY B 1 183 ? -37.166 105.914 65.679 1.00 88.80 217 GLY B O 1
ATOM 5215 N N . ARG B 1 184 ? -38.666 104.582 66.702 1.00 89.00 218 ARG B N 1
ATOM 5216 C CA . ARG B 1 184 ? -39.797 105.036 65.891 1.00 90.01 218 ARG B CA 1
ATOM 5217 C C . ARG B 1 184 ? -40.910 105.660 66.733 1.00 85.43 218 ARG B C 1
ATOM 5218 O O . ARG B 1 184 ? -41.450 105.025 67.640 1.00 78.84 218 ARG B O 1
ATOM 5226 N N . ASP B 1 185 ? -41.244 106.909 66.423 1.00 83.89 219 ASP B N 1
ATOM 5227 C CA . ASP B 1 185 ? -42.327 107.603 67.109 1.00 89.13 219 ASP B CA 1
ATOM 5228 C C . ASP B 1 185 ? -43.668 106.926 66.826 1.00 84.60 219 ASP B C 1
ATOM 5229 O O . ASP B 1 185 ? -43.845 106.274 65.794 1.00 81.73 219 ASP B O 1
ATOM 5234 N N . GLY B 1 186 ? -44.601 107.068 67.759 1.00 83.49 220 GLY B N 1
ATOM 5235 C CA . GLY B 1 186 ? -45.915 106.474 67.614 1.00 85.34 220 GLY B CA 1
ATOM 5236 C C . GLY B 1 186 ? -46.981 107.547 67.573 1.00 91.95 220 GLY B C 1
ATOM 5237 O O . GLY B 1 186 ? -46.672 108.739 67.562 1.00 94.65 220 GLY B O 1
ATOM 5238 N N . TYR B 1 187 ? -48.241 107.127 67.556 1.00 91.55 221 TYR B N 1
ATOM 5239 C CA . TYR B 1 187 ? -49.341 108.077 67.505 1.00 92.56 221 TYR B CA 1
ATOM 5240 C C . TYR B 1 187 ? -50.642 107.496 68.043 1.00 88.35 221 TYR B C 1
ATOM 5241 O O . TYR B 1 187 ? -50.818 106.278 68.117 1.00 84.67 221 TYR B O 1
ATOM 5250 N N . GLN B 1 188 ? -51.549 108.392 68.412 1.00 86.29 222 GLN B N 1
ATOM 5251 C CA . GLN B 1 188 ? -52.913 108.030 68.761 1.00 82.39 222 GLN B CA 1
ATOM 5252 C C . GLN B 1 188 ? -53.855 109.009 68.081 1.00 86.35 222 GLN B C 1
ATOM 5253 O O . GLN B 1 188 ? -53.659 110.223 68.154 1.00 88.93 222 GLN B O 1
ATOM 5259 N N . VAL B 1 189 ? -54.870 108.477 67.408 1.00 86.93 223 VAL B N 1
ATOM 5260 C CA . VAL B 1 189 ? -55.856 109.300 66.720 1.00 84.17 223 VAL B CA 1
ATOM 5261 C C . VAL B 1 189 ? -57.158 109.326 67.513 1.00 83.03 223 VAL B C 1
ATOM 5262 O O . VAL B 1 189 ? -57.690 108.275 67.865 1.00 79.57 223 VAL B O 1
ATOM 5266 N N . TYR B 1 190 ? -57.665 110.524 67.791 1.00 84.99 224 TYR B N 1
ATOM 5267 C CA . TYR B 1 190 ? -58.907 110.678 68.547 1.00 87.11 224 TYR B CA 1
ATOM 5268 C C . TYR B 1 190 ? -59.958 111.446 67.748 1.00 93.60 224 TYR B C 1
ATOM 5269 O O . TYR B 1 190 ? -59.643 112.397 67.032 1.00 96.34 224 TYR B O 1
ATOM 5278 N N . GLN B 1 191 ? -61.210 111.024 67.884 1.00 96.30 225 GLN B N 1
ATOM 5279 C CA . GLN B 1 191 ? -62.316 111.638 67.163 1.00 100.62 225 GLN B CA 1
ATOM 5280 C C . GLN B 1 191 ? -62.989 112.715 68.003 1.00 102.98 225 GLN B C 1
ATOM 5281 O O . GLN B 1 191 ? -64.146 112.571 68.390 1.00 105.55 225 GLN B O 1
ATOM 5287 N N . GLN B 1 192 ? -62.265 113.798 68.270 1.00 106.95 226 GLN B N 1
ATOM 5288 C CA . GLN B 1 192 ? -62.759 114.858 69.146 1.00 110.06 226 GLN B CA 1
ATOM 5289 C C . GLN B 1 192 ? -63.875 115.688 68.513 1.00 115.14 226 GLN B C 1
ATOM 5290 O O . GLN B 1 192 ? -64.459 116.556 69.163 1.00 115.72 226 GLN B O 1
ATOM 5292 N N . GLY B 1 193 ? -64.174 115.419 67.247 1.00 118.45 227 GLY B N 1
ATOM 5293 C CA . GLY B 1 193 ? -65.280 116.079 66.581 1.00 119.50 227 GLY B CA 1
ATOM 5294 C C . GLY B 1 193 ? -66.612 115.594 67.124 1.00 119.81 227 GLY B C 1
ATOM 5295 O O . GLY B 1 193 ? -66.716 115.183 68.281 1.00 119.54 227 GLY B O 1
ATOM 5296 N N . ASN B 1 194 ? -67.640 115.640 66.285 1.00 118.67 228 ASN B N 1
ATOM 5297 C CA . ASN B 1 194 ? -68.960 115.163 66.678 1.00 115.97 228 ASN B CA 1
ATOM 5298 C C . ASN B 1 194 ? -69.801 114.753 65.474 1.00 114.90 228 ASN B C 1
ATOM 5299 O O . ASN B 1 194 ? -70.940 115.199 65.317 1.00 116.04 228 ASN B O 1
ATOM 5301 N N . SER B 1 195 ? -69.230 113.904 64.624 1.00 110.75 229 SER B N 1
ATOM 5302 C CA . SER B 1 195 ? -69.935 113.401 63.449 1.00 108.76 229 SER B CA 1
ATOM 5303 C C . SER B 1 195 ? -71.105 112.503 63.854 1.00 108.08 229 SER B C 1
ATOM 5304 O O . SER B 1 195 ? -72.270 112.879 63.694 1.00 110.30 229 SER B O 1
ATOM 5307 N N . GLY B 1 196 ? -70.790 111.323 64.383 1.00 103.82 230 GLY B N 1
ATOM 5308 C CA . GLY B 1 196 ? -71.811 110.408 64.867 1.00 98.77 230 GLY B CA 1
ATOM 5309 C C . GLY B 1 196 ? -71.553 108.936 64.588 1.00 95.61 230 GLY B C 1
ATOM 5310 O O . GLY B 1 196 ? -72.470 108.117 64.685 1.00 93.32 230 GLY B O 1
ATOM 5311 N N . VAL B 1 197 ? -70.313 108.594 64.245 1.00 91.78 231 VAL B N 1
ATOM 5312 C CA . VAL B 1 197 ? -69.946 107.203 63.974 1.00 90.33 231 VAL B CA 1
ATOM 5313 C C . VAL B 1 197 ? -69.379 106.548 65.230 1.00 87.93 231 VAL B C 1
ATOM 5314 O O . VAL B 1 197 ? -69.592 105.360 65.491 1.00 83.26 231 VAL B O 1
ATOM 5316 N N . GLU B 1 198 ? -68.630 107.339 65.988 1.00 89.36 232 GLU B N 1
ATOM 5317 C CA . GLU B 1 198 ? -68.151 106.956 67.306 1.00 84.84 232 GLU B CA 1
ATOM 5318 C C . GLU B 1 198 ? -68.479 108.135 68.203 1.00 77.52 232 GLU B C 1
ATOM 5319 O O . GLU B 1 198 ? -68.683 109.246 67.710 1.00 74.94 232 GLU B O 1
ATOM 5325 N N . ILE B 1 199 ? -68.546 107.908 69.510 1.00 74.60 233 ILE B N 1
ATOM 5326 C CA . ILE B 1 199 ? -68.822 109.003 70.434 1.00 76.29 233 ILE B CA 1
ATOM 5327 C C . ILE B 1 199 ? -67.600 109.920 70.482 1.00 74.62 233 ILE B C 1
ATOM 5328 O O . ILE B 1 199 ? -66.493 109.487 70.154 1.00 66.53 233 ILE B O 1
ATOM 5333 N N . PRO B 1 200 ? -67.802 111.199 70.845 1.00 73.44 234 PRO B N 1
ATOM 5334 C CA . PRO B 1 200 ? -66.676 112.140 70.914 1.00 77.80 234 PRO B CA 1
ATOM 5335 C C . PRO B 1 200 ? -65.559 111.646 71.832 1.00 79.91 234 PRO B C 1
ATOM 5336 O O . PRO B 1 200 ? -65.847 111.101 72.897 1.00 79.81 234 PRO B O 1
ATOM 5340 N N . GLY B 1 201 ? -64.307 111.818 71.413 1.00 81.75 235 GLY B N 1
ATOM 5341 C CA . GLY B 1 201 ? -63.169 111.432 72.231 1.00 76.24 235 GLY B CA 1
ATOM 5342 C C . GLY B 1 201 ? -62.703 110.006 72.009 1.00 79.61 235 GLY B C 1
ATOM 5343 O O . GLY B 1 201 ? -61.697 109.578 72.580 1.00 85.09 235 GLY B O 1
ATOM 5344 N N . THR B 1 202 ? -63.427 109.267 71.173 1.00 76.45 236 THR B N 1
ATOM 5345 C CA . THR B 1 202 ? -63.074 107.880 70.874 1.00 75.60 236 THR B CA 1
ATOM 5346 C C . THR B 1 202 ? -61.758 107.795 70.100 1.00 77.77 236 THR B C 1
ATOM 5347 O O . THR B 1 202 ? -61.516 108.589 69.193 1.00 79.62 236 THR B O 1
ATOM 5359 N N . THR B 1 204 ? -59.786 105.867 67.451 1.00 79.22 238 THR B N 1
ATOM 5360 C CA . THR B 1 204 ? -60.082 104.928 66.367 1.00 83.13 238 THR B CA 1
ATOM 5361 C C . THR B 1 204 ? -58.858 104.276 65.729 1.00 85.71 238 THR B C 1
ATOM 5362 O O . THR B 1 204 ? -58.981 103.274 65.025 1.00 88.38 238 THR B O 1
ATOM 5366 N N . GLU B 1 205 ? -57.683 104.845 65.966 1.00 84.29 239 GLU B N 1
ATOM 5367 C CA . GLU B 1 205 ? -56.458 104.317 65.378 1.00 84.38 239 GLU B CA 1
ATOM 5368 C C . GLU B 1 205 ? -55.290 104.476 66.342 1.00 82.02 239 GLU B C 1
ATOM 5369 O O . GLU B 1 205 ? -55.175 105.498 67.020 1.00 75.81 239 GLU B O 1
ATOM 5371 N N . SER B 1 206 ? -54.428 103.466 66.408 1.00 83.32 240 SER B N 1
ATOM 5372 C CA . SER B 1 206 ? -53.285 103.520 67.311 1.00 83.51 240 SER B CA 1
ATOM 5373 C C . SER B 1 206 ? -52.032 102.887 66.716 1.00 87.96 240 SER B C 1
ATOM 5374 O O . SER B 1 206 ? -52.103 102.002 65.860 1.00 85.74 240 SER B O 1
ATOM 5377 N N . LYS B 1 207 ? -50.885 103.358 67.189 1.00 92.29 241 LYS B N 1
ATOM 5378 C CA . LYS B 1 207 ? -49.591 102.828 66.786 1.00 95.81 241 LYS B CA 1
ATOM 5379 C C . LYS B 1 207 ? -48.646 103.011 67.958 1.00 98.51 241 LYS B C 1
ATOM 5380 O O . LYS B 1 207 ? -48.412 104.134 68.405 1.00 95.31 241 LYS B O 1
ATOM 5386 N N . ASP B 1 208 ? -48.124 101.904 68.470 1.00 104.74 242 ASP B N 1
ATOM 5387 C CA . ASP B 1 208 ? -47.219 101.959 69.606 1.00 108.39 242 ASP B CA 1
ATOM 5388 C C . ASP B 1 208 ? -45.892 102.575 69.189 1.00 106.30 242 ASP B C 1
ATOM 5389 O O . ASP B 1 208 ? -45.367 102.279 68.113 1.00 108.83 242 ASP B O 1
ATOM 5394 N N . ALA B 1 209 ? -45.362 103.450 70.037 1.00 99.54 243 ALA B N 1
ATOM 5395 C CA . ALA B 1 209 ? -44.028 103.988 69.827 1.00 91.22 243 ALA B CA 1
ATOM 5396 C C . ALA B 1 209 ? -43.012 102.873 70.047 1.00 89.86 243 ALA B C 1
ATOM 5397 O O . ALA B 1 209 ? -43.042 102.191 71.074 1.00 90.52 243 ALA B O 1
ATOM 5399 N N . VAL B 1 210 ? -42.132 102.676 69.069 1.00 89.17 244 VAL B N 1
ATOM 5400 C CA . VAL B 1 210 ? -41.055 101.699 69.187 1.00 89.60 244 VAL B CA 1
ATOM 5401 C C . VAL B 1 210 ? -39.823 102.389 69.767 1.00 86.93 244 VAL B C 1
ATOM 5402 O O . VAL B 1 210 ? -39.266 103.293 69.142 1.00 85.96 244 VAL B O 1
ATOM 5404 N N . ASN B 1 211 ? -39.414 101.974 70.966 1.00 81.82 245 ASN B N 1
ATOM 5405 C CA . ASN B 1 211 ? -38.306 102.623 71.667 1.00 80.85 245 ASN B CA 1
ATOM 5406 C C . ASN B 1 211 ? -36.948 102.211 71.112 1.00 88.27 245 ASN B C 1
ATOM 5407 O O . ASN B 1 211 ? -36.636 101.020 71.034 1.00 88.79 245 ASN B O 1
ATOM 5412 N N . GLY B 1 212 ? -36.150 103.208 70.735 1.00 94.10 246 GLY B N 1
ATOM 5413 C CA . GLY B 1 212 ? -34.828 102.995 70.164 1.00 96.09 246 GLY B CA 1
ATOM 5414 C C . GLY B 1 212 ? -33.989 101.985 70.918 1.00 90.85 246 GLY B C 1
ATOM 5415 O O . GLY B 1 212 ? -33.967 101.979 72.146 1.00 94.59 246 GLY B O 1
ATOM 5416 N N . SER B 1 213 ? -33.311 101.117 70.178 1.00 84.16 247 SER B N 1
ATOM 5417 C CA . SER B 1 213 ? -32.557 100.031 70.788 1.00 81.73 247 SER B CA 1
ATOM 5418 C C . SER B 1 213 ? -31.326 100.542 71.530 1.00 76.09 247 SER B C 1
ATOM 5419 O O . SER B 1 213 ? -31.016 101.737 71.502 1.00 72.83 247 SER B O 1
ATOM 5422 N N . ASP B 1 214 ? -30.634 99.629 72.203 1.00 75.73 248 ASP B N 1
ATOM 5423 C CA . ASP B 1 214 ? -29.447 99.987 72.965 1.00 75.03 248 ASP B CA 1
ATOM 5424 C C . ASP B 1 214 ? -28.204 99.578 72.182 1.00 79.71 248 ASP B C 1
ATOM 5425 O O . ASP B 1 214 ? -28.211 98.553 71.502 1.00 86.01 248 ASP B O 1
ATOM 5430 N N . VAL B 1 215 ? -27.141 100.374 72.283 1.00 75.29 249 VAL B N 1
ATOM 5431 C CA . VAL B 1 215 ? -25.915 100.129 71.518 1.00 71.87 249 VAL B CA 1
ATOM 5432 C C . VAL B 1 215 ? -24.734 99.803 72.414 1.00 70.03 249 VAL B C 1
ATOM 5433 O O . VAL B 1 215 ? -24.359 100.594 73.283 1.00 69.57 249 VAL B O 1
ATOM 5437 N N . THR B 1 216 ? -24.163 98.623 72.205 1.00 70.49 250 THR B N 1
ATOM 5438 C CA . THR B 1 216 ? -22.974 98.208 72.936 1.00 74.74 250 THR B CA 1
ATOM 5439 C C . THR B 1 216 ? -21.735 98.415 72.063 1.00 78.47 250 THR B C 1
ATOM 5440 O O . THR B 1 216 ? -21.662 97.908 70.939 1.00 72.32 250 THR B O 1
ATOM 5444 N N . LEU B 1 217 ? -20.773 99.176 72.583 1.00 82.94 251 LEU B N 1
ATOM 5445 C CA . LEU B 1 217 ? -19.532 99.452 71.870 1.00 72.28 251 LEU B CA 1
ATOM 5446 C C . LEU B 1 217 ? -18.527 98.353 72.135 1.00 72.60 251 LEU B C 1
ATOM 5447 O O . LEU B 1 217 ? -18.679 97.590 73.080 1.00 73.75 251 LEU B O 1
ATOM 5452 N N . THR B 1 218 ? -17.504 98.267 71.290 1.00 73.50 252 THR B N 1
ATOM 5453 C CA . THR B 1 218 ? -16.385 97.366 71.536 1.00 73.88 252 THR B CA 1
ATOM 5454 C C . THR B 1 218 ? -15.452 97.998 72.562 1.00 73.64 252 THR B C 1
ATOM 5455 O O . THR B 1 218 ? -14.691 97.304 73.232 1.00 73.65 252 THR B O 1
ATOM 5459 N N . ILE B 1 219 ? -15.521 99.324 72.652 1.00 73.48 253 ILE B N 1
ATOM 5460 C CA . ILE B 1 219 ? -14.692 100.115 73.551 1.00 73.32 253 ILE B CA 1
ATOM 5461 C C . ILE B 1 219 ? -14.813 99.636 74.993 1.00 72.54 253 ILE B C 1
ATOM 5462 O O . ILE B 1 219 ? -15.922 99.438 75.496 1.00 71.80 253 ILE B O 1
ATOM 5467 N N . ASP B 1 220 ? -13.678 99.430 75.647 1.00 72.74 254 ASP B N 1
ATOM 5468 C CA . ASP B 1 220 ? -13.682 99.104 77.069 1.00 72.10 254 ASP B CA 1
ATOM 5469 C C . ASP B 1 220 ? -13.411 100.340 77.918 1.00 76.73 254 ASP B C 1
ATOM 5470 O O . ASP B 1 220 ? -12.395 101.019 77.756 1.00 72.35 254 ASP B O 1
ATOM 5475 N N . ARG B 1 221 ? -14.346 100.618 78.822 1.00 33.12 255 ARG B N 1
ATOM 5476 C CA . ARG B 1 221 ? -14.311 101.812 79.643 1.00 31.58 255 ARG B CA 1
ATOM 5477 C C . ARG B 1 221 ? -12.983 101.975 80.409 1.00 29.34 255 ARG B C 1
ATOM 5478 O O . ARG B 1 221 ? -12.431 103.067 80.479 1.00 31.06 255 ARG B O 1
ATOM 5486 N N . ASP B 1 222 ? -12.484 100.885 80.980 1.00 29.84 256 ASP B N 1
ATOM 5487 C CA . ASP B 1 222 ? -11.251 100.903 81.766 1.00 34.26 256 ASP B CA 1
ATOM 5488 C C . ASP B 1 222 ? -9.982 101.066 80.908 1.00 33.57 256 ASP B C 1
ATOM 5489 O O . ASP B 1 222 ? -9.028 101.734 81.325 1.00 32.86 256 ASP B O 1
ATOM 5494 N N . VAL B 1 223 ? -9.975 100.445 79.730 1.00 25.79 257 VAL B N 1
ATOM 5495 C CA . VAL B 1 223 ? -8.865 100.598 78.777 1.00 30.71 257 VAL B CA 1
ATOM 5496 C C . VAL B 1 223 ? -8.821 102.018 78.223 1.00 32.39 257 VAL B C 1
ATOM 5497 O O . VAL B 1 223 ? -7.769 102.650 78.165 1.00 26.73 257 VAL B O 1
ATOM 5501 N N . GLN B 1 224 ? -9.979 102.514 77.808 1.00 26.89 258 GLN B N 1
ATOM 5502 C CA . GLN B 1 224 ? -10.095 103.877 77.330 1.00 26.86 258 GLN B CA 1
ATOM 5503 C C . GLN B 1 224 ? -9.648 104.880 78.396 1.00 28.72 258 GLN B C 1
ATOM 5504 O O . GLN B 1 224 ? -8.980 105.873 78.093 1.00 28.22 258 GLN B O 1
ATOM 5510 N N . TRP B 1 225 ? -10.033 104.637 79.642 1.00 25.82 259 TRP B N 1
ATOM 5511 C CA . TRP B 1 225 ? -9.671 105.548 80.724 1.00 24.81 259 TRP B CA 1
ATOM 5512 C C . TRP B 1 225 ? -8.154 105.529 80.995 1.00 27.66 259 TRP B C 1
ATOM 5513 O O . TRP B 1 225 ? -7.527 106.578 81.140 1.00 23.11 259 TRP B O 1
ATOM 5524 N N . TYR B 1 226 ? -7.564 104.344 81.059 1.00 26.63 260 TYR B N 1
ATOM 5525 C CA . TYR B 1 226 ? -6.124 104.275 81.310 1.00 28.02 260 TYR B CA 1
ATOM 5526 C C . TYR B 1 226 ? -5.326 104.866 80.149 1.00 24.99 260 TYR B C 1
ATOM 5527 O O . TYR B 1 226 ? -4.330 105.567 80.353 1.00 29.75 260 TYR B O 1
ATOM 5536 N N . THR B 1 227 ? -5.782 104.586 78.933 1.00 22.17 261 THR B N 1
ATOM 5537 C CA . THR B 1 227 ? -5.147 105.114 77.721 1.00 25.47 261 THR B CA 1
ATOM 5538 C C . THR B 1 227 ? -5.188 106.653 77.686 1.00 33.36 261 THR B C 1
ATOM 5539 O O . THR B 1 227 ? -4.181 107.306 77.417 1.00 29.80 261 THR B O 1
ATOM 5543 N N . GLU B 1 228 ? -6.349 107.228 77.981 1.00 26.72 262 GLU B N 1
ATOM 5544 C CA . GLU B 1 228 ? -6.466 108.682 78.115 1.00 26.95 262 GLU B CA 1
ATOM 5545 C C . GLU B 1 228 ? -5.562 109.245 79.222 1.00 21.55 262 GLU B C 1
ATOM 5546 O O . GLU B 1 228 ? -4.937 110.288 79.051 1.00 34.99 262 GLU B O 1
ATOM 5552 N N . LYS B 1 229 ? -5.464 108.536 80.335 1.00 21.10 263 LYS B N 1
ATOM 5553 C CA . LYS B 1 229 ? -4.566 108.937 81.427 1.00 28.09 263 LYS B CA 1
ATOM 5554 C C . LYS B 1 229 ? -3.109 108.943 80.945 1.00 29.73 263 LYS B C 1
ATOM 5555 O O . LYS B 1 229 ? -2.364 109.911 81.168 1.00 26.32 263 LYS B O 1
ATOM 556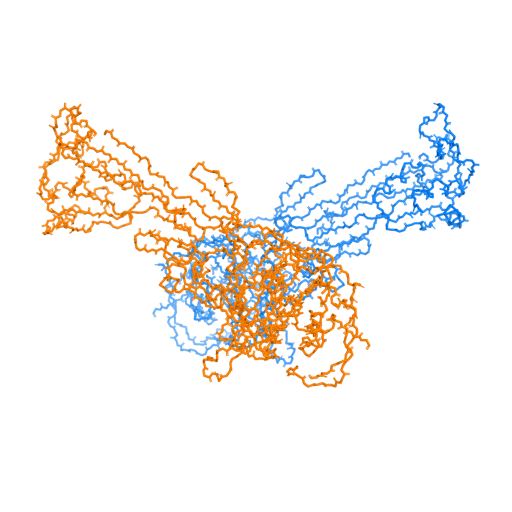1 N N . VAL B 1 230 ? -2.712 107.877 80.250 1.00 27.42 264 VAL B N 1
ATOM 5562 C CA . VAL B 1 230 ? -1.347 107.777 79.741 1.00 24.49 264 VAL B CA 1
ATOM 5563 C C . VAL B 1 230 ? -1.037 108.933 78.800 1.00 24.99 264 VAL B C 1
ATOM 5564 O O . VAL B 1 230 ? 0.041 109.525 78.862 1.00 24.73 264 VAL B O 1
ATOM 5568 N N . LEU B 1 231 ? -1.986 109.269 77.939 1.00 23.88 265 LEU B N 1
ATOM 5569 C CA . LEU B 1 231 ? -1.757 110.352 76.986 1.00 28.01 265 LEU B CA 1
ATOM 5570 C C . LEU B 1 231 ? -1.600 111.726 77.666 1.00 31.42 265 LEU B C 1
ATOM 5571 O O . LEU B 1 231 ? -0.783 112.541 77.230 1.00 32.39 265 LEU B O 1
ATOM 5576 N N . SER B 1 232 ? -2.371 111.971 78.726 1.00 31.85 266 SER B N 1
ATOM 5577 C CA . SER B 1 232 ? -2.234 113.203 79.524 1.00 37.44 266 SER B CA 1
ATOM 5578 C C . SER B 1 232 ? -0.888 113.263 80.244 1.00 34.22 266 SER B C 1
ATOM 5579 O O . SER B 1 232 ? -0.202 114.273 80.205 1.00 39.34 266 SER B O 1
ATOM 5582 N N . ASP B 1 233 ? -0.518 112.173 80.901 1.00 32.01 267 ASP B N 1
ATOM 5583 C CA . ASP B 1 233 ? 0.787 112.081 81.557 1.00 29.71 267 ASP B CA 1
ATOM 5584 C C . ASP B 1 233 ? 1.896 112.341 80.558 1.00 36.09 267 ASP B C 1
ATOM 5585 O O . ASP B 1 233 ? 2.906 112.977 80.884 1.00 36.97 267 ASP B O 1
ATOM 5590 N N . SER B 1 234 ? 1.686 111.869 79.329 1.00 33.09 268 SER B N 1
ATOM 5591 C CA . SER B 1 234 ? 2.668 112.006 78.259 1.00 35.89 268 SER B CA 1
ATOM 5592 C C . SER B 1 234 ? 2.833 113.439 77.769 1.00 37.93 268 SER B C 1
ATOM 5593 O O . SER B 1 234 ? 3.928 113.833 77.360 1.00 33.79 268 SER B O 1
ATOM 5596 N N . GLU B 1 235 ? 1.740 114.200 77.768 1.00 38.14 269 GLU B N 1
ATOM 5597 C CA . GLU B 1 235 ? 1.813 115.627 77.453 1.00 44.81 269 GLU B CA 1
ATOM 5598 C C . GLU B 1 235 ? 2.739 116.315 78.452 1.00 44.13 269 GLU B C 1
ATOM 5599 O O . GLU B 1 235 ? 3.613 117.090 78.076 1.00 49.63 269 GLU B O 1
ATOM 5605 N N . ASN B 1 236 ? 2.557 116.003 79.727 1.00 39.55 270 ASN B N 1
ATOM 5606 C CA . ASN B 1 236 ? 3.437 116.524 80.762 1.00 44.72 270 ASN B CA 1
ATOM 5607 C C . ASN B 1 236 ? 4.892 116.140 80.588 1.00 44.06 270 ASN B C 1
ATOM 5608 O O . ASN B 1 236 ? 5.761 116.996 80.698 1.00 41.17 270 ASN B O 1
ATOM 5613 N N . LYS B 1 237 ? 5.161 114.866 80.309 1.00 39.08 271 LYS B N 1
ATOM 5614 C CA . LYS B 1 237 ? 6.544 114.407 80.211 1.00 33.38 271 LYS B CA 1
ATOM 5615 C C . LYS B 1 237 ? 7.214 114.915 78.943 1.00 39.57 271 LYS B C 1
ATOM 5616 O O . LYS B 1 237 ? 8.383 115.278 78.980 1.00 40.35 271 LYS B O 1
ATOM 5622 N N . TYR B 1 238 ? 6.480 114.947 77.829 1.00 34.22 272 TYR B N 1
ATOM 5623 C CA . TYR B 1 238 ? 7.115 115.110 76.515 1.00 38.50 272 TYR B CA 1
ATOM 5624 C C . TYR B 1 238 ? 6.680 116.366 75.745 1.00 45.97 272 TYR B C 1
ATOM 5625 O O . TYR B 1 238 ? 7.170 116.636 74.636 1.00 42.52 272 TYR B O 1
ATOM 5634 N N . HIS B 1 239 ? 5.749 117.115 76.333 1.00 50.40 273 HIS B N 1
ATOM 5635 C CA . HIS B 1 239 ? 5.340 118.426 75.813 1.00 49.92 273 HIS B CA 1
ATOM 5636 C C . HIS B 1 239 ? 4.821 118.395 74.380 1.00 49.80 273 HIS B C 1
ATOM 5637 O O . HIS B 1 239 ? 4.965 119.375 73.650 1.00 45.31 273 HIS B O 1
ATOM 5644 N N . SER B 1 240 ? 4.204 117.286 73.983 1.00 48.82 274 SER B N 1
ATOM 5645 C CA . SER B 1 240 ? 3.778 117.119 72.595 1.00 55.87 274 SER B CA 1
ATOM 5646 C C . SER B 1 240 ? 2.719 118.140 72.187 1.00 56.09 274 SER B C 1
ATOM 5647 O O . SER B 1 240 ? 1.968 118.629 73.023 1.00 52.70 274 SER B O 1
ATOM 5650 N N . ALA B 1 241 ? 2.673 118.475 70.903 1.00 57.30 275 ALA B N 1
ATOM 5651 C CA . ALA B 1 241 ? 1.560 119.258 70.394 1.00 61.63 275 ALA B CA 1
ATOM 5652 C C . ALA B 1 241 ? 0.295 118.514 70.798 1.00 60.73 275 ALA B C 1
ATOM 5653 O O . ALA B 1 241 ? -0.528 119.023 71.560 1.00 61.30 275 ALA B O 1
ATOM 5655 N N . TRP B 1 242 ? 0.172 117.281 70.319 1.00 55.77 276 TRP B N 1
ATOM 5656 C CA . TRP B 1 242 ? -0.883 116.387 70.780 1.00 49.63 276 TRP B CA 1
ATOM 5657 C C . TRP B 1 242 ? -0.410 114.943 70.806 1.00 40.34 276 TRP B C 1
ATOM 5658 O O . TRP B 1 242 ? 0.735 114.642 70.481 1.00 46.40 276 TRP B O 1
ATOM 5669 N N . GLY B 1 243 ? -1.307 114.052 71.197 1.00 34.75 277 GLY B N 1
ATOM 5670 C CA . GLY B 1 243 ? -1.021 112.635 71.175 1.00 40.16 277 GLY B CA 1
ATOM 5671 C C . GLY B 1 243 ? -2.304 111.882 70.908 1.00 38.95 277 GLY B C 1
ATOM 5672 O O . GLY B 1 243 ? -3.382 112.315 71.315 1.00 31.72 277 GLY B O 1
ATOM 5673 N N . ILE B 1 244 ? -2.203 110.772 70.188 1.00 32.06 278 ILE B N 1
ATOM 5674 C CA . ILE B 1 244 ? -3.357 109.906 69.997 1.00 35.69 278 ILE B CA 1
ATOM 5675 C C . ILE B 1 244 ? -2.953 108.454 70.176 1.00 36.79 278 ILE B C 1
ATOM 5676 O O . ILE B 1 244 ? -1.795 108.089 69.974 1.00 32.37 278 ILE B O 1
ATOM 5681 N N . ALA B 1 245 ? -3.905 107.620 70.557 1.00 27.72 279 ALA B N 1
ATOM 5682 C CA . ALA B 1 245 ? -3.604 106.216 70.772 1.00 27.36 279 ALA B CA 1
ATOM 5683 C C . ALA B 1 245 ? -4.801 105.347 70.452 1.00 34.95 279 ALA B C 1
ATOM 5684 O O . ALA B 1 245 ? -5.957 105.777 70.553 1.00 29.24 279 ALA B O 1
ATOM 5694 N N . VAL B 1 247 ? -6.086 100.983 70.666 1.00 28.30 281 VAL B N 1
ATOM 5695 C CA . VAL B 1 247 ? -5.840 99.595 71.023 1.00 28.33 281 VAL B CA 1
ATOM 5696 C C . VAL B 1 247 ? -6.849 98.749 70.261 1.00 30.48 281 VAL B C 1
ATOM 5697 O O . VAL B 1 247 ? -8.048 99.003 70.345 1.00 29.69 281 VAL B O 1
ATOM 5701 N N . GLN B 1 248 ? -6.359 97.774 69.499 1.00 30.67 282 GLN B N 1
ATOM 5702 C CA . GLN B 1 248 ? -7.213 96.913 68.692 1.00 33.39 282 GLN B CA 1
ATOM 5703 C C . GLN B 1 248 ? -7.024 95.448 69.066 1.00 40.30 282 GLN B C 1
ATOM 5704 O O . GLN B 1 248 ? -5.895 94.988 69.213 1.00 36.08 282 GLN B O 1
ATOM 5710 N N . ASP B 1 249 ? -8.129 94.719 69.217 1.00 45.02 283 ASP B N 1
ATOM 5711 C CA . ASP B 1 249 ? -8.060 93.271 69.429 1.00 47.33 283 ASP B CA 1
ATOM 5712 C C . ASP B 1 249 ? -7.736 92.579 68.109 1.00 44.80 283 ASP B C 1
ATOM 5713 O O . ASP B 1 249 ? -8.401 92.805 67.106 1.00 42.37 283 ASP B O 1
ATOM 5718 N N . VAL B 1 250 ? -6.708 91.739 68.128 1.00 47.09 284 VAL B N 1
ATOM 5719 C CA . VAL B 1 250 ? -6.147 91.144 66.925 1.00 47.69 284 VAL B CA 1
ATOM 5720 C C . VAL B 1 250 ? -7.104 90.172 66.229 1.00 53.78 284 VAL B C 1
ATOM 5721 O O . VAL B 1 250 ? -7.270 90.209 65.007 1.00 50.27 284 VAL B O 1
ATOM 5725 N N . GLN B 1 251 ? -7.730 89.310 67.023 1.00 61.04 285 GLN B N 1
ATOM 5726 C CA . GLN B 1 251 ? -8.538 88.210 66.505 1.00 69.36 285 GLN B CA 1
ATOM 5727 C C . GLN B 1 251 ? -9.823 88.690 65.838 1.00 67.85 285 GLN B C 1
ATOM 5728 O O . GLN B 1 251 ? -10.298 88.084 64.876 1.00 73.26 285 GLN B O 1
ATOM 5734 N N . SER B 1 252 ? -10.381 89.781 66.348 1.00 57.96 286 SER B N 1
ATOM 5735 C CA . SER B 1 252 ? -11.706 90.219 65.920 1.00 56.34 286 SER B CA 1
ATOM 5736 C C . SER B 1 252 ? -11.707 91.535 65.148 1.00 56.74 286 SER B C 1
ATOM 5737 O O . SER B 1 252 ? -12.626 91.801 64.376 1.00 56.65 286 SER B O 1
ATOM 5740 N N . GLY B 1 253 ? -10.698 92.372 65.382 1.00 56.19 287 GLY B N 1
ATOM 5741 C CA . GLY B 1 253 ? -10.671 93.704 64.803 1.00 45.81 287 GLY B CA 1
ATOM 5742 C C . GLY B 1 253 ? -11.524 94.674 65.603 1.00 45.94 287 GLY B C 1
ATOM 5743 O O . GLY B 1 253 ? -11.858 95.765 65.137 1.00 43.88 287 GLY B O 1
ATOM 5744 N N . ASP B 1 254 ? -11.888 94.272 66.814 1.00 37.15 288 ASP B N 1
ATOM 5745 C CA . ASP B 1 254 ? -12.651 95.149 67.693 1.00 43.80 288 ASP B CA 1
ATOM 5746 C C . ASP B 1 254 ? -11.754 96.232 68.310 1.00 42.30 288 ASP B C 1
ATOM 5747 O O . ASP B 1 254 ? -10.603 95.977 68.643 1.00 38.46 288 ASP B O 1
ATOM 5752 N N . ILE B 1 255 ? -12.296 97.438 68.455 1.00 42.48 289 ILE B N 1
ATOM 5753 C CA . ILE B 1 255 ? -11.541 98.575 68.967 1.00 41.26 289 ILE B CA 1
ATOM 5754 C C . ILE B 1 255 ? -11.820 98.750 70.461 1.00 39.14 289 ILE B C 1
ATOM 5755 O O . ILE B 1 255 ? -12.948 99.050 70.858 1.00 34.90 289 ILE B O 1
ATOM 5760 N N . LEU B 1 256 ? -10.793 98.542 71.276 1.00 30.11 290 LEU B N 1
ATOM 5761 C CA . LEU B 1 256 ? -10.928 98.578 72.734 1.00 35.53 290 LEU B CA 1
ATOM 5762 C C . LEU B 1 256 ? -10.767 99.989 73.272 1.00 32.42 290 LEU B C 1
ATOM 5763 O O . LEU B 1 256 ? -11.321 100.362 74.316 1.00 30.78 290 LEU B O 1
ATOM 5768 N N . ALA B 1 257 ? -10.000 100.783 72.543 1.00 31.04 291 ALA B N 1
ATOM 5769 C CA . ALA B 1 257 ? -9.799 102.163 72.920 1.00 27.83 291 ALA B CA 1
ATOM 5770 C C . ALA B 1 257 ? -9.357 102.944 71.705 1.00 28.07 291 ALA B C 1
ATOM 5771 O O . ALA B 1 257 ? -8.642 102.423 70.840 1.00 28.59 291 ALA B O 1
ATOM 5773 N N . LEU B 1 258 ? -9.789 104.196 71.649 1.00 28.22 292 LEU B N 1
ATOM 5774 C CA . LEU B 1 258 ? -9.408 105.116 70.589 1.00 30.28 292 LEU B CA 1
ATOM 5775 C C . LEU B 1 258 ? -9.367 106.488 71.248 1.00 36.29 292 LEU B C 1
ATOM 5776 O O . LEU B 1 258 ? -10.411 107.072 71.539 1.00 40.40 292 LEU B O 1
ATOM 5781 N N . ALA B 1 259 ? -8.166 107.001 71.496 1.00 32.45 293 ALA B N 1
ATOM 5782 C CA . ALA B 1 259 ? -8.021 108.101 72.439 1.00 31.37 293 ALA B CA 1
ATOM 5783 C C . ALA B 1 259 ? -7.184 109.232 71.908 1.00 33.96 293 ALA B C 1
ATOM 5784 O O . ALA B 1 259 ? -6.331 109.030 71.028 1.00 29.48 293 ALA B O 1
ATOM 5786 N N . ASP B 1 260 ? -7.427 110.422 72.457 1.00 35.65 294 ASP B N 1
ATOM 5787 C CA . ASP B 1 260 ? -6.644 111.605 72.105 1.00 41.61 294 ASP B CA 1
ATOM 5788 C C . ASP B 1 260 ? -6.234 112.353 73.370 1.00 35.92 294 ASP B C 1
ATOM 5789 O O . ASP B 1 260 ? -6.758 112.092 74.444 1.00 35.97 294 ASP B O 1
ATOM 5794 N N . SER B 1 261 ? -5.281 113.267 73.239 1.00 38.25 295 SER B N 1
ATOM 5795 C CA . SER B 1 261 ? -4.761 114.009 74.380 1.00 38.20 295 SER B CA 1
ATOM 5796 C C . SER B 1 261 ? -5.646 115.193 74.784 1.00 44.26 295 SER B C 1
ATOM 5797 O O . SER B 1 261 ? -5.416 115.802 75.821 1.00 43.11 295 SER B O 1
ATOM 5800 N N . ASP B 1 262 ? -6.645 115.521 73.967 1.00 45.84 296 ASP B N 1
ATOM 5801 C CA . ASP B 1 262 ? -7.581 116.604 74.302 1.00 52.60 296 ASP B CA 1
ATOM 5802 C C . ASP B 1 262 ? -8.593 116.164 75.362 1.00 57.18 296 ASP B C 1
ATOM 5803 O O . ASP B 1 262 ? -9.033 115.013 75.383 1.00 62.71 296 ASP B O 1
ATOM 5808 N N . THR B 1 263 ? -8.957 117.089 76.243 1.00 59.88 297 THR B N 1
ATOM 5809 C CA . THR B 1 263 ? -9.932 116.815 77.295 1.00 58.16 297 THR B CA 1
ATOM 5810 C C . THR B 1 263 ? -11.243 117.545 77.018 1.00 57.60 297 THR B C 1
ATOM 5811 O O . THR B 1 263 ? -11.243 118.722 76.669 1.00 61.31 297 THR B O 1
ATOM 5815 N N . THR B 1 264 ? -12.359 116.842 77.173 1.00 56.89 298 THR B N 1
ATOM 5816 C CA . THR B 1 264 ? -13.646 117.366 76.734 1.00 54.12 298 THR B CA 1
ATOM 5817 C C . THR B 1 264 ? -14.807 116.580 77.324 1.00 52.82 298 THR B C 1
ATOM 5818 O O . THR B 1 264 ? -14.843 115.359 77.231 1.00 43.99 298 THR B O 1
ATOM 5822 N N . GLU B 1 265 ? -15.759 117.290 77.927 1.00 54.77 299 GLU B N 1
ATOM 5823 C CA . GLU B 1 265 ? -16.956 116.666 78.470 1.00 47.08 299 GLU B CA 1
ATOM 5824 C C . GLU B 1 265 ? -17.751 116.031 77.352 1.00 47.66 299 GLU B C 1
ATOM 5825 O O . GLU B 1 265 ? -17.918 116.629 76.294 1.00 52.33 299 GLU B O 1
ATOM 5831 N N . ALA B 1 266 ? -18.264 114.829 77.582 1.00 43.33 300 ALA B N 1
ATOM 5832 C CA . ALA B 1 266 ? -19.134 114.215 76.590 1.00 46.72 300 ALA B CA 1
ATOM 5833 C C . ALA B 1 266 ? -20.465 114.977 76.559 1.00 54.45 300 ALA B C 1
ATOM 5834 O O . ALA B 1 266 ? -21.021 115.303 77.610 1.00 57.55 300 ALA B O 1
ATOM 5836 N N . GLY B 1 267 ? -20.955 115.271 75.355 1.00 61.75 301 GLY B N 1
ATOM 5837 C CA . GLY B 1 267 ? -22.188 116.019 75.173 1.00 68.87 301 GLY B CA 1
ATOM 5838 C C . GLY B 1 267 ? -21.996 117.522 75.105 1.00 74.33 301 GLY B C 1
ATOM 5839 O O . GLY B 1 267 ? -22.865 118.242 74.616 1.00 79.65 301 GLY B O 1
ATOM 5840 N N . SER B 1 268 ? -20.854 117.996 75.595 1.00 76.18 302 SER B N 1
ATOM 5841 C CA . SER B 1 268 ? -20.568 119.427 75.663 1.00 78.09 302 SER B CA 1
ATOM 5842 C C . SER B 1 268 ? -20.492 120.054 74.280 1.00 81.69 302 SER B C 1
ATOM 5843 O O . SER B 1 268 ? -20.582 119.360 73.268 1.00 83.58 302 SER B O 1
ATOM 5846 N N . ASP B 1 269 ? -20.315 121.371 74.244 1.00 87.01 303 ASP B N 1
ATOM 5847 C CA . ASP B 1 269 ? -20.202 122.090 72.978 1.00 87.99 303 ASP B CA 1
ATOM 5848 C C . ASP B 1 269 ? -18.971 121.622 72.213 1.00 80.95 303 ASP B C 1
ATOM 5849 O O . ASP B 1 269 ? -19.064 121.272 71.037 1.00 79.19 303 ASP B O 1
ATOM 5854 N N . GLN B 1 270 ? -17.829 121.617 72.895 1.00 80.35 304 GLN B N 1
ATOM 5855 C CA . GLN B 1 270 ? -16.575 121.106 72.346 1.00 79.28 304 GLN B CA 1
ATOM 5856 C C . GLN B 1 270 ? -16.722 119.702 71.769 1.00 73.58 304 GLN B C 1
ATOM 5857 O O . GLN B 1 270 ? -16.220 119.416 70.682 1.00 72.57 304 GLN B O 1
ATOM 5863 N N . ALA B 1 271 ? -17.403 118.832 72.512 1.00 70.37 305 ALA B N 1
ATOM 5864 C CA . ALA B 1 271 ? -17.668 117.467 72.071 1.00 67.95 305 ALA B CA 1
ATOM 5865 C C . ALA B 1 271 ? -18.383 117.430 70.717 1.00 73.79 305 ALA B C 1
ATOM 5866 O O . ALA B 1 271 ? -17.953 116.731 69.796 1.00 70.94 305 ALA B O 1
ATOM 5868 N N . LYS B 1 272 ? -19.470 118.189 70.601 1.00 79.89 306 LYS B N 1
ATOM 5869 C CA . LYS B 1 272 ? -20.270 118.202 69.380 1.00 84.57 306 LYS B CA 1
ATOM 5870 C C . LYS B 1 272 ? -19.658 119.087 68.290 1.00 87.70 306 LYS B C 1
ATOM 5871 O O . LYS B 1 272 ? -20.089 119.054 67.138 1.00 93.02 306 LYS B O 1
ATOM 5885 N N . GLY B 1 274 ? -16.145 119.406 67.046 1.00 74.29 308 GLY B N 1
ATOM 5886 C CA . GLY B 1 274 ? -15.342 118.651 66.105 1.00 75.50 308 GLY B CA 1
ATOM 5887 C C . GLY B 1 274 ? -15.282 117.174 66.448 1.00 76.00 308 GLY B C 1
ATOM 5888 O O . GLY B 1 274 ? -15.892 116.717 67.418 1.00 84.44 308 GLY B O 1
ATOM 5889 N N . ALA B 1 275 ? -14.549 116.421 65.642 1.00 67.84 309 ALA B N 1
ATOM 5890 C CA . ALA B 1 275 ? -14.367 115.003 65.894 1.00 65.21 309 ALA B CA 1
ATOM 5891 C C . ALA B 1 275 ? -13.094 114.822 66.709 1.00 64.09 309 ALA B C 1
ATOM 5892 O O . ALA B 1 275 ? -12.243 115.714 66.744 1.00 63.22 309 ALA B O 1
ATOM 5894 N N . SER B 1 276 ? -12.973 113.681 67.378 1.00 57.46 310 SER B N 1
ATOM 5895 C CA . SER B 1 276 ? -11.738 113.352 68.070 1.00 48.07 310 SER B CA 1
ATOM 5896 C C . SER B 1 276 ? -10.580 113.467 67.095 1.00 46.26 310 SER B C 1
ATOM 5897 O O . SER B 1 276 ? -10.712 113.140 65.916 1.00 44.83 310 SER B O 1
ATOM 5900 N N . ARG B 1 277 ? -9.454 113.972 67.580 1.00 45.25 311 ARG B N 1
ATOM 5901 C CA . ARG B 1 277 ? -8.254 114.049 66.762 1.00 50.82 311 ARG B CA 1
ATOM 5902 C C . ARG B 1 277 ? -7.823 112.652 66.295 1.00 44.42 311 ARG B C 1
ATOM 5903 O O . ARG B 1 277 ? -7.245 112.494 65.228 1.00 49.32 311 ARG B O 1
ATOM 5911 N N . ALA B 1 278 ? -8.104 111.645 67.117 1.00 45.77 312 ALA B N 1
ATOM 5912 C CA . ALA B 1 278 ? -7.732 110.270 66.807 1.00 40.51 312 ALA B CA 1
ATOM 5913 C C . ALA B 1 278 ? -8.490 109.789 65.573 1.00 41.50 312 ALA B C 1
ATOM 5914 O O . ALA B 1 278 ? -7.957 109.038 64.756 1.00 40.79 312 ALA B O 1
ATOM 5916 N N . VAL B 1 279 ? -9.728 110.246 65.426 1.00 42.84 313 VAL B N 1
ATOM 5917 C CA . VAL B 1 279 ? -10.531 109.889 64.253 1.00 46.37 313 VAL B CA 1
ATOM 5918 C C . VAL B 1 279 ? -10.133 110.637 62.981 1.00 48.54 313 VAL B C 1
ATOM 5919 O O . VAL B 1 279 ? -10.070 110.048 61.908 1.00 49.06 313 VAL B O 1
ATOM 5923 N N . SER B 1 280 ? -9.864 111.933 63.106 1.00 55.07 314 SER B N 1
ATOM 5924 C CA . SER B 1 280 ? -9.752 112.814 61.943 1.00 55.47 314 SER B CA 1
ATOM 5925 C C . SER B 1 280 ? -8.358 112.867 61.356 1.00 56.15 314 SER B C 1
ATOM 5926 O O . SER B 1 280 ? -8.187 112.819 60.141 1.00 57.15 314 SER B O 1
ATOM 5929 N N . GLU B 1 281 ? -7.366 112.964 62.235 1.00 58.45 315 GLU B N 1
ATOM 5930 C CA . GLU B 1 281 ? -5.991 113.248 61.845 1.00 52.26 315 GLU B CA 1
ATOM 5931 C C . GLU B 1 281 ? -5.428 112.240 60.855 1.00 54.05 315 GLU B C 1
ATOM 5932 O O . GLU B 1 281 ? -5.678 111.036 60.969 1.00 48.42 315 GLU B O 1
ATOM 5938 N N . THR B 1 282 ? -4.681 112.750 59.873 1.00 52.46 316 THR B N 1
ATOM 5939 C CA . THR B 1 282 ? -3.920 111.920 58.958 1.00 51.41 316 THR B CA 1
ATOM 5940 C C . THR B 1 282 ? -2.457 112.363 58.951 1.00 55.56 316 THR B C 1
ATOM 5941 O O . THR B 1 282 ? -2.135 113.456 59.416 1.00 62.09 316 THR B O 1
ATOM 5945 N N . PHE B 1 283 ? -1.582 111.513 58.414 1.00 47.84 317 PHE B N 1
ATOM 5946 C CA . PHE B 1 283 ? -0.139 111.717 58.490 1.00 51.08 317 PHE B CA 1
ATOM 5947 C C . PHE B 1 283 ? 0.599 110.671 57.672 1.00 56.18 317 PHE B C 1
ATOM 5948 O O . PHE B 1 283 ? 0.082 109.580 57.425 1.00 54.38 317 PHE B O 1
ATOM 5956 N N . GLU B 1 284 ? 1.810 111.012 57.246 1.00 58.91 318 GLU B N 1
ATOM 5957 C CA . GLU B 1 284 ? 2.694 110.040 56.633 1.00 60.80 318 GLU B CA 1
ATOM 5958 C C . GLU B 1 284 ? 3.181 109.095 57.726 1.00 57.78 318 GLU B C 1
ATOM 5959 O O . GLU B 1 284 ? 3.583 109.536 58.802 1.00 52.36 318 GLU B O 1
ATOM 5965 N N . PRO B 1 285 ? 3.123 107.784 57.464 1.00 57.31 319 PRO B N 1
ATOM 5966 C CA . PRO B 1 285 ? 3.448 106.811 58.509 1.00 56.73 319 PRO B CA 1
ATOM 5967 C C . PRO B 1 285 ? 4.944 106.605 58.704 1.00 55.94 319 PRO B C 1
ATOM 5968 O O . PRO B 1 285 ? 5.344 106.008 59.704 1.00 49.28 319 PRO B O 1
ATOM 5972 N N . GLY B 1 286 ? 5.756 107.077 57.765 1.00 54.31 320 GLY B N 1
ATOM 5973 C CA . GLY B 1 286 ? 7.190 106.888 57.863 1.00 48.56 320 GLY B CA 1
ATOM 5974 C C . GLY B 1 286 ? 7.577 105.424 57.878 1.00 48.97 320 GLY B C 1
ATOM 5975 O O . GLY B 1 286 ? 6.907 104.592 57.271 1.00 56.13 320 GLY B O 1
ATOM 5976 N N . SER B 1 287 ? 8.642 105.107 58.605 1.00 48.80 321 SER B N 1
ATOM 5977 C CA . SER B 1 287 ? 9.277 103.790 58.535 1.00 51.91 321 SER B CA 1
ATOM 5978 C C . SER B 1 287 ? 8.363 102.601 58.871 1.00 53.56 321 SER B C 1
ATOM 5979 O O . SER B 1 287 ? 8.630 101.473 58.451 1.00 49.96 321 SER B O 1
ATOM 5982 N N . ILE B 1 288 ? 7.290 102.846 59.622 1.00 53.18 322 ILE B N 1
ATOM 5983 C CA . ILE B 1 288 ? 6.296 101.798 59.872 1.00 45.48 322 ILE B CA 1
ATOM 5984 C C . ILE B 1 288 ? 5.757 101.231 58.547 1.00 47.33 322 ILE B C 1
ATOM 5985 O O . ILE B 1 288 ? 5.539 100.025 58.416 1.00 48.17 322 ILE B O 1
ATOM 5990 N N . GLY B 1 289 ? 5.579 102.100 57.558 1.00 48.52 323 GLY B N 1
ATOM 5991 C CA . GLY B 1 289 ? 5.174 101.672 56.226 1.00 50.57 323 GLY B CA 1
ATOM 5992 C C . GLY B 1 289 ? 6.031 100.585 55.574 1.00 59.49 323 GLY B C 1
ATOM 5993 O O . GLY B 1 289 ? 5.535 99.816 54.743 1.00 54.13 323 GLY B O 1
ATOM 5994 N N . LYS B 1 290 ? 7.308 100.509 55.948 1.00 58.15 324 LYS B N 1
ATOM 5995 C CA . LYS B 1 290 ? 8.211 99.489 55.407 1.00 58.86 324 LYS B CA 1
ATOM 5996 C C . LYS B 1 290 ? 7.654 98.084 55.594 1.00 58.60 324 LYS B C 1
ATOM 5997 O O . LYS B 1 290 ? 7.927 97.188 54.796 1.00 57.63 324 LYS B O 1
ATOM 6003 N N . VAL B 1 291 ? 6.882 97.892 56.660 1.00 52.95 325 VAL B N 1
ATOM 6004 C CA . VAL B 1 291 ? 6.254 96.603 56.921 1.00 61.18 325 VAL B CA 1
ATOM 6005 C C . VAL B 1 291 ? 5.356 96.174 55.759 1.00 62.90 325 VAL B C 1
ATOM 6006 O O . VAL B 1 291 ? 5.320 94.998 55.389 1.00 55.64 325 VAL B O 1
ATOM 6010 N N . LEU B 1 292 ? 4.642 97.141 55.189 1.00 54.02 326 LEU B N 1
ATOM 6011 C CA . LEU B 1 292 ? 3.706 96.883 54.104 1.00 55.39 326 LEU B CA 1
ATOM 6012 C C . LEU B 1 292 ? 4.459 96.471 52.841 1.00 64.36 326 LEU B C 1
ATOM 6013 O O . LEU B 1 292 ? 4.167 95.435 52.234 1.00 60.09 326 LEU B O 1
ATOM 6018 N N . ALA B 1 293 ? 5.431 97.292 52.457 1.00 59.51 327 ALA B N 1
ATOM 6019 C CA . ALA B 1 293 ? 6.249 97.028 51.279 1.00 65.10 327 ALA B CA 1
ATOM 6020 C C . ALA B 1 293 ? 6.972 95.684 51.373 1.00 66.36 327 ALA B C 1
ATOM 6021 O O . ALA B 1 293 ? 6.892 94.859 50.460 1.00 71.60 327 ALA B O 1
ATOM 6031 N N . SER B 1 295 ? 6.484 92.969 53.273 1.00 65.05 329 SER B N 1
ATOM 6032 C CA . SER B 1 295 ? 5.539 91.852 53.205 1.00 65.75 329 SER B CA 1
ATOM 6033 C C . SER B 1 295 ? 5.248 91.451 51.757 1.00 70.41 329 SER B C 1
ATOM 6034 O O . SER B 1 295 ? 5.083 90.269 51.453 1.00 66.78 329 SER B O 1
ATOM 6037 N N . GLY B 1 296 ? 5.190 92.443 50.871 1.00 65.92 330 GLY B N 1
ATOM 6038 C CA . GLY B 1 296 ? 4.935 92.199 49.465 1.00 68.68 330 GLY B CA 1
ATOM 6039 C C . GLY B 1 296 ? 6.098 91.496 48.790 1.00 77.84 330 GLY B C 1
ATOM 6040 O O . GLY B 1 296 ? 5.906 90.513 48.073 1.00 76.03 330 GLY B O 1
ATOM 6049 N N . LEU B 1 298 ? 8.336 89.601 50.098 1.00 73.50 332 LEU B N 1
ATOM 6050 C CA . LEU B 1 298 ? 8.282 88.208 50.528 1.00 81.12 332 LEU B CA 1
ATOM 6051 C C . LEU B 1 298 ? 7.186 87.453 49.776 1.00 82.45 332 LEU B C 1
ATOM 6052 O O . LEU B 1 298 ? 7.431 86.377 49.222 1.00 84.91 332 LEU B O 1
ATOM 6057 N N . GLN B 1 299 ? 5.989 88.033 49.746 1.00 81.22 333 GLN B N 1
ATOM 6058 C CA . GLN B 1 299 ? 4.845 87.420 49.072 1.00 83.87 333 GLN B CA 1
ATOM 6059 C C . GLN B 1 299 ? 5.094 87.192 47.583 1.00 84.72 333 GLN B C 1
ATOM 6060 O O . GLN B 1 299 ? 4.740 86.144 47.047 1.00 82.48 333 GLN B O 1
ATOM 6066 N N . LEU B 1 300 ? 5.693 88.182 46.925 1.00 88.01 334 LEU B N 1
ATOM 6067 C CA . LEU B 1 300 ? 5.957 88.117 45.489 1.00 92.08 334 LEU B CA 1
ATOM 6068 C C . LEU B 1 300 ? 7.173 87.257 45.172 1.00 97.95 334 LEU B C 1
ATOM 6069 O O . LEU B 1 300 ? 7.373 86.842 44.032 1.00 99.94 334 LEU B O 1
ATOM 6074 N N . GLY B 1 301 ? 7.990 87.003 46.187 1.00 100.44 335 GLY B N 1
ATOM 6075 C CA . GLY B 1 301 ? 9.201 86.230 46.010 1.00 99.57 335 GLY B CA 1
ATOM 6076 C C . GLY B 1 301 ? 10.305 87.036 45.356 1.00 97.87 335 GLY B C 1
ATOM 6077 O O . GLY B 1 301 ? 11.227 86.469 44.774 1.00 100.73 335 GLY B O 1
ATOM 6078 N N . LEU B 1 302 ? 10.212 88.359 45.442 1.00 92.76 336 LEU B N 1
ATOM 6079 C CA . LEU B 1 302 ? 11.272 89.216 44.925 1.00 94.13 336 LEU B CA 1
ATOM 6080 C C . LEU B 1 302 ? 12.537 89.035 45.749 1.00 94.56 336 LEU B C 1
ATOM 6081 O O . LEU B 1 302 ? 13.648 89.032 45.217 1.00 98.18 336 LEU B O 1
ATOM 6086 N N . HIS B 1 303 ? 12.353 88.883 47.055 1.00 90.38 337 HIS B N 1
ATOM 6087 C CA . HIS B 1 303 ? 13.459 88.653 47.972 1.00 89.10 337 HIS B CA 1
ATOM 6088 C C . HIS B 1 303 ? 13.053 87.673 49.063 1.00 87.64 337 HIS B C 1
ATOM 6089 O O . HIS B 1 303 ? 11.867 87.434 49.291 1.00 82.32 337 HIS B O 1
ATOM 6096 N N . LYS B 1 304 ? 14.048 87.100 49.728 1.00 90.50 338 LYS B N 1
ATOM 6097 C CA . LYS B 1 304 ? 13.807 86.276 50.903 1.00 94.71 338 LYS B CA 1
ATOM 6098 C C . LYS B 1 304 ? 14.145 87.089 52.151 1.00 93.75 338 LYS B C 1
ATOM 6099 O O . LYS B 1 304 ? 14.923 88.043 52.083 1.00 94.77 338 LYS B O 1
ATOM 6101 N N . ILE B 1 305 ? 13.576 86.702 53.290 1.00 92.13 339 ILE B N 1
ATOM 6102 C CA . ILE B 1 305 ? 13.810 87.404 54.554 1.00 90.99 339 ILE B CA 1
ATOM 6103 C C . ILE B 1 305 ? 15.266 87.237 55.012 1.00 97.99 339 ILE B C 1
ATOM 6104 O O . ILE B 1 305 ? 15.701 87.874 55.974 1.00 98.09 339 ILE B O 1
ATOM 6109 N N . ASP B 1 306 ? 16.009 86.391 54.295 1.00 100.26 340 ASP B N 1
ATOM 6110 C CA . ASP B 1 306 ? 17.416 86.100 54.580 1.00 98.99 340 ASP B CA 1
ATOM 6111 C C . ASP B 1 306 ? 18.400 87.034 53.871 1.00 95.40 340 ASP B C 1
ATOM 6112 O O . ASP B 1 306 ? 19.472 87.319 54.399 1.00 96.09 340 ASP B O 1
ATOM 6117 N N . ASP B 1 307 ? 18.025 87.498 52.679 1.00 94.18 341 ASP B N 1
ATOM 6118 C CA . ASP B 1 307 ? 18.943 88.150 51.727 1.00 97.62 341 ASP B CA 1
ATOM 6119 C C . ASP B 1 307 ? 19.901 89.222 52.268 1.00 97.91 341 ASP B C 1
ATOM 6120 O O . ASP B 1 307 ? 19.476 90.200 52.888 1.00 84.63 341 ASP B O 1
ATOM 6122 N N . LYS B 1 308 ? 21.191 89.036 51.989 1.00 91.32 342 LYS B N 1
ATOM 6123 C CA . LYS B 1 308 ? 22.243 89.948 52.442 1.00 95.83 342 LYS B CA 1
ATOM 6124 C C . LYS B 1 308 ? 22.372 91.189 51.548 1.00 100.46 342 LYS B C 1
ATOM 6125 O O . LYS B 1 308 ? 22.134 91.116 50.342 1.00 105.87 342 LYS B O 1
ATOM 6127 N N . PHE B 1 309 ? 22.761 92.320 52.140 1.00 98.29 343 PHE B N 1
ATOM 6128 C CA . PHE B 1 309 ? 22.810 93.598 51.418 1.00 98.53 343 PHE B CA 1
ATOM 6129 C C . PHE B 1 309 ? 24.017 94.487 51.760 1.00 95.54 343 PHE B C 1
ATOM 6130 O O . PHE B 1 309 ? 24.713 94.258 52.751 1.00 91.69 343 PHE B O 1
ATOM 6138 N N . THR B 1 310 ? 24.241 95.508 50.931 1.00 94.68 344 THR B N 1
ATOM 6139 C CA . THR B 1 310 ? 25.269 96.526 51.169 1.00 97.73 344 THR B CA 1
ATOM 6140 C C . THR B 1 310 ? 24.736 97.949 50.880 1.00 97.45 344 THR B C 1
ATOM 6141 O O . THR B 1 310 ? 24.422 98.280 49.736 1.00 95.83 344 THR B O 1
ATOM 6145 N N . VAL B 1 311 ? 24.644 98.781 51.919 1.00 95.99 345 VAL B N 1
ATOM 6146 C CA . VAL B 1 311 ? 24.111 100.147 51.812 1.00 95.31 345 VAL B CA 1
ATOM 6147 C C . VAL B 1 311 ? 25.024 101.087 52.611 1.00 96.20 345 VAL B C 1
ATOM 6148 O O . VAL B 1 311 ? 25.798 100.601 53.426 1.00 95.19 345 VAL B O 1
ATOM 6150 N N . PRO B 1 312 ? 24.917 102.429 52.436 1.00 98.27 346 PRO B N 1
ATOM 6151 C CA . PRO B 1 312 ? 23.953 103.294 51.739 1.00 97.56 346 PRO B CA 1
ATOM 6152 C C . PRO B 1 312 ? 24.220 103.501 50.246 1.00 98.34 346 PRO B C 1
ATOM 6153 O O . PRO B 1 312 ? 25.100 102.863 49.678 1.00 92.92 346 PRO B O 1
ATOM 6157 N N . ASN B 1 313 ? 23.446 104.403 49.641 1.00 96.53 347 ASN B N 1
ATOM 6158 C CA . ASN B 1 313 ? 23.426 104.613 48.196 1.00 99.23 347 ASN B CA 1
ATOM 6159 C C . ASN B 1 313 ? 22.566 105.815 47.806 1.00 94.75 347 ASN B C 1
ATOM 6160 O O . ASN B 1 313 ? 21.588 105.681 47.062 1.00 90.25 347 ASN B O 1
ATOM 6162 N N . ASP B 1 324 ? 18.938 107.339 53.925 1.00 88.49 358 ASP B N 1
ATOM 6163 C CA . ASP B 1 324 ? 18.866 107.270 55.380 1.00 87.38 358 ASP B CA 1
ATOM 6164 C C . ASP B 1 324 ? 19.099 108.643 56.012 1.00 94.52 358 ASP B C 1
ATOM 6165 O O . ASP B 1 324 ? 19.991 109.383 55.597 1.00 99.37 358 ASP B O 1
ATOM 6170 N N . ALA B 1 325 ? 18.291 108.973 57.016 1.00 98.72 359 ALA B N 1
ATOM 6171 C CA . ALA B 1 325 ? 18.396 110.253 57.713 1.00 102.14 359 ALA B CA 1
ATOM 6172 C C . ALA B 1 325 ? 19.472 110.211 58.797 1.00 104.05 359 ALA B C 1
ATOM 6173 O O . ALA B 1 325 ? 19.547 111.096 59.649 1.00 101.70 359 ALA B O 1
ATOM 6175 N N . VAL B 1 326 ? 20.295 109.167 58.753 1.00 107.41 360 VAL B N 1
ATOM 6176 C CA . VAL B 1 326 ? 21.418 109.006 59.666 1.00 106.40 360 VAL B CA 1
ATOM 6177 C C . VAL B 1 326 ? 22.646 108.517 58.893 1.00 112.31 360 VAL B C 1
ATOM 6178 O O . VAL B 1 326 ? 22.548 107.606 58.072 1.00 115.05 360 VAL B O 1
ATOM 6182 N N . ASP B 1 327 ? 23.797 109.135 59.148 1.00 113.89 361 ASP B N 1
ATOM 6183 C CA . ASP B 1 327 ? 25.034 108.786 58.447 1.00 113.49 361 ASP B CA 1
ATOM 6184 C C . ASP B 1 327 ? 25.672 107.511 58.995 1.00 105.96 361 ASP B C 1
ATOM 6185 O O . ASP B 1 327 ? 25.695 107.287 60.206 1.00 103.33 361 ASP B O 1
ATOM 6190 N N . HIS B 1 328 ? 26.192 106.684 58.093 1.00 100.53 362 HIS B N 1
ATOM 6191 C CA . HIS B 1 328 ? 26.861 105.444 58.476 1.00 95.04 362 HIS B CA 1
ATOM 6192 C C . HIS B 1 328 ? 27.729 104.908 57.344 1.00 99.13 362 HIS B C 1
ATOM 6193 O O . HIS B 1 328 ? 27.638 105.368 56.204 1.00 102.42 362 HIS B O 1
ATOM 6200 N N . GLY B 1 329 ? 28.563 103.925 57.668 1.00 97.99 363 GLY B N 1
ATOM 6201 C CA . GLY B 1 329 ? 29.418 103.289 56.684 1.00 101.04 363 GLY B CA 1
ATOM 6202 C C . GLY B 1 329 ? 28.650 102.261 55.878 1.00 98.42 363 GLY B C 1
ATOM 6203 O O . GLY B 1 329 ? 27.437 102.122 56.036 1.00 95.61 363 GLY B O 1
ATOM 6204 N N . ASN B 1 330 ? 29.356 101.536 55.017 1.00 97.70 364 ASN B N 1
ATOM 6205 C CA . ASN B 1 330 ? 28.734 100.522 54.169 1.00 97.69 364 ASN B CA 1
ATOM 6206 C C . ASN B 1 330 ? 28.313 99.269 54.937 1.00 97.17 364 ASN B C 1
ATOM 6207 O O . ASN B 1 330 ? 29.093 98.328 55.093 1.00 94.13 364 ASN B O 1
ATOM 6212 N N . GLU B 1 331 ? 27.063 99.266 55.400 1.00 92.25 365 GLU B N 1
ATOM 6213 C CA . GLU B 1 331 ? 26.587 98.250 56.334 1.00 85.64 365 GLU B CA 1
ATOM 6214 C C . GLU B 1 331 ? 26.176 96.933 55.674 1.00 86.95 365 GLU B C 1
ATOM 6215 O O . GLU B 1 331 ? 25.772 96.898 54.510 1.00 88.28 365 GLU B O 1
ATOM 6221 N N . HIS B 1 332 ? 26.281 95.856 56.448 1.00 86.66 366 HIS B N 1
ATOM 6222 C CA . HIS B 1 332 ? 25.971 94.509 55.986 1.00 88.04 366 HIS B CA 1
ATOM 6223 C C . HIS B 1 332 ? 24.685 93.999 56.626 1.00 94.88 366 HIS B C 1
ATOM 6224 O O . HIS B 1 332 ? 24.741 93.271 57.618 1.00 95.19 366 HIS B O 1
ATOM 6231 N N . TRP B 1 333 ? 23.533 94.358 56.066 1.00 91.13 367 TRP B N 1
ATOM 6232 C CA . TRP B 1 333 ? 22.256 93.961 56.660 1.00 85.63 367 TRP B CA 1
ATOM 6233 C C . TRP B 1 333 ? 21.482 92.934 55.839 1.00 87.29 367 TRP B C 1
ATOM 6234 O O . TRP B 1 333 ? 21.375 93.051 54.618 1.00 87.51 367 TRP B O 1
ATOM 6245 N N . THR B 1 334 ? 20.932 91.934 56.525 1.00 87.89 368 THR B N 1
ATOM 6246 C CA . THR B 1 334 ? 19.951 91.037 55.923 1.00 88.98 368 THR B CA 1
ATOM 6247 C C . THR B 1 334 ? 18.637 91.800 55.721 1.00 85.43 368 THR B C 1
ATOM 6248 O O . THR B 1 334 ? 18.508 92.934 56.180 1.00 82.07 368 THR B O 1
ATOM 6250 N N . LEU B 1 335 ? 17.673 91.186 55.035 1.00 83.76 369 LEU B N 1
ATOM 6251 C CA . LEU B 1 335 ? 16.416 91.861 54.703 1.00 80.67 369 LEU B CA 1
ATOM 6252 C C . LEU B 1 335 ? 15.614 92.236 55.950 1.00 80.42 369 LEU B C 1
ATOM 6253 O O . LEU B 1 335 ? 14.978 93.290 56.006 1.00 67.60 369 LEU B O 1
ATOM 6258 N N . ALA B 1 336 ? 15.638 91.346 56.935 1.00 78.01 370 ALA B N 1
ATOM 6259 C CA . ALA B 1 336 ? 15.047 91.613 58.229 1.00 74.56 370 ALA B CA 1
ATOM 6260 C C . ALA B 1 336 ? 15.726 92.826 58.851 1.00 78.87 370 ALA B C 1
ATOM 6261 O O . ALA B 1 336 ? 15.065 93.736 59.350 1.00 80.36 370 ALA B O 1
ATOM 6263 N N . GLY B 1 337 ? 17.053 92.834 58.805 1.00 66.55 371 GLY B N 1
ATOM 6264 C CA . GLY B 1 337 ? 17.839 93.899 59.395 1.00 65.89 371 GLY B CA 1
ATOM 6265 C C . GLY B 1 337 ? 17.599 95.254 58.770 1.00 70.36 371 GLY B C 1
ATOM 6266 O O . GLY B 1 337 ? 17.722 96.282 59.436 1.00 71.26 371 GLY B O 1
ATOM 6267 N N . ILE B 1 338 ? 17.251 95.255 57.490 1.00 66.94 372 ILE B N 1
ATOM 6268 C CA . ILE B 1 338 ? 16.901 96.488 56.805 1.00 66.57 372 ILE B CA 1
ATOM 6269 C C . ILE B 1 338 ? 15.660 97.122 57.463 1.00 70.91 372 ILE B C 1
ATOM 6270 O O . ILE B 1 338 ? 15.554 98.346 57.575 1.00 61.78 372 ILE B O 1
ATOM 6275 N N . LEU B 1 339 ? 14.735 96.279 57.913 1.00 68.35 373 LEU B N 1
ATOM 6276 C CA . LEU B 1 339 ? 13.561 96.769 58.624 1.00 65.03 373 LEU B CA 1
ATOM 6277 C C . LEU B 1 339 ? 13.994 97.307 59.977 1.00 56.13 373 LEU B C 1
ATOM 6278 O O . LEU B 1 339 ? 13.790 98.478 60.277 1.00 67.54 373 LEU B O 1
ATOM 6283 N N . GLU B 1 340 ? 14.616 96.435 60.766 1.00 56.39 374 GLU B N 1
ATOM 6284 C CA . GLU B 1 340 ? 15.069 96.746 62.117 1.00 62.71 374 GLU B CA 1
ATOM 6285 C C . GLU B 1 340 ? 15.880 98.038 62.195 1.00 59.28 374 GLU B C 1
ATOM 6286 O O . GLU B 1 340 ? 15.843 98.757 63.201 1.00 56.95 374 GLU B O 1
ATOM 6292 N N . GLN B 1 341 ? 16.593 98.335 61.117 1.00 58.94 375 GLN B N 1
ATOM 6293 C CA . GLN B 1 341 ? 17.448 99.512 61.051 1.00 58.32 375 GLN B CA 1
ATOM 6294 C C . GLN B 1 341 ? 16.740 100.699 60.410 1.00 57.57 375 GLN B C 1
ATOM 6295 O O . GLN B 1 341 ? 17.313 101.779 60.309 1.00 58.15 375 GLN B O 1
ATOM 6301 N N . SER B 1 342 ? 15.489 100.500 59.998 1.00 56.41 376 SER B N 1
ATOM 6302 C CA . SER B 1 342 ? 14.720 101.547 59.321 1.00 56.60 376 SER B CA 1
ATOM 6303 C C . SER B 1 342 ? 15.474 102.105 58.110 1.00 60.20 376 SER B C 1
ATOM 6304 O O . SER B 1 342 ? 15.529 103.319 57.908 1.00 60.39 376 SER B O 1
ATOM 6307 N N . SER B 1 343 ? 16.044 101.211 57.309 1.00 63.49 377 SER B N 1
ATOM 6308 C CA . SER B 1 343 ? 16.915 101.611 56.203 1.00 64.61 377 SER B CA 1
ATOM 6309 C C . SER B 1 343 ? 16.188 101.855 54.882 1.00 65.76 377 SER B C 1
ATOM 6310 O O . SER B 1 343 ? 15.827 100.905 54.183 1.00 66.92 377 SER B O 1
ATOM 6313 N N . ASN B 1 344 ? 16.006 103.129 54.538 1.00 65.64 378 ASN B N 1
ATOM 6314 C CA . ASN B 1 344 ? 15.400 103.519 53.266 1.00 77.27 378 ASN B CA 1
ATOM 6315 C C . ASN B 1 344 ? 16.200 103.018 52.076 1.00 81.92 378 ASN B C 1
ATOM 6316 O O . ASN B 1 344 ? 15.647 102.483 51.109 1.00 71.98 378 ASN B O 1
ATOM 6321 N N . VAL B 1 345 ? 17.511 103.221 52.152 1.00 83.48 379 VAL B N 1
ATOM 6322 C CA . VAL B 1 345 ? 18.417 102.799 51.100 1.00 76.48 379 VAL B CA 1
ATOM 6323 C C . VAL B 1 345 ? 18.326 101.290 50.932 1.00 77.36 379 VAL B C 1
ATOM 6324 O O . VAL B 1 345 ? 18.250 100.786 49.814 1.00 79.74 379 VAL B O 1
ATOM 6328 N N . GLY B 1 346 ? 18.318 100.578 52.055 1.00 75.38 380 GLY B N 1
ATOM 6329 C CA . GLY B 1 346 ? 18.157 99.136 52.048 1.00 75.91 380 GLY B CA 1
ATOM 6330 C C . GLY B 1 346 ? 16.849 98.712 51.404 1.00 78.32 380 GLY B C 1
ATOM 6331 O O . GLY B 1 346 ? 16.778 97.659 50.775 1.00 80.23 380 GLY B O 1
ATOM 6340 N N . VAL B 1 348 ? 15.111 100.660 49.002 1.00 87.51 382 VAL B N 1
ATOM 6341 C CA . VAL B 1 348 ? 15.275 100.999 47.585 1.00 89.25 382 VAL B CA 1
ATOM 6342 C C . VAL B 1 348 ? 16.107 99.958 46.834 1.00 82.91 382 VAL B C 1
ATOM 6343 O O . VAL B 1 348 ? 15.742 99.528 45.743 1.00 84.99 382 VAL B O 1
ATOM 6347 N N . ILE B 1 349 ? 17.218 99.553 47.437 1.00 83.69 383 ILE B N 1
ATOM 6348 C CA . ILE B 1 349 ? 18.093 98.538 46.862 1.00 89.62 383 ILE B CA 1
ATOM 6349 C C . ILE B 1 349 ? 17.377 97.192 46.778 1.00 90.92 383 ILE B C 1
ATOM 6350 O O . ILE B 1 349 ? 17.535 96.448 45.807 1.00 97.07 383 ILE B O 1
ATOM 6355 N N . ALA B 1 350 ? 16.575 96.891 47.792 1.00 83.53 384 ALA B N 1
ATOM 6356 C CA . ALA B 1 350 ? 15.763 95.682 47.784 1.00 88.59 384 ALA B CA 1
ATOM 6357 C C . ALA B 1 350 ? 14.524 95.888 46.920 1.00 92.10 384 ALA B C 1
ATOM 6358 O O . ALA B 1 350 ? 13.814 94.935 46.602 1.00 90.33 384 ALA B O 1
ATOM 6360 N N . GLY B 1 351 ? 14.271 97.140 46.545 1.00 96.19 385 GLY B N 1
ATOM 6361 C CA . GLY B 1 351 ? 13.100 97.487 45.758 1.00 95.34 385 GLY B CA 1
ATOM 6362 C C . GLY B 1 351 ? 13.402 98.124 44.410 1.00 93.94 385 GLY B C 1
ATOM 6363 O O . GLY B 1 351 ? 12.986 99.250 44.133 1.00 88.22 385 GLY B O 1
ATOM 6364 N N . ASP B 1 352 ? 14.131 97.410 43.561 1.00 97.29 386 ASP B N 1
ATOM 6365 C CA . ASP B 1 352 ? 14.367 97.896 42.208 1.00 97.23 386 ASP B CA 1
ATOM 6366 C C . ASP B 1 352 ? 13.511 97.112 41.219 1.00 95.58 386 ASP B C 1
ATOM 6367 O O . ASP B 1 352 ? 13.012 97.669 40.243 1.00 95.83 386 ASP B O 1
ATOM 6372 N N . LYS B 1 353 ? 13.331 95.822 41.492 1.00 93.55 387 LYS B N 1
ATOM 6373 C CA . LYS B 1 353 ? 12.468 94.965 40.680 1.00 100.43 387 LYS B CA 1
ATOM 6374 C C . LYS B 1 353 ? 10.991 95.358 40.779 1.00 97.56 387 LYS B C 1
ATOM 6375 O O . LYS B 1 353 ? 10.285 95.410 39.766 1.00 93.71 387 LYS B O 1
ATOM 6387 N N . THR B 1 355 ? 7.654 97.020 40.647 1.00 87.21 389 THR B N 1
ATOM 6388 C CA . THR B 1 355 ? 7.162 98.116 39.818 1.00 96.26 389 THR B CA 1
ATOM 6389 C C . THR B 1 355 ? 6.098 98.918 40.530 1.00 92.84 389 THR B C 1
ATOM 6390 O O . THR B 1 355 ? 5.651 98.559 41.623 1.00 89.77 389 THR B O 1
ATOM 6394 N N . ASN B 1 356 ? 5.677 100.002 39.892 1.00 94.40 390 ASN B N 1
ATOM 6395 C CA . ASN B 1 356 ? 4.674 100.879 40.475 1.00 96.51 390 ASN B CA 1
ATOM 6396 C C . ASN B 1 356 ? 3.307 100.208 40.606 1.00 94.65 390 ASN B C 1
ATOM 6397 O O . ASN B 1 356 ? 2.417 100.724 41.281 1.00 90.57 390 ASN B O 1
ATOM 6402 N N . GLU B 1 357 ? 3.159 99.044 39.977 1.00 92.94 391 GLU B N 1
ATOM 6403 C CA . GLU B 1 357 ? 1.946 98.244 40.115 1.00 90.37 391 GLU B CA 1
ATOM 6404 C C . GLU B 1 357 ? 1.972 97.381 41.380 1.00 84.34 391 GLU B C 1
ATOM 6405 O O . GLU B 1 357 ? 1.013 97.362 42.154 1.00 79.90 391 GLU B O 1
ATOM 6407 N N . GLN B 1 358 ? 3.069 96.660 41.581 1.00 84.13 392 GLN B N 1
ATOM 6408 C CA . GLN B 1 358 ? 3.180 95.745 42.709 1.00 85.69 392 GLN B CA 1
ATOM 6409 C C . GLN B 1 358 ? 3.322 96.513 44.025 1.00 82.00 392 GLN B C 1
ATOM 6410 O O . GLN B 1 358 ? 2.860 96.057 45.073 1.00 77.60 392 GLN B O 1
ATOM 6416 N N . ARG B 1 359 ? 3.983 97.668 43.955 1.00 83.58 393 ARG B N 1
ATOM 6417 C CA . ARG B 1 359 ? 4.093 98.573 45.089 1.00 81.45 393 ARG B CA 1
ATOM 6418 C C . ARG B 1 359 ? 2.698 98.982 45.511 1.00 81.38 393 ARG B C 1
ATOM 6419 O O . ARG B 1 359 ? 2.329 98.875 46.687 1.00 73.30 393 ARG B O 1
ATOM 6427 N N . TYR B 1 360 ? 1.924 99.447 44.534 1.00 71.92 394 TYR B N 1
ATOM 6428 C CA . TYR B 1 360 ? 0.576 99.934 44.790 1.00 73.78 394 TYR B CA 1
ATOM 6429 C C . TYR B 1 3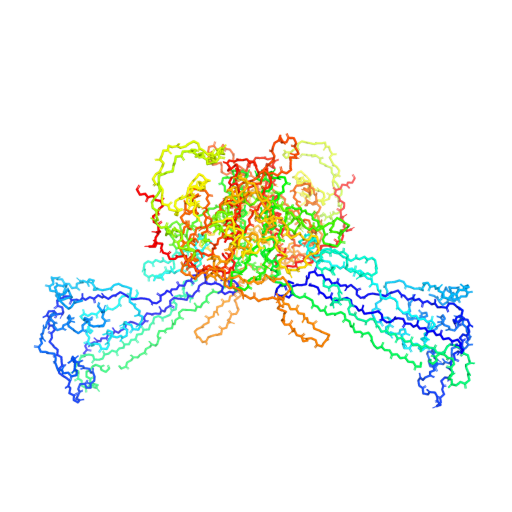60 ? -0.311 98.823 45.342 1.00 73.42 394 TYR B C 1
ATOM 6430 O O . TYR B 1 360 ? -0.943 98.979 46.393 1.00 66.61 394 TYR B O 1
ATOM 6439 N N . ASN B 1 361 ? -0.338 97.704 44.625 1.00 78.04 395 ASN B N 1
ATOM 6440 C CA . ASN B 1 361 ? -1.097 96.530 45.033 1.00 78.19 395 ASN B CA 1
ATOM 6441 C C . ASN B 1 361 ? -0.912 96.194 46.512 1.00 73.35 395 ASN B C 1
ATOM 6442 O O . ASN B 1 361 ? -1.874 95.891 47.214 1.00 69.08 395 ASN B O 1
ATOM 6447 N N . PHE B 1 362 ? 0.325 96.278 46.986 1.00 73.86 396 PHE B N 1
ATOM 6448 C CA . PHE B 1 362 ? 0.640 95.831 48.333 1.00 74.31 396 PHE B CA 1
ATOM 6449 C C . PHE B 1 362 ? 0.542 96.906 49.415 1.00 74.33 396 PHE B C 1
ATOM 6450 O O . PHE B 1 362 ? 0.581 96.595 50.598 1.00 76.98 396 PHE B O 1
ATOM 6458 N N . ILE B 1 363 ? 0.412 98.165 49.021 1.00 69.70 397 ILE B N 1
ATOM 6459 C CA . ILE B 1 363 ? 0.105 99.196 49.997 1.00 67.32 397 ILE B CA 1
ATOM 6460 C C . ILE B 1 363 ? -1.408 99.289 50.119 1.00 65.80 397 ILE B C 1
ATOM 6461 O O . ILE B 1 363 ? -1.959 99.352 51.215 1.00 56.56 397 ILE B O 1
ATOM 6466 N N . SER B 1 364 ? -2.068 99.265 48.968 1.00 60.86 398 SER B N 1
ATOM 6467 C CA . SER B 1 364 ? -3.515 99.326 48.898 1.00 62.50 398 SER B CA 1
ATOM 6468 C C . SER B 1 364 ? -4.172 98.132 49.587 1.00 59.63 398 SER B C 1
ATOM 6469 O O . SER B 1 364 ? -5.107 98.305 50.365 1.00 61.32 398 SER B O 1
ATOM 6472 N N . LYS B 1 365 ? -3.674 96.929 49.313 1.00 60.84 399 LYS B N 1
ATOM 6473 C CA . LYS B 1 365 ? -4.284 95.711 49.845 1.00 60.38 399 LYS B CA 1
ATOM 6474 C C . LYS B 1 365 ? -4.274 95.673 51.370 1.00 59.64 399 LYS B C 1
ATOM 6475 O O . LYS B 1 365 ? -5.113 95.017 51.984 1.00 56.72 399 LYS B O 1
ATOM 6477 N N . PHE B 1 366 ? -3.323 96.372 51.979 1.00 56.21 400 PHE B N 1
ATOM 6478 C CA . PHE B 1 366 ? -3.299 96.474 53.433 1.00 65.92 400 PHE B CA 1
ATOM 6479 C C . PHE B 1 366 ? -4.375 97.425 53.962 1.00 62.26 400 PHE B C 1
ATOM 6480 O O . PHE B 1 366 ? -4.610 97.502 55.171 1.00 60.73 400 PHE B O 1
ATOM 6488 N N . GLY B 1 367 ? -5.029 98.144 53.055 1.00 53.16 401 GLY B N 1
ATOM 6489 C CA . GLY B 1 367 ? -6.148 98.990 53.431 1.00 56.75 401 GLY B CA 1
ATOM 6490 C C . GLY B 1 367 ? -5.877 100.478 53.348 1.00 51.78 401 GLY B C 1
ATOM 6491 O O . GLY B 1 367 ? -6.759 101.294 53.629 1.00 51.80 401 GLY B O 1
ATOM 6492 N N . ILE B 1 368 ? -4.656 100.832 52.962 1.00 52.39 402 ILE B N 1
ATOM 6493 C CA . ILE B 1 368 ? -4.270 102.231 52.838 1.00 52.32 402 ILE B CA 1
ATOM 6494 C C . ILE B 1 368 ? -5.020 102.889 51.682 1.00 57.45 402 ILE B C 1
ATOM 6495 O O . ILE B 1 368 ? -5.165 102.300 50.613 1.00 56.30 402 ILE B O 1
ATOM 6500 N N . GLY B 1 369 ? -5.504 104.106 51.913 1.00 53.69 403 GLY B N 1
ATOM 6501 C CA . GLY B 1 369 ? -6.206 104.866 50.897 1.00 57.34 403 GLY B CA 1
ATOM 6502 C C . GLY B 1 369 ? -7.702 104.601 50.858 1.00 62.43 403 GLY B C 1
ATOM 6503 O O . GLY B 1 369 ? -8.424 105.196 50.058 1.00 60.51 403 GLY B O 1
ATOM 6504 N N . GLN B 1 370 ? -8.169 103.711 51.728 1.00 59.99 404 GLN B N 1
ATOM 6505 C CA . GLN B 1 370 ? -9.570 103.308 51.735 1.00 57.26 404 GLN B CA 1
ATOM 6506 C C . GLN B 1 370 ? -10.198 103.516 53.105 1.00 55.72 404 GLN B C 1
ATOM 6507 O O . GLN B 1 370 ? -9.538 103.342 54.135 1.00 53.93 404 GLN B O 1
ATOM 6513 N N . ALA B 1 371 ? -11.477 103.878 53.117 1.00 59.22 405 ALA B N 1
ATOM 6514 C CA . ALA B 1 371 ? -12.200 104.037 54.374 1.00 56.18 405 ALA B CA 1
ATOM 6515 C C . ALA B 1 371 ? -12.125 102.748 55.178 1.00 53.40 405 ALA B C 1
ATOM 6516 O O . ALA B 1 371 ? -12.078 101.653 54.612 1.00 53.92 405 ALA B O 1
ATOM 6518 N N . THR B 1 372 ? -12.087 102.882 56.498 1.00 50.83 406 THR B N 1
ATOM 6519 C CA . THR B 1 372 ? -12.097 101.721 57.371 1.00 49.79 406 THR B CA 1
ATOM 6520 C C . THR B 1 372 ? -13.421 100.993 57.244 1.00 54.08 406 THR B C 1
ATOM 6521 O O . THR B 1 372 ? -13.497 99.779 57.433 1.00 58.24 406 THR B O 1
ATOM 6525 N N . GLY B 1 373 ? -14.464 101.748 56.914 1.00 51.99 407 GLY B N 1
ATOM 6526 C CA . GLY B 1 373 ? -15.810 101.220 56.913 1.00 53.16 407 GLY B CA 1
ATOM 6527 C C . GLY B 1 373 ? -16.472 101.494 58.248 1.00 55.25 407 GLY B C 1
ATOM 6528 O O . GLY B 1 373 ? -17.676 101.292 58.405 1.00 54.83 407 GLY B O 1
ATOM 6529 N N . LEU B 1 374 ? -15.685 101.964 59.215 1.00 51.72 408 LEU B N 1
ATOM 6530 C CA . LEU B 1 374 ? -16.215 102.265 60.546 1.00 53.40 408 LEU B CA 1
ATOM 6531 C C . LEU B 1 374 ? -17.289 103.353 60.507 1.00 54.77 408 LEU B C 1
ATOM 6532 O O . LEU B 1 374 ? -18.153 103.415 61.390 1.00 60.02 408 LEU B O 1
ATOM 6537 N N . ASN B 1 375 ? -17.222 104.204 59.486 1.00 57.92 409 ASN B N 1
ATOM 6538 C CA . ASN B 1 375 ? -18.205 105.271 59.273 1.00 65.49 409 ASN B CA 1
ATOM 6539 C C . ASN B 1 375 ? -18.266 106.303 60.398 1.00 63.87 409 ASN B C 1
ATOM 6540 O O . ASN B 1 375 ? -19.333 106.830 60.713 1.00 68.11 409 ASN B O 1
ATOM 6545 N N . LEU B 1 376 ? -17.119 106.590 60.999 1.00 54.33 410 LEU B N 1
ATOM 6546 C CA . LEU B 1 376 ? -17.043 107.615 62.030 1.00 57.49 410 LEU B CA 1
ATOM 6547 C C . LEU B 1 376 ? -17.080 108.994 61.385 1.00 60.65 410 LEU B C 1
ATOM 6548 O O . LEU B 1 376 ? -16.395 109.232 60.395 1.00 59.83 410 LEU B O 1
ATOM 6553 N N . PRO B 1 377 ? -17.893 109.907 61.942 1.00 63.14 411 PRO B N 1
ATOM 6554 C CA . PRO B 1 377 ? -17.922 111.307 61.497 1.00 61.98 411 PRO B CA 1
ATOM 6555 C C . PRO B 1 377 ? -16.539 111.950 61.609 1.00 58.13 411 PRO B C 1
ATOM 6556 O O . PRO B 1 377 ? -15.890 111.808 62.648 1.00 55.59 411 PRO B O 1
ATOM 6560 N N . GLY B 1 378 ? -16.096 112.635 60.558 1.00 51.28 412 GLY B N 1
ATOM 6561 C CA . GLY B 1 378 ? -14.815 113.319 60.573 1.00 51.58 412 GLY B CA 1
ATOM 6562 C C . GLY B 1 378 ? -13.652 112.456 60.119 1.00 52.75 412 GLY B C 1
ATOM 6563 O O . GLY B 1 378 ? -12.532 112.939 59.974 1.00 52.06 412 GLY B O 1
ATOM 6564 N N . GLU B 1 379 ? -13.920 111.175 59.894 1.00 58.32 413 GLU B N 1
ATOM 6565 C CA . GLU B 1 379 ? -12.896 110.241 59.441 1.00 59.59 413 GLU B CA 1
ATOM 6566 C C . GLU B 1 379 ? -12.548 110.448 57.964 1.00 64.90 413 GLU B C 1
ATOM 6567 O O . GLU B 1 379 ? -13.432 110.647 57.133 1.00 60.08 413 GLU B O 1
ATOM 6573 N N . SER B 1 380 ? -11.258 110.392 57.645 1.00 69.26 414 SER B N 1
ATOM 6574 C CA . SER B 1 380 ? -10.801 110.501 56.261 1.00 70.60 414 SER B CA 1
ATOM 6575 C C . SER B 1 380 ? -10.422 109.150 55.660 1.00 71.63 414 SER B C 1
ATOM 6576 O O . SER B 1 380 ? -10.224 108.167 56.381 1.00 70.53 414 SER B O 1
ATOM 6579 N N . GLU B 1 381 ? -10.310 109.117 54.335 1.00 66.92 415 GLU B N 1
ATOM 6580 C CA . GLU B 1 381 ? -9.877 107.916 53.625 1.00 61.42 415 GLU B CA 1
ATOM 6581 C C . GLU B 1 381 ? -8.360 107.865 53.504 1.00 58.33 415 GLU B C 1
ATOM 6582 O O . GLU B 1 381 ? -7.803 106.856 53.076 1.00 59.82 415 GLU B O 1
ATOM 6588 N N . GLY B 1 382 ? -7.692 108.949 53.890 1.00 50.98 416 GLY B N 1
ATOM 6589 C CA . GLY B 1 382 ? -6.252 109.054 53.700 1.00 51.07 416 GLY B CA 1
ATOM 6590 C C . GLY B 1 382 ? -5.956 109.287 52.225 1.00 62.42 416 GLY B C 1
ATOM 6591 O O . GLY B 1 382 ? -6.876 109.437 51.420 1.00 64.45 416 GLY B O 1
ATOM 6592 N N . VAL B 1 383 ? -4.679 109.322 51.863 1.00 65.34 417 VAL B N 1
ATOM 6593 C CA . VAL B 1 383 ? -4.298 109.521 50.467 1.00 68.62 417 VAL B CA 1
ATOM 6594 C C . VAL B 1 383 ? -3.282 108.490 49.994 1.00 71.47 417 VAL B C 1
ATOM 6595 O O . VAL B 1 383 ? -2.203 108.363 50.567 1.00 73.94 417 VAL B O 1
ATOM 6599 N N . LEU B 1 384 ? -3.642 107.747 48.956 1.00 59.49 418 LEU B N 1
ATOM 6600 C CA . LEU B 1 384 ? -2.685 106.924 48.233 1.00 63.23 418 LEU B CA 1
ATOM 6601 C C . LEU B 1 384 ? -2.896 107.188 46.747 1.00 66.97 418 LEU B C 1
ATOM 6602 O O . LEU B 1 384 ? -3.951 106.863 46.208 1.00 72.44 418 LEU B O 1
ATOM 6607 N N . HIS B 1 385 ? -1.903 107.789 46.096 1.00 68.29 419 HIS B N 1
ATOM 6608 C CA . HIS B 1 385 ? -2.032 108.188 44.680 1.00 73.45 419 HIS B CA 1
ATOM 6609 C C . HIS B 1 385 ? -1.894 107.014 43.718 1.00 78.16 419 HIS B C 1
ATOM 6610 O O . HIS B 1 385 ? -1.117 106.090 43.967 1.00 70.30 419 HIS B O 1
ATOM 6617 N N . PRO B 1 386 ? -2.651 107.051 42.606 1.00 82.32 420 PRO B N 1
ATOM 6618 C CA . PRO B 1 386 ? -2.565 106.015 41.569 1.00 79.43 420 PRO B CA 1
ATOM 6619 C C . PRO B 1 386 ? -1.124 105.792 41.108 1.00 82.00 420 PRO B C 1
ATOM 6620 O O . PRO B 1 386 ? -0.315 106.721 41.141 1.00 77.03 420 PRO B O 1
ATOM 6624 N N . SER B 1 387 ? -0.818 104.561 40.711 1.00 86.02 421 SER B N 1
ATOM 6625 C CA . SER B 1 387 ? 0.535 104.160 40.329 1.00 96.65 421 SER B CA 1
ATOM 6626 C C . SER B 1 387 ? 1.201 105.099 39.322 1.00 105.40 421 SER B C 1
ATOM 6627 O O . SER B 1 387 ? 2.244 105.690 39.605 1.00 107.12 421 SER B O 1
ATOM 6630 N N . ASP B 1 388 ? 0.593 105.236 38.148 1.00 109.49 422 ASP B N 1
ATOM 6631 C CA . ASP B 1 388 ? 1.184 106.019 37.063 1.00 111.59 422 ASP B CA 1
ATOM 6632 C C . ASP B 1 388 ? 1.177 107.526 37.325 1.00 104.17 422 ASP B C 1
ATOM 6633 O O . ASP B 1 388 ? 1.704 108.300 36.527 1.00 102.86 422 ASP B O 1
ATOM 6638 N N . SER B 1 389 ? 0.586 107.940 38.443 1.00 92.37 423 SER B N 1
ATOM 6639 C CA . SER B 1 389 ? 0.575 109.348 38.819 1.00 88.79 423 SER B CA 1
ATOM 6640 C C . SER B 1 389 ? 1.890 109.726 39.489 1.00 88.33 423 SER B C 1
ATOM 6641 O O . SER B 1 389 ? 2.129 110.894 39.805 1.00 82.13 423 SER B O 1
ATOM 6644 N N . TRP B 1 390 ? 2.738 108.726 39.704 1.00 88.64 424 TRP B N 1
ATOM 6645 C CA . TRP B 1 390 ? 3.982 108.911 40.440 1.00 94.56 424 TRP B CA 1
ATOM 6646 C C . TRP B 1 390 ? 5.119 109.338 39.515 1.00 101.53 424 TRP B C 1
ATOM 6647 O O . TRP B 1 390 ? 5.139 108.971 38.339 1.00 104.01 424 TRP B O 1
ATOM 6658 N N . ASP B 1 391 ? 6.068 110.104 40.048 1.00 103.28 425 ASP B N 1
ATOM 6659 C CA . ASP B 1 391 ? 7.269 110.451 39.291 1.00 107.71 425 ASP B CA 1
ATOM 6660 C C . ASP B 1 391 ? 8.463 109.592 39.701 1.00 109.16 425 ASP B C 1
ATOM 6661 O O . ASP B 1 391 ? 8.320 108.390 39.917 1.00 108.98 425 ASP B O 1
ATOM 6666 N N . ARG B 1 392 ? 9.637 110.208 39.805 1.00 108.92 426 ARG B N 1
ATOM 6667 C CA . ARG B 1 392 ? 10.865 109.468 40.085 1.00 106.82 426 ARG B CA 1
ATOM 6668 C C . ARG B 1 392 ? 11.166 109.375 41.583 1.00 99.37 426 ARG B C 1
ATOM 6669 O O . ARG B 1 392 ? 11.536 108.314 42.086 1.00 95.95 426 ARG B O 1
ATOM 6671 N N . ARG B 1 393 ? 11.018 110.487 42.293 1.00 95.21 427 ARG B N 1
ATOM 6672 C CA . ARG B 1 393 ? 11.168 110.466 43.739 1.00 92.98 427 ARG B CA 1
ATOM 6673 C C . ARG B 1 393 ? 9.949 109.785 44.351 1.00 91.63 427 ARG B C 1
ATOM 6674 O O . ARG B 1 393 ? 10.071 108.762 45.024 1.00 88.09 427 ARG B O 1
ATOM 6676 N N . THR B 1 394 ? 8.772 110.339 44.068 1.00 95.11 428 THR B N 1
ATOM 6677 C CA . THR B 1 394 ? 7.517 109.904 44.681 1.00 93.75 428 THR B CA 1
ATOM 6678 C C . THR B 1 394 ? 7.135 108.451 44.360 1.00 94.43 428 THR B C 1
ATOM 6679 O O . THR B 1 394 ? 6.137 107.939 44.863 1.00 99.94 428 THR B O 1
ATOM 6683 N N . ARG B 1 395 ? 7.930 107.786 43.529 1.00 90.67 429 ARG B N 1
ATOM 6684 C CA . ARG B 1 395 ? 7.741 106.361 43.273 1.00 87.52 429 ARG B CA 1
ATOM 6685 C C . ARG B 1 395 ? 8.619 105.558 44.222 1.00 82.61 429 ARG B C 1
ATOM 6686 O O . ARG B 1 395 ? 8.465 104.345 44.346 1.00 80.37 429 ARG B O 1
ATOM 6694 N N . ASN B 1 396 ? 9.552 106.244 44.876 1.00 81.46 430 ASN B N 1
ATOM 6695 C CA . ASN B 1 396 ? 10.481 105.597 45.794 1.00 84.47 430 ASN B CA 1
ATOM 6696 C C . ASN B 1 396 ? 10.123 105.810 47.265 1.00 79.22 430 ASN B C 1
ATOM 6697 O O . ASN B 1 396 ? 10.291 104.909 48.091 1.00 72.52 430 ASN B O 1
ATOM 6702 N N . THR B 1 397 ? 9.626 107.003 47.580 1.00 79.28 431 THR B N 1
ATOM 6703 C CA . THR B 1 397 ? 9.275 107.361 48.948 1.00 84.02 431 THR B CA 1
ATOM 6704 C C . THR B 1 397 ? 8.175 106.468 49.539 1.00 86.75 431 THR B C 1
ATOM 6705 O O . THR B 1 397 ? 8.134 106.236 50.752 1.00 82.74 431 THR B O 1
ATOM 6709 N N . VAL B 1 398 ? 7.297 105.957 48.679 1.00 88.74 432 VAL B N 1
ATOM 6710 C CA . VAL B 1 398 ? 6.185 105.121 49.124 1.00 85.10 432 VAL B CA 1
ATOM 6711 C C . VAL B 1 398 ? 6.651 103.747 49.598 1.00 76.53 432 VAL B C 1
ATOM 6712 O O . VAL B 1 398 ? 5.893 103.004 50.226 1.00 68.22 432 VAL B O 1
ATOM 6716 N N . LEU B 1 399 ? 7.902 103.419 49.300 1.00 72.20 433 LEU B N 1
ATOM 6717 C CA . LEU B 1 399 ? 8.490 102.161 49.743 1.00 73.74 433 LEU B CA 1
ATOM 6718 C C . LEU B 1 399 ? 8.781 102.220 51.244 1.00 70.01 433 LEU B C 1
ATOM 6719 O O . LEU B 1 399 ? 8.882 101.187 51.914 1.00 66.87 433 LEU B O 1
ATOM 6724 N N . PHE B 1 400 ? 8.914 103.430 51.775 1.00 63.55 434 PHE B N 1
ATOM 6725 C CA . PHE B 1 400 ? 9.166 103.570 53.205 1.00 67.46 434 PHE B CA 1
ATOM 6726 C C . PHE B 1 400 ? 8.273 104.588 53.919 1.00 64.71 434 PHE B C 1
ATOM 6727 O O . PHE B 1 400 ? 8.722 105.292 54.828 1.00 64.85 434 PHE B O 1
ATOM 6735 N N . GLY B 1 401 ? 7.007 104.652 53.510 1.00 60.17 435 GLY B N 1
ATOM 6736 C CA . GLY B 1 401 ? 6.007 105.398 54.249 1.00 59.76 435 GLY B CA 1
ATOM 6737 C C . GLY B 1 401 ? 5.968 106.901 54.044 1.00 61.87 435 GLY B C 1
ATOM 6738 O O . GLY B 1 401 ? 5.495 107.631 54.912 1.00 56.30 435 GLY B O 1
ATOM 6739 N N . GLN B 1 402 ? 6.456 107.370 52.901 1.00 69.75 436 GLN B N 1
ATOM 6740 C CA . GLN B 1 402 ? 6.279 108.771 52.526 1.00 76.25 436 GLN B CA 1
ATOM 6741 C C . GLN B 1 402 ? 5.505 108.844 51.217 1.00 74.36 436 GLN B C 1
ATOM 6742 O O . GLN B 1 402 ? 5.489 107.888 50.446 1.00 74.27 436 GLN B O 1
ATOM 6748 N N . GLY B 1 403 ? 4.875 109.983 50.960 1.00 72.74 437 GLY B N 1
ATOM 6749 C CA . GLY B 1 403 ? 4.137 110.166 49.726 1.00 71.13 437 GLY B CA 1
ATOM 6750 C C . GLY B 1 403 ? 2.710 109.662 49.830 1.00 70.74 437 GLY B C 1
ATOM 6751 O O . GLY B 1 403 ? 1.949 109.733 48.862 1.00 67.98 437 GLY B O 1
ATOM 6752 N N . TYR B 1 404 ? 2.353 109.142 51.004 1.00 66.99 438 TYR B N 1
ATOM 6753 C CA . TYR B 1 404 ? 0.979 108.735 51.277 1.00 65.34 438 TYR B CA 1
ATOM 6754 C C . TYR B 1 404 ? 0.624 108.951 52.752 1.00 65.79 438 TYR B C 1
ATOM 6755 O O . TYR B 1 404 ? 1.511 108.987 53.612 1.00 63.62 438 TYR B O 1
ATOM 6764 N N . THR B 1 405 ? -0.665 109.122 53.039 1.00 65.34 439 THR B N 1
ATOM 6765 C CA . THR B 1 405 ? -1.104 109.478 54.389 1.00 62.30 439 THR B CA 1
ATOM 6766 C C . THR B 1 405 ? -2.156 108.530 54.965 1.00 60.04 439 THR B C 1
ATOM 6767 O O . THR B 1 405 ? -2.984 107.975 54.234 1.00 55.23 439 THR B O 1
ATOM 6771 N N . VAL B 1 406 ? -2.127 108.366 56.286 1.00 57.94 440 VAL B N 1
ATOM 6772 C CA . VAL B 1 406 ? -3.001 107.419 56.970 1.00 53.58 440 VAL B CA 1
ATOM 6773 C C . VAL B 1 406 ? -3.585 108.042 58.227 1.00 52.95 440 VAL B C 1
ATOM 6774 O O . VAL B 1 406 ? -3.016 108.980 58.778 1.00 51.47 440 VAL B O 1
ATOM 6778 N N . ASN B 1 407 ? -4.729 107.540 58.678 1.00 42.59 441 ASN B N 1
ATOM 6779 C CA . ASN B 1 407 ? -5.152 107.835 60.032 1.00 40.67 441 ASN B CA 1
ATOM 6780 C C . ASN B 1 407 ? -4.728 106.662 60.912 1.00 39.23 441 ASN B C 1
ATOM 6781 O O . ASN B 1 407 ? -4.191 105.665 60.412 1.00 39.87 441 ASN B O 1
ATOM 6786 N N . VAL B 1 408 ? -4.974 106.767 62.208 1.00 37.47 442 VAL B N 1
ATOM 6787 C CA . VAL B 1 408 ? -4.427 105.784 63.131 1.00 39.37 442 VAL B CA 1
ATOM 6788 C C . VAL B 1 408 ? -5.167 104.454 62.973 1.00 43.09 442 VAL B C 1
ATOM 6789 O O . VAL B 1 408 ? -4.584 103.396 63.152 1.00 36.23 442 VAL B O 1
ATOM 6801 N N . GLN B 1 410 ? -6.272 103.119 60.136 1.00 40.53 444 GLN B N 1
ATOM 6802 C CA . GLN B 1 410 ? -5.723 102.427 58.971 1.00 42.27 444 GLN B CA 1
ATOM 6803 C C . GLN B 1 410 ? -4.364 101.803 59.279 1.00 47.87 444 GLN B C 1
ATOM 6804 O O . GLN B 1 410 ? -4.100 100.644 58.934 1.00 42.73 444 GLN B O 1
ATOM 6810 N N . LEU B 1 411 ? -3.504 102.588 59.918 1.00 40.86 445 LEU B N 1
ATOM 6811 C CA . LEU B 1 411 ? -2.180 102.124 60.288 1.00 40.58 445 LEU B CA 1
ATOM 6812 C C . LEU B 1 411 ? -2.309 100.891 61.165 1.00 39.61 445 LEU B C 1
ATOM 6813 O O . LEU B 1 411 ? -1.694 99.861 60.917 1.00 40.43 445 LEU B O 1
ATOM 6818 N N . THR B 1 412 ? -3.153 101.002 62.174 1.00 38.06 446 THR B N 1
ATOM 6819 C CA . THR B 1 412 ? -3.379 99.915 63.101 1.00 39.53 446 THR B CA 1
ATOM 6820 C C . THR B 1 412 ? -3.903 98.661 62.408 1.00 41.79 446 THR B C 1
ATOM 6821 O O . THR B 1 412 ? -3.423 97.556 62.679 1.00 38.67 446 THR B O 1
ATOM 6825 N N . ASN B 1 413 ? -4.876 98.821 61.518 1.00 39.60 447 ASN B N 1
ATOM 6826 C CA . ASN B 1 413 ? -5.416 97.656 60.839 1.00 41.06 447 ASN B CA 1
ATOM 6827 C C . ASN B 1 413 ? -4.378 96.985 59.952 1.00 52.05 447 ASN B C 1
ATOM 6828 O O . ASN B 1 413 ? -4.349 95.763 59.841 1.00 43.52 447 ASN B O 1
ATOM 6833 N N . ALA B 1 414 ? -3.527 97.795 59.329 1.00 43.28 448 ALA B N 1
ATOM 6834 C CA . ALA B 1 414 ? -2.506 97.270 58.440 1.00 45.07 448 ALA B CA 1
ATOM 6835 C C . ALA B 1 414 ? -1.524 96.434 59.246 1.00 48.49 448 ALA B C 1
ATOM 6836 O O . ALA B 1 414 ? -1.194 95.315 58.858 1.00 48.07 448 ALA B O 1
ATOM 6838 N N . ILE B 1 415 ? -1.074 96.974 60.378 1.00 42.69 449 ILE B N 1
ATOM 6839 C CA . ILE B 1 415 ? -0.183 96.237 61.264 1.00 42.14 449 ILE B CA 1
ATOM 6840 C C . ILE B 1 415 ? -0.860 94.957 61.775 1.00 48.76 449 ILE B C 1
ATOM 6841 O O . ILE B 1 415 ? -0.209 93.920 61.921 1.00 43.07 449 ILE B O 1
ATOM 6846 N N . SER B 1 416 ? -2.170 95.018 62.004 1.00 41.26 450 SER B N 1
ATOM 6847 C CA . SER B 1 416 ? -2.906 93.857 62.510 1.00 50.24 450 SER B CA 1
ATOM 6848 C C . SER B 1 416 ? -2.854 92.656 61.552 1.00 51.78 450 SER B C 1
ATOM 6849 O O . SER B 1 416 ? -2.943 91.503 61.985 1.00 48.30 450 SER B O 1
ATOM 6852 N N . VAL B 1 417 ? -2.710 92.931 60.260 1.00 51.53 451 VAL B N 1
ATOM 6853 C CA . VAL B 1 417 ? -2.556 91.873 59.259 1.00 56.98 451 VAL B CA 1
ATOM 6854 C C . VAL B 1 417 ? -1.412 90.936 59.639 1.00 60.61 451 VAL B C 1
ATOM 6855 O O . VAL B 1 417 ? -1.583 89.718 59.699 1.00 65.72 451 VAL B O 1
ATOM 6859 N N . ILE B 1 418 ? -0.251 91.523 59.908 1.00 54.26 452 ILE B N 1
ATOM 6860 C CA . ILE B 1 418 ? 0.921 90.778 60.345 1.00 54.78 452 ILE B CA 1
ATOM 6861 C C . ILE B 1 418 ? 0.640 89.960 61.602 1.00 59.21 452 ILE B C 1
ATOM 6862 O O . ILE B 1 418 ? 1.176 88.869 61.782 1.00 63.67 452 ILE B O 1
ATOM 6867 N N . ALA B 1 419 ? -0.208 90.490 62.469 1.00 57.42 453 ALA B N 1
ATOM 6868 C CA . ALA B 1 419 ? -0.490 89.838 63.740 1.00 56.78 453 ALA B CA 1
ATOM 6869 C C . ALA B 1 419 ? -1.548 88.756 63.597 1.00 57.08 453 ALA B C 1
ATOM 6870 O O . ALA B 1 419 ? -1.624 87.846 64.421 1.00 52.28 453 ALA B O 1
ATOM 6872 N N . ASN B 1 420 ? -2.365 88.861 62.554 1.00 61.80 454 ASN B N 1
ATOM 6873 C CA . ASN B 1 420 ? -3.489 87.950 62.387 1.00 66.92 454 ASN B CA 1
ATOM 6874 C C . ASN B 1 420 ? -3.292 86.973 61.233 1.00 72.95 454 ASN B C 1
ATOM 6875 O O . ASN B 1 420 ? -4.188 86.781 60.413 1.00 79.84 454 ASN B O 1
ATOM 6880 N N . LYS B 1 421 ? -2.109 86.367 61.180 1.00 73.25 455 LYS B N 1
ATOM 6881 C CA . LYS B 1 421 ? -1.794 85.329 60.203 1.00 75.10 455 LYS B CA 1
ATOM 6882 C C . LYS B 1 421 ? -2.044 85.748 58.752 1.00 78.58 455 LYS B C 1
ATOM 6883 O O . LYS B 1 421 ? -2.426 84.923 57.922 1.00 82.99 455 LYS B O 1
ATOM 6885 N N . GLY B 1 422 ? -1.837 87.030 58.457 1.00 73.00 456 GLY B N 1
ATOM 6886 C CA . GLY B 1 422 ? -1.910 87.532 57.093 1.00 69.40 456 GLY B CA 1
ATOM 6887 C C . GLY B 1 422 ? -3.284 87.996 56.632 1.00 65.08 456 GLY B C 1
ATOM 6888 O O . GLY B 1 422 ? -3.444 88.476 55.510 1.00 67.30 456 GLY B O 1
ATOM 6889 N N . VAL B 1 423 ? -4.279 87.858 57.499 1.00 62.07 457 VAL B N 1
ATOM 6890 C CA . VAL B 1 423 ? -5.650 88.220 57.154 1.00 61.19 457 VAL B CA 1
ATOM 6891 C C . VAL B 1 423 ? -6.016 89.628 57.623 1.00 61.63 457 VAL B C 1
ATOM 6892 O O . VAL B 1 423 ? -5.736 90.004 58.759 1.00 60.18 457 VAL B O 1
ATOM 6896 N N . LYS B 1 424 ? -6.632 90.410 56.740 1.00 63.02 458 LYS B N 1
ATOM 6897 C CA . LYS B 1 424 ? -7.162 91.710 57.126 1.00 61.93 458 LYS B CA 1
ATOM 6898 C C . LYS B 1 424 ? -8.651 91.608 57.407 1.00 65.25 458 LYS B C 1
ATOM 6899 O O . LYS B 1 424 ? -9.456 91.423 56.490 1.00 64.96 458 LYS B O 1
ATOM 6905 N N . LYS B 1 425 ? -9.013 91.718 58.681 1.00 65.76 459 LYS B N 1
ATOM 6906 C CA . LYS B 1 425 ? -10.416 91.734 59.066 1.00 68.42 459 LYS B CA 1
ATOM 6907 C C . LYS B 1 425 ? -10.907 93.174 59.123 1.00 63.06 459 LYS B C 1
ATOM 6908 O O . LYS B 1 425 ? -10.125 94.090 59.395 1.00 60.83 459 LYS B O 1
ATOM 6914 N N . PRO B 1 426 ? -12.203 93.383 58.863 1.00 62.41 460 PRO B N 1
ATOM 6915 C CA . PRO B 1 426 ? -12.769 94.727 59.007 1.00 59.67 460 PRO B CA 1
ATOM 6916 C C . PRO B 1 426 ? -12.804 95.104 60.479 1.00 56.82 460 PRO B C 1
ATOM 6917 O O . PRO B 1 426 ? -12.980 94.230 61.324 1.00 56.57 460 PRO B O 1
ATOM 6921 N N . GLN B 1 427 ? -12.629 96.384 60.781 1.00 51.98 461 GLN B N 1
ATOM 6922 C CA . GLN B 1 427 ? -12.608 96.832 62.165 1.00 50.67 461 GLN B CA 1
ATOM 6923 C C . GLN B 1 427 ? -14.015 97.081 62.670 1.00 51.22 461 GLN B C 1
ATOM 6924 O O . GLN B 1 427 ? -14.905 97.437 61.901 1.00 43.24 461 GLN B O 1
ATOM 6930 N N . ARG B 1 428 ? -14.213 96.889 63.967 1.00 45.95 462 ARG B N 1
ATOM 6931 C CA . ARG B 1 428 ? -15.531 97.086 64.549 1.00 44.04 462 ARG B CA 1
ATOM 6932 C C . ARG B 1 428 ? -15.489 97.958 65.794 1.00 44.52 462 ARG B C 1
ATOM 6933 O O . ARG B 1 428 ? -14.652 97.767 66.684 1.00 43.58 462 ARG B O 1
ATOM 6941 N N . ILE B 1 429 ? -16.388 98.929 65.848 1.00 45.62 463 ILE B N 1
ATOM 6942 C CA . ILE B 1 429 ? -16.571 99.703 67.059 1.00 45.36 463 ILE B CA 1
ATOM 6943 C C . ILE B 1 429 ? -17.976 99.475 67.654 1.00 47.63 463 ILE B C 1
ATOM 6944 O O . ILE B 1 429 ? -18.210 99.758 68.831 1.00 47.02 463 ILE B O 1
ATOM 6949 N N . ILE B 1 430 ? -18.897 98.936 66.852 1.00 54.58 464 ILE B N 1
ATOM 6950 C CA . ILE B 1 430 ? -20.236 98.577 67.348 1.00 56.93 464 ILE B CA 1
ATOM 6951 C C . ILE B 1 430 ? -20.378 97.070 67.590 1.00 56.93 464 ILE B C 1
ATOM 6952 O O . ILE B 1 430 ? -20.479 96.294 66.640 1.00 62.07 464 ILE B O 1
ATOM 6957 N N . LYS B 1 431 ? -20.413 96.662 68.856 1.00 50.49 465 LYS B N 1
ATOM 6958 C CA . LYS B 1 431 ? -20.431 95.239 69.217 1.00 56.28 465 LYS B CA 1
ATOM 6959 C C . LYS B 1 431 ? -21.771 94.548 68.928 1.00 65.79 465 LYS B C 1
ATOM 6960 O O . LYS B 1 431 ? -21.822 93.527 68.235 1.00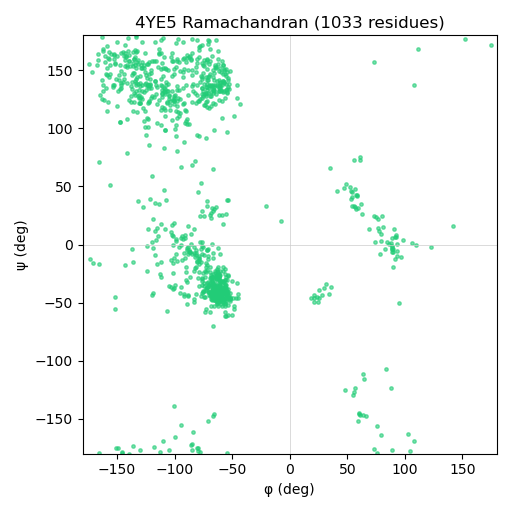 72.89 465 LYS B O 1
ATOM 6966 N N . SER B 1 432 ? -22.847 95.101 69.480 1.00 58.62 466 SER B N 1
ATOM 6967 C CA . SER B 1 432 ? -24.160 94.469 69.395 1.00 62.28 466 SER B CA 1
ATOM 6968 C C . SER B 1 432 ? -25.291 95.465 69.649 1.00 62.25 466 SER B C 1
ATOM 6969 O O . SER B 1 432 ? -25.073 96.553 70.197 1.00 61.33 466 SER B O 1
ATOM 6972 N N . ILE B 1 433 ? -26.497 95.079 69.235 1.00 67.70 467 ILE B N 1
ATOM 6973 C CA . ILE B 1 433 ? -27.687 95.898 69.419 1.00 70.96 467 ILE B CA 1
ATOM 6974 C C . ILE B 1 433 ? -28.770 95.130 70.191 1.00 72.88 467 ILE B C 1
ATOM 6975 O O . ILE B 1 433 ? -29.220 94.061 69.763 1.00 71.24 467 ILE B O 1
ATOM 6980 N N . THR B 1 434 ? -29.184 95.688 71.325 1.00 71.85 468 THR B N 1
ATOM 6981 C CA . THR B 1 434 ? -30.200 95.075 72.173 1.00 74.92 468 THR B CA 1
ATOM 6982 C C . THR B 1 434 ? -31.564 95.741 71.957 1.00 77.37 468 THR B C 1
ATOM 6983 O O . THR B 1 434 ? -31.703 96.951 72.153 1.00 76.42 468 THR B O 1
ATOM 6987 N N . ASP B 1 435 ? -32.562 94.954 71.552 1.00 77.92 469 ASP B N 1
ATOM 6988 C CA . ASP B 1 435 ? -33.895 95.490 71.263 1.00 84.86 469 ASP B CA 1
ATOM 6989 C C . ASP B 1 435 ? -34.810 95.625 72.490 1.00 82.34 469 ASP B C 1
ATOM 6990 O O . ASP B 1 435 ? -34.446 95.239 73.608 1.00 72.76 469 ASP B O 1
ATOM 6995 N N . THR B 1 436 ? -36.003 96.176 72.264 1.00 87.09 470 THR B N 1
ATOM 6996 C CA . THR B 1 436 ? -37.001 96.321 73.324 1.00 86.71 470 THR B CA 1
ATOM 6997 C C . THR B 1 436 ? -37.528 94.958 73.755 1.00 88.30 470 THR B C 1
ATOM 6998 O O . THR B 1 436 ? -37.952 94.779 74.897 1.00 88.00 470 THR B O 1
ATOM 7002 N N . ALA B 1 437 ? -37.500 94.004 72.828 1.00 88.85 471 ALA B N 1
ATOM 7003 C CA . ALA B 1 437 ? -37.846 92.619 73.127 1.00 87.63 471 ALA B CA 1
ATOM 7004 C C . ALA B 1 437 ? -36.896 92.047 74.182 1.00 91.62 471 ALA B C 1
ATOM 7005 O O . ALA B 1 437 ? -37.321 91.347 75.102 1.00 94.55 471 ALA B O 1
ATOM 7007 N N . GLY B 1 438 ? -35.611 92.365 74.047 1.00 93.73 472 GLY B N 1
ATOM 7008 C CA . GLY B 1 438 ? -34.602 91.942 75.003 1.00 93.08 472 GLY B CA 1
ATOM 7009 C C . GLY B 1 438 ? -33.486 91.136 74.367 1.00 94.54 472 GLY B C 1
ATOM 7010 O O . GLY B 1 438 ? -32.532 90.743 75.036 1.00 93.37 472 GLY B O 1
ATOM 7011 N N . HIS B 1 439 ? -33.604 90.893 73.065 1.00 100.13 473 HIS B N 1
ATOM 7012 C CA . HIS B 1 439 ? -32.659 90.043 72.352 1.00 100.73 473 HIS B CA 1
ATOM 7013 C C . HIS B 1 439 ? -31.377 90.785 71.993 1.00 97.99 473 HIS B C 1
ATOM 7014 O O . HIS B 1 439 ? -31.412 91.932 71.544 1.00 98.68 473 HIS B O 1
ATOM 7021 N N . VAL B 1 440 ? -30.245 90.116 72.189 1.00 94.43 474 VAL B N 1
ATOM 7022 C CA . VAL B 1 440 ? -28.947 90.695 71.868 1.00 88.27 474 VAL B CA 1
ATOM 7023 C C . VAL B 1 440 ? -28.459 90.200 70.514 1.00 91.31 474 VAL B C 1
ATOM 7024 O O . VAL B 1 440 ? -27.992 89.068 70.387 1.00 94.93 474 VAL B O 1
ATOM 7028 N N . GLU B 1 441 ? -28.581 91.055 69.502 1.00 90.11 475 GLU B N 1
ATOM 7029 C CA . GLU B 1 441 ? -28.071 90.755 68.171 1.00 85.95 475 GLU B CA 1
ATOM 7030 C C . GLU B 1 441 ? -26.629 91.246 68.030 1.00 84.45 475 GLU B C 1
ATOM 7031 O O . GLU B 1 441 ? -26.380 92.451 67.928 1.00 75.53 475 GLU B O 1
ATOM 7037 N N . GLU B 1 442 ? -25.686 90.306 68.039 1.00 90.73 476 GLU B N 1
ATOM 7038 C CA . GLU B 1 442 ? -24.278 90.618 67.830 1.00 92.81 476 GLU B CA 1
ATOM 7039 C C . GLU B 1 442 ? -24.109 91.272 66.464 1.00 90.37 476 GLU B C 1
ATOM 7040 O O . GLU B 1 442 ? -24.644 90.783 65.469 1.00 93.85 476 GLU B O 1
ATOM 7046 N N . GLN B 1 443 ? -23.384 92.385 66.416 1.00 84.02 477 GLN B N 1
ATOM 7047 C CA . GLN B 1 443 ? -23.204 93.110 65.157 1.00 79.03 477 GLN B CA 1
ATOM 7048 C C . GLN B 1 443 ? -21.955 92.707 64.387 1.00 79.30 477 GLN B C 1
ATOM 7049 O O . GLN B 1 443 ? -20.907 92.414 64.963 1.00 69.92 477 GLN B O 1
ATOM 7055 N N . GLN B 1 444 ? -22.085 92.698 63.068 1.00 89.96 478 GLN B N 1
ATOM 7056 C CA . GLN B 1 444 ? -20.963 92.393 62.203 1.00 100.25 478 GLN B CA 1
ATOM 7057 C C . GLN B 1 444 ? -20.671 93.557 61.268 1.00 106.36 478 GLN B C 1
ATOM 7058 O O . GLN B 1 444 ? -21.557 94.040 60.563 1.00 108.95 478 GLN B O 1
ATOM 7064 N N . SER B 1 445 ? -19.422 94.010 61.284 1.00 106.50 479 SER B N 1
ATOM 7065 C CA . SER B 1 445 ? -18.965 95.049 60.372 1.00 104.88 479 SER B CA 1
ATOM 7066 C C . SER B 1 445 ? -19.117 94.600 58.919 1.00 103.85 479 SER B C 1
ATOM 7067 O O . SER B 1 445 ? -18.798 93.461 58.573 1.00 104.21 479 SER B O 1
ATOM 7070 N N . LYS B 1 446 ? -19.620 95.499 58.078 1.00 100.21 480 LYS B N 1
ATOM 7071 C CA . LYS B 1 446 ? -19.807 95.209 56.662 1.00 99.23 480 LYS B CA 1
ATOM 7072 C C . LYS B 1 446 ? -18.460 94.998 55.979 1.00 99.42 480 LYS B C 1
ATOM 7073 O O . LYS B 1 446 ? -17.482 95.681 56.289 1.00 99.84 480 LYS B O 1
ATOM 7075 N N . GLY B 1 447 ? -18.412 94.046 55.053 1.00 96.45 481 GLY B N 1
ATOM 7076 C CA . GLY B 1 447 ? -17.177 93.720 54.367 1.00 95.73 481 GLY B CA 1
ATOM 7077 C C . GLY B 1 447 ? -16.648 92.353 54.751 1.00 95.26 481 GLY B C 1
ATOM 7078 O O . GLY B 1 447 ? -17.119 91.738 55.706 1.00 96.65 481 GLY B O 1
ATOM 7079 N N . GLU B 1 448 ? -15.659 91.879 54.003 1.00 95.52 482 GLU B N 1
ATOM 7080 C CA . GLU B 1 448 ? -15.109 90.547 54.216 1.00 91.39 482 GLU B CA 1
ATOM 7081 C C . GLU B 1 448 ? -13.695 90.581 54.777 1.00 79.83 482 GLU B C 1
ATOM 7082 O O . GLU B 1 448 ? -12.942 91.527 54.540 1.00 73.63 482 GLU B O 1
ATOM 7088 N N . ALA B 1 449 ? -13.343 89.533 55.515 1.00 74.16 483 ALA B N 1
ATOM 7089 C CA . ALA B 1 449 ? -11.949 89.260 55.821 1.00 68.79 483 ALA B CA 1
ATOM 7090 C C . ALA B 1 449 ? -11.300 88.896 54.504 1.00 75.83 483 ALA B C 1
ATOM 7091 O O . ALA B 1 449 ? -11.851 88.116 53.731 1.00 82.25 483 ALA B O 1
ATOM 7093 N N . THR B 1 450 ? -10.144 89.482 54.228 1.00 75.49 484 THR B N 1
ATOM 7094 C CA . THR B 1 450 ? -9.433 89.180 53.000 1.00 76.82 484 THR B CA 1
ATOM 7095 C C . THR B 1 450 ? -7.984 88.853 53.329 1.00 73.68 484 THR B C 1
ATOM 7096 O O . THR B 1 450 ? -7.375 89.496 54.186 1.00 67.91 484 THR B O 1
ATOM 7100 N N . ARG B 1 451 ? -7.440 87.839 52.663 1.00 73.40 485 ARG B N 1
ATOM 7101 C CA . ARG B 1 451 ? -6.032 87.500 52.825 1.00 72.76 485 ARG B CA 1
ATOM 7102 C C . ARG B 1 451 ? -5.162 88.487 52.058 1.00 70.64 485 ARG B C 1
ATOM 7103 O O . ARG B 1 451 ? -5.356 88.697 50.859 1.00 67.27 485 ARG B O 1
ATOM 7111 N N . VAL B 1 452 ? -4.204 89.085 52.761 1.00 68.91 486 VAL B N 1
ATOM 7112 C CA . VAL B 1 452 ? -3.295 90.058 52.168 1.00 60.66 486 VAL B CA 1
ATOM 7113 C C . VAL B 1 452 ? -1.956 89.404 51.839 1.00 62.36 486 VAL B C 1
ATOM 7114 O O . VAL B 1 452 ? -1.311 89.750 50.859 1.00 64.10 486 VAL B O 1
ATOM 7118 N N . ILE B 1 453 ? -1.546 88.462 52.680 1.00 71.39 487 ILE B N 1
ATOM 7119 C CA . ILE B 1 453 ? -0.279 87.760 52.523 1.00 72.33 487 ILE B CA 1
ATOM 7120 C C . ILE B 1 453 ? -0.396 86.353 53.090 1.00 72.99 487 ILE B C 1
ATOM 7121 O O . ILE B 1 453 ? -1.305 86.056 53.864 1.00 66.91 487 ILE B O 1
ATOM 7126 N N . ASP B 1 454 ? 0.527 85.485 52.699 1.00 79.35 488 ASP B N 1
ATOM 7127 C CA . ASP B 1 454 ? 0.486 84.101 53.144 1.00 81.70 488 ASP B CA 1
ATOM 7128 C C . ASP B 1 454 ? 0.847 83.982 54.613 1.00 76.84 488 ASP B C 1
ATOM 7129 O O . ASP B 1 454 ? 1.742 84.670 55.100 1.00 79.03 488 ASP B O 1
ATOM 7134 N N . GLU B 1 455 ? 0.140 83.086 55.294 1.00 72.90 489 GLU B N 1
ATOM 7135 C CA . GLU B 1 455 ? 0.328 82.785 56.712 1.00 68.33 489 GLU B CA 1
ATOM 7136 C C . GLU B 1 455 ? 1.795 82.609 57.098 1.00 71.17 489 GLU B C 1
ATOM 7137 O O . GLU B 1 455 ? 2.198 82.952 58.209 1.00 72.30 489 GLU B O 1
ATOM 7143 N N . SER B 1 456 ? 2.593 82.086 56.176 1.00 73.92 490 SER B N 1
ATOM 7144 C CA . SER B 1 456 ? 4.013 81.880 56.432 1.00 75.84 490 SER B CA 1
ATOM 7145 C C . SER B 1 456 ? 4.767 83.203 56.370 1.00 77.37 490 SER B C 1
ATOM 7146 O O . SER B 1 456 ? 5.662 83.450 57.174 1.00 81.63 490 SER B O 1
ATOM 7149 N N . VAL B 1 457 ? 4.399 84.048 55.411 1.00 78.16 491 VAL B N 1
ATOM 7150 C CA . VAL B 1 457 ? 5.027 85.357 55.253 1.00 77.15 491 VAL B CA 1
ATOM 7151 C C . VAL B 1 457 ? 4.702 86.252 56.449 1.00 74.47 491 VAL B C 1
ATOM 7152 O O . VAL B 1 457 ? 5.579 86.933 56.989 1.00 70.87 491 VAL B O 1
ATOM 7156 N N . ALA B 1 458 ? 3.439 86.231 56.864 1.00 73.67 492 ALA B N 1
ATOM 7157 C CA . ALA B 1 458 ? 3.005 86.947 58.059 1.00 69.08 492 ALA B CA 1
ATOM 7158 C C . ALA B 1 458 ? 3.836 86.532 59.267 1.00 72.32 492 ALA B C 1
ATOM 7159 O O . ALA B 1 458 ? 4.178 87.361 60.113 1.00 74.40 492 ALA B O 1
ATOM 7161 N N . SER B 1 459 ? 4.163 85.245 59.336 1.00 74.39 493 SER B N 1
ATOM 7162 C CA . SER B 1 459 ? 4.979 84.712 60.422 1.00 75.33 493 SER B CA 1
ATOM 7163 C C . SER B 1 459 ? 6.393 85.280 60.377 1.00 72.87 493 SER B C 1
ATOM 7164 O O . SER B 1 459 ? 7.003 85.544 61.413 1.00 73.39 493 SER B O 1
ATOM 7167 N N . GLN B 1 460 ? 6.909 85.465 59.169 1.00 73.13 494 GLN B N 1
ATOM 7168 C CA . GLN B 1 460 ? 8.272 85.950 58.995 1.00 78.82 494 GLN B CA 1
ATOM 7169 C C . GLN B 1 460 ? 8.386 87.448 59.271 1.00 74.65 494 GLN B C 1
ATOM 7170 O O . GLN B 1 460 ? 9.393 87.919 59.800 1.00 74.97 494 GLN B O 1
ATOM 7184 N N . LEU B 1 462 ? 6.455 89.135 61.368 1.00 52.41 496 LEU B N 1
ATOM 7185 C CA . LEU B 1 462 ? 6.319 89.264 62.814 1.00 54.29 496 LEU B CA 1
ATOM 7186 C C . LEU B 1 462 ? 7.673 89.042 63.466 1.00 56.85 496 LEU B C 1
ATOM 7187 O O . LEU B 1 462 ? 8.032 89.698 64.448 1.00 52.38 496 LEU B O 1
ATOM 7192 N N . ASN B 1 463 ? 8.424 88.106 62.894 1.00 63.35 497 ASN B N 1
ATOM 7193 C CA . ASN B 1 463 ? 9.770 87.795 63.347 1.00 64.86 497 ASN B CA 1
ATOM 7194 C C . ASN B 1 463 ? 10.702 88.991 63.229 1.00 54.46 497 ASN B C 1
ATOM 7195 O O . ASN B 1 463 ? 11.412 89.327 64.171 1.00 53.62 497 ASN B O 1
ATOM 7200 N N . ALA B 1 464 ? 10.700 89.624 62.060 1.00 58.75 498 ALA B N 1
ATOM 7201 C CA . ALA B 1 464 ? 11.547 90.784 61.814 1.00 55.62 498 ALA B CA 1
ATOM 7202 C C . ALA B 1 464 ? 11.133 91.965 62.692 1.00 59.42 498 ALA B C 1
ATOM 7203 O O . ALA B 1 464 ? 11.986 92.705 63.195 1.00 57.37 498 ALA B O 1
ATOM 7213 N N . GLU B 1 466 ? 9.825 91.774 65.613 1.00 56.16 500 GLU B N 1
ATOM 7214 C CA . GLU B 1 466 ? 10.281 91.463 66.965 1.00 54.55 500 GLU B CA 1
ATOM 7215 C C . GLU B 1 466 ? 11.729 91.894 67.163 1.00 53.82 500 GLU B C 1
ATOM 7216 O O . GLU B 1 466 ? 12.115 92.325 68.248 1.00 57.86 500 GLU B O 1
ATOM 7222 N N . SER B 1 467 ? 12.525 91.788 66.106 1.00 59.94 501 SER B N 1
ATOM 7223 C CA . SER B 1 467 ? 13.905 92.250 66.149 1.00 61.80 501 SER B CA 1
ATOM 7224 C C . SER B 1 467 ? 13.950 93.772 66.092 1.00 60.87 501 SER B C 1
ATOM 7225 O O . SER B 1 467 ? 14.799 94.404 66.723 1.00 60.26 501 SER B O 1
ATOM 7228 N N . SER B 1 468 ? 13.030 94.354 65.330 1.00 54.66 502 SER B N 1
ATOM 7229 C CA . SER B 1 468 ? 12.913 95.805 65.246 1.00 55.12 502 SER B CA 1
ATOM 7230 C C . SER B 1 468 ? 12.574 96.381 66.617 1.00 50.13 502 SER B C 1
ATOM 7231 O O . SER B 1 468 ? 13.107 97.420 67.010 1.00 47.37 502 SER B O 1
ATOM 7234 N N . ALA B 1 469 ? 11.709 95.683 67.350 1.00 43.72 503 ALA B N 1
ATOM 7235 C CA . ALA B 1 469 ? 11.362 96.065 68.723 1.00 51.54 503 ALA B CA 1
ATOM 7236 C C . ALA B 1 469 ? 12.565 95.970 69.674 1.00 54.10 503 ALA B C 1
ATOM 7237 O O . ALA B 1 469 ? 12.833 96.897 70.443 1.00 53.18 503 ALA B O 1
ATOM 7239 N N . GLU B 1 470 ? 13.287 94.852 69.611 1.00 54.37 504 GLU B N 1
ATOM 7240 C CA . GLU B 1 470 ? 14.451 94.632 70.473 1.00 51.78 504 GLU B CA 1
ATOM 7241 C C . GLU B 1 470 ? 15.478 95.741 70.321 1.00 47.76 504 GLU B C 1
ATOM 7242 O O . GLU B 1 470 ? 16.178 96.082 71.271 1.00 49.85 504 GLU B O 1
ATOM 7248 N N . HIS B 1 471 ? 15.546 96.319 69.127 1.00 47.32 505 HIS B N 1
ATOM 7249 C CA . HIS B 1 471 ? 16.475 97.408 68.859 1.00 49.65 505 HIS B CA 1
ATOM 7250 C C . HIS B 1 471 ? 16.272 98.582 69.826 1.00 47.29 505 HIS B C 1
ATOM 7251 O O . HIS B 1 471 ? 17.171 99.391 70.026 1.00 48.99 505 HIS B O 1
ATOM 7258 N N . TYR B 1 472 ? 15.094 98.669 70.435 1.00 44.12 506 TYR B N 1
ATOM 7259 C CA . TYR B 1 472 ? 14.795 99.775 71.334 1.00 44.41 506 TYR B CA 1
ATOM 7260 C C . TYR B 1 472 ? 14.543 99.325 72.766 1.00 45.03 506 TYR B C 1
ATOM 7261 O O . TYR B 1 472 ? 14.062 100.120 73.578 1.00 42.64 506 TYR B O 1
ATOM 7270 N N . ASN B 1 473 ? 14.859 98.065 73.078 1.00 41.21 507 ASN B N 1
ATOM 7271 C CA . ASN B 1 473 ? 14.466 97.497 74.376 1.00 45.33 507 ASN B CA 1
ATOM 7272 C C . ASN B 1 473 ? 15.136 98.077 75.630 1.00 47.79 507 ASN B C 1
ATOM 7273 O O . ASN B 1 473 ? 14.838 97.659 76.749 1.00 56.12 507 ASN B O 1
ATOM 7278 N N . THR B 1 474 ? 16.017 99.052 75.452 1.00 46.83 508 THR B N 1
ATOM 7279 C CA . THR B 1 474 ? 16.619 99.701 76.608 1.00 47.23 508 THR B CA 1
ATOM 7280 C C . THR B 1 474 ? 15.695 100.765 77.183 1.00 49.54 508 THR B C 1
ATOM 7281 O O . THR B 1 474 ? 15.852 101.171 78.334 1.00 52.18 508 THR B O 1
ATOM 7285 N N . PHE B 1 475 ? 14.730 101.216 76.387 1.00 43.23 509 PHE B N 1
ATOM 7286 C CA . PHE B 1 475 ? 13.786 102.219 76.867 1.00 36.55 509 PHE B CA 1
ATOM 7287 C C . PHE B 1 475 ? 12.333 101.900 76.482 1.00 34.52 509 PHE B C 1
ATOM 7288 O O . PHE B 1 475 ? 11.399 102.468 77.043 1.00 37.66 509 PHE B O 1
ATOM 7296 N N . VAL B 1 476 ? 12.141 100.978 75.544 1.00 38.83 510 VAL B N 1
ATOM 7297 C CA . VAL B 1 476 ? 10.801 100.484 75.237 1.00 38.63 510 VAL B CA 1
ATOM 7298 C C . VAL B 1 476 ? 10.639 99.025 75.660 1.00 38.97 510 VAL B C 1
ATOM 7299 O O . VAL B 1 476 ? 11.115 98.124 74.979 1.00 40.80 510 VAL B O 1
ATOM 7303 N N . LYS B 1 477 ? 9.961 98.789 76.780 1.00 41.36 511 LYS B N 1
ATOM 7304 C CA . LYS B 1 477 ? 9.863 97.432 77.308 1.00 45.11 511 LYS B CA 1
ATOM 7305 C C . LYS B 1 477 ? 8.651 97.209 78.191 1.00 33.56 511 LYS B C 1
ATOM 7306 O O . LYS B 1 477 ? 8.196 98.110 78.874 1.00 37.62 511 LYS B O 1
ATOM 7312 N N . VAL B 1 478 ? 8.127 95.991 78.137 1.00 35.32 512 VAL B N 1
ATOM 7313 C CA . VAL B 1 478 ? 7.072 95.531 79.023 1.00 40.66 512 VAL B CA 1
ATOM 7314 C C . VAL B 1 478 ? 7.583 94.253 79.679 1.00 43.64 512 VAL B C 1
ATOM 7315 O O . VAL B 1 478 ? 7.585 93.190 79.064 1.00 43.34 512 VAL B O 1
ATOM 7319 N N . ASP B 1 479 ? 8.035 94.379 80.919 1.00 46.63 513 ASP B N 1
ATOM 7320 C CA . ASP B 1 479 ? 8.674 93.285 81.645 1.00 53.46 513 ASP B CA 1
ATOM 7321 C C . ASP B 1 479 ? 7.885 91.973 81.572 1.00 49.20 513 ASP B C 1
ATOM 7322 O O . ASP B 1 479 ? 6.792 91.868 82.124 1.00 53.55 513 ASP B O 1
ATOM 7327 N N . GLY B 1 480 ? 8.433 90.991 80.861 1.00 47.89 514 GLY B N 1
ATOM 7328 C CA . GLY B 1 480 ? 7.835 89.668 80.777 1.00 50.07 514 GLY B CA 1
ATOM 7329 C C . GLY B 1 480 ? 7.158 89.324 79.457 1.00 58.30 514 GLY B C 1
ATOM 7330 O O . GLY B 1 480 ? 6.603 88.233 79.301 1.00 55.71 514 GLY B O 1
ATOM 7331 N N . TYR B 1 481 ? 7.195 90.247 78.499 1.00 60.18 515 TYR B N 1
ATOM 7332 C CA . TYR B 1 481 ? 6.515 90.034 77.223 1.00 50.52 515 TYR B CA 1
ATOM 7333 C C . TYR B 1 481 ? 7.353 90.460 76.037 1.00 50.46 515 TYR B C 1
ATOM 7334 O O . TYR B 1 481 ? 8.021 91.494 76.070 1.00 55.59 515 TYR B O 1
ATOM 7343 N N . ARG B 1 482 ? 7.299 89.657 74.985 1.00 52.93 516 ARG B N 1
ATOM 7344 C CA . ARG B 1 482 ? 7.965 89.979 73.735 1.00 62.82 516 ARG B CA 1
ATOM 7345 C C . ARG B 1 482 ? 7.078 90.884 72.883 1.00 59.58 516 ARG B C 1
ATOM 7346 O O . ARG B 1 482 ? 5.884 90.637 72.735 1.00 56.43 516 ARG B O 1
ATOM 7362 N N . ALA B 1 484 ? 6.533 92.783 69.047 1.00 47.15 518 ALA B N 1
ATOM 7363 C CA . ALA B 1 484 ? 6.874 92.950 67.641 1.00 45.21 518 ALA B CA 1
ATOM 7364 C C . ALA B 1 484 ? 6.383 94.336 67.276 1.00 49.09 518 ALA B C 1
ATOM 7365 O O . ALA B 1 484 ? 5.182 94.605 67.318 1.00 48.74 518 ALA B O 1
ATOM 7367 N N . ALA B 1 485 ? 7.305 95.229 66.950 1.00 44.30 519 ALA B N 1
ATOM 7368 C CA . ALA B 1 485 ? 6.931 96.628 66.813 1.00 40.56 519 ALA B CA 1
ATOM 7369 C C . ALA B 1 485 ? 7.700 97.326 65.708 1.00 46.37 519 ALA B C 1
ATOM 7370 O O . ALA B 1 485 ? 8.693 96.818 65.205 1.00 49.00 519 ALA B O 1
ATOM 7372 N N . LYS B 1 486 ? 7.217 98.494 65.323 1.00 43.57 520 LYS B N 1
ATOM 7373 C CA . LYS B 1 486 ? 7.953 99.347 64.420 1.00 45.47 520 LYS B CA 1
ATOM 7374 C C . LYS B 1 486 ? 7.786 100.789 64.833 1.00 39.94 520 LYS B C 1
ATOM 7375 O O . LYS B 1 486 ? 6.692 101.224 65.184 1.00 38.39 520 LYS B O 1
ATOM 7381 N N . SER B 1 487 ? 8.875 101.536 64.767 1.00 40.75 521 SER B N 1
ATOM 7382 C CA . SER B 1 487 ? 8.813 102.959 65.025 1.00 48.26 521 SER B CA 1
ATOM 7383 C C . SER B 1 487 ? 8.862 103.654 63.694 1.00 47.88 521 SER B C 1
ATOM 7384 O O . SER B 1 487 ? 9.271 103.071 62.695 1.00 43.55 521 SER B O 1
ATOM 7387 N N . GLY B 1 488 ? 8.445 104.906 63.674 1.00 48.42 522 GLY B N 1
ATOM 7388 C CA . GLY B 1 488 ? 8.589 105.698 62.473 1.00 46.07 522 GLY B CA 1
ATOM 7389 C C . GLY B 1 488 ? 8.589 107.149 62.875 1.00 45.03 522 GLY B C 1
ATOM 7390 O O . GLY B 1 488 ? 8.245 107.486 64.004 1.00 40.16 522 GLY B O 1
ATOM 7391 N N . THR B 1 489 ? 8.997 108.000 61.950 1.00 49.25 523 THR B N 1
ATOM 7392 C CA . THR B 1 489 ? 8.975 109.436 62.153 1.00 54.56 523 THR B CA 1
ATOM 7393 C C . THR B 1 489 ? 8.675 110.054 60.794 1.00 61.18 523 THR B C 1
ATOM 7394 O O . THR B 1 489 ? 9.019 109.483 59.756 1.00 62.51 523 THR B O 1
ATOM 7398 N N . ALA B 1 490 ? 8.007 111.196 60.790 1.00 59.12 524 ALA B N 1
ATOM 7399 C CA . ALA B 1 490 ? 7.688 111.844 59.532 1.00 64.72 524 ALA B CA 1
ATOM 7400 C C . ALA B 1 490 ? 7.523 113.345 59.706 1.00 70.00 524 ALA B C 1
ATOM 7401 O O . ALA B 1 490 ? 6.915 113.801 60.671 1.00 64.62 524 ALA B O 1
ATOM 7403 N N . GLU B 1 491 ? 8.078 114.105 58.765 1.00 76.62 525 GLU B N 1
ATOM 7404 C CA . GLU B 1 491 ? 7.819 115.536 58.674 1.00 78.49 525 GLU B CA 1
ATOM 7405 C C . GLU B 1 491 ? 6.355 115.773 58.296 1.00 77.08 525 GLU B C 1
ATOM 7406 O O . GLU B 1 491 ? 5.810 115.089 57.428 1.00 80.32 525 GLU B O 1
ATOM 7412 N N . VAL B 1 492 ? 5.717 116.736 58.950 1.00 74.73 526 VAL B N 1
ATOM 7413 C CA . VAL B 1 492 ? 4.339 117.089 58.619 1.00 80.69 526 VAL B CA 1
ATOM 7414 C C . VAL B 1 492 ? 4.150 118.598 58.576 1.00 85.05 526 VAL B C 1
ATOM 7415 O O . VAL B 1 492 ? 5.113 119.359 58.696 1.00 89.32 526 VAL B O 1
ATOM 7419 N N . ALA B 1 493 ? 2.897 119.013 58.409 1.00 80.58 527 ALA B N 1
ATOM 7420 C CA . ALA B 1 493 ? 2.545 120.424 58.361 1.00 79.51 527 ALA B CA 1
ATOM 7421 C C . ALA B 1 493 ? 2.965 121.102 59.651 1.00 75.35 527 ALA B C 1
ATOM 7422 O O . ALA B 1 493 ? 2.369 120.864 60.701 1.00 68.61 527 ALA B O 1
ATOM 7424 N N . GLY B 1 494 ? 3.996 121.938 59.566 1.00 73.32 528 GLY B N 1
ATOM 7425 C CA . GLY B 1 494 ? 4.499 122.656 60.724 1.00 70.19 528 GLY B CA 1
ATOM 7426 C C . GLY B 1 494 ? 3.411 123.420 61.457 1.00 66.36 528 GLY B C 1
ATOM 7427 O O . GLY B 1 494 ? 2.584 124.091 60.844 1.00 70.61 528 GLY B O 1
ATOM 7428 N N . ALA B 1 495 ? 3.394 123.304 62.778 1.00 64.85 529 ALA B N 1
ATOM 7429 C CA . ALA B 1 495 ? 2.418 124.031 63.579 1.00 62.57 529 ALA B CA 1
ATOM 7430 C C . ALA B 1 495 ? 3.061 124.568 64.846 1.00 65.85 529 ALA B C 1
ATOM 7431 O O . ALA B 1 495 ? 4.139 124.121 65.229 1.00 66.89 529 ALA B O 1
ATOM 7433 N N . ASN B 1 496 ? 2.392 125.522 65.490 1.00 67.22 530 ASN B N 1
ATOM 7434 C CA . ASN B 1 496 ? 2.913 126.170 66.697 1.00 71.26 530 ASN B CA 1
ATOM 7435 C C . ASN B 1 496 ? 4.274 126.837 66.511 1.00 72.19 530 ASN B C 1
ATOM 7436 O O . ASN B 1 496 ? 5.149 126.715 67.365 1.00 76.29 530 ASN B O 1
ATOM 7441 N N . GLY B 1 497 ? 4.455 127.538 65.397 1.00 68.80 531 GLY B N 1
ATOM 7442 C CA . GLY B 1 497 ? 5.683 128.275 65.170 1.00 70.39 531 GLY B CA 1
ATOM 7443 C C . GLY B 1 497 ? 6.836 127.415 64.695 1.00 75.80 531 GLY B C 1
ATOM 7444 O O . GLY B 1 497 ? 7.949 127.906 64.519 1.00 79.29 531 GLY B O 1
ATOM 7445 N N . GLN B 1 498 ? 6.577 126.128 64.487 1.00 78.51 532 GLN B N 1
ATOM 7446 C CA . GLN B 1 498 ? 7.593 125.224 63.949 1.00 78.22 532 GLN B CA 1
ATOM 7447 C C . GLN B 1 498 ? 7.591 125.297 62.426 1.00 70.72 532 GLN B C 1
ATOM 7448 O O . GLN B 1 498 ? 6.566 125.062 61.791 1.00 63.46 532 GLN B O 1
ATOM 7454 N N . LEU B 1 499 ? 8.733 125.629 61.837 1.00 74.06 533 LEU B N 1
ATOM 7455 C CA . LEU B 1 499 ? 8.839 125.623 60.386 1.00 78.06 533 LEU B CA 1
ATOM 7456 C C . LEU B 1 499 ? 8.505 124.230 59.866 1.00 80.93 533 LEU B C 1
ATOM 7457 O O . LEU B 1 499 ? 7.685 124.072 58.961 1.00 83.18 533 LEU B O 1
ATOM 7462 N N . THR B 1 500 ? 9.135 123.223 60.460 1.00 76.51 534 THR B N 1
ATOM 7463 C CA . THR B 1 500 ? 8.822 121.835 60.158 1.00 75.17 534 THR B CA 1
ATOM 7464 C C . THR B 1 500 ? 8.393 121.145 61.435 1.00 74.00 534 THR B C 1
ATOM 7465 O O . THR B 1 500 ? 8.981 121.360 62.492 1.00 70.85 534 THR B O 1
ATOM 7469 N N . SER B 1 501 ? 7.353 120.327 61.337 1.00 77.59 535 SER B N 1
ATOM 7470 C CA . SER B 1 501 ? 6.919 119.526 62.468 1.00 72.79 535 SER B CA 1
ATOM 7471 C C . SER B 1 501 ? 7.204 118.066 62.190 1.00 76.37 535 SER B C 1
ATOM 7472 O O . SER B 1 501 ? 7.320 117.659 61.033 1.00 79.92 535 SER B O 1
ATOM 7475 N N . ILE B 1 502 ? 7.333 117.281 63.253 1.00 75.95 536 ILE B N 1
ATOM 7476 C CA . ILE B 1 502 ? 7.434 115.840 63.101 1.00 71.90 536 ILE B CA 1
ATOM 7477 C C . ILE B 1 502 ? 6.337 115.127 63.881 1.00 65.25 536 ILE B C 1
ATOM 7478 O O . ILE B 1 502 ? 5.883 115.596 64.929 1.00 58.09 536 ILE B O 1
ATOM 7483 N N . ILE B 1 503 ? 5.886 114.003 63.345 1.00 62.82 537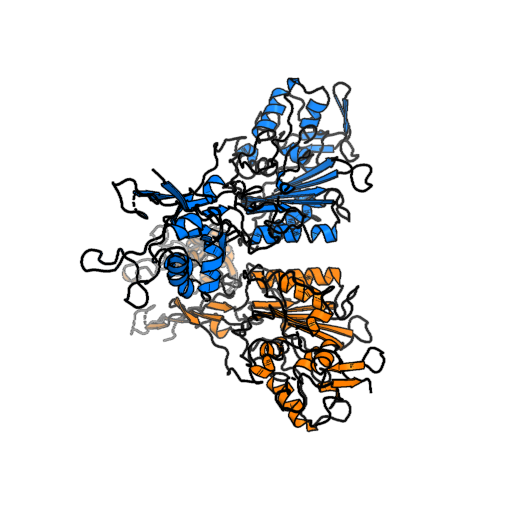 ILE B N 1
ATOM 7484 C CA . ILE B 1 503 ? 5.083 113.093 64.139 1.00 57.18 537 ILE B CA 1
ATOM 7485 C C . ILE B 1 503 ? 5.941 111.879 64.464 1.00 49.49 537 ILE B C 1
ATOM 7486 O O . ILE B 1 503 ? 6.739 111.427 63.638 1.00 52.29 537 ILE B O 1
ATOM 7491 N N . SER B 1 504 ? 5.814 111.401 65.695 1.00 40.42 538 SER B N 1
ATOM 7492 C CA . SER B 1 504 ? 6.488 110.196 66.143 1.00 41.65 538 SER B CA 1
ATOM 7493 C C . SER B 1 504 ? 5.407 109.131 66.231 1.00 42.21 538 SER B C 1
ATOM 7494 O O . SER B 1 504 ? 4.415 109.314 66.938 1.00 36.52 538 SER B O 1
ATOM 7497 N N . ASP B 1 505 ? 5.572 108.031 65.508 1.00 40.28 539 ASP B N 1
ATOM 7498 C CA . ASP B 1 505 ? 4.588 106.958 65.612 1.00 41.09 539 ASP B CA 1
ATOM 7499 C C . ASP B 1 505 ? 5.246 105.644 66.002 1.00 38.13 539 ASP B C 1
ATOM 7500 O O . ASP B 1 505 ? 6.429 105.454 65.791 1.00 36.42 539 ASP B O 1
ATOM 7505 N N . TYR B 1 506 ? 4.467 104.760 66.612 1.00 36.75 540 TYR B N 1
ATOM 7506 C CA . TYR B 1 506 ? 4.980 103.481 67.069 1.00 34.13 540 TYR B CA 1
ATOM 7507 C C . TYR B 1 506 ? 3.794 102.540 67.081 1.00 33.63 540 TYR B C 1
ATOM 7508 O O . TYR B 1 506 ? 2.716 102.905 67.537 1.00 32.44 540 TYR B O 1
ATOM 7517 N N . SER B 1 507 ? 3.976 101.335 66.572 1.00 34.70 541 SER B N 1
ATOM 7518 C CA . SER B 1 507 ? 2.876 100.392 66.506 1.00 34.51 541 SER B CA 1
ATOM 7519 C C . SER B 1 507 ? 3.364 99.025 66.973 1.00 36.85 541 SER B C 1
ATOM 7520 O O . SER B 1 507 ? 4.330 98.480 66.436 1.00 36.29 541 SER B O 1
ATOM 7523 N N . THR B 1 508 ? 2.708 98.494 68.002 1.00 33.80 542 THR B N 1
ATOM 7524 C CA . THR B 1 508 ? 3.165 97.280 68.667 1.00 37.53 542 THR B CA 1
ATOM 7525 C C . THR B 1 508 ? 2.142 96.152 68.617 1.00 41.34 542 THR B C 1
ATOM 7526 O O . THR B 1 508 ? 0.951 96.353 68.893 1.00 40.07 542 THR B O 1
ATOM 7530 N N . ILE B 1 509 ? 2.624 94.963 68.287 1.00 35.22 543 ILE B N 1
ATOM 7531 C CA . ILE B 1 509 ? 1.852 93.733 68.418 1.00 47.62 543 ILE B CA 1
ATOM 7532 C C . ILE B 1 509 ? 2.306 93.028 69.692 1.00 43.09 543 ILE B C 1
ATOM 7533 O O . ILE B 1 509 ? 3.498 92.813 69.878 1.00 44.67 543 ILE B O 1
ATOM 7538 N N . ILE B 1 510 ? 1.369 92.674 70.572 1.00 43.11 544 ILE B N 1
ATOM 7539 C CA . ILE B 1 510 ? 1.743 92.153 71.887 1.00 42.09 544 ILE B CA 1
ATOM 7540 C C . ILE B 1 510 ? 0.773 91.088 72.441 1.00 46.71 544 ILE B C 1
ATOM 7541 O O . ILE B 1 510 ? -0.449 91.231 72.347 1.00 45.98 544 ILE B O 1
ATOM 7546 N N . PRO B 1 511 ? 1.318 89.983 72.979 1.00 49.52 545 PRO B N 1
ATOM 7547 C CA . PRO B 1 511 ? 2.726 89.572 72.923 1.00 52.05 545 PRO B CA 1
ATOM 7548 C C . PRO B 1 511 ? 3.057 89.010 71.547 1.00 55.29 545 PRO B C 1
ATOM 7549 O O . PRO B 1 511 ? 2.150 88.550 70.860 1.00 52.73 545 PRO B O 1
ATOM 7553 N N . ALA B 1 512 ? 4.328 89.051 71.154 1.00 52.69 546 ALA B N 1
ATOM 7554 C CA . ALA B 1 512 ? 4.735 88.576 69.836 1.00 58.76 546 ALA B CA 1
ATOM 7555 C C . ALA B 1 512 ? 4.517 87.072 69.645 1.00 69.07 546 ALA B C 1
ATOM 7556 O O . ALA B 1 512 ? 4.217 86.620 68.540 1.00 66.47 546 ALA B O 1
ATOM 7558 N N . ASP B 1 513 ? 4.664 86.304 70.722 1.00 78.63 547 ASP B N 1
ATOM 7559 C CA . ASP B 1 513 ? 4.559 84.844 70.642 1.00 85.51 547 ASP B CA 1
ATOM 7560 C C . ASP B 1 513 ? 3.113 84.362 70.528 1.00 82.85 547 ASP B C 1
ATOM 7561 O O . ASP B 1 513 ? 2.842 83.331 69.922 1.00 89.69 547 ASP B O 1
ATOM 7566 N N . ASN B 1 514 ? 2.187 85.105 71.121 1.00 76.12 548 ASN B N 1
ATOM 7567 C CA . ASN B 1 514 ? 0.766 84.850 70.910 1.00 71.39 548 ASN B CA 1
ATOM 7568 C C . ASN B 1 514 ? -0.025 86.154 70.807 1.00 68.73 548 ASN B C 1
ATOM 7569 O O . ASN B 1 514 ? -0.685 86.561 71.766 1.00 70.20 548 ASN B O 1
ATOM 7574 N N . PRO B 1 515 ? 0.040 86.805 69.632 1.00 66.09 549 PRO B N 1
ATOM 7575 C CA . PRO B 1 515 ? -0.556 88.120 69.351 1.00 59.69 549 PRO B CA 1
ATOM 7576 C C . PRO B 1 515 ? -1.966 88.297 69.905 1.00 51.55 549 PRO B C 1
ATOM 7577 O O . PRO B 1 515 ? -2.877 87.549 69.559 1.00 54.56 549 PRO B O 1
ATOM 7581 N N . ARG B 1 516 ? -2.144 89.294 70.763 1.00 42.92 550 ARG B N 1
ATOM 7582 C CA A ARG B 1 516 ? -3.447 89.568 71.345 0.51 44.86 550 ARG B CA 1
ATOM 7583 C CA B ARG B 1 516 ? -3.455 89.567 71.333 0.49 44.85 550 ARG B CA 1
ATOM 7584 C C . ARG B 1 516 ? -3.935 90.976 70.989 1.00 44.75 550 ARG B C 1
ATOM 7585 O O . ARG B 1 516 ? -5.080 91.167 70.594 1.00 44.14 550 ARG B O 1
ATOM 7600 N N . PHE B 1 517 ? -3.055 91.964 71.136 1.00 44.59 551 PHE B N 1
ATOM 7601 C CA . PHE B 1 517 ? -3.421 93.347 70.838 1.00 40.42 551 PHE B CA 1
ATOM 7602 C C . PHE B 1 517 ? -2.453 94.024 69.894 1.00 33.92 551 PHE B C 1
ATOM 7603 O O . PHE B 1 517 ? -1.272 93.696 69.857 1.00 35.52 551 PHE B O 1
ATOM 7611 N N . VAL B 1 518 ? -2.974 94.988 69.144 1.00 34.56 552 VAL B N 1
ATOM 7612 C CA . VAL B 1 518 ? -2.137 95.961 68.461 1.00 32.68 552 VAL B CA 1
ATOM 7613 C C . VAL B 1 518 ? -2.355 97.310 69.137 1.00 33.38 552 VAL B C 1
ATOM 7614 O O . VAL B 1 518 ? -3.498 97.738 69.343 1.00 30.63 552 VAL B O 1
ATOM 7618 N N . ILE B 1 519 ? -1.255 97.965 69.483 1.00 30.67 553 ILE B N 1
ATOM 7619 C CA . ILE B 1 519 ? -1.287 99.276 70.108 1.00 29.42 553 ILE B CA 1
ATOM 7620 C C . ILE B 1 519 ? -0.551 100.241 69.214 1.00 37.94 553 ILE B C 1
ATOM 7621 O O . ILE B 1 519 ? 0.597 99.990 68.821 1.00 31.01 553 ILE B O 1
ATOM 7626 N N . THR B 1 520 ? -1.193 101.351 68.893 1.00 30.02 554 THR B N 1
ATOM 7627 C CA . THR B 1 520 ? -0.543 102.356 68.062 1.00 30.82 554 THR B CA 1
ATOM 7628 C C . THR B 1 520 ? -0.632 103.710 68.735 1.00 29.81 554 THR B C 1
ATOM 7629 O O . THR B 1 520 ? -1.690 104.108 69.205 1.00 29.08 554 THR B O 1
ATOM 7633 N N . VAL B 1 521 ? 0.491 104.402 68.796 1.00 29.93 555 VAL B N 1
ATOM 7634 C CA . VAL B 1 521 ? 0.533 105.739 69.368 1.00 29.23 555 VAL B CA 1
ATOM 7635 C C . VAL B 1 521 ? 1.155 106.694 68.346 1.00 30.54 555 VAL B C 1
ATOM 7636 O O . VAL B 1 521 ? 2.122 106.356 67.670 1.00 31.65 555 VAL B O 1
ATOM 7640 N N . VAL B 1 522 ? 0.576 107.882 68.232 1.00 32.05 556 VAL B N 1
ATOM 7641 C CA . VAL B 1 522 ? 1.110 108.914 67.353 1.00 34.85 556 VAL B CA 1
ATOM 7642 C C . VAL B 1 522 ? 1.204 110.208 68.159 1.00 39.70 556 VAL B C 1
ATOM 7643 O O . VAL B 1 522 ? 0.234 110.636 68.784 1.00 39.85 556 VAL B O 1
ATOM 7647 N N . LEU B 1 523 ? 2.385 110.808 68.171 1.00 35.77 557 LEU B N 1
ATOM 7648 C CA . LEU B 1 523 ? 2.604 112.048 68.904 1.00 37.91 557 LEU B CA 1
ATOM 7649 C C . LEU B 1 523 ? 3.149 113.085 67.929 1.00 37.72 557 LEU B C 1
ATOM 7650 O O . LEU B 1 523 ? 3.981 112.762 67.085 1.00 42.99 557 LEU B O 1
ATOM 7655 N N . LYS B 1 524 ? 2.677 114.321 68.045 1.00 46.37 558 LYS B N 1
ATOM 7656 C CA . LYS B 1 524 ? 3.182 115.413 67.216 1.00 49.95 558 LYS B CA 1
ATOM 7657 C C . LYS B 1 524 ? 4.154 116.284 68.009 1.00 47.67 558 LYS B C 1
ATOM 7658 O O . LYS B 1 524 ? 3.863 116.684 69.137 1.00 39.32 558 LYS B O 1
ATOM 7664 N N . ASP B 1 525 ? 5.298 116.572 67.395 1.00 53.42 559 ASP B N 1
ATOM 7665 C CA . ASP B 1 525 ? 6.407 117.298 68.029 1.00 53.49 559 ASP B CA 1
ATOM 7666 C C . ASP B 1 525 ? 6.591 117.011 69.524 1.00 49.48 559 ASP B C 1
ATOM 7667 O O . ASP B 1 525 ? 6.401 117.892 70.360 1.00 50.94 559 ASP B O 1
ATOM 7672 N N . PRO B 1 526 ? 6.955 115.766 69.863 1.00 46.31 560 PRO B N 1
ATOM 7673 C CA . PRO B 1 526 ? 7.312 115.479 71.253 1.00 45.39 560 PRO B CA 1
ATOM 7674 C C . PRO B 1 526 ? 8.689 116.044 71.573 1.00 44.22 560 PRO B C 1
ATOM 7675 O O . PRO B 1 526 ? 9.515 116.192 70.671 1.00 45.39 560 PRO B O 1
ATOM 7679 N N . GLN B 1 527 ? 8.938 116.357 72.841 1.00 48.42 561 GLN B N 1
ATOM 7680 C CA . GLN B 1 527 ? 10.260 116.830 73.250 1.00 55.44 561 GLN B CA 1
ATOM 7681 C C . GLN B 1 527 ? 10.872 115.845 74.239 1.00 55.54 561 GLN B C 1
ATOM 7682 O O . GLN B 1 527 ? 10.225 114.888 74.669 1.00 54.80 561 GLN B O 1
ATOM 7688 N N . GLY B 1 528 ? 12.123 116.079 74.605 1.00 50.51 562 GLY B N 1
ATOM 7689 C CA . GLY B 1 528 ? 12.748 115.267 75.625 1.00 44.44 562 GLY B CA 1
ATOM 7690 C C . GLY B 1 528 ? 13.710 114.227 75.100 1.00 44.47 562 GLY B C 1
ATOM 7691 O O . GLY B 1 528 ? 14.141 114.260 73.951 1.00 42.99 562 GLY B O 1
ATOM 7692 N N . SER B 1 529 ? 14.014 113.267 75.958 1.00 43.85 563 SER B N 1
ATOM 7693 C CA . SER B 1 529 ? 15.167 112.404 75.771 1.00 49.79 563 SER B CA 1
ATOM 7694 C C . SER B 1 529 ? 15.002 111.377 74.661 1.00 48.04 563 SER B C 1
ATOM 7695 O O . SER B 1 529 ? 15.995 110.832 74.171 1.00 54.00 563 SER B O 1
ATOM 7698 N N . PHE B 1 530 ? 13.759 111.106 74.272 1.00 40.00 564 PHE B N 1
ATOM 7699 C CA . PHE B 1 530 ? 13.479 110.043 73.306 1.00 37.76 564 PHE B CA 1
ATOM 7700 C C . PHE B 1 530 ? 13.300 110.546 71.875 1.00 42.42 564 PHE B C 1
ATOM 7701 O O . PHE B 1 530 ? 13.320 109.758 70.928 1.00 49.67 564 PHE B O 1
ATOM 7709 N N . GLY B 1 531 ? 13.118 111.853 71.721 1.00 40.72 565 GLY B N 1
ATOM 7710 C CA . GLY B 1 531 ? 12.964 112.453 70.406 1.00 44.34 565 GLY B CA 1
ATOM 7711 C C . GLY B 1 531 ? 11.833 111.850 69.587 1.00 49.89 565 GLY B C 1
ATOM 7712 O O . GLY B 1 531 ? 10.699 111.751 70.056 1.00 47.78 565 GLY B O 1
ATOM 7713 N N . GLY B 1 532 ? 12.153 111.424 68.367 1.00 53.07 566 GLY B N 1
ATOM 7714 C CA . GLY B 1 532 ? 11.174 110.841 67.467 1.00 55.30 566 GLY B CA 1
ATOM 7715 C C . GLY B 1 532 ? 10.784 109.414 67.813 1.00 54.73 566 GLY B C 1
ATOM 7716 O O . GLY B 1 532 ? 9.994 108.797 67.107 1.00 53.01 566 GLY B O 1
ATOM 7717 N N . LEU B 1 533 ? 11.333 108.889 68.903 1.00 51.85 567 LEU B N 1
ATOM 7718 C CA . LEU B 1 533 ? 10.978 107.555 69.370 1.00 44.70 567 LEU B CA 1
ATOM 7719 C C . LEU B 1 533 ? 10.129 107.609 70.643 1.00 39.12 567 LEU B C 1
ATOM 7720 O O . LEU B 1 533 ? 9.918 106.602 71.318 1.00 37.04 567 LEU B O 1
ATOM 7725 N N . THR B 1 534 ? 9.629 108.796 70.950 1.00 32.86 568 THR B N 1
ATOM 7726 C CA . THR B 1 534 ? 8.872 109.034 72.173 1.00 31.76 568 THR B CA 1
ATOM 7727 C C . THR B 1 534 ? 7.556 108.246 72.214 1.00 29.81 568 THR B C 1
ATOM 7728 O O . THR B 1 534 ? 7.079 107.869 73.283 1.00 29.47 568 THR B O 1
ATOM 7732 N N . ALA B 1 535 ? 6.978 107.983 71.048 1.00 30.59 569 ALA B N 1
ATOM 7733 C CA . ALA B 1 535 ? 5.762 107.186 70.983 1.00 29.83 569 ALA B CA 1
ATOM 7734 C C . ALA B 1 535 ? 5.987 105.749 71.483 1.00 29.50 569 ALA B C 1
ATOM 7735 O O . ALA B 1 535 ? 5.059 105.098 71.933 1.00 28.53 569 ALA B O 1
ATOM 7737 N N . GLY B 1 536 ? 7.218 105.256 71.378 1.00 30.51 570 GLY B N 1
ATOM 7738 C CA . GLY B 1 536 ? 7.559 103.924 71.846 1.00 30.50 570 GLY B CA 1
ATOM 7739 C C . GLY B 1 536 ? 7.255 103.638 73.316 1.00 34.37 570 GLY B C 1
ATOM 7740 O O . GLY B 1 536 ? 6.479 102.735 73.624 1.00 29.51 570 GLY B O 1
ATOM 7741 N N . PRO B 1 537 ? 7.883 104.390 74.238 1.00 29.68 571 PRO B N 1
ATOM 7742 C CA . PRO B 1 537 ? 7.617 104.190 75.667 1.00 27.90 571 PRO B CA 1
ATOM 7743 C C . PRO B 1 537 ? 6.148 104.370 76.025 1.00 30.15 571 PRO B C 1
ATOM 7744 O O . PRO B 1 537 ? 5.659 103.697 76.939 1.00 26.81 571 PRO B O 1
ATOM 7748 N N . VAL B 1 538 ? 5.455 105.259 75.320 1.00 27.42 572 VAL B N 1
ATOM 7749 C CA . VAL B 1 538 ? 4.022 105.420 75.521 1.00 24.66 572 VAL B CA 1
ATOM 7750 C C . VAL B 1 538 ? 3.243 104.140 75.218 1.00 28.42 572 VAL B C 1
ATOM 7751 O O . VAL B 1 538 ? 2.367 103.739 76.003 1.00 29.10 572 VAL B O 1
ATOM 7755 N N . THR B 1 539 ? 3.543 103.503 74.087 1.00 25.93 573 THR B N 1
ATOM 7756 C CA . THR B 1 539 ? 2.860 102.257 73.747 1.00 29.40 573 THR B CA 1
ATOM 7757 C C . THR B 1 539 ? 3.147 101.196 74.804 1.00 25.73 573 THR B C 1
ATOM 7758 O O . THR B 1 539 ? 2.284 100.391 75.109 1.00 26.64 573 THR B O 1
ATOM 7762 N N . ALA B 1 540 ? 4.354 101.203 75.356 1.00 25.86 574 ALA B N 1
ATOM 7763 C CA . ALA B 1 540 ? 4.727 100.224 76.374 1.00 31.39 574 ALA B CA 1
ATOM 7764 C C . ALA B 1 540 ? 3.957 100.429 77.686 1.00 26.67 574 ALA B C 1
ATOM 7765 O O . ALA B 1 540 ? 3.645 99.458 78.366 1.00 28.16 574 ALA B O 1
ATOM 7767 N N . GLU B 1 541 ? 3.660 101.677 78.045 1.00 23.26 575 GLU B N 1
ATOM 7768 C CA . GLU B 1 541 ? 2.837 101.946 79.232 1.00 25.52 575 GLU B CA 1
ATOM 7769 C C . GLU B 1 541 ? 1.442 101.341 79.061 1.00 26.55 575 GLU B C 1
ATOM 7770 O O . GLU B 1 541 ? 0.886 100.742 79.983 1.00 22.23 575 GLU B O 1
ATOM 7776 N N . ILE B 1 542 ? 0.882 101.497 77.872 1.00 22.43 576 ILE B N 1
ATOM 7777 C CA . ILE B 1 542 ? -0.419 100.906 77.560 1.00 27.27 576 ILE B CA 1
ATOM 7778 C C . ILE B 1 542 ? -0.334 99.369 77.513 1.00 29.91 576 ILE B C 1
ATOM 7779 O O . ILE B 1 542 ? -1.200 98.679 78.046 1.00 29.63 576 ILE B O 1
ATOM 7784 N N . GLY B 1 543 ? 0.702 98.843 76.865 1.00 24.17 577 GLY B N 1
ATOM 7785 C CA . GLY B 1 543 ? 0.943 97.408 76.821 1.00 24.91 577 GLY B CA 1
ATOM 7786 C C . GLY B 1 543 ? 1.085 96.779 78.205 1.00 31.98 577 GLY B C 1
ATOM 7787 O O . GLY B 1 543 ? 0.517 95.720 78.474 1.00 35.94 577 GLY B O 1
ATOM 7788 N N . GLU B 1 544 ? 1.843 97.431 79.085 1.00 28.31 578 GLU B N 1
ATOM 7789 C CA . GLU B 1 544 ? 2.040 96.925 80.445 1.00 29.73 578 GLU B CA 1
ATOM 7790 C C . GLU B 1 544 ? 0.686 96.734 81.115 1.00 30.34 578 GLU B C 1
ATOM 7791 O O . GLU B 1 544 ? 0.404 95.682 81.689 1.00 29.92 578 GLU B O 1
ATOM 7797 N N . PHE B 1 545 ? -0.162 97.747 80.976 1.00 24.29 579 PHE B N 1
ATOM 7798 C CA . PHE B 1 545 ? -1.500 97.756 81.557 1.00 27.16 579 PHE B CA 1
ATOM 7799 C C . PHE B 1 545 ? -2.418 96.646 81.029 1.00 32.39 579 PHE B C 1
ATOM 7800 O O . PHE B 1 545 ? -3.199 96.045 81.783 1.00 28.10 579 PHE B O 1
ATOM 7808 N N . LEU B 1 546 ? -2.353 96.414 79.726 1.00 30.35 580 LEU B N 1
ATOM 7809 C CA . LEU B 1 546 ? -3.227 95.462 79.066 1.00 31.38 580 LEU B CA 1
ATOM 7810 C C . LEU B 1 546 ? -2.849 94.024 79.423 1.00 38.79 580 LEU B C 1
ATOM 7811 O O . LEU B 1 546 ? -3.718 93.170 79.570 1.00 41.48 580 LEU B O 1
ATOM 7824 N N . GLN B 1 548 ? -1.675 93.030 82.212 1.00 36.69 582 GLN B N 1
ATOM 7825 C CA A GLN B 1 548 ? -2.143 92.768 83.566 0.55 38.62 582 GLN B CA 1
ATOM 7826 C CA B GLN B 1 548 ? -2.152 92.820 83.573 0.45 38.69 582 GLN B CA 1
ATOM 7827 C C . GLN B 1 548 ? -3.657 92.629 83.583 1.00 40.92 582 GLN B C 1
ATOM 7828 O O . GLN B 1 548 ? -4.179 91.661 84.147 1.00 46.23 582 GLN B O 1
ATOM 7839 N N . LYS B 1 549 ? -4.348 93.579 82.957 1.00 34.27 583 LYS B N 1
ATOM 7840 C CA . LYS B 1 549 ? -5.798 93.595 82.957 1.00 37.64 583 LYS B CA 1
ATOM 7841 C C . LYS B 1 549 ? -6.395 92.317 82.381 1.00 44.00 583 LYS B C 1
ATOM 7842 O O . LYS B 1 549 ? -7.385 91.804 82.904 1.00 46.74 583 LYS B O 1
ATOM 7848 N N . TYR B 1 550 ? -5.777 91.796 81.325 1.00 39.36 584 TYR B N 1
ATOM 7849 C CA . TYR B 1 550 ? -6.286 90.598 80.655 1.00 43.86 584 TYR B CA 1
ATOM 7850 C C . TYR B 1 550 ? -5.530 89.337 81.045 1.00 48.30 584 TYR B C 1
ATOM 7851 O O . TYR B 1 550 ? -5.600 88.332 80.343 1.00 48.13 584 TYR B O 1
ATOM 7860 N N . GLU B 1 551 ? -4.819 89.397 82.171 1.00 50.64 585 GLU B N 1
ATOM 7861 C CA . GLU B 1 551 ? -4.078 88.247 82.702 1.00 54.37 585 GLU B CA 1
ATOM 7862 C C . GLU B 1 551 ? -3.369 87.456 81.610 1.00 61.80 585 GLU B C 1
ATOM 7863 O O . GLU B 1 551 ? -3.458 86.228 81.565 1.00 66.63 585 GLU B O 1
ATOM 7869 N N . VAL B 1 552 ? -2.694 88.164 80.713 1.00 58.31 586 VAL B N 1
ATOM 7870 C CA . VAL B 1 552 ? -2.015 87.516 79.603 1.00 53.29 586 VAL B CA 1
ATOM 7871 C C . VAL B 1 552 ? -0.792 86.777 80.109 1.00 59.90 586 VAL B C 1
ATOM 7872 O O . VAL B 1 552 ? 0.073 87.376 80.741 1.00 60.09 586 VAL B O 1
ATOM 7876 N N . PRO B 1 553 ? -0.726 85.463 79.842 1.00 63.43 587 PRO B N 1
ATOM 7877 C CA . PRO B 1 553 ? 0.424 84.626 80.200 1.00 66.67 587 PRO B CA 1
ATOM 7878 C C . PRO B 1 553 ? 1.719 85.203 79.650 1.00 68.19 587 PRO B C 1
ATOM 7879 O O . PRO B 1 553 ? 1.755 85.600 78.486 1.00 69.72 587 PRO B O 1
ATOM 7883 N N . ALA B 1 554 ? 2.757 85.251 80.480 1.00 64.77 588 ALA B N 1
ATOM 7884 C CA . ALA B 1 554 ? 4.048 85.799 80.073 1.00 64.21 588 ALA B CA 1
ATOM 7885 C C . ALA B 1 554 ? 4.618 85.048 78.881 1.00 72.12 588 ALA B C 1
ATOM 7886 O O . ALA B 1 554 ? 4.248 83.905 78.619 1.00 81.00 588 ALA B O 1
ATOM 7888 N N . SER B 1 555 ? 5.519 85.697 78.156 1.00 72.74 589 SER B N 1
ATOM 7889 C CA . SER B 1 555 ? 6.043 85.131 76.921 1.00 76.02 589 SER B CA 1
ATOM 7890 C C . SER B 1 555 ? 7.027 83.995 77.165 1.00 79.53 589 SER B C 1
ATOM 7891 O O . SER B 1 555 ? 7.606 83.881 78.244 1.00 79.26 589 SER B O 1
ATOM 7894 N N . SER B 1 556 ? 7.201 83.157 76.148 1.00 83.00 590 SER B N 1
ATOM 7895 C CA . SER B 1 556 ? 8.224 82.122 76.146 1.00 87.27 590 SER B CA 1
ATOM 7896 C C . SER B 1 556 ? 9.496 82.730 75.563 1.00 93.21 590 SER B C 1
ATOM 7897 O O . SER B 1 556 ? 9.436 83.784 74.932 1.00 93.06 590 SER B O 1
ATOM 7900 N N . PRO B 1 557 ? 10.657 82.085 75.783 1.00 94.70 591 PRO B N 1
ATOM 7901 C CA . PRO B 1 557 ? 11.902 82.609 75.205 1.00 92.03 591 PRO B CA 1
ATOM 7902 C C . PRO B 1 557 ? 11.891 82.622 73.678 1.00 87.93 591 PRO B C 1
ATOM 7903 O O . PRO B 1 557 ? 11.106 81.905 73.061 1.00 88.63 591 PRO B O 1
ATOM 7907 N N . ARG B 1 558 ? 12.760 83.438 73.086 1.00 83.88 592 ARG B N 1
ATOM 7908 C CA . ARG B 1 558 ? 12.811 83.609 71.637 1.00 80.13 592 ARG B CA 1
ATOM 7909 C C . ARG B 1 558 ? 14.015 82.895 71.034 1.00 83.86 592 ARG B C 1
ATOM 7910 O O . ARG B 1 558 ? 15.117 82.964 71.580 1.00 84.42 592 ARG B O 1
ATOM 7918 N N . THR B 1 559 ? 13.805 82.230 69.899 1.00 84.02 593 THR B N 1
ATOM 7919 C CA . THR B 1 559 ? 14.845 81.407 69.290 1.00 87.79 593 THR B CA 1
ATOM 7920 C C . THR B 1 559 ? 14.872 81.447 67.760 1.00 92.49 593 THR B C 1
ATOM 7921 O O . THR B 1 559 ? 15.873 81.068 67.145 1.00 99.01 593 THR B O 1
ATOM 7925 N N . ASP B 1 560 ? 13.781 81.892 67.144 1.00 87.31 594 ASP B N 1
ATOM 7926 C CA . ASP B 1 560 ? 13.674 81.862 65.684 1.00 85.18 594 ASP B CA 1
ATOM 7927 C C . ASP B 1 560 ? 14.239 83.119 65.024 1.00 82.70 594 ASP B C 1
ATOM 7928 O O . ASP B 1 560 ? 13.980 83.381 63.848 1.00 81.43 594 ASP B O 1
ATOM 7930 N N . ALA B 1 561 ? 15.024 83.878 65.782 1.00 83.68 595 ALA B N 1
ATOM 7931 C CA . ALA B 1 561 ? 15.493 85.193 65.352 1.00 86.89 595 ALA B CA 1
ATOM 7932 C C . ALA B 1 561 ? 16.204 85.188 64.002 1.00 91.44 595 ALA B C 1
ATOM 7933 O O . ALA B 1 561 ? 17.396 84.883 63.926 1.00 101.89 595 ALA B O 1
ATOM 7935 N N . ILE B 1 562 ? 15.473 85.520 62.939 1.00 84.84 596 ILE B N 1
ATOM 7936 C CA . ILE B 1 562 ? 16.093 85.682 61.627 1.00 85.16 596 ILE B CA 1
ATOM 7937 C C . ILE B 1 562 ? 17.107 86.820 61.714 1.00 85.49 596 ILE B C 1
ATOM 7938 O O . ILE B 1 562 ? 16.770 87.930 62.131 1.00 85.06 596 ILE B O 1
ATOM 7940 N N . PRO B 1 563 ? 18.364 86.532 61.351 1.00 82.91 597 PRO B N 1
ATOM 7941 C CA . PRO B 1 563 ? 19.501 87.453 61.478 1.00 82.14 597 PRO B CA 1
ATOM 7942 C C . PRO B 1 563 ? 19.287 88.796 60.787 1.00 78.53 597 PRO B C 1
ATOM 7943 O O . PRO B 1 563 ? 18.668 88.876 59.721 1.00 72.29 597 PRO B O 1
ATOM 7947 N N . VAL B 1 564 ? 19.826 89.841 61.403 1.00 76.33 598 VAL B N 1
ATOM 7948 C CA . VAL B 1 564 ? 19.642 91.203 60.926 1.00 79.17 598 VAL B CA 1
ATOM 7949 C C . VAL B 1 564 ? 20.884 91.722 60.212 1.00 86.11 598 VAL B C 1
ATOM 7950 O O . VAL B 1 564 ? 20.836 92.748 59.531 1.00 82.92 598 VAL B O 1
ATOM 7954 N N . ASN B 1 565 ? 21.992 91.002 60.370 1.00 96.74 599 ASN B N 1
ATOM 7955 C CA . ASN B 1 565 ? 23.268 91.394 59.782 1.00 102.19 599 ASN B CA 1
ATOM 7956 C C . ASN B 1 565 ? 24.057 90.193 59.269 1.00 104.67 599 ASN B C 1
ATOM 7957 O O . ASN B 1 565 ? 23.876 89.074 59.749 1.00 106.67 599 ASN B O 1
ATOM 7962 N N . TRP B 1 566 ? 24.924 90.427 58.288 1.00 102.98 600 TRP B N 1
ATOM 7963 C CA . TRP B 1 566 ? 25.739 89.355 57.717 1.00 103.70 600 TRP B CA 1
ATOM 7964 C C . TRP B 1 566 ? 27.226 89.711 57.716 1.00 105.87 600 TRP B C 1
ATOM 7965 O O . TRP B 1 566 ? 27.603 90.853 57.979 1.00 103.88 600 TRP B O 1
#

CATH classification: 3.90.1310.10

InterPro domains:
  IPR001460 Penicillin-binding protein, transpeptidase [PF00905] (277-576)
  IPR005311 Penicillin-binding protein, dimerisation domain [PF03717] (62-233)
  IPR012338 Beta-lactamase/transpeptidase-like [G3DSA:3.40.710.10] (310-503)
  IPR012338 Beta-lactamase/transpeptidase-like [SSF56601] (203-591)
  IPR036138 Penicillin-binding protein, dimerisation domain superfamily [SSF56519] (58-251)
  IPR050515 Class D beta-lactamase/transpeptidase [PTHR30627] (16-587)

Secondary structure (DSSP, 8-state):
--EEEEEEPPPPPP--TTS----EE---EEEEE-HHHHHH--PPPP-TTTTTSS--BTTB---S-HHHHHHHHHHHHH--HHHHHHHTTSSSS-EEEEEEE-HHHHHHHHTTS-TTTEEEEE---EE-TTTT--TTT-EE-TTS-EEEGGG--HHHHH-B-EEEEEE-S--SSS-TT--EEE--BPPPEEEES--HHHHHHHHHHHHHHHHHH--SEEE--EETTT-BBS---BS----TTSTTT----HHHH--B--GGGGGGT----TTSS--TT-EEEE-SEEEETTEEEE-SS---SEEEEHHHHHHTT-S----TT---HHHHHHHHHHTTTTS--S---TT----B---GGG--TTHHHHGGGT-SSBB---HHHHHHHHHTTTEEPPPBSEEEEE-TT--EEE---SS--EE-S-HHHHH-----HHHHTTTTT---TT---EEEEEEEE---TT-SSEEEEEEEEEESTTS--EEEEEEEES--STTGGGTHHHHHHHHHHH--TT-PPPPPPP--PPPSB-/---EEEEEPPPP----TT---SSEE---EEEEE-HHHHHH--PPPP-TTTTT-S--BTTB-----HHHHHHHHHHHHH--HHHHHHHTSSSSS-EEEEEEE-HHHHHHHHTT--BTTEEEE--EE-TTTT--TTT-EE-TTS-EEETTT--HHHHHEE-EEEEE--S--SSS-TT--EEE--EE--EEEES--HHHHHHHHHHHHHHHHHH--S-EE--EETTT-BBS---BS----TTSTTT----HHHH--B--GGGGGGT-----SSSS-TT-B--B----S----B-BBHHHHHHTT-S----S----HHHHHHHHHTTTTTS--S---TT----B---GGG--SSTTTGGGGT-S-BB---HHHHHHHHHTTTEEPPPBSEEEEE-SS--EEE---SS--EE-S-HHHHH-----HHHHTTTTTS--TT---EEEEEEEE---TT-SSEEEEEEEEEESSSS--EEEEEEEES--STTGGGTHHHHHHHHHHH--TT-PPPPPP------SB-

B-factor: mean 47.86, std 24.51, range [9.49, 137.47]

Organism: Bifidobacterium adolescentis (strain ATCC 15703 / DSM 20083 / NCTC 11814 / E194a) (NCBI:txid367928)

Sequence (1048 aa):
SRTTTVTLKARRGKIDTNGAILAQSVERYTIIGNPEQAQAFIPTTCTKQTGSNCHQINGKPVGVTGAAAVARLLAPVLGDATELGAKLSISGQYVVLKKDVTPAVKRKISSKLNLGGIVYAELSNERLYSNGTLGSLLGGVDADGKGVAGIEQENKTLTGRDGYQVYQQGNSGVEIPGTTESKDAVNGSDVTLTIDRDVQWYTEKVLSSDSENKYHSAWGIAVQDVQSGDILALADSDTTEAGSDQAKGASRAVSETFEPGSIGKVLASGLQLGLHKIDDKFTVPNTVTVEGQTYKDAVDHGNEHWTLAGILEQSSNVGVIAGDKTNEQRYNFISKFGIGQATGLNLPGESEGVLHPSDSWDRRTRNTVLFGQGYTVNVQLTNAISSVIANKGVKKPQRIIKSITDTAGHVEEQQSKGEATRVIDESVASQLNAESSAEHYNTFVKVDGYRAAKSGTAEVAGANGQLTSIISDYSTIIPADNPRFVITVVLKDPQGSFGGLTAGPVTAEIGEFLQKYEVPASSPRTDAIPVNWSRTTTVTLKARRGKIDTNGAILAQSVERYTIIGNPEQAQAFIPTTCTKQTGSNCHQINGKPVGVTGAAAVARLLAPVLGDATELGAKLSISGQYVVLKKDVTPAVKRKISKLNLGGIVYAELERLYSNGTLGSLLGGVDADGKGVAGIEQENKTLTGRDGYQVYQQGNSGVEIPGTTESKDAVNGSDVTLTIDRDVQWYTEKVLSDSENKYHSAWGIAVQDVQSGDILALADSDTTEAGSDQAKGASRAVSETFEPGSIGKVLASGLQLGLHKIDDKFTVPNDAVDHGNEHWTLAGILEQSSNVGVIAGDKTNEQRYNFISKFGIGQATGLNLPGESEGVLHPSDSWDRRTRNTVLFGQGYTVNVQLTNAISVIANKGVKKPQRIIKSITDTAGHVEEQQSKGEATRVIDESVASQLNAESSAEHYNTFVKVDGYRAAKSGTAEVAGANGQLTSIISDYSTIIPADNPRRFVITVVLKDPQGSFGGLTAGPVTAEIGEFLQQKYEVPASSPRTDAIPVNW

Foldseek 3Di:
DDKFKFKFFFAFAFEAQVPPTFKHWDWWWWKKFFLVLQQVFDWAFDDPVCPLVTADDPNGHLPDGGLLSLLSLCCVLVPDSVVSSVQSNDDGGIDTDGGGHHPVSQVVSVSRLQPRGMHIGTFQDMDGVVWFLALQLAAADRVNQGQGHPSVVVVQRRFAMKMDMFQQDCPPPDDHSHDDIGHTFHHWYFYWHADSVLQVVLLVLQQVLCVVWVFPKKWKKAFLAALEDHYTDINDTGTHHDPVSNQHDCLQADKFQQFQLLLLQLLLVQVVLDPQFAWAFFAQWDADPNRIDGDPDHDGRFTWGNLLCSLRSPLRNVVSNVPDLVSLLLSSVLLQQQADLLAPHPNHDSWFDDRSVPDDPPVSSVSNGRPDTMDRVSSQQSLSCLVNLQKGARHGTTQWIQGPVRDTGGDGGPDGIDRSGGSVSSLSLLSLSSLVSPCVQFDQPLATHKHKGKGWDDDDDPDPTKMKIKMWDFIRSVNGTMIMIMITIQTHDDCGSNSRRNSSRSSVNVVVVVCDHGDDDDDDRRGGGD/DDWDKDKFFAAFAFEAQVPPTQKHDDKWWWKKFFLVLLQVFDWAFDDPVCDLLTAADPNGHDPDGGLLSVLVLCCVLVPDSVVSSVQSNDDGTIGTDGGTDDPVSQVVVVSRNCPPGMHIHIDMDGPVWQLALQLQAADPVGQQQAHPSVVRPQRRFFMWMDMFQCDPDPPDHHGHDDTDDTFHRWYFYWHADSVLSVVLLVLQQVQCVVWVFPKKWKKAWLAAQGDHYTDIPDTGTHRDPVSNQHGCLQADKDQQFQLLLVQLLLCQVPLDHQQAWDWDDCDPDDDHTFIWGNLLCSLVSPLRVVVSPPPFLVSLLLRSVLLQQQADLLQPHPNHDSWDDDRSVVADDVLSSRSNGRPNTMDRLSSQQSLSCLQRLQKRARHGTTQWIAGPVGDTGGDDRPDDIDGSGHSVSSLSLLSLSSLVSPPVQQDQPQATHKHKGKDWDDDDDPGPIKMKIKMWDFIRSQRGTMIMIMITINTHDDCGSNSNRNSSSSSVNVVVVVPDHGDDDDDPRRGTGD